Protein 3SS6 (pdb70)

Solvent-accessible surface area: 27240 Å² total

Sequence (784 aa):
SNAMHNVVITAAVRSPIGTFGGALKNVTPVELAVPVLQEAVKRGGVEPHEVDEVILGHCIQRTDEANTARTAALAAGFPDTVTGYTIQRQSSGMQAIMSAAMQIQLGVSEVVVAGGVEAMSSSPYALKQHRWGQQRRLQHGEIRDTVWEVLEDPIHHIMMGETAENLVEEQYEITREEQDEEVALRSHTLALKAIESGYFDDDQIVPITIKERRKEVVFSKDEHPRADITAEKLAGLKPAFRKDGSVTAGNASGLNDGSAVLVLMSEEEKAKEEKKGLQPLARIVGYSVAGVDPKIMGIGPAPAIRKGLEKVDWSLEDADLLEIINEAFAAQYLAVEKELDLDREKVNVNGSGVGLGHPIGCTGARITVSLIHELKRRGLEKGIASLCVGGGIGVALFIEALAMHNVVITAAVRSPIGTFGGALKNVTPVELAVPVLQEAVKRGGVEPHEVDEVILGHCIQRTDEANTARTAALAAGFPDTVTGYTIQRQSSGMQAIMSAAMQIQLGVSEVVVAGGVEAMSSSPYALKQHRWGQQRRLQHGEIRDTVWEVLEDPIHHIMMGETAENLVEQYEITREEQDEEVALRSHTLALKAIESGYFDDQIVPITIKERRKEEVVFSKDEHPRRADITAEKLAGLKPAFRKDGSVTAGNASGLNDGSAVLVLMSEEKAKEKGLQPLARIVGYSVAGVDPKIMGIGPAPAIRKGLEKVDWSLEDADLLEINEAFAAQYLAVEKELDLDREKVNVNGSGVGLGHPIIGCTGARITVSLIHELKRRGLEKGIASLCVGGGIGVALFIEAL

Radius of gyration: 25.26 Å; Cα contacts (8 Å, |Δi|>4): 2192; chains: 2; bounding box: 71×56×70 Å

Organism: Bacillus anthracis (NCBI:txid1392)

B-factor: mean 25.52, std 12.96, range [9.08, 111.88]

InterPro domains:
  IPR002155 Thiolase [PIRSF000429] (1-390)
  IPR002155 Thiolase [TIGR01930] (6-389)
  IPR002155 Thiolase [cd00751] (5-390)
  IPR016039 Thiolase-like [G3DSA:3.40.47.10] (4-274)
  IPR016039 Thiolase-like [G3DSA:3.40.47.10] (126-388)
  IPR016039 Thiolase-like [SSF53901] (3-268)
  IPR016039 Thiolase-like [SSF53901] (269-389)
  IPR020610 Thiolase, active site [PS00099] (372-385)
  IPR020616 Thiolase, N-terminal [PF00108] (4-261)
  IPR020617 Thiolase, C-terminal [PF02803] (268-389)

Secondary structure (DSSP, 8-state):
------EEEEEEEEPPPEETTSTTTT--HHHHHHHHHHHHHHHTT--GGG--EEEEE-SS--GGG-SHHHHHHHHTT--TT-EEEEEE---HHHHHHHHHHHHHHHTS-SEEEEEEEEE-TT--EEESSTTT---SS---PEEHHHHHTB-TTT--BHHHHHHHHHHHHT--HHHHHHHHHHHHHHHHHHHHHTTTTTTB--EEEE-SS-EEEE-S-----TT--HHHHHTPPBSSSTT---BSTTB---EEEEEEEEEEEHHHHHHHT---SEEEEEEEEEE--GGGGGGTHHHHHHHHHHHHT--GGG-SEEEE--SBHHHHHHHHHHHT--GGGBSBTB-HHHH---HHHHHHHHHHHHHHHHHHHT--EEEEEEEETTTEEEEEEEEE-/----EEEEEEEEPPPEETTSTTTT--HHHHHHHHHHHHHHHTT--GGG--EEEEE-SS--GGG-SHHHHHHHHTT--TT-EEEEEE---HHHHHHHHHHHHHHHTS-SEEEEEEEEE-TT--EEESSTTT---SS---PEEHHHHHTB-TTT--BHHHHHHHHHHHHT--HHHHHHHHHHHHHHHHHHHHHTTTTTTB--EEEE-SS-EEEE-S-----TT--HHHHHHPPBSSSTT---BSSSB---EEEEEEEEEEEHHHHHHTT---SEEEEEEEEEE--GGGGGGTHHHHHHHHHHHHT--GGG-SEEEE--SBHHHHHHHHHHHT--GGGBSBTB-HHHH---HHHHHHHHHHHHHHHHHHHT--EEEEEEEETTTEEEEEEEEE-

CATH classification: 3.40.47.10 (+1 more: 3.40.47.10)

Foldseek 3Di:
DQFFFFKFFAAKAKAAKAFACGPCLPPDFLQQVQLQLVVQCVRRLHDLQQAQEEEAEEAQDDPVCPFSRQSSCVVNVRDNNHYYGYAYQLLRFQVFVVVVSRCQRNVVHFKYKGGYWFRLSHHDWDDDAVPPHPDDDDDDTGRSSQVSQAFPPPGAGVLQLLLVLCVVVVPDLLLLLVQLVQQLVLQVVCVVVCLNVVRHDWRWDDDDPDIDTHTHQDQRDPPRDSVVSVPFAADGDHVTRFGLSQAFGAITMAMIIMMGGPVVCVVSVGDGFKTWQWKFKDFDDLSNLLQQAQVRVVVTCVVNVHDPVLAQAEEEACRGSSSVVSNCVSNVDDCCRYCSSHHRSRRHDSSSRRSSVSVSSQSSVCVVVVHFWYKYWYGRRVGMIMITIMTTD/DQFFKFFQFKAKAAKAFACGPCLPPDFLQQAQLQLVVQCVRRLHDLQQAQEEEEEEAQDDPVCPFSRQSSCVVNVRDNNHYYGYAYQLLRFQVQVVVVRVCQSVVVHFKYKGGYWFDLSHHDWDDDAPPPHPDDDDDDTGRSSQVSQAFPPPGAGVLQLLQVLCVVVVPDLLLLLVQLVQQLVLQVVCVVVCLNVVRHDWRWDDDDPDIDIHTHQDQRDPPDDSVVSVPFAADGDRVTRFGLSQAFGAITMIMMIMMGGPVVCVVSVGDGFKTWQWKFKDFDDLSNLLQQQQVRVVVTCVVSVHDPVLAQAEEEACNGSSSVVSNCVSNVDDVCRYCSRHHRSRRHDSSSRRSSVSVSSQSSVCVVVVHFWYKYKYGRRVGMIMITIMTTD

Structure (mmCIF, N/CA/C/O backbone):
data_3SS6
#
_entry.id   3SS6
#
_cell.length_a   94.720
_cell.length_b   94.720
_cell.length_c   189.260
_cell.angle_alpha   90.00
_cell.angle_beta   90.00
_cell.angle_gamma   120.00
#
_symmetry.space_group_name_H-M   'P 31 2 1'
#
loop_
_entity.id
_entity.type
_entity.pdbx_description
1 polymer 'Acetyl-CoA acetyltransferase'
2 non-polymer 'SULFATE ION'
3 non-polymer 'POTASSIUM ION'
4 water water
#
loop_
_atom_site.group_PDB
_atom_site.id
_atom_site.type_symbol
_atom_site.label_atom_id
_atom_site.label_alt_id
_atom_site.label_comp_id
_atom_site.label_asym_id
_atom_site.label_entity_id
_atom_site.label_seq_id
_atom_site.pdbx_PDB_ins_code
_atom_site.Cartn_x
_atom_site.Cartn_y
_atom_site.Cartn_z
_atom_site.occupancy
_atom_site.B_iso_or_equiv
_atom_site.auth_seq_id
_atom_site.auth_comp_id
_atom_site.auth_asym_id
_atom_site.auth_atom_id
_atom_site.pdbx_PDB_model_num
ATOM 1 N N . SER A 1 1 ? 61.040 -2.444 1.634 1.00 48.81 -2 SER A N 1
ATOM 2 C CA . SER A 1 1 ? 60.583 -3.364 0.607 1.00 50.30 -2 SER A CA 1
ATOM 3 C C . SER A 1 1 ? 59.738 -4.485 1.202 1.00 53.89 -2 SER A C 1
ATOM 4 O O . SER A 1 1 ? 59.585 -5.550 0.599 1.00 57.84 -2 SER A O 1
ATOM 7 N N . ASN A 1 2 ? 59.198 -4.245 2.391 1.00 50.30 -1 ASN A N 1
ATOM 8 C CA . ASN A 1 2 ? 58.192 -5.138 2.941 1.00 44.95 -1 ASN A CA 1
ATOM 9 C C . ASN A 1 2 ? 57.031 -5.184 1.953 1.00 34.52 -1 ASN A C 1
ATOM 10 O O . ASN A 1 2 ? 56.606 -4.148 1.443 1.00 29.07 -1 ASN A O 1
ATOM 15 N N . ALA A 1 3 ? 56.528 -6.379 1.668 1.00 29.87 0 ALA A N 1
ATOM 16 C CA . ALA A 1 3 ? 55.510 -6.526 0.631 1.00 27.37 0 ALA A CA 1
ATOM 17 C C . ALA A 1 3 ? 54.129 -6.765 1.225 1.00 22.37 0 ALA A C 1
ATOM 18 O O . ALA A 1 3 ? 53.998 -7.374 2.288 1.00 26.13 0 ALA A O 1
ATOM 20 N N . MET A 1 4 ? 53.108 -6.268 0.536 1.00 23.56 1 MET A N 1
ATOM 21 C CA . MET A 1 4 ? 51.720 -6.551 0.885 1.00 21.81 1 MET A CA 1
ATOM 22 C C . MET A 1 4 ? 51.063 -7.207 -0.315 1.00 19.84 1 MET A C 1
ATOM 23 O O . MET A 1 4 ? 50.832 -6.558 -1.335 1.00 21.78 1 MET A O 1
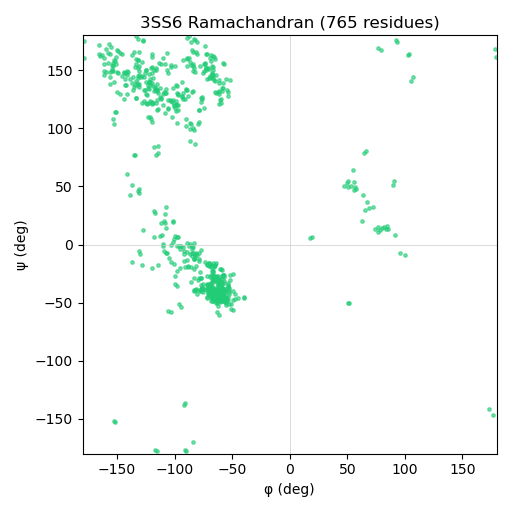ATOM 28 N N . HIS A 1 5 ? 50.759 -8.494 -0.193 1.00 18.76 2 HIS A N 1
ATOM 29 C CA . HIS A 1 5 ? 50.280 -9.266 -1.333 1.00 20.24 2 HIS A CA 1
ATOM 30 C C . HIS A 1 5 ? 48.868 -8.896 -1.740 1.00 18.41 2 HIS A C 1
ATOM 31 O O . HIS A 1 5 ? 48.023 -8.641 -0.886 1.00 18.16 2 HIS A O 1
ATOM 38 N N . ASN A 1 6 ? 48.603 -8.879 -3.043 1.00 18.03 3 ASN A N 1
ATOM 39 C CA . ASN A 1 6 ? 47.229 -8.720 -3.502 1.00 17.49 3 ASN A CA 1
ATOM 40 C C . ASN A 1 6 ? 46.455 -9.972 -3.148 1.00 18.71 3 ASN A C 1
ATOM 41 O O . ASN A 1 6 ? 46.999 -11.075 -3.216 1.00 17.01 3 ASN A O 1
ATOM 46 N N . VAL A 1 7 ? 45.183 -9.803 -2.800 1.00 14.29 4 VAL A N 1
ATOM 47 C CA . VAL A 1 7 ? 44.320 -10.923 -2.418 1.00 14.01 4 VAL A CA 1
ATOM 48 C C . VAL A 1 7 ? 43.322 -11.240 -3.536 1.00 16.16 4 VAL A C 1
ATOM 49 O O . VAL A 1 7 ? 42.570 -10.369 -3.971 1.00 17.01 4 VAL A O 1
ATOM 53 N N . VAL A 1 8 ? 43.318 -12.484 -3.999 1.00 15.06 5 VAL A N 1
ATOM 54 C CA . VAL A 1 8 ? 42.369 -12.904 -5.020 1.00 13.06 5 VAL A CA 1
ATOM 55 C C . VAL A 1 8 ? 41.497 -14.031 -4.492 1.00 16.27 5 VAL A C 1
ATOM 56 O O . VAL A 1 8 ? 41.826 -14.685 -3.502 1.00 14.66 5 VAL A O 1
ATOM 60 N N . ILE A 1 9 ? 40.369 -14.233 -5.157 1.00 15.76 6 ILE A N 1
ATOM 61 C CA . ILE A 1 9 ? 39.357 -15.183 -4.727 1.00 13.18 6 ILE A CA 1
ATOM 62 C C . ILE A 1 9 ? 39.207 -16.200 -5.842 1.00 14.89 6 ILE A C 1
ATOM 63 O O . ILE A 1 9 ? 38.901 -15.829 -6.975 1.00 15.92 6 ILE A O 1
ATOM 68 N N . THR A 1 10 ? 39.417 -17.476 -5.533 1.00 13.06 7 THR A N 1
ATOM 69 C CA . THR A 1 10 ? 39.398 -18.502 -6.587 1.00 16.71 7 THR A CA 1
ATOM 70 C C . THR A 1 10 ? 38.146 -19.385 -6.624 1.00 16.77 7 THR A C 1
ATOM 71 O O . THR A 1 10 ? 37.934 -20.132 -7.595 1.00 17.58 7 THR A O 1
ATOM 75 N N . ALA A 1 11 ? 37.330 -19.309 -5.577 1.00 14.72 8 ALA A N 1
ATOM 76 C CA . ALA A 1 11 ? 36.064 -20.034 -5.528 1.00 15.88 8 ALA A CA 1
ATOM 77 C C . ALA A 1 11 ? 35.142 -19.280 -4.598 1.00 14.19 8 ALA A C 1
ATOM 78 O O . ALA A 1 11 ? 35.605 -18.605 -3.674 1.00 14.78 8 ALA A O 1
ATOM 80 N N . ALA A 1 12 ? 33.841 -19.383 -4.856 1.00 13.97 9 ALA A N 1
ATOM 81 C CA . ALA A 1 12 ? 32.850 -18.702 -4.037 1.00 14.74 9 ALA A CA 1
ATOM 82 C C . ALA A 1 12 ? 31.555 -19.487 -4.135 1.00 14.86 9 ALA A C 1
ATOM 83 O O . ALA A 1 12 ? 30.907 -19.494 -5.183 1.00 14.63 9 ALA A O 1
ATOM 85 N N . VAL A 1 13 ? 31.194 -20.170 -3.055 1.00 13.98 10 VAL A N 1
ATOM 86 C CA . VAL A 1 13 ? 30.037 -21.061 -3.077 1.00 10.93 10 VAL A CA 1
ATOM 87 C C . VAL A 1 13 ? 29.204 -20.911 -1.812 1.00 12.45 10 VAL A C 1
ATOM 88 O O . VAL A 1 13 ? 29.674 -20.367 -0.815 1.00 13.37 10 VAL A O 1
ATOM 92 N N . ARG A 1 14 ? 27.966 -21.399 -1.849 1.00 13.09 11 ARG A N 1
ATOM 93 C CA . ARG A 1 14 ? 27.105 -21.292 -0.674 1.00 10.90 11 ARG A CA 1
ATOM 94 C C . ARG A 1 14 ? 26.101 -22.421 -0.646 1.00 13.01 11 ARG A C 1
ATOM 95 O O . ARG A 1 14 ? 25.811 -23.016 -1.667 1.00 13.78 11 ARG A O 1
ATOM 103 N N . SER A 1 15 ? 25.566 -22.722 0.532 1.00 12.23 12 SER A N 1
ATOM 104 C CA . SER A 1 15 ? 24.408 -23.612 0.587 1.00 11.31 12 SER A CA 1
ATOM 105 C C . SER A 1 15 ? 23.214 -22.834 0.049 1.00 11.30 12 SER A C 1
ATOM 106 O O . SER A 1 15 ? 23.262 -21.601 -0.038 1.00 12.07 12 SER A O 1
ATOM 109 N N . PRO A 1 16 ? 22.123 -23.537 -0.295 1.00 12.67 13 PRO A N 1
ATOM 110 C CA . PRO A 1 16 ? 20.881 -22.776 -0.436 1.00 13.04 13 PRO A CA 1
ATOM 111 C C . PRO A 1 16 ? 20.512 -22.262 0.956 1.00 12.50 13 PRO A C 1
ATOM 112 O O . PRO A 1 16 ? 21.015 -22.781 1.962 1.00 12.16 13 PRO A O 1
ATOM 116 N N . ILE A 1 17 ? 19.643 -21.258 1.011 1.00 12.76 14 ILE A N 1
ATOM 117 C CA . ILE A 1 17 ? 19.243 -20.684 2.299 1.00 11.45 14 ILE A CA 1
ATOM 118 C C . ILE A 1 17 ? 17.918 -21.299 2.736 1.00 13.17 14 ILE A C 1
ATOM 119 O O . ILE A 1 17 ? 16.910 -21.199 2.027 1.00 14.47 14 ILE A O 1
ATOM 124 N N . GLY A 1 18 ? 17.940 -21.944 3.899 1.00 11.89 15 GLY A N 1
ATOM 125 C CA . GLY A 1 18 ? 16.751 -22.554 4.476 1.00 13.62 15 GLY A CA 1
ATOM 126 C C . GLY A 1 18 ? 15.901 -21.573 5.272 1.00 14.17 15 GLY A C 1
ATOM 127 O O . GLY A 1 18 ? 16.400 -20.565 5.785 1.00 14.02 15 GLY A O 1
ATOM 128 N N . THR A 1 19 ? 14.603 -21.858 5.352 1.00 14.01 16 THR A N 1
ATOM 129 C CA . THR A 1 19 ? 13.706 -21.066 6.192 1.00 13.35 16 THR A CA 1
ATOM 130 C C . THR A 1 19 ? 13.699 -21.630 7.606 1.00 15.54 16 THR A C 1
ATOM 131 O O . THR A 1 19 ? 14.077 -22.773 7.831 1.00 16.14 16 THR A O 1
ATOM 135 N N . PHE A 1 20 ? 13.277 -20.813 8.562 1.00 15.45 17 PHE A N 1
ATOM 136 C CA . PHE A 1 20 ? 13.259 -21.240 9.956 1.00 15.01 17 PHE A CA 1
ATOM 137 C C . PHE A 1 20 ? 12.365 -22.449 10.151 1.00 16.20 17 PHE A C 1
ATOM 138 O O . PHE A 1 20 ? 11.181 -22.429 9.798 1.00 18.76 17 PHE A O 1
ATOM 146 N N . GLY A 1 21 ? 12.937 -23.512 10.703 1.00 14.29 18 GLY A N 1
ATOM 147 C CA . GLY A 1 21 ? 12.199 -24.750 10.878 1.00 16.68 18 GLY A CA 1
ATOM 148 C C . GLY A 1 21 ? 11.999 -25.497 9.572 1.00 18.03 18 GLY A C 1
ATOM 149 O O . GLY A 1 21 ? 11.203 -26.440 9.507 1.00 18.12 18 GLY A O 1
ATOM 150 N N . GLY A 1 22 ? 12.733 -25.083 8.540 1.00 17.55 19 GLY A N 1
ATOM 151 C CA . GLY A 1 22 ? 12.606 -25.663 7.205 1.00 15.14 19 GLY A CA 1
ATOM 152 C C . GLY A 1 22 ? 13.558 -26.822 6.935 1.00 14.63 19 GLY A C 1
ATOM 153 O O . GLY A 1 22 ? 13.771 -27.682 7.791 1.00 15.23 19 GLY A O 1
ATOM 154 N N . ALA A 1 23 ? 14.132 -26.841 5.734 1.00 15.22 20 ALA A N 1
ATOM 155 C CA . ALA A 1 23 ? 14.932 -27.977 5.280 1.00 15.26 20 ALA A CA 1
ATOM 156 C C . ALA A 1 23 ? 16.131 -28.257 6.172 1.00 13.86 20 ALA A C 1
ATOM 157 O O . ALA A 1 23 ? 16.544 -29.412 6.318 1.00 17.93 20 ALA A O 1
ATOM 159 N N . LEU A 1 24 ? 16.694 -27.201 6.763 1.00 12.06 21 LEU A N 1
ATOM 160 C CA . LEU A 1 24 ? 17.899 -27.329 7.588 1.00 13.31 21 LEU A CA 1
ATOM 161 C C . LEU A 1 24 ? 17.596 -27.301 9.091 1.00 13.88 21 LEU A C 1
ATOM 162 O O . LEU A 1 24 ? 18.486 -27.074 9.917 1.00 15.32 21 LEU A O 1
ATOM 167 N N . LYS A 1 25 ? 16.336 -27.572 9.441 1.00 15.15 22 LYS A N 1
ATOM 168 C CA . LYS A 1 25 ? 15.881 -27.609 10.828 1.00 14.43 22 LYS A CA 1
ATOM 169 C C . LYS A 1 25 ? 16.820 -28.352 11.765 1.00 15.94 22 LYS A C 1
ATOM 170 O O . LYS A 1 25 ? 17.116 -27.875 12.860 1.00 20.29 22 LYS A O 1
ATOM 176 N N . ASN A 1 26 ? 17.257 -29.529 11.325 1.00 17.83 23 ASN A N 1
ATOM 177 C CA . ASN A 1 26 ? 18.015 -30.448 12.165 1.00 23.64 23 ASN A CA 1
ATOM 178 C C . ASN A 1 26 ? 19.478 -30.510 11.788 1.00 26.10 23 ASN A C 1
ATOM 179 O O . ASN A 1 26 ? 20.105 -31.567 11.904 1.00 31.89 23 ASN A O 1
ATOM 184 N N . VAL A 1 27 ? 20.018 -29.395 11.315 1.00 14.61 24 VAL A N 1
ATOM 185 C CA . VAL A 1 27 ? 21.424 -29.360 10.937 1.00 12.40 24 VAL A CA 1
ATOM 186 C C . VAL A 1 27 ? 22.146 -28.366 11.841 1.00 13.43 24 VAL A C 1
ATOM 187 O O . VAL A 1 27 ? 21.642 -27.255 12.049 1.00 14.75 24 VAL A O 1
ATOM 191 N N . THR A 1 28 ? 23.313 -28.756 12.366 1.00 13.30 25 THR A N 1
ATOM 192 C CA . THR A 1 28 ? 24.104 -27.850 13.202 1.00 12.60 25 THR A CA 1
ATOM 193 C C . THR A 1 28 ? 24.991 -26.952 12.336 1.00 12.87 25 THR A C 1
ATOM 194 O O . THR A 1 28 ? 25.158 -27.204 11.137 1.00 12.30 25 THR A O 1
ATOM 198 N N . PRO A 1 29 ? 25.567 -25.898 12.939 1.00 11.25 26 PRO A N 1
ATOM 199 C CA . PRO A 1 29 ? 26.410 -25.029 12.106 1.00 11.44 26 PRO A CA 1
ATOM 200 C C . PRO A 1 29 ? 27.601 -25.764 11.499 1.00 11.97 26 PRO A C 1
ATOM 201 O O . PRO A 1 29 ? 27.931 -25.519 10.337 1.00 11.82 26 PRO A O 1
ATOM 205 N N . VAL A 1 30 ? 28.258 -26.629 12.263 1.00 11.45 27 VAL A N 1
ATOM 206 C CA . VAL A 1 30 ? 29.374 -27.395 11.701 1.00 10.88 27 VAL A CA 1
ATOM 207 C C . VAL A 1 30 ? 28.901 -28.275 10.548 1.00 12.99 27 VAL A C 1
ATOM 208 O O . VAL A 1 30 ? 29.530 -28.308 9.494 1.00 13.16 27 VAL A O 1
ATOM 212 N N . GLU A 1 31 ? 27.764 -28.941 10.726 1.00 13.79 28 GLU A N 1
ATOM 213 C CA . GLU A 1 31 ? 27.244 -29.813 9.674 1.00 12.60 28 GLU A CA 1
ATOM 214 C C . GLU A 1 31 ? 26.933 -29.045 8.400 1.00 14.30 28 GLU A C 1
ATOM 215 O O . GLU A 1 31 ? 27.115 -29.558 7.293 1.00 14.52 28 GLU A O 1
ATOM 221 N N . LEU A 1 32 ? 26.492 -27.804 8.570 1.00 11.28 29 LEU A N 1
ATOM 222 C CA . LEU A 1 32 ? 26.055 -26.983 7.444 1.00 11.81 29 LEU A CA 1
ATOM 223 C C . LEU A 1 32 ? 27.270 -26.400 6.720 1.00 11.33 29 LEU A C 1
ATOM 224 O O . LEU A 1 32 ? 27.250 -26.196 5.510 1.00 12.69 29 LEU A O 1
ATOM 229 N N . ALA A 1 33 ? 28.341 -26.159 7.474 1.00 12.33 30 ALA A N 1
ATOM 230 C CA . ALA A 1 33 ? 29.573 -25.619 6.881 1.00 12.43 30 ALA A CA 1
ATOM 231 C C . ALA A 1 33 ? 30.346 -26.672 6.114 1.00 14.21 30 ALA A C 1
ATOM 232 O O . ALA A 1 33 ? 30.909 -26.378 5.065 1.00 12.30 30 ALA A O 1
ATOM 234 N N . VAL A 1 34 ? 30.367 -27.896 6.635 1.00 14.21 31 VAL A N 1
ATOM 235 C CA . VAL A 1 34 ? 31.221 -28.947 6.075 1.00 13.37 31 VAL A CA 1
ATOM 236 C C . VAL A 1 34 ? 31.143 -29.140 4.547 1.00 14.66 31 VAL A C 1
ATOM 237 O O . VAL A 1 34 ? 32.156 -29.062 3.872 1.00 13.06 31 VAL A O 1
ATOM 241 N N . PRO A 1 35 ? 29.944 -29.389 3.992 1.00 15.54 32 PRO A N 1
ATOM 242 C CA . PRO A 1 35 ? 29.912 -29.686 2.552 1.00 14.70 32 PRO A CA 1
ATOM 243 C C . PRO A 1 35 ? 30.295 -28.488 1.686 1.00 14.96 32 PRO A C 1
ATOM 244 O O . PRO A 1 35 ? 30.785 -28.668 0.561 1.00 14.56 32 PRO A O 1
ATOM 248 N N . VAL A 1 36 ? 30.067 -27.289 2.210 1.00 13.55 33 VAL A N 1
ATOM 249 C CA . VAL A 1 36 ? 30.410 -26.064 1.495 1.00 14.24 33 VAL A CA 1
ATOM 250 C C . VAL A 1 36 ? 31.924 -25.818 1.542 1.00 13.96 33 VAL A C 1
ATOM 251 O O . VAL A 1 36 ? 32.531 -25.415 0.537 1.00 14.65 33 VAL A O 1
ATOM 255 N N . LEU A 1 37 ? 32.536 -26.070 2.699 1.00 13.39 34 LEU A N 1
ATOM 256 C CA . LEU A 1 37 ? 33.992 -26.050 2.796 1.00 13.06 34 LEU A CA 1
ATOM 257 C C . LEU A 1 37 ? 34.600 -27.028 1.797 1.00 14.85 34 LEU A C 1
ATOM 258 O O . LEU A 1 37 ? 35.551 -26.703 1.086 1.00 14.76 34 LEU A O 1
ATOM 263 N N . GLN A 1 38 ? 34.056 -28.241 1.763 1.00 13.79 35 GLN A N 1
ATOM 264 C CA . GLN A 1 38 ? 34.586 -29.272 0.868 1.00 13.85 35 GLN A CA 1
ATOM 265 C C . GLN A 1 38 ? 34.517 -28.882 -0.606 1.00 13.90 35 GLN A C 1
ATOM 266 O O . GLN A 1 38 ? 35.501 -29.030 -1.342 1.00 16.03 35 GLN A O 1
ATOM 272 N N . GLU A 1 39 ? 33.366 -28.367 -1.029 1.00 13.59 36 GLU A N 1
ATOM 273 C CA . GLU A 1 39 ? 33.194 -27.996 -2.432 1.00 14.73 36 GLU A CA 1
ATOM 274 C C . GLU A 1 39 ? 34.042 -26.776 -2.770 1.00 14.88 36 GLU A C 1
ATOM 275 O O . GLU A 1 39 ? 34.608 -26.696 -3.856 1.00 15.65 36 GLU A O 1
ATOM 281 N N . ALA A 1 40 ? 34.142 -25.828 -1.838 1.00 14.13 37 ALA A N 1
ATOM 282 C CA . ALA A 1 40 ? 34.965 -24.652 -2.094 1.00 14.05 37 ALA A CA 1
ATOM 283 C C . ALA A 1 40 ? 36.399 -25.043 -2.406 1.00 15.17 37 ALA A C 1
ATOM 284 O O . ALA A 1 40 ? 36.996 -24.553 -3.372 1.00 16.36 37 ALA A O 1
ATOM 286 N N . VAL A 1 41 ? 36.963 -25.911 -1.571 1.00 14.03 38 VAL A N 1
ATOM 287 C CA . VAL A 1 41 ? 38.348 -26.310 -1.758 1.00 15.68 38 VAL A CA 1
ATOM 288 C C . VAL A 1 41 ? 38.504 -27.053 -3.093 1.00 18.38 38 VAL A C 1
ATOM 289 O O . VAL A 1 41 ? 39.470 -26.833 -3.833 1.00 18.12 38 VAL A O 1
ATOM 293 N N . LYS A 1 42 ? 37.534 -27.902 -3.414 1.00 18.04 39 LYS A N 1
ATOM 294 C CA . LYS A 1 42 ? 37.554 -28.643 -4.680 1.00 20.72 39 LYS A CA 1
ATOM 295 C C . LYS A 1 42 ? 37.597 -27.716 -5.883 1.00 21.95 39 LYS A C 1
ATOM 296 O O . LYS A 1 42 ? 38.262 -28.009 -6.873 1.00 22.25 39 LYS A O 1
ATOM 302 N N . ARG A 1 43 ? 36.886 -26.599 -5.800 1.00 16.30 40 ARG A N 1
ATOM 303 C CA . ARG A 1 43 ? 36.865 -25.639 -6.893 1.00 19.71 40 ARG A CA 1
ATOM 304 C C . ARG A 1 43 ? 38.003 -24.636 -6.873 1.00 21.26 40 ARG A C 1
ATOM 305 O O . ARG A 1 43 ? 38.294 -24.007 -7.892 1.00 22.69 40 ARG A O 1
ATOM 313 N N . GLY A 1 44 ? 38.630 -24.480 -5.713 1.00 18.90 41 GLY A N 1
ATOM 314 C CA . GLY A 1 44 ? 39.515 -23.357 -5.462 1.00 17.66 41 GLY A CA 1
ATOM 315 C C . GLY A 1 44 ? 40.949 -23.520 -5.920 1.00 19.21 41 GLY A C 1
ATOM 316 O O . GLY A 1 44 ? 41.747 -22.608 -5.757 1.00 18.42 41 GLY A O 1
ATOM 317 N N . GLY A 1 45 ? 41.278 -24.678 -6.485 1.00 18.97 42 GLY A N 1
ATOM 318 C CA . GLY A 1 45 ? 42.593 -24.880 -7.069 1.00 19.23 42 GLY A CA 1
ATOM 319 C C . GLY A 1 45 ? 43.665 -25.308 -6.084 1.00 21.84 42 GLY A C 1
ATOM 320 O O . GLY A 1 45 ? 44.864 -25.236 -6.384 1.00 24.73 42 GLY A O 1
ATOM 321 N N . VAL A 1 46 ? 43.231 -25.764 -4.913 1.00 22.57 43 VAL A N 1
ATOM 322 C CA . VAL A 1 46 ? 44.145 -26.212 -3.865 1.00 25.12 43 VAL A CA 1
ATOM 323 C C . VAL A 1 46 ? 43.688 -27.534 -3.271 1.00 22.36 43 VAL A C 1
ATOM 324 O O . VAL A 1 46 ? 42.500 -27.846 -3.265 1.00 24.12 43 VAL A O 1
ATOM 328 N N . GLU A 1 47 ? 44.637 -28.313 -2.766 1.00 23.24 44 GLU A N 1
ATOM 329 C CA . GLU A 1 47 ? 44.285 -29.465 -1.951 1.00 21.15 44 GLU A CA 1
ATOM 330 C C . GLU A 1 47 ? 44.109 -29.007 -0.507 1.00 18.83 44 GLU A C 1
ATOM 331 O O . GLU A 1 47 ? 44.688 -27.995 -0.089 1.00 19.46 44 GLU A O 1
ATOM 337 N N . PRO A 1 48 ? 43.315 -29.750 0.267 1.00 19.19 45 PRO A N 1
ATOM 338 C CA . PRO A 1 48 ? 43.095 -29.372 1.667 1.00 19.37 45 PRO A CA 1
ATOM 339 C C . PRO A 1 48 ? 44.383 -29.087 2.441 1.00 20.01 45 PRO A C 1
ATOM 340 O O . PRO A 1 48 ? 44.409 -28.139 3.233 1.00 18.29 45 PRO A O 1
ATOM 344 N N . HIS A 1 49 ? 45.436 -29.868 2.221 1.00 19.82 46 HIS A N 1
ATOM 345 C CA . HIS A 1 49 ? 46.662 -29.674 2.990 1.00 20.61 46 HIS A CA 1
ATOM 346 C C . HIS A 1 49 ? 47.317 -28.318 2.698 1.00 21.56 46 HIS A C 1
ATOM 347 O O . HIS A 1 49 ? 48.138 -27.834 3.483 1.00 22.67 46 HIS A O 1
ATOM 354 N N . GLU A 1 50 ? 46.935 -27.697 1.584 1.00 17.83 47 GLU A N 1
ATOM 355 C CA . GLU A 1 50 ? 47.505 -26.408 1.203 1.00 17.33 47 GLU A CA 1
ATOM 356 C C . GLU A 1 50 ? 46.778 -25.247 1.867 1.00 19.82 47 GLU A C 1
ATOM 357 O O . GLU A 1 50 ? 47.230 -24.094 1.795 1.00 20.00 47 GLU A O 1
ATOM 363 N N . VAL A 1 51 ? 45.648 -25.543 2.503 1.00 18.61 48 VAL A N 1
ATOM 364 C CA . VAL A 1 51 ? 44.890 -24.503 3.200 1.00 17.53 48 VAL A CA 1
ATOM 365 C C . VAL A 1 51 ? 45.549 -24.160 4.528 1.00 17.63 48 VAL A C 1
ATOM 366 O O . VAL A 1 51 ? 45.741 -25.030 5.379 1.00 19.54 48 VAL A O 1
ATOM 370 N N . ASP A 1 52 ? 45.888 -22.889 4.712 1.00 15.09 49 ASP A N 1
ATOM 371 C CA . ASP A 1 52 ? 46.584 -22.468 5.926 1.00 16.53 49 ASP A CA 1
ATOM 372 C C . ASP A 1 52 ? 45.642 -22.201 7.115 1.00 23.08 49 ASP A C 1
ATOM 373 O O . ASP A 1 52 ? 46.031 -22.359 8.275 1.00 26.72 49 ASP A O 1
ATOM 378 N N . GLU A 1 53 ? 44.407 -21.803 6.830 1.00 15.47 50 GLU A N 1
ATOM 379 C CA . GLU A 1 53 ? 43.480 -21.403 7.880 1.00 14.32 50 GLU A CA 1
ATOM 380 C C . GLU A 1 53 ? 42.061 -21.445 7.329 1.00 13.08 50 GLU A C 1
ATOM 381 O O . GLU A 1 53 ? 41.846 -21.158 6.155 1.00 13.90 50 GLU A O 1
ATOM 387 N N . VAL A 1 54 ? 41.109 -21.810 8.182 1.00 12.63 51 VAL A N 1
ATOM 388 C CA . VAL A 1 54 ? 39.683 -21.646 7.892 1.00 12.11 51 VAL A CA 1
ATOM 389 C C . VAL A 1 54 ? 39.174 -20.592 8.863 1.00 13.37 51 VAL A C 1
ATOM 390 O O . VAL A 1 54 ? 39.390 -20.710 10.060 1.00 13.85 51 VAL A O 1
ATOM 394 N N . ILE A 1 55 ? 38.531 -19.546 8.354 1.00 10.84 52 ILE A N 1
ATOM 395 C CA . ILE A 1 55 ? 37.994 -18.503 9.231 1.00 10.11 52 ILE A CA 1
ATOM 396 C C . ILE A 1 55 ? 36.508 -18.363 8.958 1.00 11.05 52 ILE A C 1
ATOM 397 O O . ILE A 1 55 ? 36.109 -18.113 7.820 1.00 12.46 52 ILE A O 1
ATOM 402 N N . LEU A 1 56 ? 35.681 -18.565 9.981 1.00 11.23 53 LEU A N 1
ATOM 403 C CA . LEU A 1 56 ? 34.231 -18.475 9.809 1.00 12.20 53 LEU A CA 1
ATOM 404 C C . LEU A 1 56 ? 33.601 -17.423 10.706 1.00 10.76 53 LEU A C 1
ATOM 405 O O . LEU A 1 56 ? 33.905 -17.349 11.909 1.00 11.47 53 LEU A O 1
ATOM 410 N N . GLY A 1 57 ? 32.638 -16.694 10.158 1.00 10.58 54 GLY A N 1
ATOM 411 C CA . GLY A 1 57 ? 31.865 -15.744 10.931 1.00 10.20 54 GLY A CA 1
ATOM 412 C C . GLY A 1 57 ? 30.681 -16.554 11.450 1.00 12.26 54 GLY A C 1
ATOM 413 O O . GLY A 1 57 ? 30.086 -17.318 10.699 1.00 14.36 54 GLY A O 1
ATOM 414 N N . HIS A 1 58 ? 30.371 -16.437 12.736 1.00 11.12 55 HIS A N 1
ATOM 415 C CA . HIS A 1 58 ? 29.262 -17.187 13.323 1.00 10.73 55 HIS A CA 1
ATOM 416 C C . HIS A 1 58 ? 28.639 -16.426 14.498 1.00 12.54 55 HIS A C 1
ATOM 417 O O . HIS A 1 58 ? 29.305 -16.206 15.498 1.00 14.61 55 HIS A O 1
ATOM 424 N N . CYS A 1 59 ? 27.392 -15.989 14.363 1.00 13.00 56 CYS A N 1
ATOM 425 C CA . CYS A 1 59 ? 26.724 -15.251 15.439 1.00 12.55 56 CYS A CA 1
ATOM 426 C C . CYS A 1 59 ? 26.303 -15.989 16.712 1.00 13.67 56 CYS A C 1
ATOM 427 O O . CYS A 1 59 ? 26.488 -15.489 17.809 1.00 16.05 56 CYS A O 1
ATOM 430 N N . ILE A 1 60 ? 25.745 -17.181 16.555 1.00 10.83 57 ILE A N 1
ATOM 431 C CA . ILE A 1 60 ? 25.293 -17.930 17.707 1.00 12.29 57 ILE A CA 1
ATOM 432 C C . ILE A 1 60 ? 26.137 -19.187 17.829 1.00 12.03 57 ILE A C 1
ATOM 433 O O . ILE A 1 60 ? 25.722 -20.275 17.492 1.00 12.61 57 ILE A O 1
ATOM 438 N N . GLN A 1 61 ? 27.334 -18.981 18.357 1.00 11.41 58 GLN A N 1
ATOM 439 C CA . GLN A 1 61 ? 28.296 -20.046 18.552 1.00 13.52 58 GLN A CA 1
ATOM 440 C C . GLN A 1 61 ? 27.810 -21.027 19.605 1.00 13.34 58 GLN A C 1
ATOM 441 O O . GLN A 1 61 ? 27.029 -20.683 20.462 1.00 15.86 58 GLN A O 1
ATOM 447 N N . ARG A 1 62 ? 28.274 -22.259 19.504 1.00 11.67 59 ARG A N 1
ATOM 448 C CA . ARG A 1 62 ? 27.814 -23.300 20.407 1.00 14.15 59 ARG A CA 1
ATOM 449 C C . ARG A 1 62 ? 28.990 -23.928 21.131 1.00 15.51 59 ARG A C 1
ATOM 450 O O . ARG A 1 62 ? 29.998 -24.278 20.507 1.00 15.04 59 ARG A O 1
ATOM 458 N N . THR A 1 63 ? 28.848 -24.103 22.442 1.00 12.17 60 THR A N 1
ATOM 459 C CA . THR A 1 63 ? 29.929 -24.715 23.204 1.00 11.93 60 THR A CA 1
ATOM 460 C C . THR A 1 63 ? 30.110 -26.204 22.914 1.00 12.89 60 THR A C 1
ATOM 461 O O . THR A 1 63 ? 31.161 -26.776 23.246 1.00 13.89 60 THR A O 1
ATOM 465 N N . ASP A 1 64 ? 29.108 -26.826 22.289 1.00 13.66 61 ASP A N 1
ATOM 466 C CA . ASP A 1 64 ? 29.222 -28.231 21.900 1.00 13.63 61 ASP A CA 1
ATOM 467 C C . ASP A 1 64 ? 29.928 -28.412 20.546 1.00 14.99 61 ASP A C 1
ATOM 468 O O . ASP A 1 64 ? 30.205 -29.543 20.123 1.00 15.55 61 ASP A O 1
ATOM 473 N N . GLU A 1 65 ? 30.240 -27.286 19.916 1.00 13.61 62 GLU A N 1
ATOM 474 C CA . GLU A 1 65 ? 30.975 -27.238 18.665 1.00 13.67 62 GLU A CA 1
ATOM 475 C C . GLU A 1 65 ? 31.896 -26.030 18.836 1.00 14.18 62 GLU A C 1
ATOM 476 O O . GLU A 1 65 ? 31.833 -25.081 18.064 1.00 17.62 62 GLU A O 1
ATOM 482 N N . ALA A 1 66 ? 32.762 -26.086 19.839 1.00 12.84 63 ALA A N 1
ATOM 483 C CA . ALA A 1 66 ? 33.677 -24.988 20.157 1.00 13.33 63 ALA A CA 1
ATOM 484 C C . ALA A 1 66 ? 34.640 -24.678 19.030 1.00 13.06 63 ALA A C 1
ATOM 485 O O . ALA A 1 66 ? 35.307 -25.535 18.563 1.00 14.16 63 ALA A O 1
ATOM 487 N N . ASN A 1 67 ? 34.704 -23.415 18.674 1.00 13.17 64 ASN A N 1
ATOM 488 C CA . ASN A 1 67 ? 35.529 -22.961 17.576 1.00 12.01 64 ASN A CA 1
ATOM 489 C C . ASN A 1 67 ? 34.942 -23.601 16.324 1.00 14.25 64 ASN A C 1
ATOM 490 O O . ASN A 1 67 ? 35.410 -24.552 15.829 1.00 13.65 64 ASN A O 1
ATOM 495 N N . THR A 1 68 ? 33.864 -23.025 15.840 1.00 11.79 65 THR A N 1
ATOM 496 C CA . THR A 1 68 ? 33.193 -23.592 14.714 1.00 11.97 65 THR A CA 1
ATOM 497 C C . THR A 1 68 ? 34.073 -23.852 13.515 1.00 12.91 65 THR A C 1
ATOM 498 O O . THR A 1 68 ? 33.937 -24.834 12.872 1.00 11.28 65 THR A O 1
ATOM 502 N N . ALA A 1 69 ? 34.979 -22.928 13.266 1.00 11.24 66 ALA A N 1
ATOM 503 C CA . ALA A 1 69 ? 35.875 -23.030 12.110 1.00 12.01 66 ALA A CA 1
ATOM 504 C C . ALA A 1 69 ? 36.812 -24.244 12.180 1.00 13.12 66 ALA A C 1
ATOM 505 O O . ALA A 1 69 ? 36.915 -25.021 11.228 1.00 12.15 66 ALA A O 1
ATOM 507 N N . ARG A 1 70 ? 37.495 -24.407 13.309 1.00 12.13 67 ARG A N 1
ATOM 508 C CA . ARG A 1 70 ? 38.414 -25.529 13.463 1.00 11.57 67 ARG A CA 1
ATOM 509 C C . ARG A 1 70 ? 37.633 -26.828 13.459 1.00 11.16 67 ARG A C 1
ATOM 510 O O . ARG A 1 70 ? 38.057 -27.818 12.851 1.00 12.18 67 ARG A O 1
ATOM 518 N N . THR A 1 71 ? 36.491 -26.828 14.144 1.00 11.26 68 THR A N 1
ATOM 519 C CA . THR A 1 71 ? 35.691 -28.036 14.224 1.00 13.10 68 THR A CA 1
ATOM 520 C C . THR A 1 71 ? 35.194 -28.433 12.829 1.00 14.52 68 THR A C 1
ATOM 521 O O . THR A 1 71 ? 35.243 -29.599 12.466 1.00 13.83 68 THR A O 1
ATOM 525 N N . ALA A 1 72 ? 34.738 -27.464 12.043 1.00 13.33 69 ALA A N 1
ATOM 526 C CA . ALA A 1 72 ? 34.242 -27.778 10.701 1.00 12.63 69 ALA A CA 1
ATOM 527 C C . ALA A 1 72 ? 35.381 -28.233 9.785 1.00 14.16 69 ALA A C 1
ATOM 528 O O . ALA A 1 72 ? 35.198 -29.118 8.940 1.00 14.40 69 ALA A O 1
ATOM 530 N N . ALA A 1 73 ? 36.561 -27.638 9.948 1.00 12.83 70 ALA A N 1
ATOM 531 C CA . ALA A 1 73 ? 37.711 -28.062 9.147 1.00 13.61 70 ALA A CA 1
ATOM 532 C C . ALA A 1 73 ? 38.004 -29.548 9.388 1.00 15.00 70 ALA A C 1
ATOM 533 O O . ALA A 1 73 ? 38.202 -30.331 8.441 1.00 14.29 70 ALA A O 1
ATOM 535 N N . LEU A 1 74 ? 38.034 -29.935 10.660 1.00 14.57 71 LEU A N 1
ATOM 536 C CA . LEU A 1 74 ? 38.298 -31.329 11.007 1.00 16.91 71 LEU A CA 1
ATOM 537 C C . LEU A 1 74 ? 37.155 -32.234 10.562 1.00 17.00 71 LEU A C 1
ATOM 538 O O . LEU A 1 74 ? 37.393 -33.326 10.051 1.00 14.76 71 LEU A O 1
ATOM 543 N N . ALA A 1 75 ? 35.919 -31.788 10.762 1.00 14.21 72 ALA A N 1
ATOM 544 C CA . ALA A 1 75 ? 34.769 -32.602 10.370 1.00 15.20 72 ALA A CA 1
ATOM 545 C C . ALA A 1 75 ? 34.692 -32.792 8.849 1.00 16.17 72 ALA A C 1
ATOM 546 O O . ALA A 1 75 ? 34.152 -33.797 8.360 1.00 16.93 72 ALA A O 1
ATOM 548 N N . ALA A 1 76 ? 35.243 -31.834 8.107 1.00 13.65 73 ALA A N 1
ATOM 549 C CA . ALA A 1 76 ? 35.300 -31.905 6.649 1.00 15.40 73 ALA A CA 1
ATOM 550 C C . ALA A 1 76 ? 36.391 -32.848 6.157 1.00 15.61 73 ALA A C 1
ATOM 551 O O . ALA A 1 76 ? 36.517 -33.086 4.953 1.00 18.14 73 ALA A O 1
ATOM 553 N N . GLY A 1 77 ? 37.181 -33.372 7.092 1.00 15.43 74 GLY A N 1
ATOM 554 C CA . GLY A 1 77 ? 38.254 -34.293 6.773 1.00 18.98 74 GLY A CA 1
ATOM 555 C C . GLY A 1 77 ? 39.566 -33.624 6.389 1.00 20.55 74 GLY A C 1
ATOM 556 O O . GLY A 1 77 ? 40.478 -34.288 5.886 1.00 20.98 74 GLY A O 1
ATOM 557 N N . PHE A 1 78 ? 39.680 -32.320 6.637 1.00 17.18 75 PHE A N 1
ATOM 558 C CA . PHE A 1 78 ? 40.908 -31.607 6.306 1.00 16.42 75 PHE A CA 1
ATOM 559 C C . PHE A 1 78 ? 42.003 -32.057 7.278 1.00 15.36 75 PHE A C 1
ATOM 560 O O . PHE A 1 78 ? 41.700 -32.431 8.421 1.00 17.62 75 PHE A O 1
ATOM 568 N N . PRO A 1 79 ? 43.276 -32.013 6.847 1.00 15.80 76 PRO A N 1
ATOM 569 C CA . PRO A 1 79 ? 44.386 -32.412 7.727 1.00 16.88 76 PRO A CA 1
ATOM 570 C C . PRO A 1 79 ? 44.427 -31.620 9.028 1.00 19.09 76 PRO A C 1
ATOM 571 O O . PRO A 1 79 ? 43.923 -30.490 9.098 1.00 19.09 76 PRO A O 1
ATOM 575 N N . ASP A 1 80 ? 45.028 -32.220 10.053 1.00 19.96 77 ASP A N 1
ATOM 576 C CA . ASP A 1 80 ? 45.140 -31.579 11.362 1.00 21.05 77 ASP A CA 1
ATOM 577 C C . ASP A 1 80 ? 45.901 -30.268 11.305 1.00 18.60 77 ASP A C 1
ATOM 578 O O . ASP A 1 80 ? 45.799 -29.454 12.224 1.00 17.65 77 ASP A O 1
ATOM 583 N N . THR A 1 81 ? 46.702 -30.085 10.264 1.00 19.30 78 THR A N 1
ATOM 584 C CA . THR A 1 81 ? 47.485 -28.864 10.107 1.00 19.28 78 THR A CA 1
ATOM 585 C C . THR A 1 81 ? 46.631 -27.666 9.734 1.00 19.08 78 THR A C 1
ATOM 586 O O . THR A 1 81 ? 47.073 -26.524 9.855 1.00 22.28 78 THR A O 1
ATOM 590 N N . VAL A 1 82 ? 45.417 -27.925 9.259 1.00 17.78 79 VAL A N 1
ATOM 591 C CA . VAL A 1 82 ? 44.534 -26.843 8.829 1.00 15.86 79 VAL A CA 1
ATOM 592 C C . VAL A 1 82 ? 43.821 -26.278 10.044 1.00 18.27 79 VAL A C 1
ATOM 593 O O . VAL A 1 82 ? 42.836 -26.842 10.525 1.00 17.44 79 VAL A O 1
ATOM 597 N N . THR A 1 83 ? 44.339 -25.166 10.549 1.00 15.49 80 THR A N 1
ATOM 598 C CA . THR A 1 83 ? 43.789 -24.555 11.749 1.00 13.10 80 THR A CA 1
ATOM 599 C C . THR A 1 83 ? 42.594 -23.677 11.403 1.00 15.82 80 THR A C 1
ATOM 600 O O . THR A 1 83 ? 42.269 -23.505 10.240 1.00 15.79 80 THR A O 1
ATOM 604 N N . GLY A 1 84 ? 41.946 -23.104 12.411 1.00 14.15 81 GLY A N 1
ATOM 605 C CA . GLY A 1 84 ? 40.822 -22.235 12.127 1.00 12.33 81 GLY A CA 1
ATOM 606 C C . GLY A 1 84 ? 40.474 -21.405 13.339 1.00 13.04 81 GLY A C 1
ATOM 607 O O . GLY A 1 84 ? 40.883 -21.721 14.461 1.00 11.86 81 GLY A O 1
ATOM 608 N N . TYR A 1 85 ? 39.728 -20.332 13.105 1.00 11.99 82 TYR A N 1
ATOM 609 C CA . TYR A 1 85 ? 39.163 -19.542 14.194 1.00 12.22 82 TYR A CA 1
ATOM 610 C C . TYR A 1 85 ? 37.880 -18.894 13.753 1.00 12.03 82 TYR A C 1
ATOM 611 O O . TYR A 1 85 ? 37.595 -18.813 12.556 1.00 11.79 82 TYR A O 1
ATOM 620 N N . THR A 1 86 ? 37.094 -18.474 14.740 1.00 11.96 83 THR A N 1
ATOM 621 C CA . THR A 1 86 ? 35.716 -18.101 14.494 1.00 10.74 83 THR A CA 1
ATOM 622 C C . THR A 1 86 ? 35.496 -16.664 14.939 1.00 10.44 83 THR A C 1
ATOM 623 O O . THR A 1 86 ? 36.035 -16.227 15.974 1.00 12.04 83 THR A O 1
ATOM 627 N N . ILE A 1 87 ? 34.723 -15.922 14.150 1.00 11.62 84 ILE A N 1
ATOM 628 C CA . ILE A 1 87 ? 34.571 -14.485 14.355 1.00 11.86 84 ILE A CA 1
ATOM 629 C C . ILE A 1 87 ? 33.122 -14.083 14.635 1.00 11.55 84 ILE A C 1
ATOM 630 O O . ILE A 1 87 ? 32.190 -14.578 13.992 1.00 12.28 84 ILE A O 1
ATOM 635 N N . GLN A 1 88 ? 32.961 -13.168 15.588 1.00 11.68 85 GLN A N 1
ATOM 636 C CA . GLN A 1 88 ? 31.650 -12.633 15.903 1.00 11.15 85 GLN A CA 1
ATOM 637 C C . GLN A 1 88 ? 31.685 -11.113 15.757 1.00 14.07 85 GLN A C 1
ATOM 638 O O . GLN A 1 88 ? 32.316 -10.427 16.546 1.00 13.49 85 GLN A O 1
ATOM 644 N N . ARG A 1 89 ? 31.020 -10.600 14.727 1.00 11.72 86 ARG A N 1
ATOM 645 C CA . ARG A 1 89 ? 30.865 -9.162 14.503 1.00 11.16 86 ARG A CA 1
ATOM 646 C C . ARG A 1 89 ? 29.418 -9.009 14.060 1.00 13.84 86 ARG A C 1
ATOM 647 O O . ARG A 1 89 ? 29.105 -8.332 13.107 1.00 13.84 86 ARG A O 1
ATOM 655 N N . GLN A 1 90 ? 28.551 -9.742 14.753 1.00 14.24 87 GLN A N 1
ATOM 656 C CA . GLN A 1 90 ? 27.114 -9.745 14.496 1.00 14.63 87 GLN A CA 1
ATOM 657 C C . GLN A 1 90 ? 26.792 -9.989 13.023 1.00 14.16 87 GLN A C 1
ATOM 658 O O . GLN A 1 90 ? 27.330 -10.903 12.416 1.00 15.92 87 GLN A O 1
ATOM 674 N N . SER A 1 92 ? 27.689 -8.825 10.285 1.00 14.59 89 SER A N 1
ATOM 675 C CA . SER A 1 92 ? 28.786 -8.741 9.334 1.00 12.80 89 SER A CA 1
ATOM 676 C C . SER A 1 92 ? 29.832 -9.820 9.580 1.00 14.36 89 SER A C 1
ATOM 677 O O . SER A 1 92 ? 30.879 -9.821 8.946 1.00 14.76 89 SER A O 1
ATOM 680 N N . SER A 1 93 ? 29.555 -10.732 10.507 1.00 13.58 90 SER A N 1
ATOM 681 C CA . SER A 1 93 ? 30.552 -11.758 10.852 1.00 13.45 90 SER A CA 1
ATOM 682 C C . SER A 1 93 ? 31.173 -12.446 9.639 1.00 13.47 90 SER A C 1
ATOM 683 O O . SER A 1 93 ? 32.390 -12.617 9.574 1.00 13.25 90 SER A O 1
ATOM 686 N N . GLY A 1 94 ? 30.334 -12.861 8.695 1.00 12.48 91 GLY A N 1
ATOM 687 C CA . GLY A 1 94 ? 30.810 -13.577 7.521 1.00 12.30 91 GLY A CA 1
ATOM 688 C C . GLY A 1 94 ? 31.660 -12.715 6.604 1.00 13.16 91 GLY A C 1
ATOM 689 O O . GLY A 1 94 ? 32.545 -13.228 5.909 1.00 12.63 91 GLY A O 1
ATOM 690 N N . MET A 1 95 ? 31.396 -11.413 6.594 1.00 11.78 92 MET A N 1
ATOM 691 C CA . MET A 1 95 ? 32.211 -10.495 5.806 1.00 12.81 92 MET A CA 1
ATOM 692 C C . MET A 1 95 ? 33.529 -10.228 6.540 1.00 12.55 92 MET A C 1
ATOM 693 O O . MET A 1 95 ? 34.590 -10.182 5.920 1.00 12.61 92 MET A O 1
ATOM 698 N N . GLN A 1 96 ? 33.475 -10.073 7.861 1.00 11.29 93 GLN A N 1
ATOM 699 C CA . GLN A 1 96 ? 34.715 -9.887 8.614 1.00 12.32 93 GLN A CA 1
ATOM 700 C C . GLN A 1 96 ? 35.649 -11.091 8.439 1.00 11.89 93 GLN A C 1
ATOM 701 O O . GLN A 1 96 ? 36.876 -10.940 8.388 1.00 11.12 93 GLN A O 1
ATOM 707 N N . ALA A 1 97 ? 35.078 -12.286 8.348 1.00 11.12 94 ALA A N 1
ATOM 708 C CA . ALA A 1 97 ? 35.903 -13.481 8.141 1.00 12.28 94 ALA A CA 1
ATOM 709 C C . ALA A 1 97 ? 36.704 -13.351 6.850 1.00 13.13 94 ALA A C 1
ATOM 710 O O . ALA A 1 97 ? 37.885 -13.687 6.801 1.00 12.52 94 ALA A O 1
ATOM 712 N N . ILE A 1 98 ? 36.052 -12.863 5.804 1.00 11.57 95 ILE A N 1
ATOM 713 C CA . ILE A 1 98 ? 36.736 -12.659 4.532 1.00 11.66 95 ILE A CA 1
ATOM 714 C C . ILE A 1 98 ? 37.809 -11.580 4.665 1.00 11.83 95 ILE A C 1
ATOM 715 O O . ILE A 1 98 ? 38.896 -11.712 4.108 1.00 12.76 95 ILE A O 1
ATOM 720 N N . MET A 1 99 ? 37.503 -10.506 5.392 1.00 11.25 96 MET A N 1
ATOM 721 C CA . MET A 1 99 ? 38.472 -9.430 5.603 1.00 11.78 96 MET A CA 1
ATOM 722 C C . MET A 1 99 ? 39.690 -9.900 6.399 1.00 13.53 96 MET A C 1
ATOM 723 O O . MET A 1 99 ? 40.828 -9.545 6.075 1.00 14.60 96 MET A O 1
ATOM 728 N N . SER A 1 100 ? 39.439 -10.708 7.422 1.00 12.87 97 SER A N 1
ATOM 729 C CA . SER A 1 100 ? 40.506 -11.244 8.246 1.00 13.24 97 SER A CA 1
ATOM 730 C C . SER A 1 100 ? 41.382 -12.203 7.435 1.00 13.86 97 SER A C 1
ATOM 731 O O . SER A 1 100 ? 42.610 -12.220 7.597 1.00 13.43 97 SER A O 1
ATOM 734 N N . ALA A 1 101 ? 40.758 -12.974 6.549 1.00 14.34 98 ALA A N 1
ATOM 735 C CA . ALA A 1 101 ? 41.515 -13.830 5.636 1.00 13.28 98 ALA A CA 1
ATOM 736 C C . ALA A 1 101 ? 42.395 -12.968 4.735 1.00 13.81 98 ALA A C 1
ATOM 737 O O . ALA A 1 101 ? 43.586 -13.266 4.512 1.00 13.16 98 ALA A O 1
ATOM 739 N N . ALA A 1 102 ? 41.816 -11.889 4.213 1.00 12.84 99 ALA A N 1
ATOM 740 C CA . ALA A 1 102 ? 42.587 -11.000 3.350 1.00 14.41 99 ALA A CA 1
ATOM 741 C C . ALA A 1 102 ? 43.784 -10.415 4.102 1.00 15.94 99 ALA A C 1
ATOM 742 O O . ALA A 1 102 ? 44.892 -10.324 3.552 1.00 15.74 99 ALA A O 1
ATOM 744 N N . MET A 1 103 ? 43.578 -10.037 5.361 1.00 14.62 100 MET A N 1
ATOM 745 C CA . MET A 1 103 ? 44.680 -9.498 6.153 1.00 14.51 100 MET A CA 1
ATOM 746 C C . MET A 1 103 ? 45.813 -10.504 6.277 1.00 16.70 100 MET A C 1
ATOM 747 O O . MET A 1 103 ? 46.974 -10.152 6.093 1.00 15.02 100 MET A O 1
ATOM 752 N N . GLN A 1 104 ? 45.481 -11.750 6.606 1.00 14.01 101 GLN A N 1
ATOM 753 C CA . GLN A 1 104 ? 46.510 -12.778 6.729 1.00 13.62 101 GLN A CA 1
ATOM 754 C C . GLN A 1 104 ? 47.268 -12.946 5.417 1.00 14.72 101 GLN A C 1
ATOM 755 O O . GLN A 1 104 ? 48.485 -13.099 5.409 1.00 14.88 101 GLN A O 1
ATOM 761 N N . ILE A 1 105 ? 46.546 -12.923 4.303 1.00 14.34 102 ILE A N 1
ATOM 762 C CA . ILE A 1 105 ? 47.190 -13.107 3.002 1.00 14.34 102 ILE A CA 1
ATOM 763 C C . ILE A 1 105 ? 48.039 -11.900 2.629 1.00 16.18 102 ILE A C 1
ATOM 764 O O . ILE A 1 105 ? 49.166 -12.050 2.154 1.00 16.63 102 ILE A O 1
ATOM 769 N N . GLN A 1 106 ? 47.513 -10.699 2.852 1.00 15.21 103 GLN A N 1
ATOM 770 C CA . GLN A 1 106 ? 48.287 -9.502 2.533 1.00 15.68 103 GLN A CA 1
ATOM 771 C C . GLN A 1 106 ? 49.624 -9.496 3.272 1.00 16.68 103 GLN A C 1
ATOM 772 O O . GLN A 1 106 ? 50.656 -9.088 2.719 1.00 17.37 103 GLN A O 1
ATOM 778 N N . LEU A 1 107 ? 49.600 -9.940 4.523 1.00 17.48 104 LEU A N 1
ATOM 779 C CA . LEU A 1 107 ? 50.788 -9.934 5.372 1.00 16.61 104 LEU A CA 1
ATOM 780 C C . LEU A 1 107 ? 51.724 -11.117 5.155 1.00 19.63 104 LEU A C 1
ATOM 781 O O . LEU A 1 107 ? 52.852 -11.117 5.653 1.00 24.34 104 LEU A O 1
ATOM 786 N N . GLY A 1 108 ? 51.260 -12.128 4.423 1.00 16.98 105 GLY A N 1
ATOM 787 C CA . GLY A 1 108 ? 52.030 -13.342 4.263 1.00 18.80 105 GLY A CA 1
ATOM 788 C C . GLY A 1 108 ? 51.957 -14.272 5.462 1.00 19.97 105 GLY A C 1
ATOM 789 O O . GLY A 1 108 ? 52.746 -15.215 5.567 1.00 22.57 105 GLY A O 1
ATOM 790 N N . VAL A 1 109 ? 51.022 -14.003 6.370 1.00 16.15 106 VAL A N 1
ATOM 791 C CA . VAL A 1 109 ? 50.728 -14.916 7.481 1.00 19.11 106 VAL A CA 1
ATOM 792 C C . VAL A 1 109 ? 50.205 -16.248 6.935 1.00 23.15 106 VAL A C 1
ATOM 793 O O . VAL A 1 109 ? 50.572 -17.319 7.429 1.00 22.42 106 VAL A O 1
ATOM 797 N N . SER A 1 110 ? 49.352 -16.167 5.911 1.00 17.47 107 SER A N 1
ATOM 798 C CA . SER A 1 110 ? 48.839 -17.340 5.210 1.00 16.21 107 SER A CA 1
ATOM 799 C C . SER A 1 110 ? 48.985 -17.150 3.711 1.00 18.03 107 SER A C 1
ATOM 800 O O . SER A 1 110 ? 48.991 -16.017 3.233 1.00 19.77 107 SER A O 1
ATOM 803 N N . GLU A 1 111 ? 49.080 -18.251 2.967 1.00 15.48 108 GLU A N 1
ATOM 804 C CA . GLU A 1 111 ? 49.083 -18.178 1.511 1.00 17.97 108 GLU A CA 1
ATOM 805 C C . GLU A 1 111 ? 47.711 -18.493 0.936 1.00 15.82 108 GLU A C 1
ATOM 806 O O . GLU A 1 111 ? 47.323 -17.933 -0.083 1.00 17.38 108 GLU A O 1
ATOM 812 N N . VAL A 1 112 ? 46.995 -19.397 1.600 1.00 15.88 109 VAL A N 1
ATOM 813 C CA . VAL A 1 112 ? 45.657 -19.824 1.188 1.00 13.67 109 VAL A CA 1
ATOM 814 C C . VAL A 1 112 ? 44.748 -19.830 2.419 1.00 14.97 109 VAL A C 1
ATOM 815 O O . VAL A 1 112 ? 45.076 -20.445 3.430 1.00 15.37 109 VAL A O 1
ATOM 819 N N . VAL A 1 113 ? 43.613 -19.139 2.346 1.00 13.10 110 VAL A N 1
ATOM 820 C CA . VAL A 1 113 ? 42.651 -19.159 3.449 1.00 12.03 110 VAL A CA 1
ATOM 821 C C . VAL A 1 113 ? 41.256 -19.450 2.914 1.00 14.90 110 VAL A C 1
ATOM 822 O O . VAL A 1 113 ? 40.869 -18.922 1.868 1.00 14.33 110 VAL A O 1
ATOM 826 N N . VAL A 1 114 ? 40.514 -20.299 3.621 1.00 12.49 111 VAL A N 1
ATOM 827 C CA . VAL A 1 114 ? 39.116 -20.563 3.296 1.00 10.97 111 VAL A CA 1
ATOM 828 C C . VAL A 1 114 ? 38.292 -19.778 4.318 1.00 15.28 111 VAL A C 1
ATOM 829 O O . VAL A 1 114 ? 38.469 -19.940 5.523 1.00 15.16 111 VAL A O 1
ATOM 833 N N . ALA A 1 115 ? 37.415 -18.902 3.845 1.00 12.03 112 ALA A N 1
ATOM 834 C CA . ALA A 1 115 ? 36.752 -17.989 4.771 1.00 10.73 112 ALA A CA 1
ATOM 835 C C . ALA A 1 115 ? 35.327 -17.740 4.358 1.00 12.79 112 ALA A C 1
ATOM 836 O O . ALA A 1 115 ? 35.002 -17.726 3.174 1.00 16.92 112 ALA A O 1
ATOM 838 N N . GLY A 1 116 ? 34.468 -17.539 5.346 1.00 10.27 113 GLY A N 1
ATOM 839 C CA . GLY A 1 116 ? 33.080 -17.236 5.060 1.00 10.41 113 GLY A CA 1
ATOM 840 C C . GLY A 1 116 ? 32.306 -17.218 6.358 1.00 11.69 113 GLY A C 1
ATOM 841 O O . GLY A 1 116 ? 32.802 -16.746 7.386 1.00 11.90 113 GLY A O 1
ATOM 842 N N . GLY A 1 117 ? 31.085 -17.727 6.312 1.00 11.85 114 GLY A N 1
ATOM 843 C CA . GLY A 1 117 ? 30.230 -17.661 7.481 1.00 11.58 114 GLY A CA 1
ATOM 844 C C . GLY A 1 117 ? 29.138 -18.706 7.448 1.00 12.99 114 GLY A C 1
ATOM 845 O O . GLY A 1 117 ? 28.864 -19.318 6.418 1.00 13.11 114 GLY A O 1
ATOM 846 N N . VAL A 1 118 ? 28.529 -18.918 8.608 1.00 11.65 115 VAL A N 1
ATOM 847 C CA . VAL A 1 118 ? 27.483 -19.917 8.764 1.00 11.56 115 VAL A CA 1
ATOM 848 C C . VAL A 1 118 ? 26.521 -19.470 9.857 1.00 12.46 115 VAL A C 1
ATOM 849 O O . VAL A 1 118 ? 26.909 -18.781 10.811 1.00 11.75 115 VAL A O 1
ATOM 853 N N . GLU A 1 119 ? 25.255 -19.841 9.703 1.00 11.18 116 GLU A N 1
ATOM 854 C CA . GLU A 1 119 ? 24.299 -19.713 10.796 1.00 10.59 116 GLU A CA 1
ATOM 855 C C . GLU A 1 119 ? 23.278 -20.804 10.640 1.00 11.89 116 GLU A C 1
ATOM 856 O O . GLU A 1 119 ? 22.733 -21.009 9.543 1.00 13.03 116 GLU A O 1
ATOM 862 N N . ALA A 1 120 ? 23.034 -21.511 11.735 1.00 11.46 117 ALA A N 1
ATOM 863 C CA . ALA A 1 120 ? 21.990 -22.524 11.796 1.00 10.92 117 ALA A CA 1
ATOM 864 C C . ALA A 1 120 ? 21.024 -22.030 12.860 1.00 10.74 117 ALA A C 1
ATOM 865 O O . ALA A 1 120 ? 21.121 -22.396 14.038 1.00 12.49 117 ALA A O 1
ATOM 867 N N . MET A 1 121 ? 20.112 -21.154 12.456 1.00 10.56 118 MET A N 1
ATOM 868 C CA . MET A 1 121 ? 19.231 -20.521 13.431 1.00 12.60 118 MET A CA 1
ATOM 869 C C . MET A 1 121 ? 18.197 -21.528 13.934 1.00 14.00 118 MET A C 1
ATOM 870 O O . MET A 1 121 ? 17.892 -21.546 15.119 1.00 14.13 118 MET A O 1
ATOM 875 N N . SER A 1 122 ? 17.695 -22.381 13.037 1.00 11.44 119 SER A N 1
ATOM 876 C CA . SER A 1 122 ? 16.658 -23.351 13.382 1.00 12.51 119 SER A CA 1
ATOM 877 C C . SER A 1 122 ? 17.074 -24.305 14.498 1.00 13.60 119 SER A C 1
ATOM 878 O O . SER A 1 122 ? 16.235 -24.751 15.281 1.00 15.91 119 SER A O 1
ATOM 881 N N . SER A 1 123 ? 18.357 -24.657 14.549 1.00 13.86 120 SER A N 1
ATOM 882 C CA . SER A 1 123 ? 18.837 -25.640 15.535 1.00 12.98 120 SER A CA 1
ATOM 883 C C . SER A 1 123 ? 19.462 -24.982 16.767 1.00 13.31 120 SER A C 1
ATOM 884 O O . SER A 1 123 ? 20.023 -25.661 17.649 1.00 15.30 120 SER A O 1
ATOM 887 N N . SER A 1 124 ? 19.372 -23.659 16.847 1.00 12.31 121 SER A N 1
ATOM 888 C CA . SER A 1 124 ? 19.970 -22.942 17.972 1.00 11.70 121 SER A CA 1
ATOM 889 C C . SER A 1 124 ? 19.255 -23.276 19.280 1.00 13.24 121 SER A C 1
ATOM 890 O O . SER A 1 124 ? 18.035 -23.454 19.297 1.00 14.07 121 SER A O 1
ATOM 893 N N . PRO A 1 125 ? 20.020 -23.369 20.381 1.00 14.04 122 PRO A N 1
ATOM 894 C CA . PRO A 1 125 ? 19.470 -23.828 21.662 1.00 11.58 122 PRO A CA 1
ATOM 895 C C . PRO A 1 125 ? 18.708 -22.768 22.445 1.00 13.30 122 PRO A C 1
ATOM 896 O O . PRO A 1 125 ? 18.634 -21.594 22.038 1.00 14.28 122 PRO A O 1
ATOM 900 N N . TYR A 1 126 ? 18.114 -23.219 23.550 1.00 12.42 123 TYR A N 1
ATOM 901 C CA . TYR A 1 126 ? 17.578 -22.340 24.586 1.00 10.73 123 TYR A CA 1
ATOM 902 C C . TYR A 1 126 ? 18.556 -22.334 25.758 1.00 14.37 123 TYR A C 1
ATOM 903 O O . TYR A 1 126 ? 19.322 -23.284 25.934 1.00 16.07 123 TYR A O 1
ATOM 912 N N . ALA A 1 127 ? 18.539 -21.257 26.535 1.00 14.25 124 ALA A N 1
ATOM 913 C CA . ALA A 1 127 ? 19.485 -21.080 27.639 1.00 13.94 124 ALA A CA 1
ATOM 914 C C . ALA A 1 127 ? 18.746 -20.807 28.946 1.00 15.76 124 ALA A C 1
ATOM 915 O O . ALA A 1 127 ? 17.681 -20.183 28.958 1.00 15.76 124 ALA A O 1
ATOM 917 N N . LEU A 1 128 ? 19.330 -21.269 30.049 1.00 13.50 125 LEU A N 1
ATOM 918 C CA . LEU A 1 128 ? 18.842 -20.932 31.387 1.00 12.82 125 LEU A CA 1
ATOM 919 C C . LEU A 1 128 ? 19.955 -20.201 32.134 1.00 16.68 125 LEU A C 1
ATOM 920 O O . LEU A 1 128 ? 21.059 -20.728 32.293 1.00 19.11 125 LEU A O 1
ATOM 925 N N . LYS A 1 129 ? 19.669 -18.985 32.584 1.00 14.49 126 LYS A N 1
ATOM 926 C CA . LYS A 1 129 ? 20.684 -18.154 33.216 1.00 16.28 126 LYS A CA 1
ATOM 927 C C . LYS A 1 129 ? 20.814 -18.372 34.719 1.00 16.04 126 LYS A C 1
ATOM 928 O O . LYS A 1 129 ? 21.838 -18.003 35.297 1.00 17.07 126 LYS A O 1
ATOM 934 N N . GLN A 1 130 ? 19.792 -18.952 35.356 1.00 15.57 127 GLN A N 1
ATOM 935 C CA . GLN A 1 130 ? 19.801 -19.098 36.811 1.00 17.81 127 GLN A CA 1
ATOM 936 C C . GLN A 1 130 ? 19.908 -20.548 37.241 1.00 15.12 127 GLN A C 1
ATOM 937 O O . GLN A 1 130 ? 19.768 -20.862 38.428 1.00 14.80 127 GLN A O 1
ATOM 943 N N . HIS A 1 131 ? 20.132 -21.437 36.277 1.00 15.16 128 HIS A N 1
ATOM 944 C CA . HIS A 1 131 ? 20.214 -22.855 36.585 1.00 12.89 128 HIS A CA 1
ATOM 945 C C . HIS A 1 131 ? 21.452 -23.220 37.398 1.00 13.57 128 HIS A C 1
ATOM 946 O O . HIS A 1 131 ? 21.409 -24.126 38.236 1.00 14.64 128 HIS A O 1
ATOM 953 N N . ARG A 1 132 ? 22.561 -22.518 37.164 1.00 13.75 129 ARG A N 1
ATOM 954 C CA . ARG A 1 132 ? 23.802 -22.885 37.843 1.00 13.67 129 ARG A CA 1
ATOM 955 C C . ARG A 1 132 ? 23.757 -22.655 39.353 1.00 15.54 129 ARG A C 1
ATOM 956 O O . ARG A 1 132 ? 24.115 -23.543 40.124 1.00 15.25 129 ARG A O 1
ATOM 964 N N . TRP A 1 133 ? 23.316 -21.469 39.768 1.00 14.15 130 TRP A N 1
ATOM 965 C CA . TRP A 1 133 ? 23.322 -21.114 41.183 1.00 15.93 130 TRP A CA 1
ATOM 966 C C . TRP A 1 133 ? 21.923 -21.048 41.799 1.00 15.79 130 TRP A C 1
ATOM 967 O O . TRP A 1 133 ? 21.780 -20.836 43.014 1.00 17.33 130 TRP A O 1
ATOM 978 N N . GLY A 1 134 ? 20.908 -21.212 40.956 1.00 15.33 131 GLY A N 1
ATOM 979 C CA . GLY A 1 134 ? 19.545 -21.396 41.424 1.00 15.51 131 GLY A CA 1
ATOM 980 C C . GLY A 1 134 ? 18.624 -20.212 41.214 1.00 18.07 131 GLY A C 1
ATOM 981 O O . GLY A 1 134 ? 19.041 -19.052 41.335 1.00 18.66 131 GLY A O 1
ATOM 982 N N . GLN A 1 135 ? 17.361 -20.518 40.919 1.00 14.28 132 GLN A N 1
ATOM 983 C CA A GLN A 1 135 ? 16.337 -19.482 40.787 0.50 16.38 132 GLN A CA 1
ATOM 984 C CA B GLN A 1 135 ? 16.301 -19.525 40.773 0.50 16.21 132 GLN A CA 1
ATOM 985 C C . GLN A 1 135 ? 15.715 -19.126 42.133 1.00 16.67 132 GLN A C 1
ATOM 986 O O . GLN A 1 135 ? 15.171 -18.027 42.288 1.00 18.15 132 GLN A O 1
ATOM 997 N N . ARG A 1 136 ? 15.822 -20.054 43.095 1.00 16.92 133 ARG A N 1
ATOM 998 C CA A ARG A 1 136 ? 15.290 -19.910 44.467 0.50 17.94 133 ARG A CA 1
ATOM 999 C CA B ARG A 1 136 ? 15.296 -19.923 44.464 0.50 17.93 133 ARG A CA 1
ATOM 1000 C C . ARG A 1 136 ? 13.767 -19.894 44.604 1.00 17.05 133 ARG A C 1
ATOM 1001 O O . ARG A 1 136 ? 13.187 -20.729 45.295 1.00 17.07 133 ARG A O 1
ATOM 1016 N N . LEU A 1 137 ? 13.115 -18.924 43.977 1.00 15.67 134 LEU A N 1
ATOM 1017 C CA . LEU A 1 137 ? 11.678 -18.781 44.140 1.00 14.61 134 LEU A CA 1
ATOM 1018 C C . LEU A 1 137 ? 11.131 -17.972 42.978 1.00 16.22 134 LEU A C 1
ATOM 1019 O O . LEU A 1 137 ? 11.839 -17.122 42.428 1.00 18.57 134 LEU A O 1
ATOM 1024 N N . GLN A 1 138 ? 9.896 -18.282 42.601 1.00 15.54 135 GLN A N 1
ATOM 1025 C CA . GLN A 1 138 ? 9.160 -17.619 41.520 1.00 16.85 135 GLN A CA 1
ATOM 1026 C C . GLN A 1 138 ? 9.559 -18.103 40.126 1.00 14.75 135 GLN A C 1
ATOM 1027 O O . GLN A 1 138 ? 10.577 -18.779 39.938 1.00 15.52 135 GLN A O 1
ATOM 1033 N N . HIS A 1 139 ? 8.764 -17.739 39.128 1.00 15.30 136 HIS A N 1
ATOM 1034 C CA . HIS A 1 139 ? 9.008 -18.255 37.789 1.00 15.34 136 HIS A CA 1
ATOM 1035 C C . HIS A 1 139 ? 10.225 -17.624 37.158 1.00 18.51 136 HIS A C 1
ATOM 1036 O O . HIS A 1 139 ? 10.581 -16.482 37.463 1.00 18.80 136 HIS A O 1
ATOM 1043 N N . GLY A 1 140 ? 10.877 -18.381 36.293 1.00 16.99 137 GLY A N 1
ATOM 1044 C CA . GLY A 1 140 ? 12.048 -17.874 35.590 1.00 17.41 137 GLY A CA 1
ATOM 1045 C C . GLY A 1 140 ? 11.805 -17.832 34.100 1.00 17.01 137 GLY A C 1
ATOM 1046 O O . GLY A 1 140 ? 10.721 -18.171 33.628 1.00 17.15 137 GLY A O 1
ATOM 1047 N N . GLU A 1 141 ? 12.827 -17.444 33.357 1.00 17.16 138 GLU A N 1
ATOM 1048 C CA . GLU A 1 141 ? 12.727 -17.361 31.918 1.00 18.26 138 GLU A CA 1
ATOM 1049 C C . GLU A 1 141 ? 13.654 -18.345 31.242 1.00 17.95 138 GLU A C 1
ATOM 1050 O O . GLU A 1 141 ? 14.824 -18.426 31.577 1.00 22.08 138 GLU A O 1
ATOM 1056 N N . ILE A 1 142 ? 13.132 -19.091 30.283 1.00 15.15 139 ILE A N 1
ATOM 1057 C CA . ILE A 1 142 ? 14.003 -19.916 29.466 1.00 14.08 139 ILE A CA 1
ATOM 1058 C C . ILE A 1 142 ? 14.195 -19.161 28.150 1.00 13.75 139 ILE A C 1
ATOM 1059 O O . ILE A 1 142 ? 13.237 -18.859 27.446 1.00 16.18 139 ILE A O 1
ATOM 1064 N N . ARG A 1 143 ? 15.444 -18.824 27.855 1.00 13.59 140 ARG A N 1
ATOM 1065 C CA . ARG A 1 143 ? 15.732 -17.818 26.839 1.00 13.33 140 ARG A CA 1
ATOM 1066 C C . ARG A 1 143 ? 16.054 -18.410 25.481 1.00 13.95 140 ARG A C 1
ATOM 1067 O O . ARG A 1 143 ? 16.889 -19.298 25.344 1.00 13.71 140 ARG A O 1
ATOM 1075 N N . ASP A 1 144 ? 15.365 -17.911 24.464 1.00 12.38 141 ASP A N 1
ATOM 1076 C CA . ASP A 1 144 ? 15.629 -18.324 23.092 1.00 10.79 141 ASP A CA 1
ATOM 1077 C C . ASP A 1 144 ? 16.876 -17.589 22.599 1.00 11.61 141 ASP A C 1
ATOM 1078 O O . ASP A 1 144 ? 16.881 -16.357 22.529 1.00 13.12 141 ASP A O 1
ATOM 1083 N N . THR A 1 145 ? 17.945 -18.325 22.297 1.00 11.56 142 THR A N 1
ATOM 1084 C CA . THR A 1 145 ? 19.192 -17.674 21.864 1.00 14.27 142 THR A CA 1
ATOM 1085 C C . THR A 1 145 ? 19.030 -16.869 20.567 1.00 13.65 142 THR A C 1
ATOM 1086 O O . THR A 1 145 ? 19.723 -15.873 20.364 1.00 13.48 142 THR A O 1
ATOM 1090 N N . VAL A 1 146 ? 18.122 -17.297 19.700 1.00 12.93 143 VAL A N 1
ATOM 1091 C CA . VAL A 1 146 ? 17.856 -16.549 18.471 1.00 14.43 143 VAL A CA 1
ATOM 1092 C C . VAL A 1 146 ? 17.206 -15.212 18.841 1.00 16.22 143 VAL A C 1
ATOM 1093 O O . VAL A 1 146 ? 17.603 -14.151 18.355 1.00 14.57 143 VAL A O 1
ATOM 1097 N N . TRP A 1 147 ? 16.218 -15.252 19.730 1.00 14.12 144 TRP A N 1
ATOM 1098 C CA . TRP A 1 147 ? 15.517 -14.029 20.100 1.00 12.00 144 TRP A CA 1
ATOM 1099 C C . TRP A 1 147 ? 16.429 -13.064 20.860 1.00 12.88 144 TRP A C 1
ATOM 1100 O O . TRP A 1 147 ? 16.262 -11.847 20.764 1.00 18.42 144 TRP A O 1
ATOM 1111 N N . GLU A 1 148 ? 17.395 -13.600 21.612 1.00 15.16 145 GLU A N 1
ATOM 1112 C CA . GLU A 1 148 ? 18.357 -12.770 22.339 1.00 13.49 145 GLU A CA 1
ATOM 1113 C C . GLU A 1 148 ? 19.283 -12.036 21.384 1.00 16.26 145 GLU A C 1
ATOM 1114 O O . GLU A 1 148 ? 19.585 -10.857 21.571 1.00 15.62 145 GLU A O 1
ATOM 1120 N N . VAL A 1 149 ? 19.750 -12.747 20.371 1.00 17.04 146 VAL A N 1
ATOM 1121 C CA . VAL A 1 149 ? 20.738 -12.172 19.468 1.00 21.01 146 VAL A CA 1
ATOM 1122 C C . VAL A 1 149 ? 20.108 -11.061 18.615 1.00 20.83 146 VAL A C 1
ATOM 1123 O O . VAL A 1 149 ? 20.821 -10.215 18.067 1.00 24.09 146 VAL A O 1
ATOM 1127 N N . LEU A 1 150 ? 18.775 -11.046 18.532 1.00 18.67 147 LEU A N 1
ATOM 1128 C CA . LEU A 1 150 ? 18.039 -9.993 17.825 1.00 21.89 147 LEU A CA 1
ATOM 1129 C C . LEU A 1 150 ? 17.735 -8.786 18.699 1.00 21.71 147 LEU A C 1
ATOM 1130 O O . LEU A 1 150 ? 17.109 -7.834 18.242 1.00 23.25 147 LEU A O 1
ATOM 1135 N N . GLU A 1 151 ? 18.139 -8.840 19.964 1.00 18.54 148 GLU A N 1
ATOM 1136 C CA . GLU A 1 151 ? 17.885 -7.746 20.892 1.00 17.43 148 GLU A CA 1
ATOM 1137 C C . GLU A 1 151 ? 19.179 -7.007 21.178 1.00 18.08 148 GLU A C 1
ATOM 1138 O O . GLU A 1 151 ? 20.184 -7.625 21.518 1.00 19.91 148 GLU A O 1
ATOM 1144 N N . ASP A 1 152 ? 19.170 -5.685 21.067 1.00 18.16 149 ASP A N 1
ATOM 1145 C CA . ASP A 1 152 ? 20.391 -4.942 21.373 1.00 18.00 149 ASP A CA 1
ATOM 1146 C C . ASP A 1 152 ? 20.802 -5.147 22.837 1.00 18.89 149 ASP A C 1
ATOM 1147 O O . ASP A 1 152 ? 19.977 -5.044 23.734 1.00 19.61 149 ASP A O 1
ATOM 1152 N N . PRO A 1 153 ? 22.086 -5.450 23.078 1.00 18.28 150 PRO A N 1
ATOM 1153 C CA . PRO A 1 153 ? 22.476 -5.846 24.441 1.00 20.50 150 PRO A CA 1
ATOM 1154 C C . PRO A 1 153 ? 22.642 -4.679 25.405 1.00 21.77 150 PRO A C 1
ATOM 1155 O O . PRO A 1 153 ? 22.711 -4.909 26.621 1.00 22.90 150 PRO A O 1
ATOM 1159 N N . ILE A 1 154 ? 22.708 -3.461 24.881 1.00 21.92 151 ILE A N 1
ATOM 1160 C CA . ILE A 1 154 ? 22.812 -2.278 25.731 1.00 23.75 151 ILE A CA 1
ATOM 1161 C C . ILE A 1 154 ? 21.427 -1.684 25.994 1.00 29.11 151 ILE A C 1
ATOM 1162 O O . ILE A 1 154 ? 21.061 -1.411 27.139 1.00 28.65 151 ILE A O 1
ATOM 1167 N N . HIS A 1 155 ? 20.696 -1.415 24.913 1.00 27.14 152 HIS A N 1
ATOM 1168 C CA . HIS A 1 155 ? 19.376 -0.779 24.980 1.00 27.56 152 HIS A CA 1
ATOM 1169 C C . HIS A 1 155 ? 18.150 -1.677 25.122 1.00 28.08 152 HIS A C 1
ATOM 1170 O O . HIS A 1 155 ? 17.062 -1.202 25.428 1.00 30.13 152 HIS A O 1
ATOM 1177 N N . HIS A 1 156 ? 18.334 -2.969 24.900 1.00 23.18 153 HIS A N 1
ATOM 1178 C CA . HIS A 1 156 ? 17.262 -3.950 25.043 1.00 24.66 153 HIS A CA 1
ATOM 1179 C C . HIS A 1 156 ? 16.042 -3.639 24.192 1.00 25.43 153 HIS A C 1
ATOM 1180 O O . HIS A 1 156 ? 14.901 -3.687 24.666 1.00 28.47 153 HIS A O 1
ATOM 1187 N N . ILE A 1 157 ? 16.297 -3.322 22.928 1.00 24.58 154 ILE A N 1
ATOM 1188 C CA . ILE A 1 157 ? 15.239 -3.189 21.933 1.00 24.42 154 ILE A CA 1
ATOM 1189 C C . ILE A 1 157 ? 15.560 -4.108 20.774 1.00 24.22 154 ILE A C 1
ATOM 1190 O O . ILE A 1 157 ? 16.731 -4.374 20.498 1.00 22.75 154 ILE A O 1
ATOM 1195 N N . MET A 1 158 ? 14.529 -4.608 20.096 1.00 22.59 155 MET A N 1
ATOM 1196 C CA . MET A 1 158 ? 14.750 -5.542 18.997 1.00 25.47 155 MET A CA 1
ATOM 1197 C C . MET A 1 158 ? 15.278 -4.819 17.755 1.00 20.21 155 MET A C 1
ATOM 1198 O O . MET A 1 158 ? 15.057 -3.624 17.581 1.00 25.72 155 MET A O 1
ATOM 1203 N N . MET A 1 159 ? 15.975 -5.545 16.890 1.00 20.96 156 MET A N 1
ATOM 1204 C CA . MET A 1 159 ? 16.461 -4.952 15.647 1.00 19.80 156 MET A CA 1
ATOM 1205 C C . MET A 1 159 ? 15.318 -4.290 14.873 1.00 25.24 156 MET A C 1
ATOM 1206 O O . MET A 1 159 ? 15.513 -3.257 14.232 1.00 27.33 156 MET A O 1
ATOM 1211 N N . GLY A 1 160 ? 14.125 -4.879 14.944 1.00 24.10 157 GLY A N 1
ATOM 1212 C CA . GLY A 1 160 ? 12.962 -4.328 14.258 1.00 22.55 157 GLY A CA 1
ATOM 1213 C C . GLY A 1 160 ? 12.575 -2.950 14.759 1.00 25.21 157 GLY A C 1
ATOM 1214 O O . GLY A 1 160 ? 12.086 -2.105 13.998 1.00 25.49 157 GLY A O 1
ATOM 1215 N N . GLU A 1 161 ? 12.779 -2.715 16.051 1.00 26.13 158 GLU A N 1
ATOM 1216 C CA . GLU A 1 161 ? 12.544 -1.388 16.606 1.00 28.71 158 GLU A CA 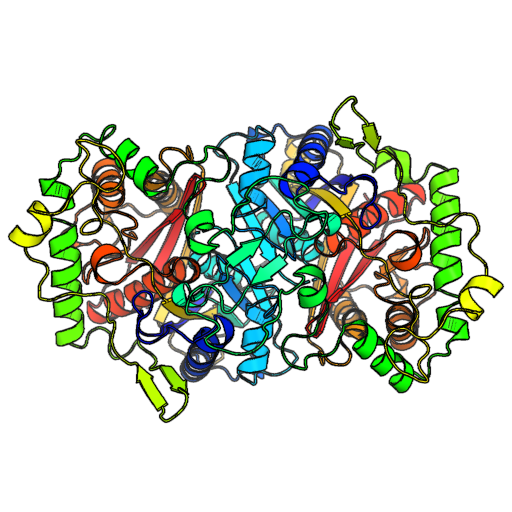1
ATOM 1217 C C . GLU A 1 161 ? 13.574 -0.381 16.079 1.00 26.39 158 GLU A C 1
ATOM 1218 O O . GLU A 1 161 ? 13.223 0.760 15.795 1.00 28.09 158 GLU A O 1
ATOM 1224 N N . THR A 1 162 ? 14.833 -0.799 15.925 1.00 24.61 159 THR A N 1
ATOM 1225 C CA . THR A 1 162 ? 15.839 0.106 15.363 1.00 23.67 159 THR A CA 1
ATOM 1226 C C . THR A 1 162 ? 15.474 0.456 13.921 1.00 26.10 159 THR A C 1
ATOM 1227 O O . THR A 1 162 ? 15.788 1.540 13.437 1.00 26.85 159 THR A O 1
ATOM 1231 N N . ALA A 1 163 ? 14.794 -0.469 13.247 1.00 25.48 160 ALA A N 1
ATOM 1232 C CA . ALA A 1 163 ? 14.305 -0.220 11.902 1.00 23.20 160 ALA A CA 1
ATOM 1233 C C . ALA A 1 163 ? 13.224 0.857 11.925 1.00 24.56 160 ALA A C 1
ATOM 1234 O O . ALA A 1 163 ? 13.231 1.769 11.088 1.00 23.49 160 ALA A O 1
ATOM 1236 N N . GLU A 1 164 ? 12.312 0.771 12.895 1.00 23.76 161 GLU A N 1
ATOM 1237 C CA . GLU A 1 164 ? 11.256 1.771 13.010 1.00 24.76 161 GLU A CA 1
ATOM 1238 C C . GLU A 1 164 ? 11.856 3.135 13.315 1.00 26.57 161 GLU A C 1
ATOM 1239 O O . GLU A 1 164 ? 11.305 4.159 12.926 1.00 25.94 161 GLU A O 1
ATOM 1245 N N . ASN A 1 165 ? 12.982 3.152 14.024 1.00 26.51 162 ASN A N 1
ATOM 1246 C CA . ASN A 1 165 ? 13.665 4.419 14.278 1.00 26.57 162 ASN A CA 1
ATOM 1247 C C . ASN A 1 165 ? 14.091 5.060 12.967 1.00 24.43 162 ASN A C 1
ATOM 1248 O O . ASN A 1 165 ? 14.007 6.275 12.802 1.00 28.50 162 ASN A O 1
ATOM 1253 N N . LEU A 1 166 ? 14.556 4.235 12.037 1.00 24.17 163 LEU A N 1
ATOM 1254 C CA . LEU A 1 166 ? 14.982 4.733 10.740 1.00 24.58 163 LEU A CA 1
ATOM 1255 C C . LEU A 1 166 ? 13.783 5.162 9.893 1.00 23.47 163 LEU A C 1
ATOM 1256 O O . LEU A 1 166 ? 13.873 6.126 9.145 1.00 24.11 163 LEU A O 1
ATOM 1261 N N . VAL A 1 167 ? 12.666 4.447 10.029 1.00 24.10 164 VAL A N 1
ATOM 1262 C CA . VAL A 1 167 ? 11.424 4.819 9.355 1.00 22.93 164 VAL A CA 1
ATOM 1263 C C . VAL A 1 167 ? 11.062 6.253 9.714 1.00 25.69 164 VAL A C 1
ATOM 1264 O O . VAL A 1 167 ? 10.804 7.088 8.845 1.00 26.02 164 VAL A O 1
ATOM 1268 N N . GLU A 1 168 ? 11.025 6.533 11.009 1.00 27.92 165 GLU A N 1
ATOM 1269 C CA A GLU A 1 168 ? 10.705 7.863 11.495 0.50 32.42 165 GLU A CA 1
ATOM 1270 C CA B GLU A 1 168 ? 10.707 7.871 11.480 0.50 32.42 165 GLU A CA 1
ATOM 1271 C C . GLU A 1 168 ? 11.735 8.923 11.078 1.00 31.64 165 GLU A C 1
ATOM 1272 O O . GLU A 1 168 ? 11.380 10.027 10.679 1.00 32.20 165 GLU A O 1
ATOM 1283 N N . GLN A 1 169 ? 13.011 8.569 11.174 1.00 30.30 166 GLN A N 1
ATOM 1284 C CA . GLN A 1 169 ? 14.082 9.502 10.831 1.00 31.76 166 GLN A CA 1
ATOM 1285 C C . GLN A 1 169 ? 14.086 9.881 9.347 1.00 28.53 166 GLN A C 1
ATOM 1286 O O . GLN A 1 169 ? 14.209 11.061 8.994 1.00 29.42 166 GLN A O 1
ATOM 1292 N N . TYR A 1 170 ? 13.944 8.882 8.482 1.00 26.39 167 TYR A N 1
ATOM 1293 C CA . TYR A 1 170 ? 14.020 9.100 7.040 1.00 27.02 167 TYR A CA 1
ATOM 1294 C C . TYR A 1 170 ? 12.652 9.261 6.359 1.00 27.87 167 TYR A C 1
ATOM 1295 O O . TYR A 1 170 ? 12.573 9.354 5.132 1.00 28.19 167 TYR A O 1
ATOM 1304 N N . GLU A 1 171 ? 11.594 9.316 7.163 1.00 27.88 168 GLU A N 1
ATOM 1305 C CA . GLU A 1 171 ? 10.222 9.459 6.665 1.00 27.63 168 GLU A CA 1
ATOM 1306 C C . GLU A 1 171 ? 9.884 8.447 5.568 1.00 26.12 168 GLU A C 1
ATOM 1307 O O . GLU A 1 171 ? 9.355 8.798 4.508 1.00 27.38 168 GLU A O 1
ATOM 1313 N N . ILE A 1 172 ? 10.187 7.186 5.857 1.00 21.49 169 ILE A N 1
ATOM 1314 C CA . ILE A 1 172 ? 9.971 6.066 4.945 1.00 23.21 169 ILE A CA 1
ATOM 1315 C C . ILE A 1 172 ? 8.541 5.547 5.068 1.00 25.36 169 ILE A C 1
ATOM 1316 O O . ILE A 1 172 ? 8.053 5.319 6.173 1.00 25.17 169 ILE A O 1
ATOM 1321 N N . THR A 1 173 ? 7.863 5.374 3.936 1.00 23.66 170 THR A N 1
ATOM 1322 C CA . THR A 1 173 ? 6.466 4.948 3.968 1.00 21.58 170 THR A CA 1
ATOM 1323 C C . THR A 1 173 ? 6.300 3.430 3.956 1.00 21.67 170 THR A C 1
ATOM 1324 O O . THR A 1 173 ? 7.207 2.688 3.571 1.00 20.77 170 THR A O 1
ATOM 1328 N N . ARG A 1 174 ? 5.128 2.976 4.390 1.00 20.80 171 ARG A N 1
ATOM 1329 C CA . ARG A 1 174 ? 4.765 1.567 4.304 1.00 18.12 171 ARG A CA 1
ATOM 1330 C C . ARG A 1 174 ? 4.845 1.091 2.854 1.00 19.88 171 ARG A C 1
ATOM 1331 O O . ARG A 1 174 ? 5.373 0.015 2.580 1.00 18.91 171 ARG A O 1
ATOM 1339 N N . GLU A 1 175 ? 4.315 1.890 1.928 1.00 19.99 172 GLU A N 1
ATOM 1340 C CA . GLU A 1 175 ? 4.378 1.536 0.506 1.00 19.72 172 GLU A CA 1
ATOM 1341 C C . GLU A 1 175 ? 5.814 1.326 0.024 1.00 20.63 172 GLU A C 1
ATOM 1342 O O . GLU A 1 175 ? 6.104 0.339 -0.654 1.00 20.42 172 GLU A O 1
ATOM 1348 N N . GLU A 1 176 ? 6.708 2.259 0.348 1.00 19.29 173 GLU A N 1
ATOM 1349 C CA . GLU A 1 176 ? 8.108 2.107 -0.051 1.00 18.76 173 GLU A CA 1
ATOM 1350 C C . GLU A 1 176 ? 8.686 0.786 0.451 1.00 20.61 173 GLU A C 1
ATOM 1351 O O . GLU A 1 176 ? 9.360 0.069 -0.284 1.00 18.08 173 GLU A O 1
ATOM 1357 N N . GLN A 1 177 ? 8.431 0.472 1.712 1.00 17.24 174 GLN A N 1
ATOM 1358 C CA . GLN A 1 177 ? 8.945 -0.766 2.290 1.00 16.62 174 GLN A CA 1
ATOM 1359 C C . GLN A 1 177 ? 8.377 -1.988 1.579 1.00 17.88 174 GLN A C 1
ATOM 1360 O O . GLN A 1 177 ? 9.107 -2.932 1.270 1.00 18.58 174 GLN A O 1
ATOM 1366 N N . ASP A 1 178 ? 7.073 -1.967 1.324 1.00 19.72 175 ASP A N 1
ATOM 1367 C CA . ASP A 1 178 ? 6.425 -3.112 0.701 1.00 18.68 175 ASP A CA 1
ATOM 1368 C C . ASP A 1 178 ? 6.805 -3.254 -0.770 1.00 19.49 175 ASP A C 1
ATOM 1369 O O . ASP A 1 178 ? 6.797 -4.363 -1.310 1.00 18.53 175 ASP A O 1
ATOM 1374 N N . GLU A 1 179 ? 7.155 -2.152 -1.428 1.00 17.54 176 GLU A N 1
ATOM 1375 C CA A GLU A 1 179 ? 7.627 -2.220 -2.811 0.50 18.65 176 GLU A CA 1
ATOM 1376 C CA B GLU A 1 179 ? 7.604 -2.256 -2.809 0.50 18.65 176 GLU A CA 1
ATOM 1377 C C . GLU A 1 179 ? 8.983 -2.911 -2.869 1.00 18.32 176 GLU A C 1
ATOM 1378 O O . GLU A 1 179 ? 9.242 -3.740 -3.746 1.00 18.40 176 GLU A O 1
ATOM 1389 N N . VAL A 1 180 ? 9.850 -2.557 -1.925 1.00 17.48 177 VAL A N 1
ATOM 1390 C CA . VAL A 1 180 ? 11.160 -3.188 -1.824 1.00 15.23 177 VAL A CA 1
ATOM 1391 C C . VAL A 1 180 ? 11.007 -4.666 -1.482 1.00 17.83 177 VAL A C 1
ATOM 1392 O O . VAL A 1 180 ? 11.715 -5.515 -2.033 1.00 16.00 177 VAL A O 1
ATOM 1396 N N . ALA A 1 181 ? 10.072 -4.978 -0.587 1.00 15.88 178 ALA A N 1
ATOM 1397 C CA . ALA A 1 181 ? 9.846 -6.372 -0.190 1.00 16.35 178 ALA A CA 1
ATOM 1398 C C . ALA A 1 181 ? 9.373 -7.214 -1.374 1.00 17.40 178 ALA A C 1
ATOM 1399 O O . ALA A 1 181 ? 9.868 -8.328 -1.594 1.00 17.10 178 ALA A O 1
ATOM 1401 N N . LEU A 1 182 ? 8.416 -6.686 -2.134 1.00 16.84 179 LEU A N 1
ATOM 1402 C CA . LEU A 1 182 ? 7.897 -7.409 -3.286 1.00 16.19 179 LEU A CA 1
ATOM 1403 C C . LEU A 1 182 ? 8.997 -7.602 -4.322 1.00 18.54 179 LEU A C 1
ATOM 1404 O O . LEU A 1 182 ? 9.113 -8.668 -4.933 1.00 20.69 179 LEU A O 1
ATOM 1409 N N . ARG A 1 183 ? 9.799 -6.562 -4.513 1.00 16.33 180 ARG A N 1
ATOM 1410 C CA . ARG A 1 183 ? 10.918 -6.614 -5.439 1.00 17.93 180 ARG A CA 1
ATOM 1411 C C . ARG A 1 183 ? 11.892 -7.714 -5.039 1.00 17.01 180 ARG A C 1
ATOM 1412 O O . ARG A 1 183 ? 12.386 -8.462 -5.890 1.00 16.15 180 ARG A O 1
ATOM 1420 N N . SER A 1 184 ? 12.153 -7.815 -3.739 1.00 13.82 181 SER A N 1
ATOM 1421 C CA . SER A 1 184 ? 13.124 -8.777 -3.230 1.00 13.98 181 SER A CA 1
ATOM 1422 C C . SER A 1 184 ? 12.704 -10.205 -3.570 1.00 16.17 181 SER A C 1
ATOM 1423 O O . SER A 1 184 ? 13.507 -10.998 -4.070 1.00 16.98 181 SER A O 1
ATOM 1426 N N . HIS A 1 185 ? 11.437 -10.531 -3.332 1.00 15.81 182 HIS A N 1
ATOM 1427 C CA . HIS A 1 185 ? 10.942 -11.859 -3.682 1.00 14.50 182 HIS A CA 1
ATOM 1428 C C . HIS A 1 185 ? 10.906 -12.053 -5.188 1.00 17.92 182 HIS A C 1
ATOM 1429 O O . HIS A 1 185 ? 11.290 -13.105 -5.693 1.00 18.06 182 HIS A O 1
ATOM 1436 N N . THR A 1 186 ? 10.431 -11.036 -5.901 1.00 18.94 183 THR A N 1
ATOM 1437 C CA . THR A 1 186 ? 10.231 -11.159 -7.343 1.00 18.29 183 THR A CA 1
ATOM 1438 C C . THR A 1 186 ? 11.548 -11.406 -8.081 1.00 18.76 183 THR A C 1
ATOM 1439 O O . THR A 1 186 ? 11.636 -12.299 -8.946 1.00 18.44 183 THR A O 1
ATOM 1443 N N . LEU A 1 187 ? 12.564 -10.613 -7.748 1.00 17.25 184 LEU A N 1
ATOM 1444 C CA . LEU A 1 187 ? 13.868 -10.746 -8.388 1.00 17.31 184 LEU A CA 1
ATOM 1445 C C . LEU A 1 187 ? 14.558 -12.055 -8.000 1.00 18.92 184 LEU A C 1
ATOM 1446 O O . LEU A 1 187 ? 15.219 -12.677 -8.837 1.00 20.57 184 LEU A O 1
ATOM 1451 N N . ALA A 1 188 ? 14.390 -12.482 -6.746 1.00 15.51 185 ALA A N 1
ATOM 1452 C CA . ALA A 1 188 ? 14.949 -13.765 -6.311 1.00 14.55 185 ALA A CA 1
ATOM 1453 C C . ALA A 1 188 ? 14.317 -14.917 -7.092 1.00 18.80 185 ALA A C 1
ATOM 1454 O O . ALA A 1 188 ? 15.028 -15.785 -7.607 1.00 17.58 185 ALA A O 1
ATOM 1456 N N . LEU A 1 189 ? 12.986 -14.923 -7.185 1.00 18.57 186 LEU A N 1
ATOM 1457 C CA . LEU A 1 189 ? 12.279 -15.971 -7.929 1.00 18.56 186 LEU A CA 1
ATOM 1458 C C . LEU A 1 189 ? 12.737 -16.028 -9.383 1.00 21.78 186 LEU A C 1
ATOM 1459 O O . LEU A 1 189 ? 12.959 -17.112 -9.926 1.00 21.63 186 LEU A O 1
ATOM 1464 N N . LYS A 1 190 ? 12.885 -14.858 -10.000 1.00 19.69 187 LYS A N 1
ATOM 1465 C CA . LYS A 1 190 ? 13.339 -14.765 -11.381 1.00 21.36 187 LYS A CA 1
ATOM 1466 C C . LYS A 1 190 ? 14.758 -15.316 -11.528 1.00 22.05 187 LYS A C 1
ATOM 1467 O O . LYS A 1 190 ? 15.033 -16.086 -12.442 1.00 22.61 187 LYS A O 1
ATOM 1473 N N . ALA A 1 191 ? 15.654 -14.931 -10.623 1.00 18.47 188 ALA A N 1
ATOM 1474 C CA . ALA A 1 191 ? 17.028 -15.424 -10.680 1.00 20.96 188 ALA A CA 1
ATOM 1475 C C . ALA A 1 191 ? 17.062 -16.938 -10.537 1.00 21.25 188 ALA A C 1
ATOM 1476 O O . ALA A 1 191 ? 17.801 -17.631 -11.239 1.00 21.89 188 ALA A O 1
ATOM 1478 N N . ILE A 1 192 ? 16.264 -17.452 -9.614 1.00 20.75 189 ILE A N 1
ATOM 1479 C CA . ILE A 1 192 ? 16.206 -18.888 -9.405 1.00 22.10 189 ILE A CA 1
ATOM 1480 C C . ILE A 1 192 ? 15.737 -19.603 -10.673 1.00 22.61 189 ILE A C 1
ATOM 1481 O O . ILE A 1 192 ? 16.368 -20.562 -11.122 1.00 25.50 189 ILE A O 1
ATOM 1486 N N . GLU A 1 193 ? 14.638 -19.129 -11.249 1.00 19.45 190 GLU A N 1
ATOM 1487 C CA . GLU A 1 193 ? 14.080 -19.733 -12.455 1.00 22.27 190 GLU A CA 1
ATOM 1488 C C . GLU A 1 193 ? 15.047 -19.659 -13.643 1.00 24.16 190 GLU A C 1
ATOM 1489 O O . GLU A 1 193 ? 15.099 -20.574 -14.468 1.00 24.95 190 GLU A O 1
ATOM 1495 N N . SER A 1 194 ? 15.816 -18.576 -13.714 1.00 22.64 191 SER A N 1
ATOM 1496 C CA . SER A 1 194 ? 16.741 -18.354 -14.819 1.00 21.80 191 SER A CA 1
ATOM 1497 C C . SER A 1 194 ? 18.045 -19.133 -14.657 1.00 23.22 191 SER A C 1
ATOM 1498 O O . SER A 1 194 ? 18.867 -19.177 -15.575 1.00 24.40 191 SER A O 1
ATOM 1501 N N . GLY A 1 195 ? 18.231 -19.737 -13.489 1.00 23.80 192 GLY A N 1
ATOM 1502 C CA . GLY A 1 195 ? 19.405 -20.551 -13.224 1.00 22.87 192 GLY A CA 1
ATOM 1503 C C . GLY A 1 195 ? 20.626 -19.759 -12.788 1.00 21.84 192 GLY A C 1
ATOM 1504 O O . GLY A 1 195 ? 21.737 -20.297 -12.766 1.00 21.66 192 GLY A O 1
ATOM 1505 N N . TYR A 1 196 ? 20.431 -18.490 -12.432 1.00 17.58 193 TYR A N 1
ATOM 1506 C CA . TYR A 1 196 ? 21.556 -17.628 -12.057 1.00 20.06 193 TYR A CA 1
ATOM 1507 C C . TYR A 1 196 ? 22.368 -18.169 -10.870 1.00 20.60 193 TYR A C 1
ATOM 1508 O O . TYR A 1 196 ? 23.575 -17.901 -10.757 1.00 21.42 193 TYR A O 1
ATOM 1517 N N . PHE A 1 197 ? 21.709 -18.900 -9.977 1.00 20.20 194 PHE A N 1
ATOM 1518 C CA . PHE A 1 197 ? 22.364 -19.361 -8.749 1.00 16.71 194 PHE A CA 1
ATOM 1519 C C . PHE A 1 197 ? 22.854 -20.806 -8.868 1.00 17.47 194 PHE A C 1
ATOM 1520 O O . PHE A 1 197 ? 23.424 -21.350 -7.929 1.00 18.75 194 PHE A O 1
ATOM 1528 N N . ASP A 1 198 ? 22.604 -21.441 -10.008 1.00 17.48 195 ASP A N 1
ATOM 1529 C CA . ASP A 1 198 ? 22.942 -22.850 -10.169 1.00 17.93 195 ASP A CA 1
ATOM 1530 C C . ASP A 1 198 ? 24.402 -23.153 -9.839 1.00 20.64 195 ASP A C 1
ATOM 1531 O O . ASP A 1 198 ? 24.700 -24.108 -9.120 1.00 22.96 195 ASP A O 1
ATOM 1536 N N . ASP A 1 199 ? 25.313 -22.347 -10.372 1.00 20.84 196 ASP A N 1
ATOM 1537 C CA A ASP A 1 199 ? 26.750 -22.587 -10.219 0.50 21.67 196 ASP A CA 1
ATOM 1538 C CA B ASP A 1 199 ? 26.725 -22.646 -10.200 0.50 21.91 196 ASP A CA 1
ATOM 1539 C C . ASP A 1 199 ? 27.228 -22.396 -8.781 1.00 21.09 196 ASP A C 1
ATOM 1540 O O . ASP A 1 199 ? 28.085 -23.137 -8.289 1.00 24.66 196 ASP A O 1
ATOM 1549 N N . GLN A 1 200 ? 26.689 -21.382 -8.112 1.00 17.09 197 GLN A N 1
ATOM 1550 C CA . GLN A 1 200 ? 27.198 -21.024 -6.796 1.00 15.03 197 GLN A CA 1
ATOM 1551 C C . GLN A 1 200 ? 26.658 -21.887 -5.656 1.00 17.24 197 GLN A C 1
ATOM 1552 O O . GLN A 1 200 ? 27.251 -21.914 -4.585 1.00 14.96 197 GLN A O 1
ATOM 1558 N N . ILE A 1 201 ? 25.550 -22.586 -5.885 1.00 14.55 198 ILE A N 1
ATOM 1559 C CA . ILE A 1 201 ? 24.896 -23.339 -4.810 1.00 12.64 198 ILE A CA 1
ATOM 1560 C C . ILE A 1 201 ? 25.439 -24.754 -4.690 1.00 16.69 198 ILE A C 1
ATOM 1561 O O . ILE A 1 201 ? 25.612 -25.457 -5.697 1.00 20.72 198 ILE A O 1
ATOM 1566 N N . VAL A 1 202 ? 25.743 -25.135 -3.454 1.00 14.53 199 VAL A N 1
ATOM 1567 C CA . VAL A 1 202 ? 26.174 -26.483 -3.101 1.00 14.86 199 VAL A CA 1
ATOM 1568 C C . VAL A 1 202 ? 25.010 -27.167 -2.397 1.00 16.02 199 VAL A C 1
ATOM 1569 O O . VAL A 1 202 ? 24.578 -26.717 -1.341 1.00 15.78 199 VAL A O 1
ATOM 1573 N N . PRO A 1 203 ? 24.488 -28.253 -2.979 1.00 16.17 200 PRO A N 1
ATOM 1574 C CA . PRO A 1 203 ? 23.355 -28.919 -2.326 1.00 17.84 200 PRO A CA 1
ATOM 1575 C C . PRO A 1 203 ? 23.774 -29.556 -1.010 1.00 21.18 200 PRO A C 1
ATOM 1576 O O . PRO A 1 203 ? 24.898 -30.050 -0.877 1.00 23.83 200 PRO A O 1
ATOM 1580 N N . ILE A 1 204 ? 22.874 -29.533 -0.036 1.00 18.04 201 ILE A N 1
ATOM 1581 C CA . ILE A 1 204 ? 23.161 -30.108 1.267 1.00 15.10 201 ILE A CA 1
ATOM 1582 C C . ILE A 1 204 ? 22.331 -31.370 1.409 1.00 19.91 201 ILE A C 1
ATOM 1583 O O . ILE A 1 204 ? 21.135 -31.349 1.137 1.00 18.57 201 ILE A O 1
ATOM 1588 N N . THR A 1 205 ? 22.962 -32.466 1.828 1.00 18.70 202 THR A N 1
ATOM 1589 C CA . THR A 1 205 ? 22.224 -33.703 2.068 1.00 21.81 202 THR A CA 1
ATOM 1590 C C . THR A 1 205 ? 21.974 -33.812 3.558 1.00 21.51 202 THR A C 1
ATOM 1591 O O . THR A 1 205 ? 22.918 -33.848 4.349 1.00 24.70 202 THR A O 1
ATOM 1595 N N . ILE A 1 206 ? 20.702 -33.805 3.946 1.00 19.45 203 ILE A N 1
ATOM 1596 C CA . ILE A 1 206 ? 20.336 -33.930 5.348 1.00 19.29 203 ILE A CA 1
ATOM 1597 C C . ILE A 1 206 ? 19.941 -35.363 5.631 1.00 22.45 203 ILE A C 1
ATOM 1598 O O . ILE A 1 206 ? 19.012 -35.890 5.018 1.00 21.21 203 ILE A O 1
ATOM 1603 N N . LYS A 1 207 ? 20.647 -35.995 6.561 1.00 22.67 204 LYS A N 1
ATOM 1604 C CA . LYS A 1 207 ? 20.303 -37.350 6.945 1.00 27.93 204 LYS A CA 1
ATOM 1605 C C . LYS A 1 207 ? 19.244 -37.289 8.032 1.00 28.51 204 LYS A C 1
ATOM 1606 O O . LYS A 1 207 ? 19.558 -37.053 9.204 1.00 31.14 204 LYS A O 1
ATOM 1612 N N . GLU A 1 208 ? 17.987 -37.475 7.639 1.00 25.46 205 GLU A N 1
ATOM 1613 C CA . GLU A 1 208 ? 16.882 -37.464 8.589 1.00 27.36 205 GLU A CA 1
ATOM 1614 C C . GLU A 1 208 ? 16.705 -38.865 9.136 1.00 29.76 205 GLU A C 1
ATOM 1615 O O . GLU A 1 208 ? 17.451 -39.778 8.775 1.00 29.44 205 GLU A O 1
ATOM 1621 N N . ARG A 1 209 ? 15.754 -39.058 10.029 1.00 31.39 206 ARG A N 1
ATOM 1622 C CA . ARG A 1 209 ? 15.629 -40.366 10.651 1.00 33.41 206 ARG A CA 1
ATOM 1623 C C . ARG A 1 209 ? 15.362 -41.546 9.725 1.00 32.24 206 ARG A C 1
ATOM 1624 O O . ARG A 1 209 ? 15.889 -42.629 9.949 1.00 31.93 206 ARG A O 1
ATOM 1632 N N . ARG A 1 210 ? 14.550 -41.356 8.697 1.00 27.51 207 ARG A N 1
ATOM 1633 C CA . ARG A 1 210 ? 14.202 -42.492 7.845 1.00 23.45 207 ARG A CA 1
ATOM 1634 C C . ARG A 1 210 ? 14.441 -42.243 6.362 1.00 21.05 207 ARG A C 1
ATOM 1635 O O . ARG A 1 210 ? 14.005 -43.021 5.517 1.00 21.71 207 ARG A O 1
ATOM 1643 N N . LYS A 1 211 ? 15.146 -41.167 6.058 1.00 21.17 208 LYS A N 1
ATOM 1644 C CA . LYS A 1 211 ? 15.428 -40.825 4.675 1.00 23.25 208 LYS A CA 1
ATOM 1645 C C . LYS A 1 211 ? 16.522 -39.791 4.637 1.00 22.12 208 LYS A C 1
ATOM 1646 O O . LYS A 1 211 ? 16.933 -39.269 5.678 1.00 22.12 208 LYS A O 1
ATOM 1652 N N . GLU A 1 212 ? 17.000 -39.504 3.433 1.00 18.10 209 GLU A N 1
ATOM 1653 C CA . GLU A 1 212 ? 17.936 -38.415 3.229 1.00 18.70 209 GLU A CA 1
ATOM 1654 C C . GLU A 1 212 ? 17.278 -37.385 2.328 1.00 20.45 209 GLU A C 1
ATOM 1655 O O . GLU A 1 212 ? 16.645 -37.729 1.335 1.00 25.50 209 GLU A O 1
ATOM 1661 N N . VAL A 1 213 ? 17.409 -36.119 2.696 1.00 16.56 210 VAL A N 1
ATOM 1662 C CA . VAL A 1 213 ? 16.832 -35.039 1.904 1.00 19.69 210 VAL A CA 1
ATOM 1663 C C . VAL A 1 213 ? 17.953 -34.277 1.209 1.00 20.43 210 VAL A C 1
ATOM 1664 O O . VAL A 1 213 ? 18.930 -33.890 1.849 1.00 19.23 210 VAL A O 1
ATOM 1668 N N . VAL A 1 214 ? 17.823 -34.063 -0.099 1.00 18.04 211 VAL A N 1
ATOM 1669 C CA . VAL A 1 214 ? 18.803 -33.254 -0.814 1.00 18.89 211 VAL A CA 1
ATOM 1670 C C . VAL A 1 214 ? 18.229 -31.862 -1.047 1.00 19.74 211 VAL A C 1
ATOM 1671 O O . VAL A 1 214 ? 17.307 -31.682 -1.843 1.00 21.93 211 VAL A O 1
ATOM 1675 N N . PHE A 1 215 ? 18.788 -30.892 -0.331 1.00 17.47 212 PHE A N 1
ATOM 1676 C CA . PHE A 1 215 ? 18.313 -29.519 -0.330 1.00 15.75 212 PHE A CA 1
ATOM 1677 C C . PHE A 1 215 ? 19.173 -28.696 -1.282 1.00 16.79 212 PHE A C 1
ATOM 1678 O O . PHE A 1 215 ? 20.365 -28.509 -1.037 1.00 16.93 212 PHE A O 1
ATOM 1686 N N . SER A 1 216 ? 18.568 -28.202 -2.363 1.00 15.41 213 SER A N 1
ATOM 1687 C CA . SER A 1 216 ? 19.351 -27.605 -3.435 1.00 15.99 213 SER A CA 1
ATOM 1688 C C . SER A 1 216 ? 18.846 -26.236 -3.896 1.00 17.88 213 SER A C 1
ATOM 1689 O O . SER A 1 216 ? 19.503 -25.595 -4.719 1.00 18.55 213 SER A O 1
ATOM 1692 N N . LYS A 1 217 ? 17.706 -25.789 -3.366 1.00 16.84 214 LYS A N 1
ATOM 1693 C CA . LYS A 1 217 ? 17.110 -24.523 -3.795 1.00 15.89 214 LYS A CA 1
ATOM 1694 C C . LYS A 1 217 ? 16.704 -23.647 -2.611 1.00 17.83 214 LYS A C 1
ATOM 1695 O O . LYS A 1 217 ? 16.131 -24.136 -1.634 1.00 17.65 214 LYS A O 1
ATOM 1701 N N . ASP A 1 218 ? 16.988 -22.354 -2.722 1.00 14.80 215 ASP A N 1
ATOM 1702 C CA . ASP A 1 218 ? 16.600 -21.378 -1.701 1.00 12.56 215 ASP A CA 1
ATOM 1703 C C . ASP A 1 218 ? 15.103 -21.483 -1.433 1.00 16.23 215 ASP A C 1
ATOM 1704 O O . ASP A 1 218 ? 14.297 -21.501 -2.373 1.00 18.02 215 ASP A O 1
ATOM 1709 N N . GLU A 1 219 ? 14.709 -21.553 -0.165 1.00 14.40 216 GLU A N 1
ATOM 1710 C CA . GLU A 1 219 ? 13.298 -21.812 0.089 1.00 17.92 216 GLU A CA 1
ATOM 1711 C C . GLU A 1 219 ? 12.526 -20.630 0.675 1.00 13.97 216 GLU A C 1
ATOM 1712 O O . GLU A 1 219 ? 11.307 -20.722 0.856 1.00 17.01 216 GLU A O 1
ATOM 1718 N N . HIS A 1 220 ? 13.211 -19.510 0.912 1.00 12.59 217 HIS A N 1
ATOM 1719 C CA . HIS A 1 220 ? 12.528 -18.334 1.461 1.00 14.41 217 HIS A CA 1
ATOM 1720 C C . HIS A 1 220 ? 11.676 -17.565 0.438 1.00 16.62 217 HIS A C 1
ATOM 1721 O O . HIS A 1 220 ? 10.631 -17.036 0.792 1.00 16.29 217 HIS A O 1
ATOM 1728 N N . PRO A 1 221 ? 12.129 -17.470 -0.823 1.00 15.35 218 PRO A N 1
ATOM 1729 C CA . PRO A 1 221 ? 11.317 -16.688 -1.763 1.00 17.88 218 PRO A CA 1
ATOM 1730 C C . PRO A 1 221 ? 9.924 -17.284 -1.934 1.00 20.15 218 PRO A C 1
ATOM 1731 O O . PRO A 1 221 ? 9.787 -18.512 -2.003 1.00 19.83 218 PRO A O 1
ATOM 1735 N N . ARG A 1 222 ? 8.911 -16.422 -1.996 1.00 17.47 219 ARG A N 1
ATOM 1736 C CA . ARG A 1 222 ? 7.518 -16.859 -2.032 1.00 18.99 219 ARG A CA 1
ATOM 1737 C C . ARG A 1 222 ? 6.770 -16.298 -3.229 1.00 21.10 219 ARG A C 1
ATOM 1738 O O . ARG A 1 222 ? 6.646 -15.087 -3.371 1.00 19.20 219 ARG A O 1
ATOM 1746 N N . ALA A 1 223 ? 6.234 -17.178 -4.058 1.00 21.02 220 ALA A N 1
ATOM 1747 C CA . ALA A 1 223 ? 5.427 -16.734 -5.193 1.00 27.24 220 ALA A CA 1
ATOM 1748 C C . ALA A 1 223 ? 4.120 -16.079 -4.731 1.00 30.96 220 ALA A C 1
ATOM 1749 O O . ALA A 1 223 ? 3.522 -15.283 -5.462 1.00 34.18 220 ALA A O 1
ATOM 1751 N N . ASP A 1 224 ? 3.682 -16.401 -3.517 1.00 26.32 221 ASP A N 1
ATOM 1752 C CA . ASP A 1 224 ? 2.420 -15.869 -3.011 1.00 28.54 221 ASP A CA 1
ATOM 1753 C C . ASP A 1 224 ? 2.557 -14.500 -2.330 1.00 28.41 221 ASP A C 1
ATOM 1754 O O . ASP A 1 224 ? 1.568 -13.929 -1.860 1.00 31.29 221 ASP A O 1
ATOM 1759 N N . ILE A 1 225 ? 3.775 -13.969 -2.283 1.00 24.91 222 ILE A N 1
ATOM 1760 C CA . ILE A 1 225 ? 3.970 -12.601 -1.829 1.00 26.00 222 ILE A CA 1
ATOM 1761 C C . ILE A 1 225 ? 3.506 -11.658 -2.938 1.00 28.82 222 ILE A C 1
ATOM 1762 O O . ILE A 1 225 ? 4.036 -11.671 -4.054 1.00 29.72 222 ILE A O 1
ATOM 1767 N N . THR A 1 226 ? 2.486 -10.866 -2.629 1.00 25.14 223 THR A N 1
ATOM 1768 C CA . THR A 1 226 ? 1.929 -9.903 -3.570 1.00 24.32 223 THR A CA 1
ATOM 1769 C C . THR A 1 226 ? 1.815 -8.563 -2.863 1.00 22.86 223 THR A C 1
ATOM 1770 O O . THR A 1 226 ? 1.904 -8.497 -1.633 1.00 22.40 223 THR A O 1
ATOM 1774 N N . ALA A 1 227 ? 1.612 -7.501 -3.636 1.00 24.57 224 ALA A N 1
ATOM 1775 C CA . ALA A 1 227 ? 1.392 -6.181 -3.059 1.00 24.09 224 ALA A CA 1
ATOM 1776 C C . ALA A 1 227 ? 0.228 -6.272 -2.085 1.00 24.38 224 ALA A C 1
ATOM 1777 O O . ALA A 1 227 ? 0.260 -5.697 -0.994 1.00 25.81 224 ALA A O 1
ATOM 1779 N N . GLU A 1 228 ? -0.789 -7.024 -2.481 1.00 23.98 225 GLU A N 1
ATOM 1780 C CA . GLU A 1 228 ? -1.993 -7.169 -1.678 1.00 24.82 225 GLU A CA 1
ATOM 1781 C C . GLU A 1 228 ? -1.684 -7.822 -0.338 1.00 24.49 225 GLU A C 1
ATOM 1782 O O . GLU A 1 228 ? -2.031 -7.286 0.711 1.00 25.08 225 GLU A O 1
ATOM 1788 N N . LYS A 1 229 ? -1.014 -8.973 -0.372 1.00 21.74 226 LYS A N 1
ATOM 1789 C CA . LYS A 1 229 ? -0.684 -9.681 0.855 1.00 24.51 226 LYS A CA 1
ATOM 1790 C C . LYS A 1 229 ? 0.177 -8.835 1.796 1.00 24.09 226 LYS A C 1
ATOM 1791 O O . LYS A 1 229 ? -0.051 -8.819 3.005 1.00 24.43 226 LYS A O 1
ATOM 1797 N N . LEU A 1 230 ? 1.166 -8.135 1.246 1.00 20.76 227 LEU A N 1
ATOM 1798 C CA . LEU A 1 230 ? 2.051 -7.312 2.074 1.00 20.38 227 LEU A CA 1
ATOM 1799 C C . LEU A 1 230 ? 1.291 -6.194 2.791 1.00 21.09 227 LEU A C 1
ATOM 1800 O O . LEU A 1 230 ? 1.546 -5.919 3.964 1.00 21.64 227 LEU A O 1
ATOM 1805 N N . ALA A 1 231 ? 0.360 -5.555 2.086 1.00 21.67 228 ALA A N 1
ATOM 1806 C CA . ALA A 1 231 ? -0.377 -4.426 2.653 1.00 20.65 228 ALA A CA 1
ATOM 1807 C C . ALA A 1 231 ? -1.303 -4.860 3.792 1.00 23.17 228 ALA A C 1
ATOM 1808 O O . ALA A 1 231 ? -1.711 -4.042 4.619 1.00 24.81 228 ALA A O 1
ATOM 1810 N N . GLY A 1 232 ? -1.631 -6.147 3.837 1.00 23.00 229 GLY A N 1
ATOM 1811 C CA . GLY A 1 232 ? -2.548 -6.645 4.846 1.00 24.45 229 GLY A CA 1
ATOM 1812 C C . GLY A 1 232 ? -1.891 -7.095 6.142 1.00 26.90 229 GLY A C 1
ATOM 1813 O O . GLY A 1 232 ? -2.583 -7.422 7.108 1.00 28.89 229 GLY A O 1
ATOM 1814 N N . LEU A 1 233 ? -0.563 -7.110 6.172 1.00 25.61 230 LEU A N 1
ATOM 1815 C CA . LEU A 1 233 ? 0.163 -7.557 7.364 1.00 26.31 230 LEU A CA 1
ATOM 1816 C C . LEU A 1 233 ? 0.151 -6.518 8.488 1.00 26.33 230 LEU A C 1
ATOM 1817 O O . LEU A 1 233 ? 0.142 -5.313 8.237 1.00 27.41 230 LEU A O 1
ATOM 1822 N N . LYS A 1 234 ? 0.160 -7.000 9.728 1.00 26.10 231 LYS A N 1
ATOM 1823 C CA . LYS A 1 234 ? 0.168 -6.129 10.905 1.00 27.90 231 LYS A CA 1
ATOM 1824 C C . LYS A 1 234 ? 1.589 -5.680 11.244 1.00 25.01 231 LYS A C 1
ATOM 1825 O O . LYS A 1 234 ? 2.555 -6.408 10.997 1.00 25.73 231 LYS A O 1
ATOM 1831 N N . PRO A 1 235 ? 1.727 -4.473 11.808 1.00 27.07 232 PRO A N 1
ATOM 1832 C CA . PRO A 1 235 ? 3.064 -3.999 12.183 1.00 26.70 232 PRO A CA 1
ATOM 1833 C C . PRO A 1 235 ? 3.631 -4.883 13.287 1.00 27.76 232 PRO A C 1
ATOM 1834 O O . PRO A 1 235 ? 2.886 -5.276 14.190 1.00 29.38 232 PRO A O 1
ATOM 1838 N N . ALA A 1 236 ? 4.927 -5.180 13.220 1.00 26.61 233 ALA A N 1
ATOM 1839 C CA . ALA A 1 236 ? 5.534 -6.165 14.114 1.00 29.62 233 ALA A CA 1
ATOM 1840 C C . ALA A 1 236 ? 6.253 -5.571 15.325 1.00 32.38 233 ALA A C 1
ATOM 1841 O O . ALA A 1 236 ? 6.506 -6.281 16.303 1.00 33.71 233 ALA A O 1
ATOM 1843 N N . PHE A 1 237 ? 6.661 -4.314 15.230 1.00 31.12 234 PHE A N 1
ATOM 1844 C CA . PHE A 1 237 ? 7.422 -3.711 16.312 1.00 32.97 234 PHE A CA 1
ATOM 1845 C C . PHE A 1 237 ? 6.853 -2.478 17.004 1.00 41.11 234 PHE A C 1
ATOM 1846 O O . PHE A 1 237 ? 7.255 -2.161 18.111 1.00 47.18 234 PHE A O 1
ATOM 1854 N N . ARG A 1 238 ? 5.941 -1.780 16.345 1.00 40.36 235 ARG A N 1
ATOM 1855 C CA . ARG A 1 238 ? 5.316 -0.612 16.945 1.00 45.56 235 ARG A CA 1
ATOM 1856 C C . ARG A 1 238 ? 3.859 -0.539 16.546 1.00 43.89 235 ARG A C 1
ATOM 1857 O O . ARG A 1 238 ? 3.511 -0.837 15.408 1.00 42.29 235 ARG A O 1
ATOM 1865 N N . LYS A 1 239 ? 3.001 -0.113 17.466 1.00 46.44 236 LYS A N 1
ATOM 1866 C CA . LYS A 1 239 ? 1.593 0.034 17.139 1.00 47.75 236 LYS A CA 1
ATOM 1867 C C . LYS A 1 239 ? 1.579 1.164 16.117 1.00 46.45 236 LYS A C 1
ATOM 1868 O O . LYS A 1 239 ? 2.346 2.117 16.243 1.00 48.85 236 LYS A O 1
ATOM 1870 N N . ASP A 1 240 ? 0.729 1.072 15.104 1.00 44.50 237 ASP A N 1
ATOM 1871 C CA . ASP A 1 240 ? 0.689 2.112 14.082 1.00 44.60 237 ASP A CA 1
ATOM 1872 C C . ASP A 1 240 ? 2.017 2.210 13.337 1.00 36.90 237 ASP A C 1
ATOM 1873 O O . ASP A 1 240 ? 2.313 3.232 12.716 1.00 36.96 237 ASP A O 1
ATOM 1878 N N . GLY A 1 241 ? 2.813 1.148 13.405 1.00 31.90 238 GLY A N 1
ATOM 1879 C CA . GLY A 1 241 ? 4.076 1.099 12.697 1.00 28.98 238 GLY A CA 1
ATOM 1880 C C . GLY A 1 241 ? 3.905 0.658 11.256 1.00 28.10 238 GLY A C 1
ATOM 1881 O O . GLY A 1 241 ? 2.777 0.577 10.752 1.00 30.32 238 GLY A O 1
ATOM 1882 N N . SER A 1 242 ? 5.027 0.378 10.597 1.00 24.34 239 SER A N 1
ATOM 1883 C CA . SER A 1 242 ? 5.023 -0.039 9.194 1.00 23.93 239 SER A CA 1
ATOM 1884 C C . SER A 1 242 ? 5.979 -1.195 8.905 1.00 19.96 239 SER A C 1
ATOM 1885 O O . SER A 1 242 ? 5.888 -1.818 7.855 1.00 19.90 239 SER A O 1
ATOM 1888 N N . VAL A 1 243 ? 6.898 -1.486 9.824 1.00 20.53 240 VAL A N 1
ATOM 1889 C CA . VAL A 1 243 ? 7.742 -2.671 9.667 1.00 19.60 240 VAL A CA 1
ATOM 1890 C C . VAL A 1 243 ? 6.923 -3.911 10.036 1.00 19.05 240 VAL A C 1
ATOM 1891 O O . VAL A 1 243 ? 6.343 -3.973 11.120 1.00 22.41 240 VAL A O 1
ATOM 1895 N N . THR A 1 244 ? 6.871 -4.883 9.126 1.00 18.53 241 THR A N 1
ATOM 1896 C CA . THR A 1 244 ? 6.070 -6.091 9.313 1.00 19.03 241 THR A CA 1
ATOM 1897 C C . THR A 1 244 ? 6.945 -7.328 9.106 1.00 18.10 241 THR A C 1
ATOM 1898 O O . THR A 1 244 ? 8.111 -7.225 8.728 1.00 18.50 241 THR A O 1
ATOM 1902 N N . ALA A 1 245 ? 6.379 -8.506 9.328 1.00 20.25 242 ALA A N 1
ATOM 1903 C CA . ALA A 1 245 ? 7.107 -9.734 9.019 1.00 20.03 242 ALA A CA 1
ATOM 1904 C C . ALA A 1 245 ? 7.373 -9.845 7.520 1.00 21.42 242 ALA A C 1
ATOM 1905 O O . ALA A 1 245 ? 8.354 -10.459 7.101 1.00 21.10 242 ALA A O 1
ATOM 1907 N N . GLY A 1 246 ? 6.496 -9.254 6.715 1.00 18.72 243 GLY A N 1
ATOM 1908 C CA . GLY A 1 246 ? 6.613 -9.348 5.269 1.00 19.08 243 GLY A CA 1
ATOM 1909 C C . GLY A 1 246 ? 7.679 -8.450 4.673 1.00 18.79 243 GLY A C 1
ATOM 1910 O O . GLY A 1 246 ? 8.240 -8.766 3.629 1.00 18.05 243 GLY A O 1
ATOM 1911 N N . ASN A 1 247 ? 7.963 -7.321 5.314 1.00 17.05 244 ASN A N 1
ATOM 1912 C CA . ASN A 1 247 ? 8.995 -6.441 4.767 1.00 15.70 244 ASN A CA 1
ATOM 1913 C C . ASN A 1 247 ? 10.273 -6.451 5.599 1.00 17.15 244 ASN A C 1
ATOM 1914 O O . ASN A 1 247 ? 11.114 -5.555 5.493 1.00 17.82 244 ASN A O 1
ATOM 1919 N N . ALA A 1 248 ? 10.403 -7.490 6.419 1.00 16.66 245 ALA A N 1
ATOM 1920 C CA . ALA A 1 248 ? 11.606 -7.713 7.206 1.00 15.28 245 ALA A CA 1
ATOM 1921 C C . ALA A 1 248 ? 12.260 -8.982 6.688 1.00 17.83 245 ALA A C 1
ATOM 1922 O O . ALA A 1 248 ? 11.592 -9.827 6.102 1.00 18.71 245 ALA A O 1
ATOM 1924 N N . SER A 1 249 ? 13.565 -9.119 6.889 1.00 18.42 246 SER A N 1
ATOM 1925 C CA . SER A 1 249 ? 14.226 -10.362 6.503 1.00 17.88 246 SER A CA 1
ATOM 1926 C C . SER A 1 249 ? 13.746 -11.482 7.419 1.00 20.69 246 SER A C 1
ATOM 1927 O O . SER A 1 249 ? 13.190 -11.226 8.482 1.00 21.74 246 SER A O 1
ATOM 1930 N N . GLY A 1 250 ? 13.971 -12.725 7.016 1.00 20.64 247 GLY A N 1
ATOM 1931 C CA . GLY A 1 250 ? 13.557 -13.837 7.848 1.00 22.96 247 GLY A CA 1
ATOM 1932 C C . GLY A 1 250 ? 14.616 -14.280 8.837 1.00 20.81 247 GLY A C 1
ATOM 1933 O O . GLY A 1 250 ? 15.706 -13.687 8.937 1.00 21.69 247 GLY A O 1
ATOM 1934 N N . LEU A 1 251 ? 14.271 -15.330 9.573 1.00 15.65 248 LEU A N 1
ATOM 1935 C CA . LEU A 1 251 ? 15.215 -16.107 10.357 1.00 12.71 248 LEU A CA 1
ATOM 1936 C C . LEU A 1 251 ? 15.546 -17.296 9.457 1.00 14.61 248 LEU A C 1
ATOM 1937 O O . LEU A 1 251 ? 14.639 -17.945 8.924 1.00 16.84 248 LEU A O 1
ATOM 1942 N N . ASN A 1 252 ? 16.829 -17.564 9.256 1.00 12.98 249 ASN A N 1
ATOM 1943 C CA . ASN A 1 252 ? 17.223 -18.496 8.198 1.00 13.01 249 ASN A CA 1
ATOM 1944 C C . ASN A 1 252 ? 18.497 -19.262 8.504 1.00 12.97 249 ASN A C 1
ATOM 1945 O O . ASN A 1 252 ? 19.243 -18.913 9.421 1.00 13.39 249 ASN A O 1
ATOM 1950 N N . ASP A 1 253 ? 18.742 -20.314 7.716 1.00 11.90 250 ASP A N 1
ATOM 1951 C CA . ASP A 1 253 ? 19.918 -21.171 7.895 1.00 14.09 250 ASP A CA 1
ATOM 1952 C C . ASP A 1 253 ? 20.741 -21.170 6.614 1.00 14.84 250 ASP A C 1
ATOM 1953 O O . ASP A 1 253 ? 20.189 -21.274 5.522 1.00 13.35 250 ASP A O 1
ATOM 1958 N N . GLY A 1 254 ? 22.057 -21.080 6.728 1.00 10.58 251 GLY A N 1
ATOM 1959 C CA . GLY A 1 254 ? 22.871 -21.143 5.519 1.00 10.65 251 GLY A CA 1
ATOM 1960 C C . GLY A 1 254 ? 24.352 -21.059 5.797 1.00 13.66 251 GLY A C 1
ATOM 1961 O O . GLY A 1 254 ? 24.749 -20.612 6.854 1.00 13.44 251 GLY A O 1
ATOM 1962 N N . SER A 1 255 ? 25.168 -21.494 4.844 1.00 11.08 252 SER A N 1
ATOM 1963 C CA . SER A 1 255 ? 26.609 -21.266 4.934 1.00 10.35 252 SER A CA 1
ATOM 1964 C C . SER A 1 255 ? 27.125 -20.747 3.602 1.00 12.96 252 SER A C 1
ATOM 1965 O O . SER A 1 255 ? 26.465 -20.898 2.560 1.00 14.65 252 SER A O 1
ATOM 1968 N N . ALA A 1 256 ? 28.290 -20.105 3.633 1.00 11.11 253 ALA A N 1
ATOM 1969 C CA . ALA A 1 256 ? 28.886 -19.565 2.412 1.00 11.18 253 ALA A CA 1
ATOM 1970 C C . ALA A 1 256 ? 30.387 -19.428 2.610 1.00 13.40 253 ALA A C 1
ATOM 1971 O O . ALA A 1 256 ? 30.836 -18.994 3.670 1.00 13.51 253 ALA A O 1
ATOM 1973 N N . VAL A 1 257 ? 31.162 -19.793 1.590 1.00 11.80 254 VAL A N 1
ATOM 1974 C CA . VAL A 1 257 ? 32.603 -19.961 1.754 1.00 14.04 254 VAL A CA 1
ATOM 1975 C C . VAL A 1 257 ? 33.321 -19.462 0.500 1.00 15.75 254 VAL A C 1
ATOM 1976 O O . VAL A 1 257 ? 32.864 -19.716 -0.612 1.00 17.88 254 VAL A O 1
ATOM 1980 N N . LEU A 1 258 ? 34.422 -18.738 0.689 1.00 13.65 255 LEU A N 1
ATOM 1981 C CA . LEU A 1 258 ? 35.296 -18.357 -0.420 1.00 13.07 255 LEU A CA 1
ATOM 1982 C C . LEU A 1 258 ? 36.656 -19.010 -0.211 1.00 13.75 255 LEU A C 1
ATOM 1983 O O . LEU A 1 258 ? 37.072 -19.241 0.925 1.00 14.05 255 LEU A O 1
ATOM 1988 N N . VAL A 1 259 ? 37.366 -19.281 -1.308 1.00 13.63 256 VAL A N 1
ATOM 1989 C CA . VAL A 1 259 ? 38.776 -19.636 -1.205 1.00 13.87 256 VAL A CA 1
ATOM 1990 C C . VAL A 1 259 ? 39.565 -18.407 -1.640 1.00 14.12 256 VAL A C 1
ATOM 1991 O O . VAL A 1 259 ? 39.338 -17.867 -2.732 1.00 15.12 256 VAL A O 1
ATOM 1995 N N . LEU A 1 260 ? 40.458 -17.944 -0.769 1.00 12.78 257 LEU A N 1
ATOM 1996 C CA . LEU A 1 260 ? 41.271 -16.768 -1.052 1.00 13.95 257 LEU A CA 1
ATOM 1997 C C . LEU A 1 260 ? 42.736 -17.151 -1.037 1.00 14.15 257 LEU A C 1
ATOM 1998 O O . LEU A 1 260 ? 43.145 -18.031 -0.276 1.00 14.64 257 LEU A O 1
ATOM 2003 N N . MET A 1 261 ? 43.544 -16.484 -1.860 1.00 12.84 258 MET A N 1
ATOM 2004 C CA . MET A 1 261 ? 44.980 -16.723 -1.824 1.00 13.34 258 MET A CA 1
ATOM 2005 C C . MET A 1 261 ? 45.711 -15.488 -2.348 1.00 14.36 258 MET A C 1
ATOM 2006 O O . MET A 1 261 ? 45.085 -14.554 -2.844 1.00 14.04 258 MET A O 1
ATOM 2011 N N . SER A 1 262 ? 47.027 -15.456 -2.199 1.00 14.84 259 SER A N 1
ATOM 2012 C CA . SER A 1 262 ? 47.785 -14.351 -2.772 1.00 17.46 259 SER A CA 1
ATOM 2013 C C . SER A 1 262 ? 47.700 -14.438 -4.286 1.00 18.20 259 SER A C 1
ATOM 2014 O O . SER A 1 262 ? 47.571 -15.527 -4.851 1.00 17.22 259 SER A O 1
ATOM 2017 N N . GLU A 1 263 ? 47.758 -13.292 -4.946 1.00 17.66 260 GLU A N 1
ATOM 2018 C CA . GLU A 1 263 ? 47.747 -13.293 -6.397 1.00 18.67 260 GLU A CA 1
ATOM 2019 C C . GLU A 1 263 ? 48.950 -14.072 -6.946 1.00 20.09 260 GLU A C 1
ATOM 2020 O O . GLU A 1 263 ? 48.854 -14.730 -7.983 1.00 20.26 260 GLU A O 1
ATOM 2026 N N . GLU A 1 264 ? 50.077 -13.989 -6.244 1.00 20.50 261 GLU A N 1
ATOM 2027 C CA A GLU A 1 264 ? 51.274 -14.720 -6.649 0.50 23.18 261 GLU A CA 1
ATOM 2028 C CA B GLU A 1 264 ? 51.292 -14.715 -6.603 0.50 23.54 261 GLU A CA 1
ATOM 2029 C C . GLU A 1 264 ? 51.065 -16.232 -6.566 1.00 23.22 261 GLU A C 1
ATOM 2030 O O . GLU A 1 264 ? 51.499 -16.971 -7.458 1.00 23.74 261 GLU A O 1
ATOM 2041 N N . LYS A 1 265 ? 50.381 -16.688 -5.522 1.00 19.51 262 LYS A N 1
ATOM 2042 C CA . LYS A 1 265 ? 50.063 -18.101 -5.370 1.00 19.03 262 LYS A CA 1
ATOM 2043 C C . LYS A 1 265 ? 49.149 -18.569 -6.503 1.00 19.84 262 LYS A C 1
ATOM 2044 O O . LYS A 1 265 ? 49.324 -19.661 -7.040 1.00 21.88 262 LYS A O 1
ATOM 2050 N N . ALA A 1 266 ? 48.175 -17.741 -6.874 1.00 18.99 263 ALA A N 1
ATOM 2051 C CA . ALA A 1 266 ? 47.294 -18.099 -7.984 1.00 18.38 263 ALA A CA 1
ATOM 2052 C C . ALA A 1 266 ? 48.083 -18.203 -9.294 1.00 20.91 263 ALA A C 1
ATOM 2053 O O . ALA A 1 266 ? 47.863 -19.115 -10.091 1.00 21.79 263 ALA A O 1
ATOM 2055 N N . LYS A 1 267 ? 49.003 -17.269 -9.511 1.00 19.53 264 LYS A N 1
ATOM 2056 C CA . LYS A 1 267 ? 49.844 -17.311 -10.710 1.00 23.31 264 LYS A CA 1
ATOM 2057 C C . LYS A 1 267 ? 50.692 -18.576 -10.711 1.00 28.24 264 LYS A C 1
ATOM 2058 O O . LYS A 1 267 ? 50.845 -19.235 -11.747 1.00 28.13 264 LYS A O 1
ATOM 2064 N N . GLU A 1 268 ? 51.243 -18.907 -9.546 1.00 28.37 265 GLU A N 1
ATOM 2065 C CA A GLU A 1 268 ? 52.057 -20.108 -9.381 0.50 33.55 265 GLU A CA 1
ATOM 2066 C CA B GLU A 1 268 ? 52.061 -20.108 -9.390 0.50 33.56 265 GLU A CA 1
ATOM 2067 C C . GLU A 1 268 ? 51.285 -21.348 -9.820 1.00 31.96 265 GLU A C 1
ATOM 2068 O O . GLU A 1 268 ? 51.824 -22.226 -10.504 1.00 33.09 265 GLU A O 1
ATOM 2079 N N . LYS A 1 269 ? 50.017 -21.403 -9.423 1.00 26.32 266 LYS A N 1
ATOM 2080 C CA A LYS A 1 269 ? 49.149 -22.555 -9.664 0.50 28.45 266 LYS A CA 1
ATOM 2081 C CA B LYS A 1 269 ? 49.190 -22.579 -9.676 0.50 28.36 266 LYS A CA 1
ATOM 2082 C C . LYS A 1 269 ? 48.529 -22.571 -11.056 1.00 29.30 266 LYS A C 1
ATOM 2083 O O . LYS A 1 269 ? 47.912 -23.558 -11.457 1.00 31.76 266 LYS A O 1
ATOM 2094 N N . GLY A 1 270 ? 48.672 -21.470 -11.785 1.00 26.77 267 GLY A N 1
ATOM 2095 C CA . GLY A 1 270 ? 48.058 -21.349 -13.099 1.00 27.25 267 GLY A CA 1
ATOM 2096 C C . GLY A 1 270 ? 46.549 -21.188 -13.022 1.00 27.32 267 GLY A C 1
ATOM 2097 O O . GLY A 1 270 ? 45.824 -21.641 -13.904 1.00 31.93 267 GLY A O 1
ATOM 2098 N N . LEU A 1 271 ? 46.075 -20.547 -11.957 1.00 23.74 268 LEU A N 1
ATOM 2099 C CA . LEU A 1 271 ? 44.642 -20.385 -11.726 1.00 22.37 268 LEU A CA 1
ATOM 2100 C C . LEU A 1 271 ? 44.165 -19.019 -12.189 1.00 26.22 268 LEU A C 1
ATOM 2101 O O . LEU A 1 271 ? 44.819 -18.007 -11.927 1.00 28.86 268 LEU A O 1
ATOM 2106 N N . GLN A 1 272 ? 43.020 -18.989 -12.867 1.00 20.61 269 GLN A N 1
ATOM 2107 C CA . GLN A 1 272 ? 42.319 -17.732 -13.136 1.00 18.86 269 GLN A CA 1
ATOM 2108 C C . GLN A 1 272 ? 41.344 -17.442 -11.997 1.00 17.20 269 GLN A C 1
ATOM 2109 O O . GLN A 1 272 ? 40.318 -18.110 -11.867 1.00 16.94 269 GLN A O 1
ATOM 2115 N N . PRO A 1 273 ? 41.656 -16.443 -11.163 1.00 18.04 270 PRO A N 1
ATOM 2116 C CA . PRO A 1 273 ? 40.733 -16.135 -10.068 1.00 15.85 270 PRO A CA 1
ATOM 2117 C C . PRO A 1 273 ? 39.433 -15.542 -10.584 1.00 16.75 270 PRO A C 1
ATOM 2118 O O . PRO A 1 273 ? 39.379 -15.053 -11.713 1.00 17.27 270 PRO A O 1
ATOM 2122 N N . LEU A 1 274 ? 38.399 -15.608 -9.749 1.00 14.67 271 LEU A N 1
ATOM 2123 C CA . LEU A 1 274 ? 37.102 -15.016 -10.047 1.00 16.59 271 LEU A CA 1
ATOM 2124 C C . LEU A 1 274 ? 37.144 -13.511 -9.851 1.00 18.77 271 LEU A C 1
ATOM 2125 O O . LEU A 1 274 ? 36.470 -12.766 -10.570 1.00 17.96 271 LEU A O 1
ATOM 2130 N N . ALA A 1 275 ? 37.921 -13.072 -8.863 1.00 16.60 272 ALA A N 1
ATOM 2131 C CA . ALA A 1 275 ? 37.871 -11.686 -8.417 1.00 13.48 272 ALA A CA 1
ATOM 2132 C C . ALA A 1 275 ? 39.062 -11.340 -7.536 1.00 15.87 272 ALA A C 1
ATOM 2133 O O . ALA A 1 275 ? 39.742 -12.229 -7.028 1.00 16.13 272 ALA A O 1
ATOM 2135 N N . ARG A 1 276 ? 39.299 -10.041 -7.356 1.00 15.04 273 ARG A N 1
ATOM 2136 C CA . ARG A 1 276 ? 40.283 -9.563 -6.392 1.00 16.18 273 ARG A CA 1
ATOM 2137 C C . ARG A 1 276 ? 39.604 -8.682 -5.354 1.00 17.58 273 ARG A C 1
ATOM 2138 O O . ARG A 1 276 ? 38.562 -8.069 -5.616 1.00 17.78 273 ARG A O 1
ATOM 2146 N N . ILE A 1 277 ? 40.184 -8.631 -4.164 1.00 14.96 274 ILE A N 1
ATOM 2147 C CA . ILE A 1 277 ? 39.716 -7.688 -3.160 1.00 15.43 274 ILE A CA 1
ATOM 2148 C C . ILE A 1 277 ? 40.535 -6.408 -3.288 1.00 18.17 274 ILE A C 1
ATOM 2149 O O . ILE A 1 277 ? 41.771 -6.448 -3.263 1.00 19.25 274 ILE A O 1
ATOM 2154 N N . VAL A 1 278 ? 39.867 -5.269 -3.459 1.00 16.85 275 VAL A N 1
ATOM 2155 C CA . VAL A 1 278 ? 40.612 -4.011 -3.532 1.00 16.70 275 VAL A CA 1
ATOM 2156 C C . VAL A 1 278 ? 40.558 -3.157 -2.265 1.00 17.49 275 VAL A C 1
ATOM 2157 O O . VAL A 1 278 ? 41.361 -2.241 -2.115 1.00 20.52 275 VAL A O 1
ATOM 2161 N N . GLY A 1 279 ? 39.627 -3.457 -1.358 1.00 16.79 276 GLY A N 1
ATOM 2162 C CA . GLY A 1 279 ? 39.539 -2.717 -0.107 1.00 17.78 276 GLY A CA 1
ATOM 2163 C C . GLY A 1 279 ? 38.393 -3.168 0.773 1.00 15.39 276 GLY A C 1
ATOM 2164 O O . GLY A 1 279 ? 37.536 -3.927 0.347 1.00 15.46 276 GLY A O 1
ATOM 2165 N N . TYR A 1 280 ? 38.399 -2.712 2.020 1.00 16.37 277 TYR A N 1
ATOM 2166 C CA . TYR A 1 280 ? 37.310 -2.991 2.948 1.00 15.45 277 TYR A CA 1
ATOM 2167 C C . TYR A 1 280 ? 37.315 -1.937 4.029 1.00 15.43 277 TYR A C 1
ATOM 2168 O O . TYR A 1 280 ? 38.351 -1.309 4.285 1.00 18.17 277 TYR A O 1
ATOM 2177 N N . SER A 1 281 ? 36.162 -1.725 4.660 1.00 15.90 278 SER A N 1
ATOM 2178 C CA . SER A 1 281 ? 36.046 -0.671 5.654 1.00 16.20 278 SER A CA 1
ATOM 2179 C C . SER A 1 281 ? 35.004 -1.003 6.720 1.00 17.71 278 SER A C 1
ATOM 2180 O O . SER A 1 281 ? 34.075 -1.777 6.481 1.00 19.71 278 SER A O 1
ATOM 2183 N N . VAL A 1 282 ? 35.176 -0.399 7.892 1.00 17.11 279 VAL A N 1
ATOM 2184 C CA . VAL A 1 282 ? 34.294 -0.628 9.039 1.00 16.53 279 VAL A CA 1
ATOM 2185 C C . VAL A 1 282 ? 33.987 0.719 9.691 1.00 17.81 279 VAL A C 1
ATOM 2186 O O . VAL A 1 282 ? 34.895 1.520 9.928 1.00 22.20 279 VAL A O 1
ATOM 2190 N N . ALA A 1 283 ? 32.715 0.974 9.985 1.00 16.39 280 ALA A N 1
ATOM 2191 C CA . ALA A 1 283 ? 32.336 2.242 10.618 1.00 17.47 280 ALA A CA 1
ATOM 2192 C C . ALA A 1 283 ? 31.362 2.006 11.768 1.00 19.53 280 ALA A C 1
ATOM 2193 O O . ALA A 1 283 ? 30.457 1.182 11.663 1.00 21.29 280 ALA A O 1
ATOM 2195 N N . GLY A 1 284 ? 31.565 2.707 12.876 1.00 17.70 281 GLY A N 1
ATOM 2196 C CA . GLY A 1 284 ? 30.656 2.594 14.005 1.00 20.17 281 GLY A CA 1
ATOM 2197 C C . GLY A 1 284 ? 29.626 3.708 14.073 1.00 21.91 281 GLY A C 1
ATOM 2198 O O . GLY A 1 284 ? 29.951 4.884 13.893 1.00 23.37 281 GLY A O 1
ATOM 2199 N N . VAL A 1 285 ? 28.383 3.333 14.369 1.00 21.08 282 VAL A N 1
ATOM 2200 C CA . VAL A 1 285 ? 27.283 4.292 14.477 1.00 22.27 282 VAL A CA 1
ATOM 2201 C C . VAL A 1 285 ? 26.452 4.041 15.726 1.00 23.73 282 VAL A C 1
ATOM 2202 O O . VAL A 1 285 ? 26.733 3.112 16.489 1.00 22.37 282 VAL A O 1
ATOM 2206 N N . ASP A 1 286 ? 25.430 4.872 15.927 1.00 22.61 283 ASP A N 1
ATOM 2207 C CA . ASP A 1 286 ? 24.481 4.721 17.039 1.00 23.94 283 ASP A CA 1
ATOM 2208 C C . ASP A 1 286 ? 23.736 3.384 16.940 1.00 25.23 283 ASP A C 1
ATOM 2209 O O . ASP A 1 286 ? 23.053 3.124 15.952 1.00 24.55 283 ASP A O 1
ATOM 2214 N N . PRO A 1 287 ? 23.858 2.527 17.968 1.00 25.88 284 PRO A N 1
ATOM 2215 C CA . PRO A 1 287 ? 23.182 1.220 17.904 1.00 23.36 284 PRO A CA 1
ATOM 2216 C C . PRO A 1 287 ? 21.671 1.353 17.684 1.00 23.93 284 PRO A C 1
ATOM 2217 O O . PRO A 1 287 ? 21.047 0.456 17.108 1.00 24.31 284 PRO A O 1
ATOM 2221 N N . LYS A 1 288 ? 21.091 2.460 18.139 1.00 25.65 285 LYS A N 1
ATOM 2222 C CA . LYS A 1 288 ? 19.646 2.659 18.015 1.00 29.01 285 LYS A CA 1
ATOM 2223 C C . LYS A 1 288 ? 19.197 2.847 16.568 1.00 28.39 285 LYS A C 1
ATOM 2224 O O . LYS A 1 288 ? 18.010 2.709 16.257 1.00 28.94 285 LYS A O 1
ATOM 2230 N N . ILE A 1 289 ? 20.145 3.169 15.694 1.00 25.61 286 ILE A N 1
ATOM 2231 C CA . ILE A 1 289 ? 19.877 3.208 14.253 1.00 27.11 286 ILE A CA 1
ATOM 2232 C C . ILE A 1 289 ? 20.946 2.431 13.493 1.00 28.18 286 ILE A C 1
ATOM 2233 O O . ILE A 1 289 ? 21.446 2.880 12.448 1.00 25.75 286 ILE A O 1
ATOM 2238 N N . MET A 1 290 ? 21.285 1.254 14.023 1.00 27.02 287 MET A N 1
ATOM 2239 C CA . MET A 1 290 ? 22.335 0.409 13.457 1.00 25.33 287 MET A CA 1
ATOM 2240 C C . MET A 1 290 ? 22.192 0.182 11.950 1.00 24.22 287 MET A C 1
ATOM 2241 O O . MET A 1 290 ? 23.178 -0.068 11.261 1.00 23.62 287 MET A O 1
ATOM 2246 N N . GLY A 1 291 ? 20.969 0.285 11.436 1.00 24.58 288 GLY A N 1
ATOM 2247 C CA . GLY A 1 291 ? 20.718 -0.052 10.049 1.00 19.44 288 GLY A CA 1
ATOM 2248 C C . GLY A 1 291 ? 21.405 0.870 9.055 1.00 22.99 288 GLY A C 1
ATOM 2249 O O . GLY A 1 291 ? 21.571 0.505 7.895 1.00 20.91 288 GLY A O 1
ATOM 2250 N N . ILE A 1 292 ? 21.806 2.055 9.516 1.00 24.80 289 ILE A N 1
ATOM 2251 C CA . ILE A 1 292 ? 22.448 3.059 8.652 1.00 22.98 289 ILE A CA 1
ATOM 2252 C C . ILE A 1 292 ? 23.949 2.812 8.456 1.00 25.11 289 ILE A C 1
ATOM 2253 O O . ILE A 1 292 ? 24.606 3.481 7.651 1.00 22.59 289 ILE A O 1
ATOM 2258 N N . GLY A 1 293 ? 24.494 1.862 9.207 1.00 22.94 290 GLY A N 1
ATOM 2259 C CA . GLY A 1 293 ? 25.914 1.552 9.120 1.00 21.79 290 GLY A CA 1
ATOM 2260 C C . GLY A 1 293 ? 26.550 1.556 7.735 1.00 20.90 290 GLY A C 1
ATOM 2261 O O . GLY A 1 293 ? 27.651 2.080 7.566 1.00 20.37 290 GLY A O 1
ATOM 2262 N N . PRO A 1 294 ? 25.892 0.936 6.743 1.00 20.27 291 PRO A N 1
ATOM 2263 C CA . PRO A 1 294 ? 26.546 0.889 5.430 1.00 18.99 291 PRO A CA 1
ATOM 2264 C C . PRO A 1 294 ? 26.885 2.265 4.844 1.00 19.14 291 PRO A C 1
ATOM 2265 O O . PRO A 1 294 ? 27.820 2.347 4.059 1.00 19.80 291 PRO A O 1
ATOM 2269 N N . ALA A 1 295 ? 26.159 3.320 5.208 1.00 19.94 292 ALA A N 1
ATOM 2270 C CA . ALA A 1 295 ? 26.444 4.632 4.615 1.00 19.56 292 ALA A CA 1
ATOM 2271 C C . ALA A 1 295 ? 27.867 5.120 4.931 1.00 22.12 292 ALA A C 1
ATOM 2272 O O . ALA A 1 295 ? 28.674 5.335 4.019 1.00 21.49 292 ALA A O 1
ATOM 2274 N N . PRO A 1 296 ? 28.193 5.292 6.224 1.00 21.05 293 PRO A N 1
ATOM 2275 C CA . PRO A 1 296 ? 29.570 5.705 6.517 1.00 21.18 293 PRO A CA 1
ATOM 2276 C C . PRO A 1 296 ? 30.617 4.651 6.133 1.00 20.78 293 PRO A C 1
ATOM 2277 O O . PRO A 1 296 ? 31.739 5.033 5.802 1.00 23.92 293 PRO A O 1
ATOM 2281 N N . ALA A 1 297 ? 30.272 3.365 6.188 1.00 19.20 294 ALA A N 1
ATOM 2282 C CA . ALA A 1 297 ? 31.229 2.324 5.810 1.00 16.32 294 ALA A CA 1
ATOM 2283 C C . ALA A 1 297 ? 31.566 2.427 4.331 1.00 16.99 294 ALA A C 1
ATOM 2284 O O . ALA A 1 297 ? 32.732 2.366 3.940 1.00 18.80 294 ALA A O 1
ATOM 2286 N N . ILE A 1 298 ? 30.539 2.611 3.511 1.00 17.87 295 ILE A N 1
ATOM 2287 C CA . ILE A 1 298 ? 30.759 2.749 2.072 1.00 19.21 295 ILE A CA 1
ATOM 2288 C C . ILE A 1 298 ? 31.522 4.035 1.754 1.00 20.36 295 ILE A C 1
ATOM 2289 O O . ILE A 1 298 ? 32.483 4.014 0.983 1.00 22.76 295 ILE A O 1
ATOM 2294 N N . ARG A 1 299 ? 31.124 5.149 2.361 1.00 17.61 296 ARG A N 1
ATOM 2295 C CA . ARG A 1 299 ? 31.815 6.412 2.103 1.00 21.65 296 ARG A CA 1
ATOM 2296 C C . ARG A 1 299 ? 33.286 6.311 2.479 1.00 25.31 296 ARG A C 1
ATOM 2297 O O . ARG A 1 299 ? 34.154 6.727 1.713 1.00 23.32 296 ARG A O 1
ATOM 2305 N N . LYS A 1 300 ? 33.553 5.738 3.651 1.00 25.27 297 LYS A N 1
ATOM 2306 C CA . LYS A 1 300 ? 34.918 5.574 4.152 1.00 26.88 297 LYS A CA 1
ATOM 2307 C C . LYS A 1 300 ? 35.748 4.726 3.191 1.00 23.31 297 LYS A C 1
ATOM 2308 O O . LYS A 1 300 ? 36.890 5.075 2.847 1.00 23.44 297 LYS A O 1
ATOM 2314 N N . GLY A 1 301 ? 35.161 3.622 2.747 1.00 22.69 298 GLY A N 1
ATOM 2315 C CA . GLY A 1 301 ? 35.826 2.699 1.843 1.00 22.96 298 GLY A CA 1
ATOM 2316 C C . GLY A 1 301 ? 36.101 3.257 0.457 1.00 25.40 298 GLY A C 1
ATOM 2317 O O . GLY A 1 301 ? 37.151 2.980 -0.121 1.00 26.16 298 GLY A O 1
ATOM 2318 N N . LEU A 1 302 ? 35.152 4.017 -0.085 1.00 24.68 299 LEU A N 1
ATOM 2319 C CA . LEU A 1 302 ? 35.317 4.617 -1.413 1.00 25.83 299 LEU A CA 1
ATOM 2320 C C . LEU A 1 302 ? 36.506 5.570 -1.408 1.00 28.70 299 LEU A C 1
ATOM 2321 O O . LEU A 1 302 ? 37.255 5.663 -2.383 1.00 28.12 299 LEU A O 1
ATOM 2326 N N . GLU A 1 303 ? 36.681 6.271 -0.294 1.00 27.08 300 GLU A N 1
ATOM 2327 C CA . GLU A 1 303 ? 37.796 7.196 -0.141 1.00 34.48 300 GLU A CA 1
ATOM 2328 C C . GLU A 1 303 ? 39.106 6.423 -0.189 1.00 33.23 300 GLU A C 1
ATOM 2329 O O . GLU A 1 303 ? 40.084 6.869 -0.787 1.00 33.54 300 GLU A O 1
ATOM 2335 N N . LYS A 1 304 ? 39.109 5.252 0.441 1.00 31.97 301 LYS A N 1
ATOM 2336 C CA . LYS A 1 304 ? 40.300 4.416 0.519 1.00 33.85 301 LYS A CA 1
ATOM 2337 C C . LYS A 1 304 ? 40.696 3.819 -0.824 1.00 34.13 301 LYS A C 1
ATOM 2338 O O . LYS A 1 304 ? 41.877 3.757 -1.148 1.00 37.23 301 LYS A O 1
ATOM 2344 N N . VAL A 1 305 ? 39.714 3.376 -1.604 1.00 29.79 302 VAL A N 1
ATOM 2345 C CA . VAL A 1 305 ? 39.997 2.716 -2.876 1.00 27.60 302 VAL A CA 1
ATOM 2346 C C . VAL A 1 305 ? 39.948 3.675 -4.055 1.00 30.72 302 VAL A C 1
ATOM 2347 O O . VAL A 1 305 ? 40.229 3.289 -5.189 1.00 29.91 302 VAL A O 1
ATOM 2351 N N . ASP A 1 306 ? 39.589 4.923 -3.778 1.00 32.22 303 ASP A N 1
ATOM 2352 C CA . ASP A 1 306 ? 39.580 5.962 -4.793 1.00 37.55 303 ASP A CA 1
ATOM 2353 C C . ASP A 1 306 ? 38.569 5.643 -5.893 1.00 35.28 303 ASP A C 1
ATOM 2354 O O . ASP A 1 306 ? 38.851 5.807 -7.085 1.00 33.67 303 ASP A O 1
ATOM 2359 N N . TRP A 1 307 ? 37.397 5.170 -5.479 1.00 30.35 304 TRP A N 1
ATOM 2360 C CA . TRP A 1 307 ? 36.265 5.013 -6.383 1.00 26.86 304 TRP A CA 1
ATOM 2361 C C . TRP A 1 307 ? 35.241 6.088 -6.075 1.00 32.60 304 TRP A C 1
ATOM 2362 O O . TRP A 1 307 ? 35.111 6.528 -4.930 1.00 32.48 304 TRP A O 1
ATOM 2373 N N . SER A 1 308 ? 34.495 6.492 -7.095 1.00 34.67 305 SER A N 1
ATOM 2374 C CA . SER A 1 308 ? 33.260 7.213 -6.865 1.00 34.04 305 SER A CA 1
ATOM 2375 C C . SER A 1 308 ? 32.199 6.141 -6.676 1.00 31.17 305 SER A C 1
ATOM 2376 O O . SER A 1 308 ? 32.363 5.004 -7.119 1.00 30.71 305 SER A O 1
ATOM 2379 N N . LEU A 1 309 ? 31.111 6.493 -6.010 1.00 33.08 306 LEU A N 1
ATOM 2380 C CA . LEU A 1 309 ? 30.014 5.555 -5.850 1.00 33.09 306 LEU A CA 1
ATOM 2381 C C . LEU A 1 309 ? 29.525 5.135 -7.238 1.00 30.76 306 LEU A C 1
ATOM 2382 O O . LEU A 1 309 ? 29.187 3.970 -7.470 1.00 30.69 306 LEU A O 1
ATOM 2387 N N . GLU A 1 310 ? 29.523 6.093 -8.159 1.00 30.49 307 GLU A N 1
ATOM 2388 C CA . GLU A 1 310 ? 29.060 5.882 -9.527 1.00 32.23 307 GLU A CA 1
ATOM 2389 C C . GLU A 1 310 ? 29.887 4.842 -10.285 1.00 31.54 307 GLU A C 1
ATOM 2390 O O . GLU A 1 310 ? 29.387 4.201 -11.213 1.00 32.44 307 GLU A O 1
ATOM 2396 N N . ASP A 1 311 ? 31.150 4.680 -9.896 1.00 30.06 308 ASP A N 1
ATOM 2397 C CA . ASP A 1 311 ? 32.027 3.691 -10.526 1.00 29.36 308 ASP A CA 1
ATOM 2398 C C . ASP A 1 311 ? 31.579 2.248 -10.273 1.00 25.52 308 ASP A C 1
ATOM 2399 O O . ASP A 1 311 ? 31.870 1.360 -11.074 1.00 26.06 308 ASP A O 1
ATOM 2404 N N . ALA A 1 312 ? 30.897 2.004 -9.158 1.00 20.88 309 ALA A N 1
ATOM 2405 C CA . ALA A 1 312 ? 30.470 0.646 -8.837 1.00 21.57 309 ALA A CA 1
ATOM 2406 C C . ALA A 1 312 ? 29.470 0.166 -9.883 1.00 22.87 309 ALA A C 1
ATOM 2407 O O . ALA A 1 312 ? 28.523 0.882 -10.224 1.00 26.77 309 ALA A O 1
ATOM 2409 N N . ASP A 1 313 ? 29.694 -1.033 -10.409 1.00 19.96 310 ASP A N 1
ATOM 2410 C CA . ASP A 1 313 ? 28.790 -1.611 -11.398 1.00 20.25 310 ASP A CA 1
ATOM 2411 C C . ASP A 1 313 ? 27.591 -2.304 -10.755 1.00 20.15 310 ASP A C 1
ATOM 2412 O O . ASP A 1 313 ? 26.470 -2.230 -11.273 1.00 22.46 310 ASP A O 1
ATOM 2417 N N . LEU A 1 314 ? 27.839 -2.987 -9.638 1.00 18.40 311 LEU A N 1
ATOM 2418 C CA . LEU A 1 314 ? 26.783 -3.634 -8.869 1.00 16.60 311 LEU A CA 1
ATOM 2419 C C . LEU A 1 314 ? 27.044 -3.479 -7.384 1.00 16.41 311 LEU A C 1
ATOM 2420 O O . LEU A 1 314 ? 28.196 -3.435 -6.951 1.00 16.45 311 LEU A O 1
ATOM 2425 N N . LEU A 1 315 ? 25.970 -3.420 -6.606 1.00 16.37 312 LEU A N 1
ATOM 2426 C CA . LEU A 1 315 ? 26.084 -3.419 -5.156 1.00 12.54 312 LEU A CA 1
ATOM 2427 C C . LEU A 1 315 ? 25.167 -4.477 -4.553 1.00 14.48 312 LEU A C 1
ATOM 2428 O O . LEU A 1 315 ? 24.056 -4.718 -5.044 1.00 14.91 312 LEU A O 1
ATOM 2433 N N . GLU A 1 316 ? 25.642 -5.084 -3.473 1.00 14.58 313 GLU A N 1
ATOM 2434 C CA . GLU A 1 316 ? 24.806 -5.893 -2.594 1.00 13.65 313 GLU A CA 1
ATOM 2435 C C . GLU A 1 316 ? 24.788 -5.174 -1.259 1.00 15.33 313 GLU A C 1
ATOM 2436 O O . GLU A 1 316 ? 25.829 -5.006 -0.637 1.00 15.34 313 GLU A O 1
ATOM 2442 N N . ILE A 1 317 ? 23.612 -4.708 -0.858 1.00 15.04 314 ILE A N 1
ATOM 2443 C CA A ILE A 1 317 ? 23.398 -4.079 0.447 0.50 14.96 314 ILE A CA 1
ATOM 2444 C CA B ILE A 1 317 ? 23.448 -4.133 0.470 0.50 14.97 314 ILE A CA 1
ATOM 2445 C C . ILE A 1 317 ? 22.374 -4.935 1.170 1.00 14.10 314 ILE A C 1
ATOM 2446 O O . ILE A 1 317 ? 21.200 -4.912 0.796 1.00 15.88 314 ILE A O 1
ATOM 2455 N N . ASN A 1 318 ? 22.781 -5.691 2.182 1.00 13.91 315 ASN A N 1
ATOM 2456 C CA . ASN A 1 318 ? 21.811 -6.630 2.734 1.00 13.41 315 ASN A CA 1
ATOM 2457 C C . ASN A 1 318 ? 20.539 -5.953 3.232 1.00 18.67 315 ASN A C 1
ATOM 2458 O O . ASN A 1 318 ? 20.595 -4.927 3.908 1.00 19.66 315 ASN A O 1
ATOM 2463 N N . GLU A 1 319 ? 19.390 -6.533 2.882 1.00 19.17 316 GLU A N 1
ATOM 2464 C CA . GLU A 1 319 ? 18.108 -6.082 3.412 1.00 18.68 316 GLU A CA 1
ATOM 2465 C C . GLU A 1 319 ? 17.805 -6.776 4.747 1.00 19.74 316 GLU A C 1
ATOM 2466 O O . GLU A 1 319 ? 17.174 -7.821 4.753 1.00 22.72 316 GLU A O 1
ATOM 2472 N N . ALA A 1 320 ? 18.243 -6.207 5.868 1.00 16.10 317 ALA A N 1
ATOM 2473 C CA . ALA A 1 320 ? 17.839 -6.710 7.174 1.00 18.91 317 ALA A CA 1
ATOM 2474 C C . ALA A 1 320 ? 16.353 -6.393 7.392 1.00 21.76 317 ALA A C 1
ATOM 2475 O O . ALA A 1 320 ? 15.574 -7.201 7.923 1.00 20.81 317 ALA A O 1
ATOM 2477 N N . PHE A 1 321 ? 15.979 -5.185 6.982 1.00 18.70 318 PHE A N 1
ATOM 2478 C CA . PHE A 1 321 ? 14.585 -4.767 6.900 1.00 17.11 318 PHE A CA 1
ATOM 2479 C C . PHE A 1 321 ? 14.520 -3.921 5.652 1.00 16.98 318 PHE A C 1
ATOM 2480 O O . PHE A 1 321 ? 15.500 -3.267 5.297 1.00 18.27 318 PHE A O 1
ATOM 2488 N N . ALA A 1 322 ? 13.388 -3.941 4.963 1.00 16.86 319 ALA A N 1
ATOM 2489 C CA . ALA A 1 322 ? 13.257 -3.082 3.794 1.00 16.65 319 ALA A CA 1
ATOM 2490 C C . ALA A 1 322 ? 13.497 -1.617 4.189 1.00 16.82 319 ALA A C 1
ATOM 2491 O O . ALA A 1 322 ? 14.124 -0.858 3.446 1.00 18.35 319 ALA A O 1
ATOM 2493 N N . ALA A 1 323 ? 12.994 -1.233 5.360 1.00 17.06 320 ALA A N 1
ATOM 2494 C CA . ALA A 1 323 ? 13.114 0.137 5.845 1.00 18.77 320 ALA A CA 1
ATOM 2495 C C . ALA A 1 323 ? 14.576 0.505 6.043 1.00 18.56 320 ALA A C 1
ATOM 2496 O O . ALA A 1 323 ? 14.993 1.630 5.771 1.00 18.49 320 ALA A O 1
ATOM 2498 N N . GLN A 1 324 ? 15.345 -0.449 6.553 1.00 17.59 321 GLN A N 1
ATOM 2499 C CA . GLN A 1 324 ? 16.758 -0.209 6.804 1.00 19.21 321 GLN A CA 1
ATOM 2500 C C . GLN A 1 324 ? 17.491 -0.025 5.486 1.00 19.35 321 GLN A C 1
ATOM 2501 O O . GLN A 1 324 ? 18.303 0.898 5.332 1.00 18.79 321 GLN A O 1
ATOM 2507 N N . TYR A 1 325 ? 17.195 -0.890 4.519 1.00 18.58 322 TYR A N 1
ATOM 2508 C CA . TYR A 1 325 ? 17.770 -0.733 3.190 1.00 17.91 322 TYR A CA 1
ATOM 2509 C C . TYR A 1 325 ? 17.412 0.647 2.608 1.00 19.64 322 TYR A C 1
ATOM 2510 O O . TYR A 1 325 ? 18.262 1.357 2.056 1.00 18.05 322 TYR A O 1
ATOM 2519 N N . LEU A 1 326 ? 16.144 1.024 2.726 1.00 17.06 323 LEU A N 1
ATOM 2520 C CA . LEU A 1 326 ? 15.678 2.293 2.173 1.00 18.18 323 LEU A CA 1
ATOM 2521 C C . LEU A 1 326 ? 16.408 3.495 2.769 1.00 20.32 323 LEU A C 1
ATOM 2522 O O . LEU A 1 326 ? 16.699 4.459 2.059 1.00 20.42 323 LEU A O 1
ATOM 2527 N N . ALA A 1 327 ? 16.721 3.433 4.064 1.00 19.85 324 ALA A N 1
ATOM 2528 C CA . ALA A 1 327 ? 17.466 4.520 4.696 1.00 18.68 324 ALA A CA 1
ATOM 2529 C C . ALA A 1 327 ? 18.842 4.656 4.055 1.00 19.08 324 ALA A C 1
ATOM 2530 O O . ALA A 1 327 ? 19.294 5.763 3.774 1.00 23.55 324 ALA A O 1
ATOM 2532 N N . VAL A 1 328 ? 19.507 3.530 3.827 1.00 16.12 325 VAL A N 1
ATOM 2533 C CA . VAL A 1 328 ? 20.812 3.543 3.163 1.00 16.30 325 VAL A CA 1
ATOM 2534 C C . VAL A 1 328 ? 20.690 4.072 1.737 1.00 18.92 325 VAL A C 1
ATOM 2535 O O . VAL A 1 328 ? 21.474 4.916 1.311 1.00 19.52 325 VAL A O 1
ATOM 2539 N N . GLU A 1 329 ? 19.697 3.576 1.006 1.00 19.05 326 GLU A N 1
ATOM 2540 C CA . GLU A 1 329 ? 19.456 4.048 -0.361 1.00 21.29 326 GLU A CA 1
ATOM 2541 C C . GLU A 1 329 ? 19.257 5.565 -0.435 1.00 23.75 326 GLU A C 1
ATOM 2542 O O . GLU A 1 329 ? 19.824 6.239 -1.297 1.00 24.92 326 GLU A O 1
ATOM 2548 N N . LYS A 1 330 ? 18.442 6.101 0.469 1.00 20.20 327 LYS A N 1
ATOM 2549 C CA . LYS A 1 330 ? 18.193 7.536 0.523 1.00 20.66 327 LYS A CA 1
ATOM 2550 C C . LYS A 1 330 ? 19.429 8.322 0.936 1.00 22.82 327 LYS A C 1
ATOM 2551 O O . LYS A 1 330 ? 19.730 9.361 0.352 1.00 25.78 327 LYS A O 1
ATOM 2557 N N . GLU A 1 331 ? 20.153 7.817 1.931 1.00 22.10 328 GLU A N 1
ATOM 2558 C CA . GLU A 1 331 ? 21.327 8.518 2.441 1.00 21.56 328 GLU A CA 1
ATOM 2559 C C . GLU A 1 331 ? 22.424 8.642 1.381 1.00 23.85 328 GLU A C 1
ATOM 2560 O O . GLU A 1 331 ? 23.035 9.705 1.228 1.00 25.48 328 GLU A O 1
ATOM 2566 N N . LEU A 1 332 ? 22.660 7.557 0.650 1.00 23.12 329 LEU A N 1
ATOM 2567 C CA . LEU A 1 332 ? 23.700 7.510 -0.378 1.00 22.71 329 LEU A CA 1
ATOM 2568 C C . LEU A 1 332 ? 23.197 7.889 -1.773 1.00 26.10 329 LEU A C 1
ATOM 2569 O O . LEU A 1 332 ? 23.993 8.001 -2.709 1.00 27.20 329 LEU A O 1
ATOM 2574 N N . ASP A 1 333 ? 21.885 8.092 -1.903 1.00 24.60 330 ASP A N 1
ATOM 2575 C CA . ASP A 1 333 ? 21.242 8.321 -3.199 1.00 23.86 330 ASP A CA 1
ATOM 2576 C C . ASP A 1 333 ? 21.649 7.258 -4.221 1.00 26.01 330 ASP A C 1
ATOM 2577 O O . ASP A 1 333 ? 22.135 7.579 -5.305 1.00 29.33 330 ASP A O 1
ATOM 2582 N N . LEU A 1 334 ? 21.450 5.993 -3.864 1.00 23.17 331 LEU A N 1
ATOM 2583 C CA . LEU A 1 334 ? 21.832 4.882 -4.729 1.00 21.99 331 LEU A CA 1
ATOM 2584 C C . LEU A 1 334 ? 20.911 4.744 -5.936 1.00 24.52 331 LEU A C 1
ATOM 2585 O O . LEU A 1 334 ? 19.732 5.106 -5.879 1.00 25.54 331 LEU A O 1
ATOM 2590 N N . ASP A 1 335 ? 21.462 4.203 -7.020 1.00 24.75 332 ASP A N 1
ATOM 2591 C CA . ASP A 1 335 ? 20.676 3.789 -8.177 1.00 25.17 332 ASP A CA 1
ATOM 2592 C C . ASP A 1 335 ? 20.173 2.371 -7.952 1.00 20.44 332 ASP A C 1
ATOM 2593 O O . ASP A 1 335 ? 20.926 1.408 -8.089 1.00 21.63 332 ASP A O 1
ATOM 2598 N N . ARG A 1 336 ? 18.896 2.230 -7.608 1.00 20.49 333 ARG A N 1
ATOM 2599 C CA . ARG A 1 336 ? 18.382 0.915 -7.221 1.00 21.62 333 ARG A CA 1
ATOM 2600 C C . ARG A 1 336 ? 18.571 -0.145 -8.313 1.00 20.31 333 ARG A C 1
ATOM 2601 O O . ARG A 1 336 ? 18.672 -1.336 -8.015 1.00 21.06 333 ARG A O 1
ATOM 2609 N N . GLU A 1 337 ? 18.631 0.287 -9.574 1.00 22.53 334 GLU A N 1
ATOM 2610 C CA . GLU A 1 337 ? 18.810 -0.649 -10.684 1.00 22.42 334 GLU A CA 1
ATOM 2611 C C . GLU A 1 337 ? 20.149 -1.381 -10.651 1.00 23.40 334 GLU A C 1
ATOM 2612 O O . GLU A 1 337 ? 20.327 -2.393 -11.338 1.00 21.86 334 GLU A O 1
ATOM 2618 N N . LYS A 1 338 ? 21.083 -0.865 -9.855 1.00 19.49 335 LYS A N 1
ATOM 2619 C CA . LYS A 1 338 ? 22.386 -1.502 -9.682 1.00 19.90 335 LYS A CA 1
ATOM 2620 C C . LYS A 1 338 ? 22.504 -2.259 -8.369 1.00 20.10 335 LYS A C 1
ATOM 2621 O O . LYS A 1 338 ? 23.541 -2.858 -8.097 1.00 20.35 335 LYS A O 1
ATOM 2627 N N . VAL A 1 339 ? 21.451 -2.242 -7.560 1.00 18.04 336 VAL A N 1
ATOM 2628 C CA . VAL A 1 339 ? 21.550 -2.760 -6.190 1.00 16.07 336 VAL A CA 1
ATOM 2629 C C . VAL A 1 339 ? 20.676 -3.990 -5.960 1.00 15.98 336 VAL A C 1
ATOM 2630 O O . VAL A 1 339 ? 19.513 -3.991 -6.325 1.00 17.73 336 VAL A O 1
ATOM 2634 N N . ASN A 1 340 ? 21.236 -5.027 -5.339 1.00 15.06 337 ASN A N 1
ATOM 2635 C CA . ASN A 1 340 ? 20.451 -6.211 -4.996 1.00 15.22 337 ASN A CA 1
ATOM 2636 C C . ASN A 1 340 ? 19.641 -6.714 -6.195 1.00 16.86 337 ASN A C 1
ATOM 2637 O O . ASN A 1 340 ? 18.423 -6.923 -6.103 1.00 16.57 337 ASN A O 1
ATOM 2642 N N . VAL A 1 341 ? 20.324 -6.924 -7.315 1.00 15.92 338 VAL A N 1
ATOM 2643 C CA . VAL A 1 341 ? 19.619 -7.095 -8.584 1.00 18.14 338 VAL A CA 1
ATOM 2644 C C . VAL A 1 341 ? 18.920 -8.445 -8.723 1.00 18.49 338 VAL A C 1
ATOM 2645 O O . VAL A 1 341 ? 18.075 -8.612 -9.609 1.00 19.81 338 VAL A O 1
ATOM 2649 N N . ASN A 1 342 ? 19.273 -9.394 -7.857 1.00 18.12 339 ASN A N 1
ATOM 2650 C CA . ASN A 1 342 ? 18.576 -10.681 -7.807 1.00 17.10 339 ASN A CA 1
ATOM 2651 C C . ASN A 1 342 ? 17.899 -10.882 -6.458 1.00 16.38 339 ASN A C 1
ATOM 2652 O O . ASN A 1 342 ? 17.725 -12.009 -6.001 1.00 19.05 339 ASN A O 1
ATOM 2657 N N . GLY A 1 343 ? 17.551 -9.777 -5.809 1.00 16.97 340 GLY A N 1
ATOM 2658 C CA . GLY A 1 343 ? 16.923 -9.831 -4.500 1.00 18.33 340 GLY A CA 1
ATOM 2659 C C . GLY A 1 343 ? 17.902 -9.749 -3.339 1.00 17.98 340 GLY A C 1
ATOM 2660 O O . GLY A 1 343 ? 19.122 -9.706 -3.514 1.00 17.03 340 GLY A O 1
ATOM 2661 N N . SER A 1 344 ? 17.361 -9.716 -2.131 1.00 14.68 341 SER A N 1
ATOM 2662 C CA . SER A 1 344 ? 18.227 -9.685 -0.960 1.00 14.87 341 SER A CA 1
ATOM 2663 C C . SER A 1 344 ? 17.523 -10.296 0.238 1.00 15.51 341 SER A C 1
ATOM 2664 O O . SER A 1 344 ? 16.664 -11.162 0.074 1.00 18.03 341 SER A O 1
ATOM 2667 N N . GLY A 1 345 ? 17.882 -9.847 1.440 1.00 14.43 342 GLY A N 1
ATOM 2668 C CA . GLY A 1 345 ? 17.433 -10.499 2.660 1.00 16.08 342 GLY A CA 1
ATOM 2669 C C . GLY A 1 345 ? 15.941 -10.703 2.833 1.00 15.31 342 GLY A C 1
ATOM 2670 O O . GLY A 1 345 ? 15.519 -11.681 3.452 1.00 16.24 342 GLY A O 1
ATOM 2671 N N . VAL A 1 346 ? 15.124 -9.789 2.319 1.00 14.71 343 VAL A N 1
ATOM 2672 C CA . VAL A 1 346 ? 13.691 -9.954 2.508 1.00 13.22 343 VAL A CA 1
ATOM 2673 C C . VAL A 1 346 ? 13.182 -11.166 1.731 1.00 15.55 343 VAL A C 1
ATOM 2674 O O . VAL A 1 346 ? 12.429 -11.993 2.262 1.00 17.21 343 VAL A O 1
ATOM 2678 N N . GLY A 1 347 ? 13.605 -11.289 0.480 1.00 15.01 344 GLY A N 1
ATOM 2679 C CA . GLY A 1 347 ? 13.189 -12.436 -0.314 1.00 16.31 344 GLY A CA 1
ATOM 2680 C C . GLY A 1 347 ? 13.972 -13.724 -0.085 1.00 14.73 344 GLY A C 1
ATOM 2681 O O . GLY A 1 347 ? 13.396 -14.825 -0.085 1.00 16.45 344 GLY A O 1
ATOM 2682 N N . LEU A 1 348 ? 15.274 -13.595 0.116 1.00 13.87 345 LEU A N 1
ATOM 2683 C CA . LEU A 1 348 ? 16.158 -14.762 0.183 1.00 13.66 345 LEU A CA 1
ATOM 2684 C C . LEU A 1 348 ? 16.424 -15.260 1.593 1.00 15.16 345 LEU A C 1
ATOM 2685 O O . LEU A 1 348 ? 16.822 -16.409 1.768 1.00 16.59 345 LEU A O 1
ATOM 2690 N N . GLY A 1 349 ? 16.218 -14.416 2.594 1.00 14.41 346 GLY A N 1
ATOM 2691 C CA . GLY A 1 349 ? 16.494 -14.810 3.962 1.00 14.43 346 GLY A CA 1
ATOM 2692 C C . GLY A 1 349 ? 17.782 -14.218 4.503 1.00 14.56 346 GLY A C 1
ATOM 2693 O O . GLY A 1 349 ? 18.596 -13.700 3.756 1.00 16.04 346 GLY A O 1
ATOM 2694 N N . HIS A 1 350 ? 17.931 -14.266 5.821 1.00 15.02 347 HIS A N 1
ATOM 2695 C CA . HIS A 1 350 ? 19.074 -13.682 6.504 1.00 15.58 347 HIS A CA 1
ATOM 2696 C C . HIS A 1 350 ? 19.714 -14.575 7.580 1.00 12.31 347 HIS A C 1
ATOM 2697 O O . HIS A 1 350 ? 19.524 -14.335 8.755 1.00 14.03 347 HIS A O 1
ATOM 2704 N N . PRO A 1 351 ? 20.493 -15.576 7.187 1.00 12.71 348 PRO A N 1
ATOM 2705 C CA . PRO A 1 351 ? 21.172 -16.400 8.194 1.00 11.58 348 PRO A CA 1
ATOM 2706 C C . PRO A 1 351 ? 22.341 -15.521 8.582 1.00 13.86 348 PRO A C 1
ATOM 2707 O O . PRO A 1 351 ? 23.326 -15.418 7.869 1.00 14.84 348 PRO A O 1
ATOM 2711 N N . ILE A 1 352 ? 22.240 -14.925 9.756 1.00 14.70 349 ILE A N 1
ATOM 2712 C CA . ILE A 1 352 ? 23.066 -13.790 10.095 1.00 12.71 349 ILE A CA 1
ATOM 2713 C C . ILE A 1 352 ? 24.578 -13.961 10.028 1.00 11.66 349 ILE A C 1
ATOM 2714 O O . ILE A 1 352 ? 25.241 -13.138 9.417 1.00 15.15 349 ILE A O 1
ATOM 2719 N N . GLY A 1 353 ? 25.117 -15.037 10.575 1.00 13.55 350 GLY A N 1
ATOM 2720 C CA . GLY A 1 353 ? 26.553 -15.251 10.537 1.00 14.37 350 GLY A CA 1
ATOM 2721 C C . GLY A 1 353 ? 27.063 -15.407 9.119 1.00 14.39 350 GLY A C 1
ATOM 2722 O O . GLY A 1 353 ? 28.164 -15.006 8.774 1.00 15.35 350 GLY A O 1
ATOM 2723 N N . CYS A 1 354 ? 26.252 -16.090 8.333 1.00 11.94 351 CYS A N 1
ATOM 2724 C CA . CYS A 1 354 ? 26.490 -16.359 6.923 1.00 11.30 351 CYS A CA 1
ATOM 2725 C C . CYS A 1 354 ? 26.423 -15.178 5.948 1.00 15.51 351 CYS A C 1
ATOM 2726 O O . CYS A 1 354 ? 27.157 -15.121 4.973 1.00 14.13 351 CYS A O 1
ATOM 2729 N N . THR A 1 355 ? 25.498 -14.262 6.205 1.00 11.02 352 THR A N 1
ATOM 2730 C CA . THR A 1 355 ? 25.067 -13.286 5.205 1.00 11.20 352 THR A CA 1
ATOM 2731 C C . THR A 1 355 ? 26.170 -12.416 4.609 1.00 11.18 352 THR A C 1
ATOM 2732 O O . THR A 1 355 ? 26.156 -12.126 3.406 1.00 11.98 352 THR A O 1
ATOM 2736 N N . GLY A 1 356 ? 27.107 -11.975 5.443 1.00 12.36 353 GLY A N 1
ATOM 2737 C CA . GLY A 1 356 ? 28.177 -11.125 4.946 1.00 12.08 353 GLY A CA 1
ATOM 2738 C C . GLY A 1 356 ? 29.018 -11.820 3.903 1.00 13.90 353 GLY A C 1
ATOM 2739 O O . GLY A 1 356 ? 29.514 -11.171 2.972 1.00 13.65 353 GLY A O 1
ATOM 2740 N N . ALA A 1 357 ? 29.172 -13.139 4.053 1.00 11.98 354 ALA A N 1
ATOM 2741 C CA . ALA A 1 357 ? 29.847 -13.955 3.039 1.00 12.43 354 ALA A CA 1
ATOM 2742 C C . ALA A 1 357 ? 28.910 -14.299 1.880 1.00 14.04 354 ALA A C 1
ATOM 2743 O O . ALA A 1 357 ? 29.323 -14.294 0.723 1.00 13.05 354 ALA A O 1
ATOM 2745 N N . ARG A 1 358 ? 27.650 -14.589 2.193 1.00 11.02 355 ARG A N 1
ATOM 2746 C CA . ARG A 1 358 ? 26.652 -14.943 1.174 1.00 11.76 355 ARG A CA 1
ATOM 2747 C C . ARG A 1 358 ? 26.492 -13.861 0.102 1.00 11.77 355 ARG A C 1
ATOM 2748 O O . ARG A 1 358 ? 26.522 -14.155 -1.101 1.00 11.54 355 ARG A O 1
ATOM 2756 N N . ILE A 1 359 ? 26.353 -12.607 0.529 1.00 11.70 356 ILE A N 1
ATOM 2757 C CA . ILE A 1 359 ? 26.153 -11.534 -0.443 1.00 12.55 356 ILE A CA 1
ATOM 2758 C C . ILE A 1 359 ? 27.405 -11.318 -1.279 1.00 13.37 356 ILE A C 1
ATOM 2759 O O . ILE A 1 359 ? 27.315 -10.872 -2.425 1.00 14.65 356 ILE A O 1
ATOM 2764 N N . THR A 1 360 ? 28.568 -11.658 -0.722 1.00 12.91 357 THR A N 1
ATOM 2765 C CA . THR A 1 360 ? 29.820 -11.534 -1.477 1.00 11.57 357 THR A CA 1
ATOM 2766 C C . THR A 1 360 ? 29.886 -12.621 -2.557 1.00 13.57 357 THR A C 1
ATOM 2767 O O . THR A 1 360 ? 30.236 -12.352 -3.709 1.00 13.92 357 THR A O 1
ATOM 2771 N N . VAL A 1 361 ? 29.542 -13.846 -2.182 1.00 12.39 358 VAL A N 1
ATOM 2772 C CA . VAL A 1 361 ? 29.420 -14.935 -3.162 1.00 13.23 358 VAL A CA 1
AT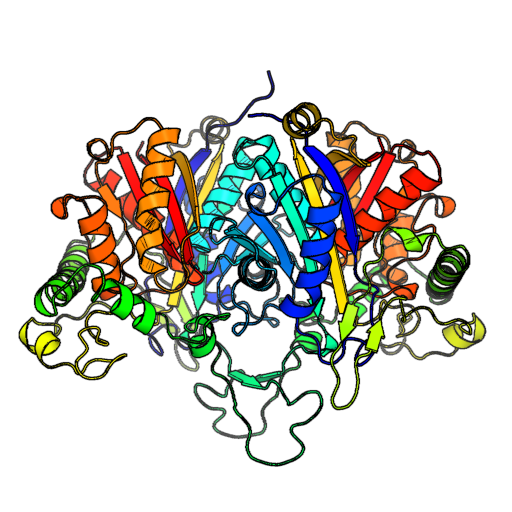OM 2773 C C . VAL A 1 361 ? 28.494 -14.525 -4.306 1.00 13.99 358 VAL A C 1
ATOM 2774 O O . VAL A 1 361 ? 28.836 -14.656 -5.488 1.00 14.47 358 VAL A O 1
ATOM 2778 N N . SER A 1 362 ? 27.307 -14.040 -3.959 1.00 12.68 359 SE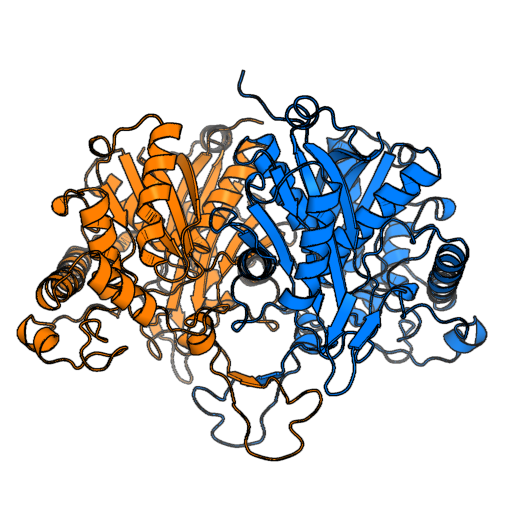R A N 1
ATOM 2779 C CA . SER A 1 362 ? 26.323 -13.667 -4.973 1.00 13.11 359 SER A CA 1
ATOM 2780 C C . SER A 1 362 ? 26.798 -12.528 -5.880 1.00 14.12 359 SER A C 1
ATOM 2781 O O . SER A 1 362 ? 26.611 -12.558 -7.111 1.00 15.33 359 SER A O 1
ATOM 2784 N N . LEU A 1 363 ? 27.415 -11.523 -5.273 1.00 12.58 360 LEU A N 1
ATOM 2785 C CA . LEU A 1 363 ? 27.958 -10.407 -6.030 1.00 12.87 360 LEU A CA 1
ATOM 2786 C C . LEU A 1 363 ? 28.994 -10.866 -7.047 1.00 15.52 360 LEU A C 1
ATOM 2787 O O . LEU A 1 363 ? 28.968 -10.453 -8.205 1.00 15.06 360 LEU A O 1
ATOM 2792 N N . ILE A 1 364 ? 29.918 -11.715 -6.611 1.00 14.10 361 ILE A N 1
ATOM 2793 C CA . ILE A 1 364 ? 30.983 -12.170 -7.500 1.00 14.66 361 ILE A CA 1
ATOM 2794 C C . ILE A 1 364 ? 30.418 -12.842 -8.742 1.00 16.83 361 ILE A C 1
ATOM 2795 O O . ILE A 1 364 ? 30.822 -12.541 -9.868 1.00 15.13 361 ILE A O 1
ATOM 2800 N N . HIS A 1 365 ? 29.452 -13.729 -8.537 1.00 16.87 362 HIS A N 1
ATOM 2801 C CA . HIS A 1 365 ? 28.876 -14.467 -9.646 1.00 14.09 362 HIS A CA 1
ATOM 2802 C C . HIS A 1 365 ? 28.036 -13.596 -10.567 1.00 15.14 362 HIS A C 1
ATOM 2803 O O . HIS A 1 365 ? 28.033 -13.814 -11.778 1.00 16.31 362 HIS A O 1
ATOM 2810 N N . GLU A 1 366 ? 27.334 -12.613 -10.003 1.00 14.73 363 GLU A N 1
ATOM 2811 C CA . GLU A 1 366 ? 26.492 -11.749 -10.835 1.00 15.07 363 GLU A CA 1
ATOM 2812 C C . GLU A 1 366 ? 27.330 -10.751 -11.639 1.00 17.66 363 GLU A C 1
ATOM 2813 O O . GLU A 1 366 ? 27.021 -10.472 -12.793 1.00 17.67 363 GLU A O 1
ATOM 2819 N N . LEU A 1 367 ? 28.389 -10.210 -11.042 1.00 16.55 364 LEU A N 1
ATOM 2820 C CA . LEU A 1 367 ? 29.324 -9.390 -11.814 1.00 18.21 364 LEU A CA 1
ATOM 2821 C C . LEU A 1 367 ? 29.814 -10.185 -13.022 1.00 19.79 364 LEU A C 1
ATOM 2822 O O . LEU A 1 367 ? 29.805 -9.693 -14.153 1.00 19.72 364 LEU A O 1
ATOM 2827 N N . LYS A 1 368 ? 30.229 -11.423 -12.782 1.00 18.18 365 LYS A N 1
ATOM 2828 C CA . LYS A 1 368 ? 30.757 -12.247 -13.872 1.00 21.57 365 LYS A CA 1
ATOM 2829 C C . LYS A 1 368 ? 29.702 -12.545 -14.936 1.00 21.35 365 LYS A C 1
ATOM 2830 O O . LYS A 1 368 ? 29.981 -12.472 -16.138 1.00 22.66 365 LYS A O 1
ATOM 2836 N N . ARG A 1 369 ? 28.489 -12.866 -14.498 1.00 18.61 366 ARG A N 1
ATOM 2837 C CA . ARG A 1 369 ? 27.396 -13.149 -15.424 1.00 17.67 366 ARG A CA 1
ATOM 2838 C C . ARG A 1 369 ? 27.103 -11.956 -16.335 1.00 21.05 366 ARG A C 1
ATOM 2839 O O . ARG A 1 369 ? 26.865 -12.124 -17.540 1.00 21.17 366 ARG A O 1
ATOM 2847 N N . ARG A 1 370 ? 27.129 -10.754 -15.764 1.00 19.74 367 ARG A N 1
ATOM 2848 C CA . ARG A 1 370 ? 26.866 -9.530 -16.529 1.00 22.09 367 ARG A CA 1
ATOM 2849 C C . ARG A 1 370 ? 28.099 -8.988 -17.262 1.00 21.04 367 ARG A C 1
ATOM 2850 O O . ARG A 1 370 ? 27.995 -8.039 -18.051 1.00 24.25 367 ARG A O 1
ATOM 2858 N N . GLY A 1 371 ? 29.262 -9.579 -17.009 1.00 22.63 368 GLY A N 1
ATOM 2859 C CA . GLY A 1 371 ? 30.498 -9.109 -17.620 1.00 23.65 368 GLY A CA 1
ATOM 2860 C C . GLY A 1 371 ? 30.939 -7.748 -17.097 1.00 22.21 368 GLY A C 1
ATOM 2861 O O . GLY A 1 371 ? 31.554 -6.954 -17.822 1.00 24.73 368 GLY A O 1
ATOM 2862 N N . LEU A 1 372 ? 30.624 -7.478 -15.833 1.00 20.52 369 LEU A N 1
ATOM 2863 C CA . LEU A 1 372 ? 30.966 -6.208 -15.200 1.00 22.20 369 LEU A CA 1
ATOM 2864 C C . LEU A 1 372 ? 32.116 -6.391 -14.204 1.00 22.26 369 LEU A C 1
ATOM 2865 O O . LEU A 1 372 ? 32.429 -7.513 -13.814 1.00 23.51 369 LEU A O 1
ATOM 2870 N N . GLU A 1 373 ? 32.733 -5.284 -13.791 1.00 23.26 370 GLU A N 1
ATOM 2871 C CA . GLU A 1 373 ? 33.952 -5.347 -12.975 1.00 19.49 370 GLU A CA 1
ATOM 2872 C C . GLU A 1 373 ? 33.785 -5.007 -11.498 1.00 18.37 370 GLU A C 1
ATOM 2873 O O . GLU A 1 373 ? 34.136 -5.807 -10.625 1.00 18.82 370 GLU A O 1
ATOM 2879 N N . LYS A 1 374 ? 33.281 -3.809 -11.213 1.00 19.00 371 LYS A N 1
ATOM 2880 C CA . LYS A 1 374 ? 33.373 -3.266 -9.853 1.00 16.32 371 LYS A CA 1
ATOM 2881 C C . LYS A 1 374 ? 32.157 -3.537 -8.975 1.00 17.07 371 LYS A C 1
ATOM 2882 O O . LYS A 1 374 ? 31.027 -3.215 -9.348 1.00 18.45 371 LYS A O 1
ATOM 2888 N N . GLY A 1 375 ? 32.401 -4.111 -7.800 1.00 14.84 372 GLY A N 1
ATOM 2889 C CA . GLY A 1 375 ? 31.334 -4.484 -6.881 1.00 15.84 372 GLY A CA 1
ATOM 2890 C C . GLY A 1 375 ? 31.556 -3.950 -5.478 1.00 17.44 372 GLY A C 1
ATOM 2891 O O . GLY A 1 375 ? 32.688 -3.850 -5.011 1.00 16.41 372 GLY A O 1
ATOM 2892 N N . ILE A 1 376 ? 30.461 -3.591 -4.815 1.00 16.13 373 ILE A N 1
ATOM 2893 C CA . ILE A 1 376 ? 30.502 -3.246 -3.397 1.00 14.66 373 ILE A CA 1
ATOM 2894 C C . ILE A 1 376 ? 29.511 -4.133 -2.673 1.00 14.45 373 ILE A C 1
ATOM 2895 O O . ILE A 1 376 ? 28.351 -4.220 -3.079 1.00 14.47 373 ILE A O 1
ATOM 2900 N N . ALA A 1 377 ? 29.962 -4.788 -1.603 1.00 12.40 374 ALA A N 1
ATOM 2901 C CA . ALA A 1 377 ? 29.056 -5.537 -0.743 1.00 13.35 374 ALA A CA 1
ATOM 2902 C C . ALA A 1 377 ? 29.114 -4.908 0.647 1.00 13.40 374 ALA A C 1
ATOM 2903 O O . ALA A 1 377 ? 30.193 -4.659 1.179 1.00 14.43 374 ALA A O 1
ATOM 2905 N N . SER A 1 378 ? 27.957 -4.657 1.243 1.00 13.59 375 SER A N 1
ATOM 2906 C CA . SER A 1 378 ? 27.943 -3.955 2.520 1.00 13.26 375 SER A CA 1
ATOM 2907 C C . SER A 1 378 ? 26.716 -4.313 3.326 1.00 15.79 375 SER A C 1
ATOM 2908 O O . SER A 1 378 ? 25.661 -4.598 2.768 1.00 14.25 375 SER A O 1
ATOM 2911 N N . LEU A 1 379 ? 26.849 -4.293 4.646 1.00 14.10 376 LEU A N 1
ATOM 2912 C CA . LEU A 1 379 ? 25.685 -4.584 5.474 1.00 16.87 376 LEU A CA 1
ATOM 2913 C C . LEU A 1 379 ? 25.755 -3.954 6.845 1.00 20.42 376 LEU A C 1
ATOM 2914 O O . LEU A 1 379 ? 26.840 -3.671 7.336 1.00 17.57 376 LEU A O 1
ATOM 2919 N N . CYS A 1 380 ? 24.581 -3.724 7.438 1.00 20.60 377 CYS A N 1
ATOM 2920 C CA . CYS A 1 380 ? 24.472 -3.169 8.777 1.00 21.07 377 CYS A CA 1
ATOM 2921 C C . CYS A 1 380 ? 24.692 -4.303 9.766 1.00 26.29 377 CYS A C 1
ATOM 2922 O O . CYS A 1 380 ? 24.634 -5.480 9.407 1.00 23.29 377 CYS A O 1
ATOM 2925 N N . VAL A 1 381 ? 24.954 -3.933 11.010 1.00 23.18 378 VAL A N 1
ATOM 2926 C CA . VAL A 1 381 ? 25.335 -4.887 12.044 1.00 24.14 378 VAL A CA 1
ATOM 2927 C C . VAL A 1 381 ? 24.679 -4.486 13.353 1.00 24.33 378 VAL A C 1
ATOM 2928 O O . VAL A 1 381 ? 24.772 -3.328 13.761 1.00 22.93 378 VAL A O 1
ATOM 2932 N N . GLY A 1 382 ? 24.005 -5.425 14.018 1.00 24.39 379 GLY A N 1
ATOM 2933 C CA . GLY A 1 382 ? 23.439 -5.121 15.322 1.00 24.02 379 GLY A CA 1
ATOM 2934 C C . GLY A 1 382 ? 24.548 -4.620 16.230 1.00 25.47 379 GLY A C 1
ATOM 2935 O O . GLY A 1 382 ? 25.678 -5.102 16.154 1.00 24.23 379 GLY A O 1
ATOM 2936 N N . GLY A 1 383 ? 24.238 -3.643 17.077 1.00 23.68 380 GLY A N 1
ATOM 2937 C CA . GLY A 1 383 ? 25.251 -3.031 17.924 1.00 23.56 380 GLY A CA 1
ATOM 2938 C C . GLY A 1 383 ? 25.809 -1.749 17.322 1.00 25.37 380 GLY A C 1
ATOM 2939 O O . GLY A 1 383 ? 26.588 -1.045 17.976 1.00 23.44 380 GLY A O 1
ATOM 2940 N N . GLY A 1 384 ? 25.422 -1.459 16.078 1.00 23.88 381 GLY A N 1
ATOM 2941 C CA . GLY A 1 384 ? 25.773 -0.206 15.416 1.00 22.19 381 GLY A CA 1
ATOM 2942 C C . GLY A 1 384 ? 27.068 -0.208 14.608 1.00 17.72 381 GLY A C 1
ATOM 2943 O O . GLY A 1 384 ? 27.960 0.629 14.832 1.00 21.08 381 GLY A O 1
ATOM 2944 N N . ILE A 1 385 ? 27.191 -1.143 13.676 1.00 15.34 382 ILE A N 1
ATOM 2945 C CA . ILE A 1 385 ? 28.371 -1.186 12.819 1.00 16.10 382 ILE A CA 1
ATOM 2946 C C . ILE A 1 385 ? 27.975 -1.332 11.361 1.00 20.71 382 ILE A C 1
ATOM 2947 O O . ILE A 1 385 ? 26.960 -1.950 11.040 1.00 22.52 382 ILE A O 1
ATOM 2952 N N . GLY A 1 386 ? 28.748 -0.711 10.481 1.00 16.51 383 GLY A N 1
ATOM 2953 C CA . GLY A 1 386 ? 28.609 -0.952 9.056 1.00 14.52 383 GLY A CA 1
ATOM 2954 C C . GLY A 1 386 ? 29.920 -1.512 8.542 1.00 15.43 383 GLY A C 1
ATOM 2955 O O . GLY A 1 386 ? 30.983 -1.106 8.998 1.00 15.82 383 GLY A O 1
ATOM 2956 N N . VAL A 1 387 ? 29.850 -2.440 7.597 1.00 15.18 384 VAL A N 1
ATOM 2957 C CA . VAL A 1 387 ? 31.055 -3.009 7.008 1.00 15.22 384 VAL A CA 1
ATOM 2958 C C . VAL A 1 387 ? 30.872 -3.027 5.500 1.00 14.65 384 VAL A C 1
ATOM 2959 O O . VAL A 1 387 ? 29.771 -3.271 5.022 1.00 14.69 384 VAL A O 1
ATOM 2963 N N . ALA A 1 388 ? 31.937 -2.723 4.757 1.00 14.58 385 ALA A N 1
ATOM 2964 C CA . ALA A 1 388 ? 31.872 -2.747 3.296 1.00 15.95 385 ALA A CA 1
ATOM 2965 C C . ALA A 1 388 ? 33.104 -3.410 2.691 1.00 16.30 385 ALA A C 1
ATOM 2966 O O . ALA A 1 388 ? 34.225 -3.264 3.197 1.00 18.70 385 ALA A O 1
ATOM 2968 N N . LEU A 1 389 ? 32.878 -4.133 1.598 1.00 14.17 386 LEU A N 1
ATOM 2969 C CA . LEU A 1 389 ? 33.920 -4.874 0.911 1.00 14.40 386 LEU A CA 1
ATOM 2970 C C . LEU A 1 389 ? 33.905 -4.466 -0.558 1.00 14.50 386 LEU A C 1
ATOM 2971 O O . LEU A 1 389 ? 32.844 -4.401 -1.180 1.00 15.20 386 LEU A O 1
ATOM 2976 N N . PHE A 1 390 ? 35.082 -4.170 -1.103 1.00 13.76 387 PHE A N 1
ATOM 2977 C CA . PHE A 1 390 ? 35.202 -3.632 -2.460 1.00 14.22 387 PHE A CA 1
ATOM 2978 C C . PHE A 1 390 ? 35.967 -4.634 -3.304 1.00 15.89 387 PHE A C 1
ATOM 2979 O O . PHE A 1 390 ? 37.085 -5.010 -2.956 1.00 16.26 387 PHE A O 1
ATOM 2987 N N . ILE A 1 391 ? 35.349 -5.094 -4.387 1.00 15.04 388 ILE A N 1
ATOM 2988 C CA . ILE A 1 391 ? 35.955 -6.139 -5.203 1.00 15.46 388 ILE A CA 1
ATOM 2989 C C . ILE A 1 391 ? 35.935 -5.800 -6.690 1.00 17.65 388 ILE A C 1
ATOM 2990 O O . ILE A 1 391 ? 35.152 -4.956 -7.144 1.00 17.85 388 ILE A O 1
ATOM 2995 N N . GLU A 1 392 ? 36.825 -6.442 -7.438 1.00 16.37 389 GLU A N 1
ATOM 2996 C CA . GLU A 1 392 ? 36.806 -6.339 -8.899 1.00 16.85 389 GLU A CA 1
ATOM 2997 C C . GLU A 1 392 ? 36.779 -7.744 -9.469 1.00 17.91 389 GLU A C 1
ATOM 2998 O O . GLU A 1 392 ? 37.657 -8.552 -9.174 1.00 17.38 389 GLU A O 1
ATOM 3004 N N . ALA A 1 393 ? 35.772 -8.036 -10.282 1.00 18.78 390 ALA A N 1
ATOM 3005 C CA . ALA A 1 393 ? 35.727 -9.313 -10.980 1.00 16.52 390 ALA A CA 1
ATOM 3006 C C . ALA A 1 393 ? 36.840 -9.345 -12.021 1.00 22.04 390 ALA A C 1
ATOM 3007 O O . ALA A 1 393 ? 37.152 -8.327 -12.653 1.00 22.40 390 ALA A O 1
ATOM 3009 N N . LEU A 1 394 ? 37.441 -10.512 -12.207 1.00 19.77 391 LEU A N 1
ATOM 3010 C CA . LEU A 1 394 ? 38.544 -10.619 -13.154 1.00 26.20 391 LEU A CA 1
ATOM 3011 C C . LEU A 1 394 ? 38.069 -11.171 -14.490 1.00 36.53 391 LEU A C 1
ATOM 3012 O O . LEU A 1 394 ? 37.093 -11.916 -14.555 1.00 39.09 391 LEU A O 1
ATOM 3018 N N . ALA B 1 3 ? 51.220 1.780 5.636 1.00 53.94 0 ALA B N 1
ATOM 3019 C CA . ALA B 1 3 ? 51.214 0.322 5.783 1.00 49.94 0 ALA B CA 1
ATOM 3020 C C . ALA B 1 3 ? 52.599 -0.261 6.088 1.00 44.87 0 ALA B C 1
ATOM 3021 O O . ALA B 1 3 ? 53.617 0.429 5.987 1.00 47.31 0 ALA B O 1
ATOM 3023 N N . MET B 1 4 ? 52.618 -1.539 6.460 1.00 58.48 1 MET B N 1
ATOM 3024 C CA . MET B 1 4 ? 53.823 -2.211 6.953 1.00 44.63 1 MET B CA 1
ATOM 3025 C C . MET B 1 4 ? 54.435 -1.454 8.139 1.00 38.69 1 MET B C 1
ATOM 3026 O O . MET B 1 4 ? 55.546 -0.923 8.076 1.00 43.60 1 MET B O 1
ATOM 3031 N N . HIS B 1 5 ? 53.675 -1.410 9.223 1.00 28.34 2 HIS B N 1
ATOM 3032 C CA . HIS B 1 5 ? 54.105 -0.791 10.470 1.00 28.72 2 HIS B CA 1
ATOM 3033 C C . HIS B 1 5 ? 54.593 -1.840 11.467 1.00 29.71 2 HIS B C 1
ATOM 3034 O O . HIS B 1 5 ? 54.172 -2.995 11.421 1.00 29.78 2 HIS B O 1
ATOM 3041 N N . ASN B 1 6 ? 55.477 -1.436 12.375 1.00 25.53 3 ASN B N 1
ATOM 3042 C CA . ASN B 1 6 ? 55.797 -2.262 13.534 1.00 25.02 3 ASN B CA 1
ATOM 3043 C C . ASN B 1 6 ? 54.756 -2.037 14.615 1.00 24.73 3 ASN B C 1
ATOM 3044 O O . ASN B 1 6 ? 54.154 -0.965 14.688 1.00 27.00 3 ASN B O 1
ATOM 3049 N N . VAL B 1 7 ? 54.537 -3.048 15.445 1.00 21.30 4 VAL B N 1
ATOM 3050 C CA . VAL B 1 7 ? 53.495 -2.984 16.456 1.00 19.18 4 VAL B CA 1
ATOM 3051 C C . VAL B 1 7 ? 54.086 -2.920 17.860 1.00 20.01 4 VAL B C 1
ATOM 3052 O O . VAL B 1 7 ? 54.898 -3.763 18.236 1.00 21.12 4 VAL B O 1
ATOM 3056 N N . VAL B 1 8 ? 53.680 -1.917 18.632 1.00 19.83 5 VAL B N 1
ATOM 3057 C CA . VAL B 1 8 ? 54.149 -1.808 20.005 1.00 18.50 5 VAL B CA 1
ATOM 3058 C C . VAL B 1 8 ? 52.978 -1.857 20.985 1.00 19.99 5 VAL B C 1
ATOM 3059 O O . VAL B 1 8 ? 51.813 -1.693 20.605 1.00 18.99 5 VAL B O 1
ATOM 3063 N N . ILE B 1 9 ? 53.294 -2.095 22.250 1.00 18.75 6 ILE B N 1
ATOM 3064 C CA . ILE B 1 9 ? 52.273 -2.251 23.274 1.00 18.63 6 ILE B CA 1
ATOM 3065 C C . ILE B 1 9 ? 52.517 -1.184 24.334 1.00 21.28 6 ILE B C 1
ATOM 3066 O O . ILE B 1 9 ? 53.607 -1.117 24.894 1.00 20.29 6 ILE B O 1
ATOM 3071 N N . THR B 1 10 ? 51.519 -0.352 24.615 1.00 19.17 7 THR B N 1
ATOM 3072 C CA . THR B 1 10 ? 51.721 0.755 25.559 1.00 20.37 7 THR B CA 1
ATOM 3073 C C . THR B 1 10 ? 51.052 0.553 26.925 1.00 21.86 7 THR B C 1
ATOM 3074 O O . THR B 1 10 ? 51.256 1.358 27.841 1.00 21.71 7 THR B O 1
ATOM 3078 N N . ALA B 1 11 ? 50.253 -0.505 27.051 1.00 19.25 8 ALA B N 1
ATOM 3079 C CA . ALA B 1 11 ? 49.630 -0.873 28.322 1.00 20.29 8 ALA B CA 1
ATOM 3080 C C . ALA B 1 11 ? 49.288 -2.350 28.308 1.00 18.34 8 ALA B C 1
ATOM 3081 O O . ALA B 1 11 ? 48.971 -2.917 27.260 1.00 19.10 8 ALA B O 1
ATOM 3083 N N . ALA B 1 12 ? 49.351 -2.966 29.482 1.00 19.32 9 ALA B N 1
ATOM 3084 C CA . ALA B 1 12 ? 49.085 -4.386 29.614 1.00 17.39 9 ALA B CA 1
ATOM 3085 C C . ALA B 1 12 ? 48.568 -4.617 31.020 1.00 20.61 9 ALA B C 1
ATOM 3086 O O . ALA B 1 12 ? 49.340 -4.580 31.978 1.00 21.98 9 ALA B O 1
ATOM 3088 N N . VAL B 1 13 ? 47.262 -4.817 31.156 1.00 18.15 10 VAL B N 1
ATOM 3089 C CA . VAL B 1 13 ? 46.663 -4.948 32.485 1.00 15.42 10 VAL B CA 1
ATOM 3090 C C . VAL B 1 13 ? 45.678 -6.115 32.530 1.00 16.69 10 VAL B C 1
ATOM 3091 O O . VAL B 1 13 ? 45.290 -6.645 31.496 1.00 16.53 10 VAL B O 1
ATOM 3095 N N . ARG B 1 14 ? 45.295 -6.527 33.733 1.00 17.29 11 ARG B N 1
ATOM 3096 C CA . ARG B 1 14 ? 44.371 -7.653 33.866 1.00 15.84 11 ARG B CA 1
ATOM 3097 C C . ARG B 1 14 ? 43.570 -7.537 35.152 1.00 18.88 11 ARG B C 1
ATOM 3098 O O . ARG B 1 14 ? 43.978 -6.862 36.089 1.00 20.36 11 ARG B O 1
ATOM 3106 N N . SER B 1 15 ? 42.422 -8.202 35.210 1.00 18.26 12 SER B N 1
ATOM 3107 C CA . SER B 1 15 ? 41.759 -8.357 36.505 1.00 16.99 12 SER B CA 1
ATOM 3108 C C . SER B 1 15 ? 42.552 -9.370 37.321 1.00 17.74 12 SER B C 1
ATOM 3109 O O . SER B 1 15 ? 43.359 -10.114 36.761 1.00 17.79 12 SER B O 1
ATOM 3112 N N . PRO B 1 16 ? 42.312 -9.423 38.645 1.00 16.82 13 PRO B N 1
ATOM 3113 C CA . PRO B 1 16 ? 42.769 -10.603 39.378 1.00 16.77 13 PRO B CA 1
ATOM 3114 C C . PRO B 1 16 ? 41.978 -11.792 38.850 1.00 16.87 13 PRO B C 1
ATOM 3115 O O . PRO B 1 16 ? 40.912 -11.592 38.247 1.00 17.69 13 PRO B O 1
ATOM 3119 N N . ILE B 1 17 ? 42.483 -13.006 39.042 1.00 16.14 14 ILE B N 1
ATOM 3120 C CA . ILE B 1 17 ? 41.802 -14.178 38.509 1.00 16.20 14 ILE B CA 1
ATOM 3121 C C . ILE B 1 17 ? 40.971 -14.780 39.632 1.00 17.46 14 ILE B C 1
ATOM 3122 O O . ILE B 1 17 ? 41.514 -15.152 40.673 1.00 16.38 14 ILE B O 1
ATOM 3127 N N . GLY B 1 18 ? 39.656 -14.848 39.430 1.00 15.99 15 GLY B N 1
ATOM 3128 C CA . GLY B 1 18 ? 38.757 -15.433 40.410 1.00 16.85 15 GLY B CA 1
ATOM 3129 C C . GLY B 1 18 ? 38.662 -16.942 40.281 1.00 14.57 15 GLY B C 1
ATOM 3130 O O . GLY B 1 18 ? 38.918 -17.481 39.213 1.00 16.17 15 GLY B O 1
ATOM 3131 N N . THR B 1 19 ? 38.308 -17.630 41.370 1.00 17.07 16 THR B N 1
ATOM 3132 C CA . THR B 1 19 ? 38.062 -19.073 41.297 1.00 17.61 16 THR B CA 1
ATOM 3133 C C . THR B 1 19 ? 36.602 -19.337 40.958 1.00 16.18 16 THR B C 1
ATOM 3134 O O . THR B 1 19 ? 35.754 -18.468 41.139 1.00 18.33 16 THR B O 1
ATOM 3138 N N . PHE B 1 20 ? 36.310 -20.534 40.461 1.00 19.68 17 PHE B N 1
ATOM 3139 C CA . PHE B 1 20 ? 34.939 -20.860 40.068 1.00 18.62 17 PHE B CA 1
ATOM 3140 C C . PHE B 1 20 ? 33.989 -20.731 41.260 1.00 20.41 17 PHE B C 1
ATOM 3141 O O . PHE B 1 20 ? 34.199 -21.351 42.314 1.00 20.78 17 PHE B O 1
ATOM 3149 N N . GLY B 1 21 ? 32.942 -19.924 41.092 1.00 15.93 18 GLY B N 1
ATOM 3150 C CA . GLY B 1 21 ? 31.979 -19.674 42.156 1.00 17.06 18 GLY B CA 1
ATOM 3151 C C . GLY B 1 21 ? 32.517 -18.708 43.195 1.00 19.98 18 GLY B C 1
ATOM 3152 O O . GLY B 1 21 ? 31.917 -18.531 44.260 1.00 20.31 18 GLY B O 1
ATOM 3153 N N . GLY B 1 22 ? 33.647 -18.081 42.878 1.00 18.59 19 GLY B N 1
ATOM 3154 C CA . GLY B 1 22 ? 34.332 -17.187 43.804 1.00 18.27 19 GLY B CA 1
ATOM 3155 C C . GLY B 1 22 ? 33.925 -15.724 43.713 1.00 18.19 19 GLY B C 1
ATOM 3156 O O . GLY B 1 22 ? 32.736 -15.394 43.607 1.00 18.01 19 GLY B O 1
ATOM 3157 N N . ALA B 1 23 ? 34.918 -14.838 43.747 1.00 18.39 20 ALA B N 1
ATOM 3158 C CA . ALA B 1 23 ? 34.660 -13.402 43.868 1.00 21.64 20 ALA B CA 1
ATOM 3159 C C . ALA B 1 23 ? 33.842 -12.859 42.709 1.00 21.08 20 ALA B C 1
ATOM 3160 O O . ALA B 1 23 ? 33.034 -11.946 42.891 1.00 20.84 20 ALA B O 1
ATOM 3162 N N . LEU B 1 24 ? 34.051 -13.434 41.526 1.00 17.49 21 LEU B N 1
ATOM 3163 C CA . LEU B 1 24 ? 33.410 -12.954 40.303 1.00 17.34 21 LEU B CA 1
ATOM 3164 C C . LEU B 1 24 ? 32.217 -13.824 39.900 1.00 16.74 21 LEU B C 1
ATOM 3165 O O . LEU B 1 24 ? 31.771 -13.801 38.754 1.00 16.08 21 LEU B O 1
ATOM 3170 N N . LYS B 1 25 ? 31.690 -14.576 40.860 1.00 17.84 22 LYS B N 1
ATOM 3171 C CA . LYS B 1 25 ? 30.597 -15.508 40.609 1.00 18.44 22 LYS B CA 1
ATOM 3172 C C . LYS B 1 25 ? 29.458 -14.900 39.800 1.00 19.37 22 LYS B C 1
ATOM 3173 O O . LYS B 1 25 ? 28.915 -15.534 38.895 1.00 21.07 22 LYS B O 1
ATOM 3179 N N . ASN B 1 26 ? 29.091 -13.668 40.136 1.00 20.02 23 ASN B N 1
ATOM 3180 C CA . ASN B 1 26 ? 27.921 -13.039 39.545 1.00 22.00 23 ASN B CA 1
ATOM 3181 C C . ASN B 1 26 ? 28.263 -11.930 38.565 1.00 24.99 23 ASN B C 1
ATOM 3182 O O . ASN B 1 26 ? 27.472 -11.017 38.345 1.00 33.71 23 ASN B O 1
ATOM 3187 N N . VAL B 1 27 ? 29.441 -12.011 37.972 1.00 18.07 24 VAL B N 1
ATOM 3188 C CA . VAL B 1 27 ? 29.855 -11.008 37.011 1.00 14.65 24 VAL B CA 1
ATOM 3189 C C . VAL B 1 27 ? 29.820 -11.601 35.599 1.00 17.61 24 VAL B C 1
ATOM 3190 O O . VAL B 1 27 ? 30.302 -12.717 35.385 1.00 18.10 24 VAL B O 1
ATOM 3194 N N . THR B 1 28 ? 29.246 -10.861 34.650 1.00 14.83 25 THR B N 1
ATOM 3195 C CA . THR B 1 28 ? 29.223 -11.314 33.253 1.00 15.11 25 THR B CA 1
ATOM 3196 C C . THR B 1 28 ? 30.509 -10.960 32.514 1.00 14.96 25 THR B C 1
ATOM 3197 O O . THR B 1 28 ? 31.296 -10.151 32.987 1.00 16.02 25 THR B O 1
ATOM 3201 N N . PRO B 1 29 ? 30.724 -11.564 31.338 1.00 15.26 26 PRO B N 1
ATOM 3202 C CA . PRO B 1 29 ? 31.974 -11.252 30.635 1.00 13.31 26 PRO B CA 1
ATOM 3203 C C . PRO B 1 29 ? 32.093 -9.762 30.281 1.00 15.24 26 PRO B C 1
ATOM 3204 O O . PRO B 1 29 ? 33.164 -9.174 30.456 1.00 15.82 26 PRO B O 1
ATOM 3208 N N . VAL B 1 30 ? 31.015 -9.140 29.810 1.00 13.86 27 VAL B N 1
ATOM 3209 C CA . VAL B 1 30 ? 31.101 -7.714 29.521 1.00 14.78 27 VAL B CA 1
ATOM 3210 C C . VAL B 1 30 ? 31.443 -6.936 30.792 1.00 16.89 27 VAL B C 1
ATOM 3211 O O . VAL B 1 30 ? 32.317 -6.074 30.795 1.00 15.77 27 VAL B O 1
ATOM 3215 N N . GLU B 1 31 ? 30.762 -7.255 31.884 1.00 16.44 28 GLU B N 1
ATOM 3216 C CA . GLU B 1 31 ? 31.006 -6.545 33.132 1.00 16.12 28 GLU B CA 1
ATOM 3217 C C . GLU B 1 31 ? 32.450 -6.681 33.618 1.00 17.69 28 GLU B C 1
ATOM 3218 O O . GLU B 1 31 ? 33.016 -5.752 34.227 1.00 17.95 28 GLU B O 1
ATOM 3224 N N . LEU B 1 32 ? 33.046 -7.838 33.355 1.00 15.85 29 LEU B N 1
ATOM 3225 C CA . LEU B 1 32 ? 34.414 -8.100 33.799 1.00 16.30 29 LEU B CA 1
ATOM 3226 C C . LEU B 1 32 ? 35.437 -7.432 32.879 1.00 15.39 29 LEU B C 1
ATOM 3227 O O . LEU B 1 32 ? 36.539 -7.087 33.302 1.00 16.83 29 LEU B O 1
ATOM 3232 N N . ALA B 1 33 ? 35.066 -7.260 31.614 1.00 16.43 30 ALA B N 1
ATOM 3233 C CA . ALA B 1 33 ? 35.953 -6.629 30.642 1.00 16.64 30 ALA B CA 1
ATOM 3234 C C . ALA B 1 33 ? 35.994 -5.116 30.818 1.00 17.49 30 ALA B C 1
ATOM 3235 O O . ALA B 1 33 ? 37.047 -4.489 30.668 1.00 16.83 30 ALA B O 1
ATOM 3237 N N . VAL B 1 34 ? 34.845 -4.530 31.135 1.00 17.31 31 VAL B N 1
ATOM 3238 C CA . VAL B 1 34 ? 34.723 -3.070 31.149 1.00 16.53 31 VAL B CA 1
ATOM 3239 C C . VAL B 1 34 ? 35.794 -2.315 31.964 1.00 17.44 31 VAL B C 1
ATOM 3240 O O . VAL B 1 34 ? 36.471 -1.427 31.441 1.00 17.09 31 VAL B O 1
ATOM 3244 N N . PRO B 1 35 ? 35.955 -2.648 33.254 1.00 19.60 32 PRO B N 1
ATOM 3245 C CA . PRO B 1 35 ? 36.925 -1.854 34.024 1.00 20.79 32 PRO B CA 1
ATOM 3246 C C . PRO B 1 35 ? 38.369 -2.028 33.551 1.00 19.77 32 PRO B C 1
ATOM 3247 O O . PRO B 1 35 ? 39.185 -1.111 33.701 1.00 19.13 32 PRO B O 1
ATOM 3251 N N . VAL B 1 36 ? 38.675 -3.185 32.976 1.00 19.26 33 VAL B N 1
ATOM 3252 C CA . VAL B 1 36 ? 40.016 -3.454 32.487 1.00 19.29 33 VAL B CA 1
ATOM 3253 C C . VAL B 1 36 ? 40.242 -2.727 31.152 1.00 20.22 33 VAL B C 1
ATOM 3254 O O . VAL B 1 36 ? 41.321 -2.187 30.904 1.00 19.84 33 VAL B O 1
ATOM 3258 N N . LEU B 1 37 ? 39.214 -2.689 30.307 1.00 19.32 34 LEU B N 1
ATOM 3259 C CA . LEU B 1 37 ? 39.247 -1.843 29.107 1.00 17.37 34 LEU B CA 1
ATOM 3260 C C . LEU B 1 37 ? 39.504 -0.379 29.454 1.00 19.39 34 LEU B C 1
ATOM 3261 O O . LEU B 1 37 ? 40.364 0.277 28.859 1.00 18.20 34 LEU B O 1
ATOM 3266 N N . GLN B 1 38 ? 38.748 0.135 30.416 1.00 18.51 35 GLN B N 1
ATOM 3267 C CA . GLN B 1 38 ? 38.893 1.530 30.822 1.00 18.27 35 GLN B CA 1
ATOM 3268 C C . GLN B 1 38 ? 40.292 1.829 31.353 1.00 19.44 35 GLN B C 1
ATOM 3269 O O . GLN B 1 38 ? 40.908 2.816 30.963 1.00 21.71 35 GLN B O 1
ATOM 3275 N N . GLU B 1 39 ? 40.799 0.980 32.242 1.00 19.70 36 GLU B N 1
ATOM 3276 C CA . GLU B 1 39 ? 42.122 1.230 32.805 1.00 21.54 36 GLU B CA 1
ATOM 3277 C C . GLU B 1 39 ? 43.222 1.102 31.751 1.00 21.40 36 GLU B C 1
ATOM 3278 O O . GLU B 1 39 ? 44.162 1.889 31.738 1.00 22.32 36 GLU B O 1
ATOM 3284 N N . ALA B 1 40 ? 43.093 0.128 30.851 1.00 18.83 37 ALA B N 1
ATOM 3285 C CA . ALA B 1 40 ? 44.103 -0.058 29.820 1.00 19.95 37 ALA B CA 1
ATOM 3286 C C . ALA B 1 40 ? 44.235 1.192 28.956 1.00 21.43 37 ALA B C 1
ATOM 3287 O O . ALA B 1 40 ? 45.335 1.647 28.669 1.00 20.52 37 ALA B O 1
ATOM 3289 N N . VAL B 1 41 ? 43.103 1.745 28.537 1.00 20.44 38 VAL B N 1
ATOM 3290 C CA . VAL B 1 41 ? 43.107 2.929 27.688 1.00 20.75 38 VAL B CA 1
ATOM 3291 C C . VAL B 1 41 ? 43.679 4.139 28.432 1.00 24.94 38 VAL B C 1
ATOM 3292 O O . VAL B 1 41 ? 44.430 4.943 27.862 1.00 25.43 38 VAL B O 1
ATOM 3296 N N . LYS B 1 42 ? 43.357 4.240 29.717 1.00 23.59 39 LYS B N 1
ATOM 3297 C CA . LYS B 1 42 ? 43.890 5.310 30.557 1.00 28.12 39 LYS B CA 1
ATOM 3298 C C . LYS B 1 42 ? 45.417 5.251 30.616 1.00 29.42 39 LYS B C 1
ATOM 3299 O O . LYS B 1 42 ? 46.100 6.272 30.488 1.00 32.68 39 LYS B O 1
ATOM 3305 N N . ARG B 1 43 ? 45.952 4.048 30.793 1.00 24.65 40 ARG B N 1
ATOM 3306 C CA . ARG B 1 43 ? 47.398 3.855 30.884 1.00 24.70 40 ARG B CA 1
ATOM 3307 C C . ARG B 1 43 ? 48.128 3.890 29.544 1.00 25.89 40 ARG B C 1
ATOM 3308 O O . ARG B 1 43 ? 49.334 4.171 29.494 1.00 26.39 40 ARG B O 1
ATOM 3316 N N . GLY B 1 44 ? 47.398 3.596 28.471 1.00 22.74 41 GLY B N 1
ATOM 3317 C CA . GLY B 1 44 ? 47.977 3.341 27.163 1.00 23.08 41 GLY B CA 1
ATOM 3318 C C . GLY B 1 44 ? 48.282 4.588 26.366 1.00 23.00 41 GLY B C 1
ATOM 3319 O O . GLY B 1 44 ? 48.748 4.511 25.223 1.00 24.82 41 GLY B O 1
ATOM 3320 N N . GLY B 1 45 ? 48.013 5.742 26.966 1.00 25.17 42 GLY B N 1
ATOM 3321 C CA . GLY B 1 45 ? 48.352 7.009 26.350 1.00 25.43 42 GLY B CA 1
ATOM 3322 C C . GLY B 1 45 ? 47.374 7.534 25.317 1.00 27.42 42 GLY B C 1
ATOM 3323 O O . GLY B 1 45 ? 47.713 8.438 24.556 1.00 30.91 42 GLY B O 1
ATOM 3324 N N . VAL B 1 46 ? 46.165 6.980 25.280 1.00 23.26 43 VAL B N 1
ATOM 3325 C CA . VAL B 1 46 ? 45.159 7.436 24.318 1.00 23.99 43 VAL B CA 1
ATOM 3326 C C . VAL B 1 46 ? 43.827 7.778 24.993 1.00 24.71 43 VAL B C 1
ATOM 3327 O O . VAL B 1 46 ? 43.538 7.307 26.094 1.00 25.95 43 VAL B O 1
ATOM 3331 N N . GLU B 1 47 ? 43.030 8.613 24.332 1.00 22.12 44 GLU B N 1
ATOM 3332 C CA . GLU B 1 47 ? 41.652 8.849 24.742 1.00 21.54 44 GLU B CA 1
ATOM 3333 C C . GLU B 1 47 ? 40.785 7.815 24.032 1.00 22.07 44 GLU B C 1
ATOM 3334 O O . GLU B 1 47 ? 41.144 7.339 22.963 1.00 22.26 44 GLU B O 1
ATOM 3340 N N . PRO B 1 48 ? 39.634 7.473 24.619 1.00 19.84 45 PRO B N 1
ATOM 3341 C CA . PRO B 1 48 ? 38.800 6.443 23.985 1.00 21.30 45 PRO B CA 1
ATOM 3342 C C . PRO B 1 48 ? 38.487 6.715 22.507 1.00 20.26 45 PRO B C 1
ATOM 3343 O O . PRO B 1 48 ? 38.483 5.759 21.715 1.00 19.87 45 PRO B O 1
ATOM 3347 N N . HIS B 1 49 ? 38.269 7.973 22.122 1.00 21.78 46 HIS B N 1
ATOM 3348 C CA . HIS B 1 49 ? 37.917 8.256 20.726 1.00 23.79 46 HIS B CA 1
ATOM 3349 C C . HIS B 1 49 ? 39.037 7.910 19.737 1.00 25.18 46 HIS B C 1
ATOM 3350 O O . HIS B 1 49 ? 38.789 7.769 18.535 1.00 26.35 46 HIS B O 1
ATOM 3357 N N . GLU B 1 50 ? 40.259 7.763 20.249 1.00 22.23 47 GLU B N 1
ATOM 3358 C CA . GLU B 1 50 ? 41.414 7.415 19.420 1.00 18.89 47 GLU B CA 1
ATOM 3359 C C . GLU B 1 50 ? 41.530 5.915 19.159 1.00 19.06 47 GLU B C 1
ATOM 3360 O O . GLU B 1 50 ? 42.339 5.493 18.332 1.00 21.53 47 GLU B O 1
ATOM 3366 N N . VAL B 1 51 ? 40.761 5.116 19.890 1.00 20.29 48 VAL B N 1
ATOM 3367 C CA . VAL B 1 51 ? 40.777 3.664 19.704 1.00 20.55 48 VAL B CA 1
ATOM 3368 C C . VAL B 1 51 ? 40.006 3.279 18.446 1.00 20.31 48 VAL B C 1
ATOM 3369 O O . VAL B 1 51 ? 38.841 3.635 18.294 1.00 21.20 48 VAL B O 1
ATOM 3373 N N . ASP B 1 52 ? 40.652 2.549 17.542 1.00 16.02 49 ASP B N 1
ATOM 3374 C CA . ASP B 1 52 ? 40.013 2.201 16.272 1.00 19.23 49 ASP B CA 1
ATOM 3375 C C . ASP B 1 52 ? 39.159 0.940 16.373 1.00 22.25 49 ASP B C 1
ATOM 3376 O O . ASP B 1 52 ? 38.128 0.829 15.712 1.00 26.17 49 ASP B O 1
ATOM 3381 N N . GLU B 1 53 ? 39.576 0.012 17.226 1.00 16.25 50 GLU B N 1
ATOM 3382 C CA . GLU B 1 53 ? 38.922 -1.289 17.322 1.00 16.94 50 GLU B CA 1
ATOM 3383 C C . GLU B 1 53 ? 39.188 -1.865 18.702 1.00 17.68 50 GLU B C 1
ATOM 3384 O O . GLU B 1 53 ? 40.270 -1.662 19.249 1.00 16.68 50 GLU B O 1
ATOM 3390 N N . VAL B 1 54 ? 38.202 -2.571 19.255 1.00 15.18 51 VAL B N 1
ATOM 3391 C CA . VAL B 1 54 ? 38.423 -3.437 20.409 1.00 15.22 51 VAL B CA 1
ATOM 3392 C C . VAL B 1 54 ? 38.256 -4.882 19.947 1.00 13.91 51 VAL B C 1
ATOM 3393 O O . VAL B 1 54 ? 37.239 -5.231 19.343 1.00 13.51 51 VAL B O 1
ATOM 3397 N N . ILE B 1 55 ? 39.261 -5.712 20.193 1.00 13.76 52 ILE B N 1
ATOM 3398 C CA . ILE B 1 55 ? 39.177 -7.115 19.790 1.00 12.52 52 ILE B CA 1
ATOM 3399 C C . ILE B 1 55 ? 39.350 -7.983 21.023 1.00 11.94 52 ILE B C 1
ATOM 3400 O O . ILE B 1 55 ? 40.356 -7.866 21.727 1.00 13.03 52 ILE B O 1
ATOM 3405 N N . LEU B 1 56 ? 38.359 -8.825 21.306 1.00 12.97 53 LEU B N 1
ATOM 3406 C CA . LEU B 1 56 ? 38.427 -9.700 22.480 1.00 13.40 53 LEU B CA 1
ATOM 3407 C C . LEU B 1 56 ? 38.305 -11.176 22.113 1.00 12.28 53 LEU B C 1
ATOM 3408 O O . LEU B 1 56 ? 37.433 -11.549 21.327 1.00 12.35 53 LEU B O 1
ATOM 3413 N N . GLY B 1 57 ? 39.096 -12.006 22.782 1.00 12.53 54 GLY B N 1
ATOM 3414 C CA . GLY B 1 57 ? 39.011 -13.445 22.645 1.00 11.86 54 GLY B CA 1
ATOM 3415 C C . GLY B 1 57 ? 38.015 -13.863 23.724 1.00 13.77 54 GLY B C 1
ATOM 3416 O O . GLY B 1 57 ? 38.084 -13.373 24.845 1.00 14.39 54 GLY B O 1
ATOM 3417 N N . HIS B 1 58 ? 37.058 -14.715 23.378 1.00 12.01 55 HIS B N 1
ATOM 3418 C CA . HIS B 1 58 ? 36.053 -15.160 24.340 1.00 12.41 55 HIS B CA 1
ATOM 3419 C C . HIS B 1 58 ? 35.533 -16.557 23.984 1.00 13.78 55 HIS B C 1
ATOM 3420 O O . HIS B 1 58 ? 34.924 -16.726 22.941 1.00 13.78 55 HIS B O 1
ATOM 3427 N N . CYS B 1 59 ? 35.798 -17.552 24.818 1.00 13.77 56 CYS B N 1
ATOM 3428 C CA . CYS B 1 59 ? 35.335 -18.921 24.557 1.00 11.21 56 CYS B CA 1
ATOM 3429 C C . CYS B 1 59 ? 33.854 -19.257 24.684 1.00 13.05 56 CYS B C 1
ATOM 3430 O O . CYS B 1 59 ? 33.318 -19.985 23.874 1.00 16.15 56 CYS B O 1
ATOM 3433 N N . ILE B 1 60 ? 33.201 -18.723 25.703 1.00 12.10 57 ILE B N 1
ATOM 3434 C CA . ILE B 1 60 ? 31.796 -19.020 25.907 1.00 11.06 57 ILE B CA 1
ATOM 3435 C C . ILE B 1 60 ? 31.002 -17.742 25.757 1.00 12.63 57 ILE B C 1
ATOM 3436 O O . ILE B 1 60 ? 30.561 -17.142 26.714 1.00 13.35 57 ILE B O 1
ATOM 3441 N N . GLN B 1 61 ? 30.825 -17.367 24.499 1.00 13.75 58 GLN B N 1
ATOM 3442 C CA . GLN B 1 61 ? 30.105 -16.164 24.136 1.00 12.73 58 GLN B CA 1
ATOM 3443 C C . GLN B 1 61 ? 28.636 -16.291 24.495 1.00 14.76 58 GLN B C 1
ATOM 3444 O O . GLN B 1 61 ? 28.107 -17.383 24.560 1.00 17.54 58 GLN B O 1
ATOM 3450 N N . ARG B 1 62 ? 28.003 -15.157 24.750 1.00 13.83 59 ARG B N 1
ATOM 3451 C CA . ARG B 1 62 ? 26.598 -15.147 25.172 1.00 13.88 59 ARG B CA 1
ATOM 3452 C C . ARG B 1 62 ? 25.750 -14.325 24.212 1.00 13.81 59 ARG B C 1
ATOM 3453 O O . ARG B 1 62 ? 26.128 -13.213 23.841 1.00 14.77 59 ARG B O 1
ATOM 3461 N N . THR B 1 63 ? 24.605 -14.874 23.814 1.00 13.93 60 THR B N 1
ATOM 3462 C CA . THR B 1 63 ? 23.709 -14.149 22.915 1.00 12.79 60 THR B CA 1
ATOM 3463 C C . THR B 1 63 ? 23.031 -12.955 23.595 1.00 15.01 60 THR B C 1
ATOM 3464 O O . THR B 1 63 ? 22.512 -12.071 22.903 1.00 15.81 60 THR B O 1
ATOM 3468 N N . ASP B 1 64 ? 23.051 -12.896 24.932 1.00 15.02 61 ASP B N 1
ATOM 3469 C CA . ASP B 1 64 ? 22.527 -11.712 25.610 1.00 14.84 61 ASP B CA 1
ATOM 3470 C C . ASP B 1 64 ? 23.564 -10.580 25.713 1.00 15.09 61 ASP B C 1
ATOM 3471 O O . ASP B 1 64 ? 23.264 -9.486 26.208 1.00 17.09 61 ASP B O 1
ATOM 3476 N N . GLU B 1 65 ? 24.775 -10.855 25.223 1.00 14.57 62 GLU B N 1
ATOM 3477 C CA . GLU B 1 65 ? 25.843 -9.859 25.142 1.00 12.80 62 GLU B CA 1
ATOM 3478 C C . GLU B 1 65 ? 26.516 -10.030 23.781 1.00 13.29 62 GLU B C 1
ATOM 3479 O O . GLU B 1 65 ? 27.736 -10.219 23.679 1.00 15.26 62 GLU B O 1
ATOM 3485 N N . ALA B 1 66 ? 25.710 -10.036 22.730 1.00 13.73 63 ALA B N 1
ATOM 3486 C CA . ALA B 1 66 ? 26.211 -10.314 21.402 1.00 13.79 63 ALA B CA 1
ATOM 3487 C C . ALA B 1 66 ? 27.368 -9.460 20.981 1.00 15.14 63 ALA B C 1
ATOM 3488 O O . ALA B 1 66 ? 27.275 -8.296 21.041 1.00 15.81 63 ALA B O 1
ATOM 3490 N N . ASN B 1 67 ? 28.433 -10.116 20.537 1.00 12.28 64 ASN B N 1
ATOM 3491 C CA . ASN B 1 67 ? 29.653 -9.449 20.151 1.00 11.65 64 ASN B CA 1
ATOM 3492 C C . ASN B 1 67 ? 30.211 -8.838 21.442 1.00 13.23 64 ASN B C 1
ATOM 3493 O O . ASN B 1 67 ? 30.042 -7.699 21.723 1.00 14.41 64 ASN B O 1
ATOM 3498 N N . THR B 1 68 ? 30.872 -9.669 22.217 1.00 11.36 65 THR B N 1
ATOM 3499 C CA . THR B 1 68 ? 31.389 -9.223 23.479 1.00 12.76 65 THR B CA 1
ATOM 3500 C C . THR B 1 68 ? 32.249 -7.954 23.415 1.00 14.22 65 THR B C 1
ATOM 3501 O O . THR B 1 68 ? 32.098 -7.107 24.224 1.00 13.07 65 THR B O 1
ATOM 3505 N N . ALA B 1 69 ? 33.109 -7.867 22.422 1.00 13.82 66 ALA B N 1
ATOM 3506 C CA . ALA B 1 69 ? 34.005 -6.734 22.272 1.00 14.22 66 ALA B CA 1
ATOM 3507 C C . ALA B 1 69 ? 33.252 -5.428 22.033 1.00 14.23 66 ALA B C 1
ATOM 3508 O O . ALA B 1 69 ? 33.549 -4.417 22.660 1.00 16.78 66 ALA B O 1
ATOM 3510 N N . ARG B 1 70 ? 32.323 -5.421 21.077 1.00 13.34 67 ARG B N 1
ATOM 3511 C CA . ARG B 1 70 ? 31.573 -4.194 20.802 1.00 13.99 67 ARG B CA 1
ATOM 3512 C C . ARG B 1 70 ? 30.700 -3.808 22.000 1.00 13.97 67 ARG B C 1
ATOM 3513 O O . ARG B 1 70 ? 30.618 -2.636 22.369 1.00 15.27 67 ARG B O 1
ATOM 3521 N N . THR B 1 71 ? 30.052 -4.795 22.609 1.00 13.24 68 THR B N 1
ATOM 3522 C CA . THR B 1 71 ? 29.173 -4.516 23.742 1.00 15.22 68 THR B CA 1
ATOM 3523 C C . THR B 1 71 ? 29.995 -3.967 24.910 1.00 14.30 68 THR B C 1
ATOM 3524 O O . THR B 1 71 ? 29.585 -3.019 25.585 1.00 15.16 68 THR B O 1
ATOM 3528 N N . ALA B 1 72 ? 31.173 -4.541 25.136 1.00 13.64 69 ALA B N 1
ATOM 3529 C CA . ALA B 1 72 ? 32.011 -4.054 26.219 1.00 14.64 69 ALA B CA 1
ATOM 3530 C C . ALA B 1 72 ? 32.535 -2.648 25.924 1.00 18.12 69 ALA B C 1
ATOM 3531 O O . ALA B 1 72 ? 32.602 -1.807 26.826 1.00 16.68 69 ALA B O 1
ATOM 3533 N N . ALA B 1 73 ? 32.903 -2.384 24.668 1.00 15.73 70 ALA B N 1
ATOM 3534 C CA . ALA B 1 73 ? 33.331 -1.038 24.304 1.00 17.10 70 ALA B CA 1
ATOM 3535 C C . ALA B 1 73 ? 32.244 -0.020 24.647 1.00 15.57 70 ALA B C 1
ATOM 3536 O O . ALA B 1 73 ? 32.524 1.010 25.253 1.00 18.35 70 ALA B O 1
ATOM 3538 N N . LEU B 1 74 ? 31.001 -0.316 24.274 1.00 15.13 71 LEU B N 1
ATOM 3539 C CA . LEU B 1 74 ? 29.894 0.600 24.543 1.00 17.63 71 LEU B CA 1
ATOM 3540 C C . LEU B 1 74 ? 29.611 0.714 26.044 1.00 18.81 71 LEU B C 1
ATOM 3541 O O . LEU B 1 74 ? 29.402 1.815 26.569 1.00 20.37 71 LEU B O 1
ATOM 3546 N N . ALA B 1 75 ? 29.612 -0.424 26.727 1.00 18.32 72 ALA B N 1
ATOM 3547 C CA . ALA B 1 75 ? 29.337 -0.435 28.159 1.00 19.51 72 ALA B CA 1
ATOM 3548 C C . ALA B 1 75 ? 30.419 0.323 28.922 1.00 20.97 72 ALA B C 1
ATOM 3549 O O . ALA B 1 75 ? 30.161 0.889 30.000 1.00 21.10 72 ALA B O 1
ATOM 3551 N N . ALA B 1 76 ? 31.625 0.359 28.359 1.00 18.63 73 ALA B N 1
ATOM 3552 C CA . ALA B 1 76 ? 32.736 1.081 28.985 1.00 17.43 73 ALA B CA 1
ATOM 3553 C C . ALA B 1 76 ? 32.653 2.582 28.753 1.00 18.00 73 ALA B C 1
ATOM 3554 O O . ALA B 1 76 ? 33.446 3.346 29.309 1.00 22.41 73 ALA B O 1
ATOM 3556 N N . GLY B 1 77 ? 31.703 3.006 27.924 1.00 19.38 74 GLY B N 1
ATOM 3557 C CA . GLY B 1 77 ? 31.478 4.418 27.673 1.00 22.50 74 GLY B CA 1
ATOM 3558 C C . GLY B 1 77 ? 32.258 4.953 26.485 1.00 21.42 74 GLY B C 1
ATOM 3559 O O . GLY B 1 77 ? 32.302 6.163 26.250 1.00 23.88 74 GLY B O 1
ATOM 3560 N N . PHE B 1 78 ? 32.886 4.051 25.739 1.00 18.86 75 PHE B N 1
ATOM 3561 C CA . PHE B 1 78 ? 33.632 4.441 24.550 1.00 18.09 75 PHE B CA 1
ATOM 3562 C C . PHE B 1 78 ? 32.660 4.955 23.480 1.00 18.37 75 PHE B C 1
ATOM 3563 O O . PHE B 1 78 ? 31.515 4.506 23.394 1.00 21.67 75 PHE B O 1
ATOM 3571 N N . PRO B 1 79 ? 33.109 5.914 22.669 1.00 18.32 76 PRO B N 1
ATOM 3572 C CA . PRO B 1 79 ? 32.256 6.491 21.624 1.00 19.22 76 PRO B CA 1
ATOM 3573 C C . PRO B 1 79 ? 31.743 5.430 20.649 1.00 20.52 76 PRO B C 1
ATOM 3574 O O . PRO B 1 79 ? 32.351 4.366 20.506 1.00 19.10 76 PRO B O 1
ATOM 3578 N N . ASP B 1 80 ? 30.625 5.730 19.993 1.00 20.65 77 ASP B N 1
ATOM 3579 C CA . ASP B 1 80 ? 30.000 4.806 19.041 1.00 20.46 77 ASP B CA 1
ATOM 3580 C C . ASP B 1 80 ? 30.930 4.444 17.896 1.00 20.45 77 ASP B C 1
ATOM 3581 O O . ASP B 1 80 ? 30.734 3.430 17.231 1.00 18.45 77 ASP B O 1
ATOM 3586 N N . THR B 1 81 ? 31.920 5.294 17.645 1.00 21.12 78 THR B N 1
ATOM 3587 C CA . THR B 1 81 ? 32.869 5.071 16.562 1.00 19.56 78 THR B CA 1
ATOM 3588 C C . THR B 1 81 ? 33.837 3.933 16.858 1.00 18.68 78 THR B C 1
ATOM 3589 O O . THR B 1 81 ? 34.506 3.427 15.954 1.00 22.06 78 THR B O 1
ATOM 3593 N N . VAL B 1 82 ? 33.929 3.546 18.127 1.00 18.49 79 VAL B N 1
ATOM 3594 C CA . VAL B 1 82 ? 34.854 2.498 18.518 1.00 18.45 79 VAL B CA 1
ATOM 3595 C C . VAL B 1 82 ? 34.210 1.142 18.294 1.00 19.15 79 V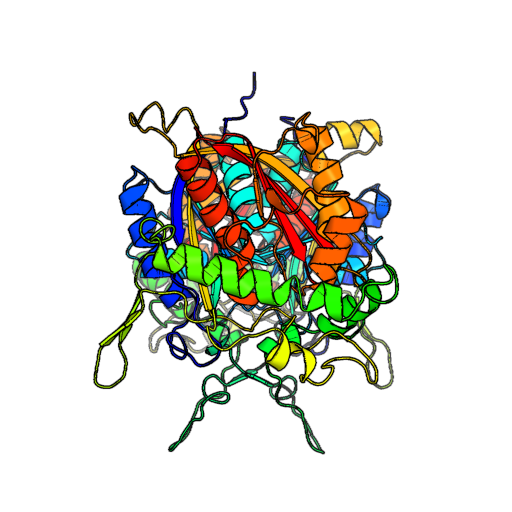AL B C 1
ATOM 3596 O O . VAL B 1 82 ? 33.402 0.690 19.096 1.00 19.44 79 VAL B O 1
ATOM 3600 N N . THR B 1 83 ? 34.568 0.498 17.193 1.00 16.75 80 THR B N 1
ATOM 3601 C CA . THR B 1 83 ? 33.945 -0.761 16.825 1.00 15.36 80 THR B CA 1
ATOM 3602 C C . THR B 1 83 ? 34.666 -1.917 17.516 1.00 14.81 80 THR B C 1
ATOM 3603 O O . THR B 1 83 ? 35.676 -1.721 18.189 1.00 17.54 80 THR B O 1
ATOM 3607 N N . GLY B 1 84 ? 34.133 -3.124 17.373 1.00 15.04 81 GLY B N 1
ATOM 3608 C CA . GLY B 1 84 ? 34.795 -4.265 17.973 1.00 15.14 81 GLY B CA 1
ATOM 3609 C C . GLY B 1 84 ? 34.336 -5.555 17.344 1.00 13.54 81 GLY B C 1
ATOM 3610 O O . GLY B 1 84 ? 33.284 -5.604 16.703 1.00 13.29 81 GLY B O 1
ATOM 3611 N N . TYR B 1 85 ? 35.140 -6.594 17.518 1.00 12.16 82 TYR B N 1
ATOM 3612 C CA . TYR B 1 85 ? 34.723 -7.949 17.199 1.00 11.28 82 TYR B CA 1
ATOM 3613 C C . TYR B 1 85 ? 35.369 -8.959 18.131 1.00 13.70 82 TYR B C 1
ATOM 3614 O O . TYR B 1 85 ? 36.329 -8.640 18.834 1.00 13.24 82 TYR B O 1
ATOM 3623 N N . THR B 1 86 ? 34.813 -10.170 18.135 1.00 12.89 83 THR B N 1
ATOM 3624 C CA . THR B 1 86 ? 35.122 -11.150 19.162 1.00 12.77 83 THR B CA 1
ATOM 3625 C C . THR B 1 86 ? 35.608 -12.416 18.498 1.00 10.61 83 THR B C 1
ATOM 3626 O O . THR B 1 86 ? 35.092 -12.819 17.455 1.00 11.65 83 THR B O 1
ATOM 3630 N N . ILE B 1 87 ? 36.623 -13.023 19.102 1.00 11.68 84 ILE B N 1
ATOM 3631 C CA . ILE B 1 87 ? 37.336 -14.139 18.496 1.00 12.92 84 ILE B CA 1
ATOM 3632 C C . ILE B 1 87 ? 37.245 -15.411 19.334 1.00 12.98 84 ILE B C 1
ATOM 3633 O O . ILE B 1 87 ? 37.388 -15.366 20.558 1.00 13.19 84 ILE B O 1
ATOM 3638 N N . GLN B 1 88 ? 37.008 -16.538 18.666 1.00 11.59 85 GLN B N 1
ATOM 3639 C CA . GLN B 1 88 ? 37.009 -17.847 19.308 1.00 12.35 85 GLN B CA 1
ATOM 3640 C C . GLN B 1 88 ? 38.094 -18.675 18.628 1.00 13.06 85 GLN B C 1
ATOM 3641 O O . GLN B 1 88 ? 37.927 -19.110 17.486 1.00 13.02 85 GLN B O 1
ATOM 3647 N N . ARG B 1 89 ? 39.218 -18.862 19.316 1.00 13.79 86 ARG B N 1
ATOM 3648 C CA . ARG B 1 89 ? 40.186 -19.880 18.941 1.00 13.15 86 ARG B CA 1
ATOM 3649 C C . ARG B 1 89 ? 40.509 -20.665 20.204 1.00 14.03 86 ARG B C 1
ATOM 3650 O O . ARG B 1 89 ? 41.671 -20.848 20.571 1.00 14.30 86 ARG B O 1
ATOM 3658 N N . GLN B 1 90 ? 39.448 -21.046 20.909 1.00 14.94 87 GLN B N 1
ATOM 3659 C CA . GLN B 1 90 ? 39.536 -21.819 22.144 1.00 15.52 87 GLN B CA 1
ATOM 3660 C C . GLN B 1 90 ? 40.516 -21.215 23.148 1.00 15.02 87 GLN B C 1
ATOM 3661 O O . GLN B 1 90 ? 40.474 -20.024 23.419 1.00 16.00 87 GLN B O 1
ATOM 3677 N N . SER B 1 92 ? 43.410 -20.213 23.096 1.00 16.33 89 SER B N 1
ATOM 3678 C CA . SER B 1 92 ? 44.318 -19.189 22.592 1.00 14.41 89 SER B CA 1
ATOM 3679 C C . SER B 1 92 ? 43.570 -17.939 22.144 1.00 13.99 89 SER B C 1
ATOM 3680 O O . SER B 1 92 ? 44.162 -17.032 21.577 1.00 14.71 89 SER B O 1
ATOM 3683 N N . SER B 1 93 ? 42.266 -17.901 22.387 1.00 12.65 90 SER B N 1
ATOM 3684 C CA . SER B 1 93 ? 41.441 -16.779 21.931 1.00 11.34 90 SER B CA 1
ATOM 3685 C C . SER B 1 93 ? 42.017 -15.411 22.286 1.00 12.73 90 SER B C 1
ATOM 3686 O O . SER B 1 93 ? 42.085 -14.520 21.439 1.00 13.99 90 SER B O 1
ATOM 3689 N N . GLY B 1 94 ? 42.424 -15.240 23.533 1.00 13.84 91 GLY B N 1
ATOM 3690 C CA . GLY B 1 94 ? 42.964 -13.961 23.975 1.00 14.89 91 GLY B CA 1
ATOM 3691 C C . GLY B 1 94 ? 44.285 -13.596 23.317 1.00 15.41 91 GLY B C 1
ATOM 3692 O O . GLY B 1 94 ? 44.601 -12.413 23.141 1.00 15.86 91 GLY B O 1
ATOM 3693 N N . MET B 1 95 ? 45.076 -14.606 22.958 1.00 15.05 92 MET B N 1
ATOM 3694 C CA . MET B 1 95 ? 46.315 -14.362 22.239 1.00 17.17 92 MET B CA 1
ATOM 3695 C C . MET B 1 95 ? 46.014 -14.062 20.770 1.00 16.42 92 MET B C 1
ATOM 3696 O O . MET B 1 95 ? 46.629 -13.170 20.176 1.00 14.76 92 MET B O 1
ATOM 3701 N N . GLN B 1 96 ? 45.064 -14.787 20.180 1.00 13.61 93 GLN B N 1
ATOM 3702 C CA . GLN B 1 96 ? 44.669 -14.483 18.805 1.00 13.81 93 GLN B CA 1
ATOM 3703 C C . GLN B 1 96 ? 44.143 -13.055 18.678 1.00 14.12 93 GLN B C 1
ATOM 3704 O O . GLN B 1 96 ? 44.385 -12.390 17.676 1.00 13.29 93 GLN B O 1
ATOM 3710 N N . ALA B 1 97 ? 43.426 -12.571 19.691 1.00 12.21 94 ALA B N 1
ATOM 3711 C CA . ALA B 1 97 ? 42.955 -11.190 19.640 1.00 12.32 94 ALA B CA 1
ATOM 3712 C C . ALA B 1 97 ? 44.122 -10.220 19.518 1.00 13.72 94 ALA B C 1
ATOM 3713 O O . ALA B 1 97 ? 44.056 -9.233 18.775 1.00 15.92 94 ALA B O 1
ATOM 3715 N N . ILE B 1 98 ? 45.190 -10.483 20.263 1.00 13.66 95 ILE B N 1
ATOM 3716 C CA . ILE B 1 98 ? 46.384 -9.644 20.178 1.00 14.79 95 ILE B CA 1
ATOM 3717 C C . ILE B 1 98 ? 47.015 -9.722 18.782 1.00 14.28 95 ILE B C 1
ATOM 3718 O O . ILE B 1 98 ? 47.432 -8.706 18.214 1.00 15.47 95 ILE B O 1
ATOM 3723 N N . MET B 1 99 ? 47.076 -10.929 18.228 1.00 12.20 96 MET B N 1
ATOM 3724 C CA . MET B 1 99 ? 47.627 -11.121 16.891 1.00 14.04 96 MET B CA 1
ATOM 3725 C C . MET B 1 99 ? 46.793 -10.424 15.828 1.00 15.37 96 MET B C 1
ATOM 3726 O O . MET B 1 99 ? 47.336 -9.815 14.909 1.00 16.69 96 MET B O 1
ATOM 3731 N N . SER B 1 100 ? 45.473 -10.523 15.947 1.00 14.95 97 SER B N 1
ATOM 3732 C CA . SER B 1 100 ? 44.589 -9.876 14.986 1.00 15.58 97 SER B CA 1
ATOM 3733 C C . SER B 1 100 ? 44.741 -8.358 15.068 1.00 14.64 97 SER B C 1
ATOM 3734 O O . SER B 1 100 ? 44.751 -7.671 14.041 1.00 15.76 97 SER B O 1
ATOM 3737 N N . ALA B 1 101 ? 44.856 -7.838 16.284 1.00 15.50 98 ALA B N 1
ATOM 3738 C CA . ALA B 1 101 ? 45.162 -6.417 16.456 1.00 14.66 98 ALA B CA 1
ATOM 3739 C C . ALA B 1 101 ? 46.464 -6.048 15.762 1.00 16.56 98 ALA B C 1
ATOM 3740 O O . ALA B 1 101 ? 46.547 -5.041 15.045 1.00 16.74 98 ALA B O 1
ATOM 3742 N N . ALA B 1 102 ? 47.496 -6.857 15.971 1.00 15.49 99 ALA B N 1
ATOM 3743 C CA . ALA B 1 102 ? 48.771 -6.598 15.315 1.00 16.76 99 ALA B CA 1
ATOM 3744 C C . ALA B 1 102 ? 48.618 -6.569 13.787 1.00 16.46 99 ALA B C 1
ATOM 3745 O O . ALA B 1 102 ? 49.174 -5.694 13.119 1.00 16.27 99 ALA B O 1
ATOM 3747 N N . MET B 1 103 ? 47.852 -7.508 13.232 1.00 15.92 100 MET B N 1
ATOM 3748 C CA . MET B 1 103 ? 47.658 -7.545 11.780 1.00 14.72 100 MET B CA 1
ATOM 3749 C C . MET B 1 103 ? 47.026 -6.254 11.280 1.00 15.42 100 MET B C 1
ATOM 3750 O O . MET B 1 103 ? 47.473 -5.694 10.275 1.00 17.04 100 MET B O 1
ATOM 3755 N N . GLN B 1 104 ? 45.986 -5.783 11.971 1.00 15.96 101 GLN B N 1
ATOM 3756 C CA . GLN B 1 104 ? 45.348 -4.524 11.579 1.00 17.04 101 GLN B CA 1
ATOM 3757 C C . GLN B 1 104 ? 46.334 -3.358 11.612 1.00 17.53 101 GLN B C 1
ATOM 3758 O O . GLN B 1 104 ? 46.356 -2.525 10.709 1.00 18.81 101 GLN B O 1
ATOM 3764 N N . ILE B 1 105 ? 47.154 -3.307 12.652 1.00 15.97 102 ILE B N 1
ATOM 3765 C CA . ILE B 1 105 ? 48.124 -2.223 12.794 1.00 15.80 102 ILE B CA 1
ATOM 3766 C C . ILE B 1 105 ? 49.232 -2.313 11.743 1.00 18.47 102 ILE B C 1
ATOM 3767 O O . ILE B 1 105 ? 49.591 -1.313 11.121 1.00 19.28 102 ILE B O 1
ATOM 3772 N N . GLN B 1 106 ? 49.745 -3.515 11.513 1.00 19.36 103 GLN B N 1
ATOM 3773 C CA . GLN B 1 106 ? 50.762 -3.704 10.476 1.00 19.63 103 GLN B CA 1
ATOM 3774 C C . GLN B 1 106 ? 50.305 -3.241 9.095 1.00 21.80 103 GLN B C 1
ATOM 3775 O O . GLN B 1 106 ? 51.099 -2.698 8.321 1.00 23.28 103 GLN B O 1
ATOM 3781 N N . LEU B 1 107 ? 49.033 -3.476 8.781 1.00 18.18 104 LEU B N 1
ATOM 3782 C CA . LEU B 1 107 ? 48.482 -3.126 7.475 1.00 18.49 104 LEU B CA 1
ATOM 3783 C C . LEU B 1 107 ? 47.977 -1.686 7.389 1.00 22.79 104 LEU B C 1
ATOM 3784 O O . LEU B 1 107 ? 47.607 -1.213 6.310 1.00 23.65 104 LEU B O 1
ATOM 3789 N N . GLY B 1 108 ? 47.947 -0.993 8.520 1.00 20.93 105 GLY B N 1
ATOM 3790 C CA . GLY B 1 108 ? 47.413 0.356 8.560 1.00 24.60 105 GLY B CA 1
ATOM 3791 C C . GLY B 1 108 ? 45.896 0.388 8.522 1.00 23.66 105 GLY B C 1
ATOM 3792 O O . GLY B 1 108 ? 45.298 1.430 8.249 1.00 23.50 105 GLY B O 1
ATOM 3793 N N . VAL B 1 109 ? 45.269 -0.760 8.772 1.00 19.32 106 VAL B N 1
ATOM 3794 C CA . VAL B 1 109 ? 43.813 -0.824 8.915 1.00 21.14 106 VAL B CA 1
ATOM 3795 C C . VAL B 1 109 ? 43.389 -0.043 10.151 1.00 23.35 106 VAL B C 1
ATOM 3796 O O . VAL B 1 109 ? 42.374 0.653 10.134 1.00 23.82 106 VAL B O 1
ATOM 3800 N N . SER B 1 110 ? 44.176 -0.174 11.217 1.00 20.70 107 SER B N 1
ATOM 3801 C CA . SER B 1 110 ? 43.957 0.552 12.473 1.00 19.51 107 SER B CA 1
ATOM 3802 C C . SER B 1 110 ? 45.267 1.177 12.933 1.00 19.27 107 SER B C 1
ATOM 3803 O O . SER B 1 110 ? 46.340 0.653 12.637 1.00 22.98 107 SER B O 1
ATOM 3806 N N . GLU B 1 111 ? 45.185 2.292 13.661 1.00 19.18 108 GLU B N 1
ATOM 3807 C CA . GLU B 1 111 ? 46.372 2.879 14.274 1.00 19.17 108 GLU B CA 1
ATOM 3808 C C . GLU B 1 111 ? 46.490 2.464 15.733 1.00 18.00 108 GLU B C 1
ATOM 3809 O O . GLU B 1 111 ? 47.591 2.271 16.241 1.00 20.50 108 GLU B O 1
ATOM 3815 N N . VAL B 1 112 ? 45.343 2.342 16.398 1.00 18.99 109 VAL B N 1
ATOM 3816 C CA . VAL B 1 112 ? 45.289 1.990 17.809 1.00 19.78 109 VAL B CA 1
ATOM 3817 C C . VAL B 1 112 ? 44.233 0.906 18.005 1.00 17.08 109 VAL B C 1
ATOM 3818 O O . VAL B 1 112 ? 43.082 1.061 17.589 1.00 17.69 109 VAL B O 1
ATOM 3822 N N . VAL B 1 113 ? 44.637 -0.197 18.620 1.00 17.66 110 VAL B N 1
ATOM 3823 C CA . VAL B 1 113 ? 43.708 -1.289 18.902 1.00 14.57 110 VAL B CA 1
ATOM 3824 C C . VAL B 1 113 ? 43.835 -1.705 20.358 1.00 17.40 110 VAL B C 1
ATOM 3825 O O . VAL B 1 113 ? 44.944 -1.840 20.885 1.00 19.05 110 VAL B O 1
ATOM 3829 N N . VAL B 1 114 ? 42.698 -1.906 21.014 1.00 16.70 111 VAL B N 1
ATOM 3830 C CA . VAL B 1 114 ? 42.690 -2.456 22.355 1.00 16.90 111 VAL B CA 1
ATOM 3831 C C . VAL B 1 114 ? 42.315 -3.924 22.203 1.00 18.36 111 VAL B C 1
ATOM 3832 O O . VAL B 1 114 ? 41.292 -4.245 21.596 1.00 19.60 111 VAL B O 1
ATOM 3836 N N . ALA B 1 115 ? 43.156 -4.820 22.707 1.00 14.92 112 ALA B N 1
ATOM 3837 C CA . ALA B 1 115 ? 42.940 -6.237 22.436 1.00 14.39 112 ALA B CA 1
ATOM 3838 C C . ALA B 1 115 ? 43.250 -7.084 23.651 1.00 13.40 112 ALA B C 1
ATOM 3839 O O . ALA B 1 115 ? 44.144 -6.768 24.430 1.00 17.46 112 ALA B O 1
ATOM 3841 N N . GLY B 1 116 ? 42.504 -8.167 23.811 1.00 13.49 113 GLY B N 1
ATOM 3842 C CA . GLY B 1 116 ? 42.731 -9.041 24.936 1.00 16.13 113 GLY B CA 1
ATOM 3843 C C . GLY B 1 116 ? 41.721 -10.162 24.960 1.00 14.81 113 GLY B C 1
ATOM 3844 O O . GLY B 1 116 ? 41.278 -10.624 23.919 1.00 14.43 113 GLY B O 1
ATOM 3845 N N . GLY B 1 117 ? 41.351 -10.583 26.157 1.00 14.22 114 GLY B N 1
ATOM 3846 C CA . GLY B 1 117 ? 40.413 -11.685 26.282 1.00 15.99 114 GLY B CA 1
ATOM 3847 C C . GLY B 1 117 ? 39.682 -11.655 27.602 1.00 15.72 114 GLY B C 1
ATOM 3848 O O . GLY B 1 117 ? 40.087 -10.970 28.534 1.00 14.97 114 GLY B O 1
ATOM 3849 N N . VAL B 1 118 ? 38.589 -12.405 27.679 1.00 12.85 115 VAL B N 1
ATOM 3850 C CA . VAL B 1 118 ? 37.798 -12.440 28.897 1.00 13.60 115 VAL B CA 1
ATOM 3851 C C . VAL B 1 118 ? 37.160 -13.815 29.000 1.00 14.37 115 VAL B C 1
ATOM 3852 O O . VAL B 1 118 ? 36.864 -14.451 27.992 1.00 13.91 115 VAL B O 1
ATOM 3856 N N . GLU B 1 119 ? 36.983 -14.293 30.223 1.00 13.27 116 GLU B N 1
ATOM 3857 C CA . GLU B 1 119 ? 36.094 -15.430 30.437 1.00 11.68 116 GLU B CA 1
ATOM 3858 C C . GLU B 1 119 ? 35.448 -15.272 31.797 1.00 13.88 116 GLU B C 1
ATOM 3859 O O . GLU B 1 119 ? 36.136 -15.046 32.788 1.00 15.18 116 GLU B O 1
ATOM 3865 N N . ALA B 1 120 ? 34.129 -15.392 31.829 1.00 13.53 117 ALA B N 1
ATOM 3866 C CA . ALA B 1 120 ? 33.402 -15.452 33.087 1.00 14.78 117 ALA B CA 1
ATOM 3867 C C . ALA B 1 120 ? 32.788 -16.845 33.163 1.00 14.99 117 ALA B C 1
ATOM 3868 O O . ALA B 1 120 ? 31.641 -17.056 32.763 1.00 14.13 117 ALA B O 1
ATOM 3870 N N . MET B 1 121 ? 33.565 -17.806 33.646 1.00 13.17 118 MET B N 1
ATOM 3871 C CA . MET B 1 121 ? 33.086 -19.187 33.656 1.00 12.85 118 MET B CA 1
ATOM 3872 C C . MET B 1 121 ? 31.986 -19.385 34.705 1.00 14.06 118 MET B C 1
ATOM 3873 O O . MET B 1 121 ? 30.994 -20.072 34.442 1.00 14.82 118 MET B O 1
ATOM 3878 N N . SER B 1 122 ? 32.141 -18.752 35.870 1.00 14.21 119 SER B N 1
ATOM 3879 C CA . SER B 1 122 ? 31.182 -18.900 36.974 1.00 15.66 119 SER B CA 1
ATOM 3880 C C . SER B 1 122 ? 29.755 -18.514 36.596 1.00 16.19 119 SER B C 1
ATOM 3881 O O . SER B 1 122 ? 28.799 -19.076 37.132 1.00 17.14 119 SER B O 1
ATOM 3884 N N . SER B 1 123 ? 29.608 -17.540 35.704 1.00 14.07 120 SER B N 1
ATOM 3885 C CA . SER B 1 123 ? 28.270 -17.047 35.343 1.00 14.26 120 SER B CA 1
ATOM 3886 C C . SER B 1 123 ? 27.749 -17.615 34.021 1.00 14.29 120 SER B C 1
ATOM 3887 O O . SER B 1 123 ? 26.679 -17.225 33.550 1.00 16.02 120 SER B O 1
ATOM 3890 N N . SER B 1 124 ? 28.501 -18.537 33.420 1.00 13.44 121 SER B N 1
ATOM 3891 C CA . SER B 1 124 ? 28.095 -19.132 32.152 1.00 12.55 121 SER B CA 1
ATOM 3892 C C . SER B 1 124 ? 26.797 -19.927 32.316 1.00 14.19 121 SER B C 1
ATOM 3893 O O . SER B 1 124 ? 26.544 -20.517 33.373 1.00 14.58 121 SER B O 1
ATOM 3896 N N . PRO B 1 125 ? 25.957 -19.917 31.278 1.00 16.22 122 PRO B N 1
ATOM 3897 C CA . PRO B 1 125 ? 24.632 -20.533 31.379 1.00 15.78 122 PRO B CA 1
ATOM 3898 C C . PRO B 1 125 ? 24.611 -22.041 31.170 1.00 13.69 122 PRO B C 1
ATOM 3899 O O . PRO B 1 125 ? 25.634 -22.679 30.904 1.00 14.19 122 PRO B O 1
ATOM 3903 N N . TYR B 1 126 ? 23.419 -22.602 31.348 1.00 11.92 123 TYR B N 1
ATOM 3904 C CA . TYR B 1 126 ? 23.105 -23.961 30.908 1.00 11.31 123 TYR B CA 1
ATOM 3905 C C . TYR B 1 126 ? 22.267 -23.898 29.633 1.00 15.33 123 TYR B C 1
ATOM 3906 O O . TYR B 1 126 ? 21.569 -22.913 29.384 1.00 15.92 123 TYR B O 1
ATOM 3915 N N . ALA B 1 127 ? 22.366 -24.937 28.812 1.00 13.73 124 ALA B N 1
ATOM 3916 C CA . ALA B 1 127 ? 21.682 -24.965 27.518 1.00 14.64 124 ALA B CA 1
ATOM 3917 C C . ALA B 1 127 ? 20.753 -26.172 27.405 1.00 15.94 124 ALA B C 1
ATOM 3918 O O . ALA B 1 127 ? 21.035 -27.239 27.941 1.00 13.67 124 ALA B O 1
ATOM 3920 N N . LEU B 1 128 ? 19.643 -25.999 26.687 1.00 16.34 125 LEU B N 1
ATOM 3921 C CA . LEU B 1 128 ? 18.767 -27.120 26.343 1.00 14.90 125 LEU B CA 1
ATOM 3922 C C . LEU B 1 128 ? 18.706 -27.218 24.822 1.00 17.00 125 LEU B C 1
ATOM 3923 O O . LEU B 1 128 ? 18.291 -26.271 24.153 1.00 17.73 125 LEU B O 1
ATOM 3928 N N . LYS B 1 129 ? 19.115 -28.358 24.282 1.00 15.15 126 LYS B N 1
ATOM 3929 C CA . LYS B 1 129 ? 19.204 -28.541 22.836 1.00 15.50 126 LYS B CA 1
ATOM 3930 C C . LYS B 1 129 ? 17.917 -29.038 22.194 1.00 15.58 126 LYS B C 1
ATOM 3931 O O . LYS B 1 129 ? 17.769 -28.928 20.969 1.00 17.80 126 LYS B O 1
ATOM 3937 N N . GLN B 1 130 ? 17.005 -29.598 22.991 1.00 14.65 127 GLN B N 1
ATOM 3938 C CA . GLN B 1 130 ? 15.764 -30.161 22.433 1.00 15.41 127 GLN B CA 1
ATOM 3939 C C . GLN B 1 130 ? 14.539 -29.352 22.811 1.00 14.27 127 GLN B C 1
ATOM 3940 O O . GLN B 1 130 ? 13.407 -29.777 22.552 1.00 16.27 127 GLN B O 1
ATOM 3946 N N . HIS B 1 131 ? 14.758 -28.196 23.432 1.00 14.91 128 HIS B N 1
ATOM 3947 C CA . HIS B 1 131 ? 13.635 -27.398 23.890 1.00 13.78 128 HIS B CA 1
ATOM 3948 C C . HIS B 1 131 ? 12.852 -26.773 22.733 1.00 15.28 128 HIS B C 1
ATOM 3949 O O . HIS B 1 131 ? 11.628 -26.630 22.811 1.00 15.58 128 HIS B O 1
ATOM 3956 N N . ARG B 1 132 ? 13.551 -26.408 21.662 1.00 13.86 129 ARG B N 1
ATOM 3957 C CA . ARG B 1 132 ? 12.886 -25.709 20.550 1.00 13.28 129 ARG B CA 1
ATOM 3958 C C . ARG B 1 132 ? 11.873 -26.581 19.820 1.00 13.91 129 ARG B C 1
ATOM 3959 O O . ARG B 1 132 ? 10.739 -26.161 19.597 1.00 14.85 129 ARG B O 1
ATOM 3967 N N . TRP B 1 133 ? 12.271 -27.801 19.464 1.00 14.09 130 TRP B N 1
ATOM 3968 C CA . TRP B 1 133 ? 11.408 -28.673 18.674 1.00 16.29 130 TRP B CA 1
ATOM 3969 C C . TRP B 1 133 ? 10.823 -29.831 19.476 1.00 17.13 130 TRP B C 1
ATOM 3970 O O . TRP B 1 133 ? 9.966 -30.564 18.977 1.00 18.91 130 TRP B O 1
ATOM 3981 N N . GLY B 1 134 ? 11.281 -29.977 20.720 1.00 14.26 131 GLY B N 1
ATOM 3982 C CA . GLY B 1 134 ? 10.693 -30.934 21.645 1.00 17.01 131 GLY B CA 1
ATOM 3983 C C . GLY B 1 134 ? 11.502 -32.189 21.911 1.00 16.42 131 GLY B C 1
ATOM 3984 O O . GLY B 1 134 ? 12.121 -32.755 21.001 1.00 18.54 131 GLY B O 1
ATOM 3985 N N . GLN B 1 135 ? 11.497 -32.610 23.176 1.00 14.75 132 GLN B N 1
ATOM 3986 C CA A GLN B 1 135 ? 12.135 -33.862 23.581 0.50 15.38 132 GLN B CA 1
ATOM 3987 C CA B GLN B 1 135 ? 12.117 -33.855 23.622 0.50 15.47 132 GLN B CA 1
ATOM 3988 C C . GLN B 1 135 ? 11.245 -35.081 23.314 1.00 16.22 132 GLN B C 1
ATOM 3989 O O . GLN B 1 135 ? 11.758 -36.201 23.148 1.00 17.88 132 GLN B O 1
ATOM 4000 N N . ARG B 1 136 ? 9.925 -34.856 23.267 1.00 16.70 133 ARG B N 1
ATOM 4001 C CA A ARG B 1 136 ? 8.924 -35.898 23.002 0.50 17.46 133 ARG B CA 1
ATOM 4002 C CA B ARG B 1 136 ? 8.908 -35.891 23.011 0.50 17.43 133 ARG B CA 1
ATOM 4003 C C . ARG B 1 136 ? 8.713 -36.919 24.130 1.00 18.76 133 ARG B C 1
ATOM 4004 O O . ARG B 1 136 ? 7.610 -37.053 24.664 1.00 18.21 133 ARG B O 1
ATOM 4019 N N . LEU B 1 137 ? 9.767 -37.653 24.478 1.00 17.20 134 LEU B N 1
ATOM 4020 C CA . LEU B 1 137 ? 9.636 -38.719 25.467 1.00 16.96 134 LEU B CA 1
ATOM 4021 C C . LEU B 1 137 ? 11.010 -39.077 26.030 1.00 16.14 134 LEU B C 1
ATOM 4022 O O . LEU B 1 137 ? 12.025 -38.941 25.330 1.00 19.31 134 LEU B O 1
ATOM 4027 N N . GLN B 1 138 ? 11.020 -39.516 27.288 1.00 16.29 135 GLN B N 1
ATOM 4028 C CA . GLN B 1 138 ? 12.223 -39.886 28.039 1.00 17.57 135 GLN B CA 1
ATOM 4029 C C . GLN B 1 138 ? 13.000 -38.665 28.519 1.00 15.56 135 GLN B C 1
ATOM 4030 O O . GLN B 1 138 ? 12.741 -37.536 28.104 1.00 16.39 135 GLN B O 1
ATOM 4036 N N . HIS B 1 139 ? 13.974 -38.904 29.384 1.00 17.35 136 HIS B N 1
ATOM 4037 C CA . HIS B 1 139 ? 14.699 -37.818 30.016 1.00 15.13 136 HIS B CA 1
ATOM 4038 C C . HIS B 1 139 ? 15.671 -37.167 29.055 1.00 16.24 136 HIS B C 1
ATOM 4039 O O . HIS B 1 139 ? 16.172 -37.815 28.132 1.00 19.23 136 HIS B O 1
ATOM 4046 N N . GLY B 1 140 ? 15.911 -35.875 29.247 1.00 15.06 137 GLY B N 1
ATOM 4047 C CA . GLY B 1 140 ? 16.881 -35.162 28.425 1.00 15.88 137 GLY B CA 1
ATOM 4048 C C . GLY B 1 140 ? 18.062 -34.681 29.245 1.00 15.72 137 GLY B C 1
ATOM 4049 O O . GLY B 1 140 ? 18.133 -34.934 30.444 1.00 19.46 137 GLY B O 1
ATOM 4050 N N . GLU B 1 141 ? 18.983 -33.969 28.602 1.00 20.00 138 GLU B N 1
ATOM 4051 C CA . GLU B 1 141 ? 20.136 -33.425 29.305 1.00 23.39 138 GLU B CA 1
ATOM 4052 C C . GLU B 1 141 ? 20.055 -31.912 29.331 1.00 19.20 138 GLU B C 1
ATOM 4053 O O . GLU B 1 141 ? 19.750 -31.285 28.316 1.00 20.73 138 GLU B O 1
ATOM 4059 N N . ILE B 1 142 ? 20.314 -31.321 30.489 1.00 18.46 139 ILE B N 1
ATOM 4060 C CA . ILE B 1 142 ? 20.506 -29.880 30.529 1.00 15.82 139 ILE B CA 1
ATOM 4061 C C . ILE B 1 142 ? 22.014 -29.678 30.591 1.00 15.01 139 ILE B C 1
ATOM 4062 O O . ILE B 1 142 ? 22.679 -30.180 31.488 1.00 18.75 139 ILE B O 1
ATOM 4067 N N . ARG B 1 143 ? 22.555 -28.988 29.594 1.00 13.76 140 ARG B N 1
ATOM 4068 C CA . ARG B 1 143 ? 23.987 -29.039 29.348 1.00 13.08 140 ARG B CA 1
ATOM 4069 C C . ARG B 1 143 ? 24.712 -27.849 29.956 1.00 14.22 140 ARG B C 1
ATOM 4070 O O . ARG B 1 143 ? 24.316 -26.701 29.782 1.00 14.66 140 ARG B O 1
ATOM 4078 N N . ASP B 1 144 ? 25.772 -28.139 30.697 1.00 13.96 141 ASP B N 1
ATOM 4079 C CA . ASP B 1 144 ? 26.626 -27.104 31.261 1.00 12.42 141 ASP B CA 1
ATOM 4080 C C . ASP B 1 144 ? 27.551 -26.584 30.169 1.00 12.75 141 ASP B C 1
ATOM 4081 O O . ASP B 1 144 ? 28.375 -27.335 29.666 1.00 13.61 141 ASP B O 1
ATOM 4086 N N . THR B 1 145 ? 27.423 -25.305 29.803 1.00 12.12 142 THR B N 1
ATOM 4087 C CA . THR B 1 145 ? 28.256 -24.755 28.734 1.00 12.91 142 THR B CA 1
ATOM 4088 C C . THR B 1 145 ? 29.750 -24.824 29.052 1.00 13.02 142 THR B C 1
ATOM 4089 O O . THR B 1 145 ? 30.576 -24.944 28.142 1.00 13.69 142 THR B O 1
ATOM 4093 N N . VAL B 1 146 ? 30.092 -24.750 30.336 1.00 14.02 143 VAL B N 1
ATOM 4094 C CA . VAL B 1 146 ? 31.487 -24.864 30.760 1.00 15.86 143 VAL B CA 1
ATOM 4095 C C . VAL B 1 146 ? 31.988 -26.286 30.515 1.00 15.53 143 VAL B C 1
ATOM 4096 O O . VAL B 1 146 ? 33.057 -26.498 29.937 1.00 15.41 143 VAL B O 1
ATOM 4100 N N . TRP B 1 147 ? 31.204 -27.269 30.948 1.00 14.94 144 TRP B N 1
ATOM 4101 C CA . TRP B 1 147 ? 31.579 -28.660 30.726 1.00 14.43 144 TRP B CA 1
ATOM 4102 C C . TRP B 1 147 ? 31.609 -29.004 29.233 1.00 14.85 144 TRP B C 1
ATOM 4103 O O . TRP B 1 147 ? 32.405 -29.836 28.795 1.00 17.56 144 TRP B O 1
ATOM 4114 N N . GLU B 1 148 ? 30.751 -28.365 28.439 1.00 13.60 145 GLU B N 1
ATOM 4115 C CA . GLU B 1 148 ? 30.763 -28.605 26.993 1.00 16.08 145 GLU B CA 1
ATOM 4116 C C . GLU B 1 148 ? 32.052 -28.116 26.358 1.00 18.06 145 GLU B C 1
ATOM 4117 O O . GLU B 1 148 ? 32.657 -28.803 25.531 1.00 15.33 145 GLU B O 1
ATOM 4123 N N . VAL B 1 149 ? 32.466 -26.919 26.743 1.00 16.29 146 VAL B N 1
ATOM 4124 C CA . VAL B 1 149 ? 33.586 -26.277 26.076 1.00 16.90 146 VAL B CA 1
ATOM 4125 C C . VAL B 1 149 ? 34.887 -27.013 26.417 1.00 19.22 146 VAL B C 1
ATOM 4126 O O . VAL B 1 149 ? 35.878 -26.892 25.695 1.00 23.14 146 VAL B O 1
ATOM 4130 N N . LEU B 1 150 ? 34.867 -27.809 27.490 1.00 17.80 147 LEU B N 1
ATOM 4131 C CA . LEU B 1 150 ? 36.033 -28.603 27.896 1.00 17.26 147 LEU B CA 1
ATOM 4132 C C . LEU B 1 150 ? 36.071 -29.991 27.244 1.00 19.78 147 LEU B C 1
ATOM 4133 O O . LEU B 1 150 ? 36.974 -30.794 27.508 1.00 21.51 147 LEU B O 1
ATOM 4138 N N . GLU B 1 151 ? 35.087 -30.271 26.397 1.00 18.12 148 GLU B N 1
ATOM 4139 C CA . GLU B 1 151 ? 34.974 -31.578 25.764 1.00 17.47 148 GLU B CA 1
ATOM 4140 C C . GLU B 1 151 ? 35.292 -31.421 24.289 1.00 16.22 148 GLU B C 1
ATOM 4141 O O . GLU B 1 151 ? 34.730 -30.559 23.623 1.00 17.07 148 GLU B O 1
ATOM 4147 N N . ASP B 1 152 ? 36.186 -32.250 23.763 1.00 16.93 149 ASP B N 1
ATOM 4148 C CA . ASP B 1 152 ? 36.508 -32.127 22.338 1.00 19.19 149 ASP B CA 1
ATOM 4149 C C . ASP B 1 152 ? 35.267 -32.401 21.489 1.00 17.60 149 ASP B C 1
ATOM 4150 O O . ASP B 1 152 ? 34.592 -33.405 21.703 1.00 18.94 149 ASP B O 1
ATOM 4155 N N . PRO B 1 153 ? 34.961 -31.513 20.518 1.00 17.13 150 PRO B N 1
ATOM 4156 C CA . PRO B 1 153 ? 33.684 -31.635 19.798 1.00 19.59 150 PRO B CA 1
ATOM 4157 C C . PRO B 1 153 ? 33.670 -32.708 18.712 1.00 21.59 150 PRO B C 1
ATOM 4158 O O . PRO B 1 153 ? 32.588 -33.019 18.210 1.00 23.55 150 PRO B O 1
ATOM 4162 N N . ILE B 1 154 ? 34.832 -33.247 18.346 1.00 18.02 151 ILE B N 1
ATOM 4163 C CA . ILE B 1 154 ? 34.904 -34.316 17.349 1.00 21.81 151 ILE B CA 1
ATOM 4164 C C . ILE B 1 154 ? 34.959 -35.677 18.040 1.00 27.92 151 ILE B C 1
ATOM 4165 O O . ILE B 1 154 ? 34.234 -36.605 17.676 1.00 28.09 151 ILE B O 1
ATOM 4170 N N . HIS B 1 155 ? 35.881 -35.810 18.990 1.00 24.77 152 HIS B N 1
ATOM 4171 C CA . HIS B 1 155 ? 36.094 -37.073 19.701 1.00 25.75 152 HIS B CA 1
ATOM 4172 C C . HIS B 1 155 ? 35.312 -37.283 20.997 1.00 23.97 152 HIS B C 1
ATOM 4173 O O . HIS B 1 155 ? 35.223 -38.398 21.501 1.00 28.36 152 HIS B O 1
ATOM 4180 N N . HIS B 1 156 ? 34.739 -36.211 21.523 1.00 20.55 153 HIS B N 1
ATOM 4181 C CA . HIS B 1 156 ? 33.916 -36.281 22.723 1.00 25.19 153 HIS B CA 1
ATOM 4182 C C . HIS B 1 156 ? 34.670 -36.860 23.911 1.00 25.83 153 HIS B C 1
ATOM 4183 O O . HIS B 1 156 ? 34.180 -37.753 24.603 1.00 28.13 153 HIS B O 1
ATOM 4190 N N . ILE B 1 157 ? 35.875 -36.347 24.129 1.00 24.77 154 ILE B N 1
ATOM 4191 C CA . ILE B 1 157 ? 36.656 -36.666 25.319 1.00 25.92 154 ILE B CA 1
ATOM 4192 C C . ILE B 1 157 ? 37.017 -35.351 25.986 1.00 24.02 154 ILE B C 1
ATOM 4193 O O . ILE B 1 157 ? 37.144 -34.338 25.313 1.00 21.35 154 ILE B O 1
ATOM 4198 N N . MET B 1 158 ? 37.164 -35.351 27.309 1.00 23.36 155 MET B N 1
ATOM 4199 C CA . MET B 1 158 ? 37.485 -34.113 28.010 1.00 20.40 155 MET B CA 1
ATOM 4200 C C . MET B 1 158 ? 38.939 -33.715 27.772 1.00 20.46 155 MET B C 1
ATOM 4201 O O . MET B 1 158 ? 39.782 -34.566 27.482 1.00 22.65 155 MET B O 1
ATOM 4206 N N . MET B 1 159 ? 39.241 -32.428 27.907 1.00 21.03 156 MET B N 1
ATOM 4207 C CA . MET B 1 159 ? 40.623 -31.975 27.759 1.00 20.87 156 MET B CA 1
ATOM 4208 C C . MET B 1 159 ? 41.555 -32.769 28.677 1.00 22.54 156 MET B C 1
ATOM 4209 O O . MET B 1 159 ? 42.693 -33.073 28.310 1.00 23.22 156 MET B O 1
ATOM 4214 N N . GLY B 1 160 ? 41.066 -33.107 29.867 1.00 20.30 157 GLY B N 1
ATOM 4215 C CA . GLY B 1 160 ? 41.852 -33.873 30.825 1.00 22.65 157 GLY B CA 1
ATOM 4216 C C . GLY B 1 160 ? 42.257 -35.245 30.317 1.00 25.64 157 GLY B C 1
ATOM 4217 O O . GLY B 1 160 ? 43.327 -35.759 30.657 1.00 25.65 157 GLY B O 1
ATOM 4218 N N . GLU B 1 161 ? 41.389 -35.856 29.521 1.00 24.90 158 GLU B N 1
ATOM 4219 C CA . GLU B 1 161 ? 41.730 -37.106 28.859 1.00 28.82 158 GLU B CA 1
ATOM 4220 C C . GLU B 1 161 ? 42.810 -36.908 27.785 1.00 28.39 158 GLU B C 1
ATOM 4221 O O . GLU B 1 161 ? 43.670 -37.766 27.618 1.00 31.10 158 GLU B O 1
ATOM 4227 N N . THR B 1 162 ? 42.783 -35.788 27.058 1.00 28.76 159 THR B N 1
ATOM 4228 C CA . THR B 1 162 ? 43.855 -35.540 26.089 1.00 28.55 159 THR B CA 1
ATOM 4229 C C . THR B 1 162 ? 45.187 -35.366 26.813 1.00 27.68 159 THR B C 1
ATOM 4230 O O . THR B 1 162 ? 46.245 -35.668 26.269 1.00 27.62 159 THR B O 1
ATOM 4234 N N . ALA B 1 163 ? 45.133 -34.883 28.047 1.00 25.39 160 ALA B N 1
ATOM 4235 C CA . ALA B 1 163 ? 46.344 -34.791 28.848 1.00 25.09 160 ALA B CA 1
ATOM 4236 C C . ALA B 1 163 ? 46.871 -36.189 29.201 1.00 28.05 160 ALA B C 1
ATOM 4237 O O . ALA B 1 163 ? 48.078 -36.437 29.140 1.00 25.97 160 ALA B O 1
ATOM 4239 N N . GLU B 1 164 ? 45.968 -37.106 29.547 1.00 25.82 161 GLU B N 1
ATOM 4240 C CA . GLU B 1 164 ? 46.374 -38.481 29.850 1.00 26.76 161 GLU B CA 1
ATOM 4241 C C . GLU B 1 164 ? 46.984 -39.154 28.626 1.00 29.21 161 GLU B C 1
ATOM 4242 O O . GLU B 1 164 ? 47.817 -40.053 28.755 1.00 30.28 161 GLU B O 1
ATOM 4248 N N . ASN B 1 165 ? 46.567 -38.729 27.436 1.00 28.76 162 ASN B N 1
ATOM 4249 C CA . ASN B 1 165 ? 47.182 -39.245 26.219 1.00 24.98 162 ASN B CA 1
ATOM 4250 C C . ASN B 1 165 ? 48.638 -38.809 26.115 1.00 26.06 162 ASN B C 1
ATOM 4251 O O . ASN B 1 165 ? 49.494 -39.586 25.692 1.00 31.47 162 ASN B O 1
ATOM 4256 N N . LEU B 1 166 ? 48.915 -37.561 26.483 1.00 24.89 163 LEU B N 1
ATOM 4257 C CA . LEU B 1 166 ? 50.294 -37.079 26.518 1.00 26.54 163 LEU B CA 1
ATOM 4258 C C . LEU B 1 166 ? 51.091 -37.780 27.617 1.00 26.68 163 LEU B C 1
ATOM 4259 O O . LEU B 1 166 ? 52.282 -38.052 27.455 1.00 29.19 163 LEU B O 1
ATOM 4264 N N . VAL B 1 167 ? 50.436 -38.064 28.737 1.00 27.68 164 VAL B N 1
ATOM 4265 C CA . VAL B 1 167 ? 51.098 -38.784 29.817 1.00 26.02 164 VAL B CA 1
ATOM 4266 C C . VAL B 1 167 ? 51.647 -40.103 29.299 1.00 30.79 164 VAL B C 1
ATOM 4267 O O . VAL B 1 167 ? 52.806 -40.451 29.536 1.00 31.38 164 VAL B O 1
ATOM 4271 N N . GLU B 1 168 ? 50.805 -40.837 28.585 1.00 32.27 165 GLU B N 1
ATOM 4272 C CA . GLU B 1 168 ? 51.203 -42.128 28.052 1.00 38.76 165 GLU B CA 1
ATOM 4273 C C . GLU B 1 168 ? 52.262 -41.973 26.966 1.00 36.19 165 GLU B C 1
ATOM 4274 O O . GLU B 1 168 ? 53.217 -42.742 26.911 1.00 35.50 165 GLU B O 1
ATOM 4280 N N . GLN B 1 169 ? 52.102 -40.963 26.117 1.00 34.25 166 GLN B N 1
ATOM 4281 C CA . GLN B 1 169 ? 53.028 -40.752 25.008 1.00 34.45 166 GLN B CA 1
ATOM 4282 C C . GLN B 1 169 ? 54.430 -40.351 25.479 1.00 34.14 166 GLN B C 1
ATOM 4283 O O . GLN B 1 169 ? 55.433 -40.870 24.982 1.00 33.71 166 GLN B O 1
ATOM 4289 N N . TYR B 1 170 ? 54.499 -39.441 26.446 1.00 30.66 167 TYR B N 1
ATOM 4290 C CA . TYR B 1 170 ? 55.783 -38.929 26.921 1.00 29.37 167 TYR B CA 1
ATOM 4291 C C . TYR B 1 170 ? 56.246 -39.596 28.219 1.00 31.06 167 TYR B C 1
ATOM 4292 O O . TYR B 1 170 ? 57.245 -39.185 28.809 1.00 33.07 167 TYR B O 1
ATOM 4301 N N . GLU B 1 171 ? 55.518 -40.624 28.652 1.00 32.81 168 GLU B N 1
ATOM 4302 C CA . GLU B 1 171 ? 55.883 -41.385 29.851 1.00 34.97 168 GLU B CA 1
ATOM 4303 C C . GLU B 1 171 ? 56.091 -40.470 31.056 1.00 32.18 168 GLU B C 1
ATOM 4304 O O . GLU B 1 171 ? 57.096 -40.558 31.770 1.00 32.32 168 GLU B O 1
ATOM 4310 N N . ILE B 1 172 ? 55.110 -39.602 31.278 1.00 27.76 169 ILE B N 1
ATOM 4311 C CA . ILE B 1 172 ? 55.172 -38.605 32.337 1.00 24.84 169 ILE B CA 1
ATOM 4312 C C . ILE B 1 172 ? 54.615 -39.170 33.642 1.00 27.25 169 ILE B C 1
ATOM 4313 O O . ILE B 1 172 ? 53.507 -39.694 33.671 1.00 30.80 169 ILE B O 1
ATOM 4318 N N . THR B 1 173 ? 55.381 -39.058 34.720 1.00 27.12 170 THR B N 1
ATOM 4319 C CA . THR B 1 173 ? 54.951 -39.614 36.002 1.00 27.32 170 THR B CA 1
ATOM 4320 C C . THR B 1 173 ? 53.916 -38.737 36.708 1.00 29.42 170 THR B C 1
ATOM 4321 O O . THR B 1 173 ? 53.857 -37.523 36.492 1.00 25.00 170 THR B O 1
ATOM 4325 N N . ARG B 1 174 ? 53.090 -39.368 37.540 1.00 29.67 171 ARG B N 1
ATOM 4326 C CA . ARG B 1 174 ? 52.168 -38.649 38.412 1.00 27.43 171 ARG B CA 1
ATOM 4327 C C . ARG B 1 174 ? 52.984 -37.708 39.277 1.00 24.12 171 ARG B C 1
ATOM 4328 O O . ARG B 1 174 ? 52.596 -36.574 39.541 1.00 23.14 171 ARG B O 1
ATOM 4336 N N . GLU B 1 175 ? 54.125 -38.203 39.732 1.00 26.06 172 GLU B N 1
ATOM 4337 C CA . GLU B 1 175 ? 54.958 -37.448 40.639 1.00 26.54 172 GLU B CA 1
ATOM 4338 C C . GLU B 1 175 ? 55.545 -36.180 40.016 1.00 28.52 172 GLU B C 1
ATOM 4339 O O . GLU B 1 175 ? 55.625 -35.148 40.675 1.00 26.07 172 GLU B O 1
ATOM 4345 N N . GLU B 1 176 ? 55.940 -36.235 38.746 1.00 26.49 173 GLU B N 1
ATOM 4346 C CA . GLU B 1 176 ? 56.464 -35.024 38.114 1.00 26.71 173 GLU B CA 1
ATOM 4347 C C . GLU B 1 176 ? 55.346 -34.017 37.864 1.00 23.59 173 GLU B C 1
ATOM 4348 O O . GLU B 1 176 ? 55.558 -32.810 37.946 1.00 24.49 173 GLU B O 1
ATOM 4354 N N . GLN B 1 177 ? 54.155 -34.519 37.561 1.00 23.42 174 GLN B N 1
ATOM 4355 C CA . GLN B 1 177 ? 52.994 -33.649 37.414 1.00 23.15 174 GLN B CA 1
ATOM 4356 C C . GLN B 1 177 ? 52.744 -32.885 38.705 1.00 23.51 174 GLN B C 1
ATOM 4357 O O . GLN B 1 177 ? 52.519 -31.677 38.689 1.00 20.75 174 GLN B O 1
ATOM 4363 N N . ASP B 1 178 ? 52.776 -33.598 39.828 1.00 22.55 175 ASP B N 1
ATOM 4364 C CA . ASP B 1 178 ? 52.512 -32.971 41.118 1.00 23.19 175 ASP B CA 1
ATOM 4365 C C . ASP B 1 178 ? 53.639 -32.022 41.534 1.00 23.86 175 ASP B C 1
ATOM 4366 O O . ASP B 1 178 ? 53.409 -31.058 42.267 1.00 24.72 175 ASP B O 1
ATOM 4371 N N . GLU B 1 179 ? 54.852 -32.304 41.067 1.00 27.16 176 GLU B N 1
ATOM 4372 C CA A GLU B 1 179 ? 55.998 -31.432 41.300 0.50 26.86 176 GLU B CA 1
ATOM 4373 C CA B GLU B 1 179 ? 55.979 -31.423 41.330 0.50 26.74 176 GLU B CA 1
ATOM 4374 C C . GLU B 1 179 ? 55.766 -30.091 40.612 1.00 25.51 176 GLU B C 1
ATOM 4375 O O . GLU B 1 179 ? 55.995 -29.023 41.184 1.00 23.18 176 GLU B O 1
ATOM 4386 N N . VAL B 1 180 ? 55.307 -30.157 39.368 1.00 22.52 177 VAL B N 1
ATOM 4387 C CA . VAL B 1 180 ? 55.019 -28.956 38.604 1.00 22.22 177 VAL B CA 1
ATOM 4388 C C . VAL B 1 180 ? 53.837 -28.200 39.202 1.00 22.07 177 VAL B C 1
ATOM 4389 O O . VAL B 1 180 ? 53.847 -26.972 39.268 1.00 21.82 177 VAL B O 1
ATOM 4393 N N . ALA B 1 181 ? 52.823 -28.935 39.653 1.00 21.51 178 ALA B N 1
ATOM 4394 C CA . ALA B 1 181 ? 51.672 -28.302 40.285 1.00 22.25 178 ALA B CA 1
ATOM 4395 C C . ALA B 1 181 ? 52.082 -27.555 41.555 1.00 20.55 178 ALA B C 1
ATOM 4396 O O . ALA B 1 181 ? 51.632 -26.430 41.797 1.00 22.27 178 ALA B O 1
ATOM 4398 N N . LEU B 1 182 ? 52.931 -28.180 42.364 1.00 22.55 179 LEU B N 1
ATOM 4399 C CA . LEU B 1 182 ? 53.377 -27.549 43.601 1.00 22.99 179 LEU B CA 1
ATOM 4400 C C . LEU B 1 182 ? 54.162 -26.281 43.282 1.00 22.55 179 LEU B C 1
ATOM 4401 O O . LEU B 1 182 ? 53.994 -25.250 43.934 1.00 23.53 179 LEU B O 1
ATOM 4406 N N . ARG B 1 183 ? 55.018 -26.366 42.271 1.00 23.33 180 ARG B N 1
ATOM 4407 C CA . ARG B 1 183 ? 55.817 -25.227 41.839 1.00 23.28 180 ARG B CA 1
ATOM 4408 C C . ARG B 1 183 ? 54.916 -24.072 41.405 1.00 23.02 180 ARG B C 1
ATOM 4409 O O . ARG B 1 183 ? 55.166 -22.908 41.734 1.00 22.07 180 ARG B O 1
ATOM 4417 N N . SER B 1 184 ? 53.854 -24.402 40.673 1.00 21.40 181 SER B N 1
ATOM 4418 C CA . SER B 1 184 ? 52.956 -23.386 40.142 1.00 19.05 181 SER B CA 1
ATOM 4419 C C . SER B 1 184 ? 52.337 -22.567 41.277 1.00 21.97 181 SER B C 1
ATOM 4420 O O . SER B 1 184 ? 52.341 -21.334 41.242 1.00 21.00 181 SER B O 1
ATOM 4423 N N . HIS B 1 185 ? 51.811 -23.248 42.294 1.00 19.75 182 HIS B N 1
ATOM 4424 C CA . HIS B 1 185 ? 51.293 -22.543 43.466 1.00 21.92 182 HIS B CA 1
ATOM 4425 C C . HIS B 1 185 ? 52.384 -21.794 44.223 1.00 22.36 182 HIS B C 1
ATOM 4426 O O . HIS B 1 185 ? 52.199 -20.642 44.617 1.00 21.08 182 HIS B O 1
ATOM 4433 N N . THR B 1 186 ? 53.509 -22.463 44.443 1.00 22.86 183 THR B N 1
ATOM 4434 C CA . THR B 1 186 ? 54.584 -21.888 45.242 1.00 25.18 183 THR B CA 1
ATOM 4435 C C . THR B 1 186 ? 55.113 -20.591 44.635 1.00 26.16 183 THR B C 1
ATOM 4436 O O . THR B 1 186 ? 55.272 -19.590 45.335 1.00 27.61 183 THR B O 1
ATOM 4440 N N . LEU B 1 187 ? 55.381 -20.606 43.333 1.00 25.30 184 LEU B N 1
ATOM 4441 C CA . LEU B 1 187 ? 55.933 -19.426 42.677 1.00 25.91 184 LEU B CA 1
ATOM 4442 C C . LEU B 1 187 ? 54.893 -18.309 42.585 1.00 25.50 184 LEU B C 1
ATOM 4443 O O . LEU B 1 187 ? 55.228 -17.135 42.716 1.00 26.63 184 LEU B O 1
ATOM 4448 N N . ALA B 1 188 ? 53.631 -18.678 42.374 1.00 22.73 185 ALA B N 1
ATOM 4449 C CA . ALA B 1 188 ? 52.559 -17.695 42.346 1.00 21.49 185 ALA B CA 1
ATOM 4450 C C . ALA B 1 188 ? 52.455 -17.004 43.696 1.00 23.09 185 ALA B C 1
ATOM 4451 O O . ALA B 1 188 ? 52.352 -15.778 43.770 1.00 26.69 185 ALA B O 1
ATOM 4453 N N . LEU B 1 189 ? 52.471 -17.787 44.766 1.00 24.14 186 LEU B N 1
ATOM 4454 C CA . LEU B 1 189 ? 52.344 -17.223 46.103 1.00 24.56 186 LEU B CA 1
ATOM 4455 C C . LEU B 1 189 ? 53.500 -16.277 46.403 1.00 28.29 186 LEU B C 1
ATOM 4456 O O . LEU B 1 189 ? 53.306 -15.213 46.979 1.00 26.68 186 LEU B O 1
ATOM 4461 N N . LYS B 1 190 ? 54.702 -16.666 46.001 1.00 25.07 187 LYS B N 1
ATOM 4462 C CA . LYS B 1 190 ? 55.865 -15.822 46.223 1.00 28.16 187 LYS B CA 1
ATOM 4463 C C . LYS B 1 190 ? 55.730 -14.513 45.449 1.00 28.62 187 LYS B C 1
ATOM 4464 O O . LYS B 1 190 ? 56.034 -13.447 45.968 1.00 29.54 187 LYS B O 1
ATOM 4470 N N . ALA B 1 191 ? 55.260 -14.597 44.207 1.00 25.62 188 ALA B N 1
ATOM 4471 C CA . ALA B 1 191 ? 55.100 -13.411 43.380 1.00 24.60 188 ALA B CA 1
ATOM 4472 C C . ALA B 1 191 ? 54.066 -12.472 43.973 1.00 24.56 188 ALA B C 1
ATOM 4473 O O . ALA B 1 191 ? 54.237 -11.266 43.980 1.00 27.17 188 ALA B O 1
ATOM 4475 N N . ILE B 1 192 ? 52.982 -13.046 44.468 1.00 25.90 189 ILE B N 1
ATOM 4476 C CA . ILE B 1 192 ? 51.927 -12.262 45.090 1.00 28.09 189 ILE B CA 1
ATOM 4477 C C . ILE B 1 192 ? 52.476 -11.548 46.322 1.00 30.78 189 ILE B C 1
ATOM 4478 O O . ILE B 1 192 ? 52.304 -10.339 46.472 1.00 32.78 189 ILE B O 1
ATOM 4483 N N . GLU B 1 193 ? 53.167 -12.298 47.175 1.00 27.16 190 GLU B N 1
ATOM 4484 C CA . GLU B 1 193 ? 53.738 -11.744 48.402 1.00 31.64 190 GLU B CA 1
ATOM 4485 C C . GLU B 1 193 ? 54.746 -10.625 48.120 1.00 32.55 190 GLU B C 1
ATOM 4486 O O . GLU B 1 193 ? 54.829 -9.644 48.871 1.00 33.13 190 GLU B O 1
ATOM 4492 N N . SER B 1 194 ? 55.509 -10.773 47.043 1.00 27.41 191 SER B N 1
ATOM 4493 C CA . SER B 1 194 ? 56.557 -9.806 46.716 1.00 31.21 191 SER B CA 1
ATOM 4494 C C . SER B 1 194 ? 56.022 -8.557 46.013 1.00 32.89 191 SER B C 1
ATOM 4495 O O . SER B 1 194 ? 56.769 -7.603 45.784 1.00 32.63 191 SER B O 1
ATOM 4498 N N . GLY B 1 195 ? 54.737 -8.573 45.664 1.00 31.26 192 GLY B N 1
ATOM 4499 C CA . GLY B 1 195 ? 54.110 -7.454 44.974 1.00 30.65 192 GLY B CA 1
ATOM 4500 C C . GLY B 1 195 ? 54.351 -7.372 43.474 1.00 28.66 192 GLY B C 1
ATOM 4501 O O . GLY B 1 195 ? 54.078 -6.339 42.855 1.00 27.20 192 GLY B O 1
ATOM 4502 N N . TYR B 1 196 ? 54.855 -8.452 42.878 1.00 25.27 193 TYR B N 1
ATOM 4503 C CA . TYR B 1 196 ? 55.173 -8.451 41.447 1.00 24.97 193 TYR B CA 1
ATOM 4504 C C . TYR B 1 196 ? 53.969 -8.092 40.572 1.00 25.44 193 TYR B C 1
ATOM 4505 O O . TYR B 1 196 ? 54.139 -7.532 39.481 1.00 26.84 193 TYR B O 1
ATOM 4514 N N . PHE B 1 197 ? 52.766 -8.444 41.025 1.00 23.15 194 PHE B N 1
ATOM 4515 C CA . PHE B 1 197 ? 51.559 -8.255 40.207 1.00 24.83 194 PHE B CA 1
ATOM 4516 C C . PHE B 1 197 ? 50.843 -6.944 40.509 1.00 23.01 194 PHE B C 1
ATOM 4517 O O . PHE B 1 197 ? 49.831 -6.634 39.891 1.00 22.69 194 PHE B O 1
ATOM 4525 N N . ASP B 1 198 ? 51.354 -6.169 41.462 1.00 24.95 195 ASP B N 1
ATOM 4526 C CA . ASP B 1 198 ? 50.630 -4.979 41.902 1.00 25.89 195 ASP B CA 1
ATOM 4527 C C . ASP B 1 198 ? 50.291 -4.035 40.753 1.00 25.13 195 ASP B C 1
ATOM 4528 O O . ASP B 1 198 ? 49.164 -3.551 40.650 1.00 28.19 195 ASP B O 1
ATOM 4533 N N . ASP B 1 199 ? 51.267 -3.760 39.897 1.00 23.85 196 ASP B N 1
ATOM 4534 C CA . ASP B 1 199 ? 51.069 -2.777 38.843 1.00 26.69 196 ASP B CA 1
ATOM 4535 C C . ASP B 1 199 ? 50.118 -3.261 37.742 1.00 26.88 196 ASP B C 1
ATOM 4536 O O . ASP B 1 199 ? 49.352 -2.470 37.194 1.00 29.84 196 ASP B O 1
ATOM 4541 N N . GLN B 1 200 ? 50.143 -4.555 37.434 1.00 23.97 197 GLN B N 1
ATOM 4542 C CA . GLN B 1 200 ? 49.370 -5.061 36.292 1.00 22.31 197 GLN B CA 1
ATOM 4543 C C . GLN B 1 200 ? 47.904 -5.338 36.623 1.00 18.48 197 GLN B C 1
ATOM 4544 O O . GLN B 1 200 ? 47.058 -5.381 35.720 1.00 20.32 197 GLN B O 1
ATOM 4550 N N . ILE B 1 201 ? 47.598 -5.519 37.907 1.00 19.03 198 ILE B N 1
ATOM 4551 C CA . ILE B 1 201 ? 46.244 -5.871 38.317 1.00 18.27 198 ILE B CA 1
ATOM 4552 C C . ILE B 1 201 ? 45.321 -4.661 38.453 1.00 20.39 198 ILE B C 1
ATOM 4553 O O . ILE B 1 201 ? 45.678 -3.640 39.071 1.00 23.71 198 ILE B O 1
ATOM 4558 N N . VAL B 1 202 ? 44.141 -4.793 37.859 1.00 20.66 199 VAL B N 1
ATOM 4559 C CA . VAL B 1 202 ? 43.068 -3.806 37.952 1.00 19.46 199 VAL B CA 1
ATOM 4560 C C . VAL B 1 202 ? 41.994 -4.340 38.888 1.00 17.33 199 VAL B C 1
ATOM 4561 O O . VAL B 1 202 ? 41.377 -5.363 38.600 1.00 20.93 199 VAL B O 1
ATOM 4565 N N . PRO B 1 203 ? 41.758 -3.655 40.013 1.00 21.75 200 PRO B N 1
ATOM 4566 C CA . PRO B 1 203 ? 40.754 -4.158 40.959 1.00 24.44 200 PRO B CA 1
ATOM 4567 C C . PRO B 1 203 ? 39.352 -4.071 40.376 1.00 25.82 200 PRO B C 1
ATOM 4568 O O . PRO B 1 203 ? 39.060 -3.160 39.597 1.00 26.80 200 PRO B O 1
ATOM 4572 N N . ILE B 1 204 ? 38.502 -5.025 40.747 1.00 22.82 201 ILE B N 1
ATOM 4573 C CA . ILE B 1 204 ? 37.143 -5.094 40.246 1.00 22.42 201 ILE B CA 1
ATOM 4574 C C . ILE B 1 204 ? 36.175 -4.867 41.395 1.00 24.33 201 ILE B C 1
ATOM 4575 O O . ILE B 1 204 ? 36.291 -5.498 42.441 1.00 24.02 201 ILE B O 1
ATOM 4580 N N . THR B 1 205 ? 35.216 -3.975 41.197 1.00 26.42 202 THR B N 1
ATOM 4581 C CA . THR B 1 205 ? 34.216 -3.738 42.227 1.00 29.97 202 THR B CA 1
ATOM 4582 C C . THR B 1 205 ? 32.960 -4.516 41.882 1.00 29.95 202 THR B C 1
ATOM 4583 O O . THR B 1 205 ? 32.414 -4.386 40.786 1.00 32.11 202 THR B O 1
ATOM 4587 N N . ILE B 1 206 ? 32.531 -5.365 42.804 1.00 31.76 203 ILE B N 1
ATOM 4588 C CA . ILE B 1 206 ? 31.314 -6.128 42.610 1.00 32.86 203 ILE B CA 1
ATOM 4589 C C . ILE B 1 206 ? 30.236 -5.626 43.567 1.00 40.87 203 ILE B C 1
ATOM 4590 O O . ILE B 1 206 ? 30.416 -5.642 44.787 1.00 37.00 203 ILE B O 1
ATOM 4595 N N . LYS B 1 207 ? 29.131 -5.159 42.994 1.00 53.69 204 LYS B N 1
ATOM 4596 C CA . LYS B 1 207 ? 27.994 -4.681 43.771 1.00 67.30 204 LYS B CA 1
ATOM 4597 C C . LYS B 1 207 ? 27.087 -5.851 44.114 1.00 74.98 204 LYS B C 1
ATOM 4598 O O . LYS B 1 207 ? 26.427 -6.416 43.244 1.00 73.57 204 LYS B O 1
ATOM 4604 N N . GLU B 1 208 ? 27.174 -6.247 45.364 1.00 85.34 205 GLU B N 1
ATOM 4605 C CA . GLU B 1 208 ? 26.421 -7.333 45.934 1.00 94.15 205 GLU B CA 1
ATOM 4606 C C . GLU B 1 208 ? 25.115 -6.811 46.531 1.00 99.78 205 GLU B C 1
ATOM 4607 O O . GLU B 1 208 ? 24.785 -5.638 46.410 1.00 101.66 205 GLU B O 1
ATOM 4613 N N . ARG B 1 209 ? 24.346 -7.683 47.158 1.00 101.55 206 ARG B N 1
ATOM 4614 C CA . ARG B 1 209 ? 23.047 -7.251 47.630 1.00 102.10 206 ARG B CA 1
ATOM 4615 C C . ARG B 1 209 ? 23.078 -6.106 48.627 1.00 101.36 206 ARG B C 1
ATOM 4616 O O . ARG B 1 209 ? 22.346 -5.133 48.483 1.00 102.02 206 ARG B O 1
ATOM 4618 N N . ARG B 1 210 ? 23.934 -6.208 49.625 1.00 98.98 207 ARG B N 1
ATOM 4619 C CA . ARG B 1 210 ? 23.956 -5.193 50.654 1.00 97.41 207 ARG B CA 1
ATOM 4620 C C . ARG B 1 210 ? 25.280 -4.474 50.730 1.00 94.79 207 ARG B C 1
ATOM 4621 O O . ARG B 1 210 ? 25.524 -3.727 51.650 1.00 96.51 207 ARG B O 1
ATOM 4623 N N . LYS B 1 211 ? 26.174 -4.742 49.796 1.00 89.86 208 LYS B N 1
ATOM 4624 C CA . LYS B 1 211 ? 27.485 -4.151 49.911 1.00 85.76 208 LYS B CA 1
ATOM 4625 C C . LYS B 1 211 ? 28.214 -4.124 48.582 1.00 74.82 208 LYS B C 1
ATOM 4626 O O . LYS B 1 211 ? 27.775 -4.715 47.616 1.00 75.16 208 LYS B O 1
ATOM 4632 N N . GLU B 1 212 ? 29.305 -3.391 48.550 1.00 62.16 209 GLU B N 1
ATOM 4633 C CA A GLU B 1 212 ? 30.232 -3.509 47.438 0.50 55.56 209 GLU B CA 1
ATOM 4634 C CA B GLU B 1 212 ? 30.241 -3.486 47.437 0.50 55.21 209 GLU B CA 1
ATOM 4635 C C . GLU B 1 212 ? 31.496 -4.223 47.891 1.00 52.50 209 GLU B C 1
ATOM 4636 O O . GLU B 1 212 ? 31.974 -4.024 49.008 1.00 54.74 209 GLU B O 1
ATOM 4647 N N . VAL B 1 213 ? 32.018 -5.076 47.024 1.00 43.48 210 VAL B N 1
ATOM 4648 C CA . VAL B 1 213 ? 33.236 -5.804 47.312 1.00 39.41 210 VAL B CA 1
ATOM 4649 C C . VAL B 1 213 ? 34.289 -5.333 46.324 1.00 34.30 210 VAL B C 1
ATOM 4650 O O . VAL B 1 213 ? 33.990 -5.130 45.152 1.00 36.45 210 VAL B O 1
ATOM 4654 N N . VAL B 1 214 ? 35.510 -5.133 46.799 1.00 31.24 211 VAL B N 1
ATOM 4655 C CA . VAL B 1 214 ? 36.618 -4.828 45.900 1.00 28.96 211 VAL B CA 1
ATOM 4656 C C . VAL B 1 214 ? 37.550 -6.035 45.810 1.00 28.40 211 VAL B C 1
ATOM 4657 O O . VAL B 1 214 ? 38.191 -6.418 46.790 1.00 26.92 211 VAL B O 1
ATOM 4661 N N . PHE B 1 215 ? 37.599 -6.633 44.625 1.00 24.43 212 PHE B N 1
ATOM 4662 C CA . PHE B 1 215 ? 38.394 -7.824 44.360 1.00 24.99 212 PHE B CA 1
ATOM 4663 C C . PHE B 1 215 ? 39.712 -7.379 43.727 1.00 22.89 212 PHE B C 1
ATOM 4664 O O . PHE B 1 215 ? 39.715 -6.819 42.631 1.00 21.43 212 PHE B O 1
ATOM 4672 N N . SER B 1 216 ? 40.822 -7.613 44.424 1.00 20.52 213 SER B N 1
ATOM 4673 C CA . SER B 1 216 ? 42.113 -7.050 44.022 1.00 22.22 213 SER B CA 1
ATOM 4674 C C . SER B 1 216 ? 43.253 -8.067 43.962 1.00 22.45 213 SER B C 1
ATOM 4675 O O . SER B 1 216 ? 44.348 -7.749 43.498 1.00 24.37 213 SER B O 1
ATOM 4678 N N . LYS B 1 217 ? 43.005 -9.285 44.424 1.00 20.64 214 LYS B N 1
ATOM 4679 C CA . LYS B 1 217 ? 44.061 -10.286 44.488 1.00 21.69 214 LYS B CA 1
ATOM 4680 C C . LYS B 1 217 ? 43.618 -11.619 43.913 1.00 21.12 214 LYS B C 1
ATOM 4681 O O . LYS B 1 217 ? 42.499 -12.070 44.164 1.00 22.92 214 LYS B O 1
ATOM 4687 N N . ASP B 1 218 ? 44.509 -12.255 43.161 1.00 20.83 215 ASP B N 1
ATOM 4688 C CA . ASP B 1 218 ? 44.252 -13.585 42.608 1.00 19.72 215 ASP B CA 1
ATOM 4689 C C . ASP B 1 218 ? 43.865 -14.558 43.717 1.00 21.85 215 ASP B C 1
ATOM 4690 O O . ASP B 1 218 ? 44.530 -14.617 44.761 1.00 24.11 215 ASP B O 1
ATOM 4695 N N . GLU B 1 219 ? 42.800 -15.330 43.518 1.00 20.16 216 GLU B N 1
ATOM 4696 C CA . GLU B 1 219 ? 42.347 -16.175 44.626 1.00 22.97 216 GLU B CA 1
ATOM 4697 C C . GLU B 1 219 ? 42.551 -17.682 44.439 1.00 20.37 216 GLU B C 1
ATOM 4698 O O . GLU B 1 219 ? 42.231 -18.462 45.336 1.00 22.13 216 GLU B O 1
ATOM 4704 N N . HIS B 1 220 ? 43.124 -18.088 43.310 1.00 19.42 217 HIS B N 1
ATOM 4705 C CA . HIS B 1 220 ? 43.353 -19.511 43.072 1.00 19.04 217 HIS B CA 1
ATOM 4706 C C . HIS B 1 220 ? 44.549 -20.103 43.833 1.00 21.16 217 HIS B C 1
ATOM 4707 O O . HIS B 1 220 ? 44.479 -21.233 44.309 1.00 21.69 217 HIS B O 1
ATOM 4714 N N . PRO B 1 221 ? 45.661 -19.362 43.940 1.00 21.03 218 PRO B N 1
ATOM 4715 C CA . PRO B 1 221 ? 46.792 -19.996 44.640 1.00 18.82 218 PRO B CA 1
ATOM 4716 C C . PRO B 1 221 ? 46.458 -20.432 46.067 1.00 21.23 218 PRO B C 1
ATOM 4717 O O . PRO B 1 221 ? 45.787 -19.705 46.811 1.00 23.42 218 PRO B O 1
ATOM 4721 N N . ARG B 1 222 ? 46.940 -21.613 46.449 1.00 23.29 219 ARG B N 1
ATOM 4722 C CA A ARG B 1 222 ? 46.636 -22.198 47.754 0.50 24.68 219 ARG B CA 1
ATOM 4723 C CA B ARG B 1 222 ? 46.630 -22.153 47.766 0.50 24.08 219 ARG B CA 1
ATOM 4724 C C . ARG B 1 222 ? 47.850 -22.162 48.681 1.00 26.57 219 ARG B C 1
ATOM 4725 O O . ARG B 1 222 ? 48.794 -22.923 48.483 1.00 26.71 219 ARG B O 1
ATOM 4740 N N . ALA B 1 223 ? 47.806 -21.302 49.696 1.00 27.65 220 ALA B N 1
ATOM 4741 C CA . ALA B 1 223 ? 48.941 -21.078 50.571 1.00 33.22 220 ALA B CA 1
ATOM 4742 C C . ALA B 1 223 ? 49.388 -22.345 51.263 1.00 35.37 220 ALA B C 1
ATOM 4743 O O . ALA B 1 223 ? 50.550 -22.475 51.629 1.00 37.23 220 ALA B O 1
ATOM 4745 N N . ASP B 1 224 ? 48.473 -23.286 51.454 1.00 35.78 221 ASP B N 1
ATOM 4746 C CA . ASP B 1 224 ? 48.819 -24.453 52.250 1.00 44.93 221 ASP B CA 1
ATOM 4747 C C . ASP B 1 224 ? 48.883 -25.741 51.436 1.00 43.99 221 ASP B C 1
ATOM 4748 O O . ASP B 1 224 ? 48.856 -26.836 51.993 1.00 45.74 221 ASP B O 1
ATOM 4753 N N . ILE B 1 225 ? 49.001 -25.603 50.119 1.00 39.26 222 ILE B N 1
ATOM 4754 C CA . ILE B 1 225 ? 49.153 -26.762 49.254 1.00 37.36 222 ILE B CA 1
ATOM 4755 C C . ILE B 1 225 ? 50.499 -27.432 49.529 1.00 36.00 222 ILE B C 1
ATOM 4756 O O . ILE B 1 225 ? 51.476 -26.758 49.855 1.00 40.01 222 ILE B O 1
ATOM 4761 N N . THR B 1 226 ? 50.546 -28.758 49.416 1.00 31.70 223 THR B N 1
ATOM 4762 C CA . THR B 1 226 ? 51.770 -29.505 49.708 1.00 30.18 223 THR B CA 1
ATOM 4763 C C . THR B 1 226 ? 51.923 -30.718 48.801 1.00 26.06 223 THR B C 1
ATOM 4764 O O . THR B 1 226 ? 50.960 -31.165 48.172 1.00 27.26 223 THR B O 1
ATOM 4768 N N . ALA B 1 227 ? 53.138 -31.258 48.752 1.00 27.55 224 ALA B N 1
ATOM 4769 C CA . ALA B 1 227 ? 53.397 -32.498 48.032 1.00 29.85 224 ALA B CA 1
ATOM 4770 C C . ALA B 1 227 ? 52.506 -33.629 48.537 1.00 28.97 224 ALA B C 1
ATOM 4771 O O . ALA B 1 227 ? 51.943 -34.383 47.744 1.00 31.24 224 ALA B O 1
ATOM 4773 N N . GLU B 1 228 ? 52.383 -33.746 49.857 1.00 30.21 225 GLU B N 1
ATOM 4774 C CA . GLU B 1 228 ? 51.548 -34.788 50.448 1.00 30.48 225 GLU B CA 1
ATOM 4775 C C . GLU B 1 228 ? 50.096 -34.666 49.999 1.00 24.82 225 GLU B C 1
ATOM 4776 O O . GLU B 1 228 ? 49.464 -35.661 49.632 1.00 26.42 225 GLU B O 1
ATOM 4782 N N . LYS B 1 229 ? 49.561 -33.450 50.015 1.00 24.83 226 LYS B N 1
ATOM 4783 C CA . LYS B 1 229 ? 48.169 -33.260 49.621 1.00 23.80 226 LYS B CA 1
ATOM 4784 C C . LYS B 1 229 ? 47.963 -33.637 48.161 1.00 23.87 226 LYS B C 1
ATOM 4785 O O . LYS B 1 229 ? 46.988 -34.307 47.810 1.00 22.30 226 LYS B O 1
ATOM 4791 N N . LEU B 1 230 ? 48.873 -33.189 47.303 1.00 20.75 227 LEU B N 1
ATOM 4792 C CA . LEU B 1 230 ? 48.743 -33.471 45.881 1.00 20.85 227 LEU B CA 1
ATOM 4793 C C . LEU B 1 230 ? 48.834 -34.971 45.604 1.00 20.65 227 LEU B C 1
ATOM 4794 O O . LEU B 1 230 ? 48.097 -35.502 44.779 1.00 22.04 227 LEU B O 1
ATOM 4799 N N . ALA B 1 231 ? 49.732 -35.652 46.302 1.00 21.76 228 ALA B N 1
ATOM 4800 C CA . ALA B 1 231 ? 49.941 -37.078 46.081 1.00 22.53 228 ALA B CA 1
ATOM 4801 C C . ALA B 1 231 ? 48.740 -37.918 46.516 1.00 26.72 228 ALA B C 1
ATOM 4802 O O . ALA B 1 231 ? 48.559 -39.038 46.046 1.00 27.16 228 ALA B O 1
ATOM 4804 N N . GLY B 1 232 ? 47.920 -37.379 47.411 1.00 24.23 229 GLY B N 1
ATOM 4805 C CA . GLY B 1 232 ? 46.770 -38.112 47.913 1.00 23.39 229 GLY B CA 1
ATOM 4806 C C . GLY B 1 232 ? 45.529 -38.051 47.033 1.00 23.24 229 GLY B C 1
ATOM 4807 O O . GLY B 1 232 ? 44.590 -38.816 47.244 1.00 23.36 229 GLY B O 1
ATOM 4808 N N . LEU B 1 233 ? 45.517 -37.160 46.048 1.00 20.49 230 LEU B N 1
ATOM 4809 C CA . LEU B 1 233 ? 44.306 -36.935 45.247 1.00 21.67 230 LEU B CA 1
ATOM 4810 C C . LEU B 1 233 ? 44.018 -38.091 44.293 1.00 24.87 230 LEU B C 1
ATOM 4811 O O . LEU B 1 233 ? 44.934 -38.784 43.858 1.00 24.74 230 LEU B O 1
ATOM 4816 N N . LYS B 1 234 ? 42.738 -38.285 43.979 1.00 25.92 231 LYS B N 1
ATOM 4817 C CA . LYS B 1 234 ? 42.312 -39.299 43.017 1.00 25.73 231 LYS B CA 1
ATOM 4818 C C . LYS B 1 234 ? 42.441 -38.803 41.582 1.00 22.22 231 LYS B C 1
ATOM 4819 O O . LYS B 1 234 ? 42.294 -37.616 41.314 1.00 21.90 231 LYS B O 1
ATOM 4825 N N . PRO B 1 235 ? 42.719 -39.720 40.647 1.00 21.85 232 PRO B N 1
ATOM 4826 C CA . PRO B 1 235 ? 42.748 -39.341 39.232 1.00 23.77 232 PRO B CA 1
ATOM 4827 C C . PRO B 1 235 ? 41.373 -38.836 38.824 1.00 24.58 232 PRO B C 1
ATOM 4828 O O . PRO B 1 235 ? 40.371 -39.396 39.282 1.00 28.89 232 PRO B O 1
ATOM 4832 N N . ALA B 1 236 ? 41.327 -37.805 37.985 1.00 22.56 233 ALA B N 1
ATOM 4833 C CA . ALA B 1 236 ? 40.066 -37.149 37.637 1.00 25.54 233 ALA B CA 1
ATOM 4834 C C . ALA B 1 236 ? 39.485 -37.577 36.278 1.00 33.07 233 ALA B C 1
ATOM 4835 O O . ALA B 1 236 ? 38.302 -37.344 36.013 1.00 35.92 233 ALA B O 1
ATOM 4837 N N . PHE B 1 237 ? 40.298 -38.195 35.422 1.00 29.86 234 PHE B N 1
ATOM 4838 C CA . PHE B 1 237 ? 39.886 -38.393 34.026 1.00 31.41 234 PHE B CA 1
ATOM 4839 C C . PHE B 1 237 ? 40.001 -39.817 33.509 1.00 40.16 234 PHE B C 1
ATOM 4840 O O . PHE B 1 237 ? 39.449 -40.145 32.458 1.00 43.79 234 PHE B O 1
ATOM 4848 N N . ARG B 1 238 ? 40.778 -40.634 34.212 1.00 43.09 235 ARG B N 1
ATOM 4849 C CA . ARG B 1 238 ? 41.002 -42.029 33.850 1.00 51.04 235 ARG B CA 1
ATOM 4850 C C . ARG B 1 238 ? 41.105 -42.839 35.152 1.00 53.79 235 ARG B C 1
ATOM 4851 O O . ARG B 1 238 ? 41.566 -42.327 36.163 1.00 50.23 235 ARG B O 1
ATOM 4859 N N . LYS B 1 239 ? 40.684 -44.099 35.134 1.00 61.98 236 LYS B N 1
ATOM 4860 C CA . LYS B 1 239 ? 40.666 -44.912 36.357 1.00 66.40 236 LYS B CA 1
ATOM 4861 C C . LYS B 1 239 ? 42.024 -45.174 37.025 1.00 63.81 236 LYS B C 1
ATOM 4862 O O . LYS B 1 239 ? 42.135 -45.143 38.248 1.00 65.03 236 LYS B O 1
ATOM 4864 N N . ASP B 1 240 ? 43.042 -45.444 36.223 1.00 58.42 237 ASP B N 1
ATOM 4865 C CA . ASP B 1 240 ? 44.389 -45.699 36.726 1.00 53.38 237 ASP B CA 1
ATOM 4866 C C . ASP B 1 240 ? 45.282 -44.524 36.370 1.00 46.67 237 ASP B C 1
ATOM 4867 O O . ASP B 1 240 ? 46.500 -44.643 36.318 1.00 46.07 237 ASP B O 1
ATOM 4869 N N . GLY B 1 241 ? 44.642 -43.392 36.102 1.00 41.08 238 GLY B N 1
ATOM 4870 C CA . GLY B 1 241 ? 45.284 -42.174 35.647 1.00 36.17 238 GLY B CA 1
ATOM 4871 C C . GLY B 1 241 ? 46.095 -41.370 36.641 1.00 32.05 238 GLY B C 1
ATOM 4872 O O . GLY B 1 241 ? 46.130 -41.687 37.824 1.00 36.05 238 GLY B O 1
ATOM 4873 N N . SER B 1 242 ? 46.815 -40.378 36.125 1.00 28.86 239 SER B N 1
ATOM 4874 C CA . SER B 1 242 ? 47.634 -39.481 36.933 1.00 28.59 239 SER B CA 1
ATOM 4875 C C . SER B 1 242 ? 47.186 -38.007 36.955 1.00 23.72 239 SER B C 1
ATOM 4876 O O . SER B 1 242 ? 47.603 -37.258 37.824 1.00 23.18 239 SER B O 1
ATOM 4879 N N . VAL B 1 243 ? 46.351 -37.593 36.003 1.00 20.34 240 VAL B N 1
ATOM 4880 C CA . VAL B 1 243 ? 45.857 -36.217 35.993 1.00 20.03 240 VAL B CA 1
ATOM 4881 C C . VAL B 1 243 ? 44.772 -36.069 37.069 1.00 21.17 240 VAL B C 1
ATOM 4882 O O . VAL B 1 243 ? 43.824 -36.851 37.101 1.00 21.60 240 VAL B O 1
ATOM 4886 N N . THR B 1 244 ? 44.924 -35.077 37.945 1.00 18.65 241 THR B N 1
ATOM 4887 C CA . THR B 1 244 ? 44.000 -34.877 39.076 1.00 17.89 241 THR B CA 1
ATOM 4888 C C . THR B 1 244 ? 43.495 -33.441 39.070 1.00 17.29 241 THR B C 1
ATOM 4889 O O . THR B 1 244 ? 43.960 -32.612 38.288 1.00 18.61 241 THR B O 1
ATOM 4893 N N . ALA B 1 245 ? 42.565 -33.133 39.971 1.00 19.38 242 ALA B N 1
ATOM 4894 C CA . ALA B 1 245 ? 42.117 -31.747 40.119 1.00 20.47 242 ALA B CA 1
ATOM 4895 C C . ALA B 1 245 ? 43.262 -30.858 40.602 1.00 20.01 242 ALA B C 1
ATOM 4896 O O . ALA B 1 245 ? 43.303 -29.660 40.304 1.00 23.24 242 ALA B O 1
ATOM 4898 N N . GLY B 1 246 ? 44.193 -31.450 41.343 1.00 19.14 243 GLY B N 1
ATOM 4899 C CA . GLY B 1 246 ? 45.308 -30.709 41.898 1.00 18.17 243 GLY B CA 1
ATOM 4900 C C . GLY B 1 246 ? 46.412 -30.385 40.907 1.00 20.32 243 GLY B C 1
ATOM 4901 O O . GLY B 1 246 ? 47.103 -29.382 41.069 1.00 19.54 243 GLY B O 1
ATOM 4902 N N . ASN B 1 247 ? 46.592 -31.219 39.886 1.00 17.49 244 ASN B N 1
ATOM 4903 C CA . ASN B 1 247 ? 47.628 -30.941 38.888 1.00 17.46 244 ASN B CA 1
ATOM 4904 C C . ASN B 1 247 ? 47.051 -30.483 37.544 1.00 19.79 244 ASN B C 1
ATOM 4905 O O . ASN B 1 247 ? 47.749 -30.433 36.528 1.00 21.69 244 ASN B O 1
ATOM 4910 N N . ALA B 1 248 ? 45.768 -30.129 37.566 1.00 17.27 245 ALA B N 1
ATOM 4911 C CA . ALA B 1 248 ? 45.105 -29.537 36.407 1.00 17.10 245 ALA B CA 1
ATOM 4912 C C . ALA B 1 248 ? 44.846 -28.065 36.686 1.00 19.19 245 ALA B C 1
ATOM 4913 O O . ALA B 1 248 ? 44.757 -27.664 37.841 1.00 21.72 245 ALA B O 1
ATOM 4915 N N . SER B 1 249 ? 44.725 -27.257 35.635 1.00 19.75 246 SER B N 1
ATOM 4916 C CA . SER B 1 249 ? 44.348 -25.869 35.840 1.00 18.34 246 SER B CA 1
ATOM 4917 C C . SER B 1 249 ? 42.928 -25.850 36.383 1.00 20.20 246 SER B C 1
ATOM 4918 O O . SER B 1 249 ? 42.196 -26.829 36.255 1.00 22.04 246 SER B O 1
ATOM 4921 N N . GLY B 1 250 ? 42.541 -24.739 36.990 1.00 21.25 247 GLY B N 1
ATOM 4922 C CA . GLY B 1 250 ? 41.188 -24.611 37.497 1.00 22.61 247 GLY B CA 1
ATOM 4923 C C . GLY B 1 250 ? 40.236 -24.050 36.455 1.00 23.78 247 GLY B C 1
ATOM 4924 O O . GLY B 1 250 ? 40.635 -23.746 35.319 1.00 23.30 247 GLY B O 1
ATOM 4925 N N . LEU B 1 251 ? 38.969 -23.949 36.850 1.00 16.79 248 LEU B N 1
ATOM 4926 C CA . LEU B 1 251 ? 37.962 -23.172 36.150 1.00 16.67 248 LEU B CA 1
ATOM 4927 C C . LEU B 1 251 ? 37.974 -21.806 36.818 1.00 17.62 248 LEU B C 1
ATOM 4928 O O . LEU B 1 251 ? 37.961 -21.712 38.052 1.00 16.40 248 LEU B O 1
ATOM 4933 N N . ASN B 1 252 ? 38.042 -20.750 36.020 1.00 15.23 249 ASN B N 1
ATOM 4934 C CA . ASN B 1 252 ? 38.319 -19.427 36.577 1.00 13.87 249 ASN B CA 1
ATOM 4935 C C . ASN B 1 252 ? 37.703 -18.295 35.785 1.00 14.47 249 ASN B C 1
ATOM 4936 O O . ASN B 1 252 ? 37.252 -18.484 34.657 1.00 16.29 249 ASN B O 1
ATOM 4941 N N . ASP B 1 253 ? 37.712 -17.112 36.392 1.00 14.41 250 ASP B N 1
ATOM 4942 C CA . ASP B 1 253 ? 37.123 -15.924 35.802 1.00 14.84 250 ASP B CA 1
ATOM 4943 C C . ASP B 1 253 ? 38.197 -14.860 35.710 1.00 16.64 250 ASP B C 1
ATOM 4944 O O . ASP B 1 253 ? 38.962 -14.673 36.655 1.00 16.13 250 ASP B O 1
ATOM 4949 N N . GLY B 1 254 ? 38.259 -14.152 34.585 1.00 12.44 251 GLY B N 1
ATOM 4950 C CA . GLY B 1 254 ? 39.218 -13.065 34.482 1.00 12.40 251 GLY B CA 1
ATOM 4951 C C . GLY B 1 254 ? 39.197 -12.370 33.137 1.00 13.47 251 GLY B C 1
ATOM 4952 O O . GLY B 1 254 ? 38.679 -12.918 32.161 1.00 15.15 251 GLY B O 1
ATOM 4953 N N . SER B 1 255 ? 39.754 -11.164 33.098 1.00 15.83 252 SER B N 1
ATOM 4954 C CA . SER B 1 255 ? 39.935 -10.437 31.846 1.00 13.36 252 SER B CA 1
ATOM 4955 C C . SER B 1 255 ? 41.350 -9.862 31.784 1.00 15.40 252 SER B C 1
ATOM 4956 O O . SER B 1 255 ? 42.006 -9.665 32.810 1.00 16.60 252 SER B O 1
ATOM 4959 N N . ALA B 1 256 ? 41.834 -9.624 30.569 1.00 13.67 253 ALA B N 1
ATOM 4960 C CA . ALA B 1 256 ? 43.165 -9.050 30.386 1.00 14.43 253 ALA B CA 1
ATOM 4961 C C . ALA B 1 256 ? 43.174 -8.299 29.065 1.00 14.27 253 ALA B C 1
ATOM 4962 O O . ALA B 1 256 ? 42.620 -8.780 28.078 1.00 15.64 253 ALA B O 1
ATOM 4964 N N . VAL B 1 257 ? 43.819 -7.136 29.051 1.00 16.11 254 VAL B N 1
ATOM 4965 C CA . VAL B 1 257 ? 43.711 -6.193 27.940 1.00 16.32 254 VAL B CA 1
ATOM 4966 C C . VAL B 1 257 ? 45.057 -5.502 27.697 1.00 16.59 254 VAL B C 1
ATOM 4967 O O . VAL B 1 257 ? 45.734 -5.109 28.644 1.00 17.59 254 VAL B O 1
ATOM 4971 N N . LEU B 1 258 ? 45.424 -5.370 26.424 1.00 15.55 255 LEU B N 1
ATOM 4972 C CA . LEU B 1 258 ? 46.590 -4.599 26.006 1.00 16.26 255 LEU B CA 1
ATOM 4973 C C . LEU B 1 258 ? 46.150 -3.447 25.126 1.00 17.28 255 LEU B C 1
ATOM 4974 O O . LEU B 1 258 ? 45.151 -3.554 24.414 1.00 17.28 255 LEU B O 1
ATOM 4979 N N . VAL B 1 259 ? 46.903 -2.351 25.160 1.00 17.32 256 VAL B N 1
ATOM 4980 C CA . VAL B 1 259 ? 46.763 -1.313 24.150 1.00 16.64 256 VAL B CA 1
ATOM 4981 C C . VAL B 1 259 ? 47.920 -1.456 23.173 1.00 18.42 256 VAL B C 1
ATOM 4982 O O . VAL B 1 259 ? 49.086 -1.456 23.576 1.00 18.28 256 VAL B O 1
ATOM 4986 N N . LEU B 1 260 ? 47.584 -1.632 21.899 1.00 18.53 257 LEU B N 1
ATOM 4987 C CA . LEU B 1 260 ? 48.578 -1.718 20.835 1.00 16.98 257 LEU B CA 1
ATOM 4988 C C . LEU B 1 260 ? 48.433 -0.570 19.852 1.00 17.34 257 LEU B C 1
ATOM 4989 O O . LEU B 1 260 ? 47.333 -0.071 19.618 1.00 20.00 257 LEU B O 1
ATOM 4994 N N . MET B 1 261 ? 49.546 -0.167 19.250 1.00 16.40 258 MET B N 1
ATOM 4995 C CA . MET B 1 261 ? 49.510 0.844 18.205 1.00 19.47 258 MET B CA 1
ATOM 4996 C C . MET B 1 261 ? 50.742 0.701 17.336 1.00 21.59 258 MET B C 1
ATOM 4997 O O . MET B 1 261 ? 51.632 -0.086 17.645 1.00 19.61 258 MET B O 1
ATOM 5002 N N . SER B 1 262 ? 50.795 1.444 16.238 1.00 21.89 259 SER B N 1
ATOM 5003 C CA . SER B 1 262 ? 51.991 1.425 15.423 1.00 21.67 259 SER B CA 1
ATOM 5004 C C . SER B 1 262 ? 53.114 2.131 16.164 1.00 26.06 259 SER B C 1
ATOM 5005 O O . SER B 1 262 ? 52.876 3.026 16.991 1.00 25.92 259 SER B O 1
ATOM 5008 N N . GLU B 1 263 ? 54.343 1.718 15.890 1.00 27.19 260 GLU B N 1
ATOM 5009 C CA . GLU B 1 263 ? 55.485 2.393 16.482 1.00 28.94 260 GLU B CA 1
ATOM 5010 C C . GLU B 1 263 ? 55.433 3.871 16.096 1.00 27.95 260 GLU B C 1
ATOM 5011 O O . GLU B 1 263 ? 55.703 4.755 16.914 1.00 28.09 260 GLU B O 1
ATOM 5017 N N . GLU B 1 264 ? 55.067 4.125 14.843 1.00 26.77 261 GLU B N 1
ATOM 5018 C CA . GLU B 1 264 ? 54.880 5.480 14.341 1.00 29.87 261 GLU B CA 1
ATOM 5019 C C . GLU B 1 264 ? 53.913 6.293 15.211 1.00 27.04 261 GLU B C 1
ATOM 5020 O O . GLU B 1 264 ? 54.182 7.454 15.545 1.00 28.93 261 GLU B O 1
ATOM 5026 N N . LYS B 1 265 ? 52.793 5.680 15.578 1.00 25.94 262 LYS B N 1
ATOM 5027 C CA . LYS B 1 265 ? 51.772 6.339 16.381 1.00 26.93 262 LYS B CA 1
ATOM 5028 C C . LYS B 1 265 ? 52.290 6.622 17.793 1.00 26.49 262 LYS B C 1
ATOM 5029 O O . LYS B 1 265 ? 52.073 7.710 18.335 1.00 27.66 262 LYS B O 1
ATOM 5035 N N . ALA B 1 266 ? 52.982 5.646 18.379 1.00 24.72 263 ALA B N 1
ATOM 5036 C CA . ALA B 1 266 ? 53.622 5.833 19.683 1.00 24.73 263 ALA B CA 1
ATOM 5037 C C . ALA B 1 266 ? 54.600 7.001 19.657 1.00 27.74 263 ALA B C 1
ATOM 5038 O O . ALA B 1 266 ? 54.616 7.818 20.577 1.00 27.72 263 ALA B O 1
ATOM 5040 N N . LYS B 1 267 ? 55.423 7.080 18.611 1.00 24.35 264 LYS B N 1
ATOM 5041 C CA . LYS B 1 267 ? 56.382 8.174 18.505 1.00 28.29 264 LYS B CA 1
ATOM 5042 C C . LYS B 1 267 ? 55.672 9.514 18.345 1.00 29.31 264 LYS B C 1
ATOM 5043 O O . LYS B 1 267 ? 56.070 10.519 18.939 1.00 30.32 264 LYS B O 1
ATOM 5049 N N . GLU B 1 268 ? 54.619 9.520 17.538 1.00 26.88 265 GLU B N 1
ATOM 5050 C CA . GLU B 1 268 ? 53.818 10.717 17.311 1.00 31.17 265 GLU B CA 1
ATOM 5051 C C . GLU B 1 268 ? 53.157 11.213 18.605 1.00 33.68 265 GLU B C 1
ATOM 5052 O O . GLU B 1 268 ? 52.930 12.411 18.773 1.00 34.31 265 GLU B O 1
ATOM 5058 N N . LYS B 1 269 ? 52.861 10.284 19.512 1.00 31.72 266 LYS B N 1
ATOM 5059 C CA . LYS B 1 269 ? 52.216 10.608 20.791 1.00 31.06 266 LYS B CA 1
ATOM 5060 C C . LYS B 1 269 ? 53.227 10.762 21.921 1.00 26.13 266 LYS B C 1
ATOM 5061 O O . LYS B 1 269 ? 52.863 11.058 23.069 1.00 30.03 266 LYS B O 1
ATOM 5067 N N . GLY B 1 270 ? 54.497 10.553 21.603 1.00 28.06 267 GLY B N 1
ATOM 5068 C CA . GLY B 1 270 ? 55.553 10.677 22.589 1.00 28.37 267 GLY B CA 1
ATOM 5069 C C . GLY B 1 270 ? 55.483 9.642 23.692 1.00 30.90 267 GLY B C 1
ATOM 5070 O O . GLY B 1 270 ? 55.916 9.888 24.821 1.00 31.88 267 GLY B O 1
ATOM 5071 N N . LEU B 1 271 ? 54.946 8.473 23.361 1.00 28.12 268 LEU B N 1
ATOM 5072 C CA . LEU B 1 271 ? 54.787 7.396 24.331 1.00 29.59 268 LEU B CA 1
ATOM 5073 C C . LEU B 1 271 ? 55.977 6.437 24.306 1.00 34.39 268 LEU B C 1
ATOM 5074 O O . LEU B 1 271 ? 56.496 6.110 23.236 1.00 39.77 268 LEU B O 1
ATOM 5079 N N . GLN B 1 272 ? 56.405 5.993 25.484 1.00 31.43 269 GLN B N 1
ATOM 5080 C CA . GLN B 1 272 ? 57.419 4.946 25.600 1.00 32.03 269 GLN B CA 1
ATOM 5081 C C . GLN B 1 272 ? 56.755 3.583 25.833 1.00 28.31 269 GLN B C 1
ATOM 5082 O O . GLN B 1 272 ? 56.280 3.292 26.928 1.00 29.54 269 GLN B O 1
ATOM 5088 N N . PRO B 1 273 ? 56.715 2.738 24.794 1.00 25.01 270 PRO B N 1
ATOM 5089 C CA . PRO B 1 273 ? 55.979 1.473 24.915 1.00 21.89 270 PRO B CA 1
ATOM 5090 C C . PRO B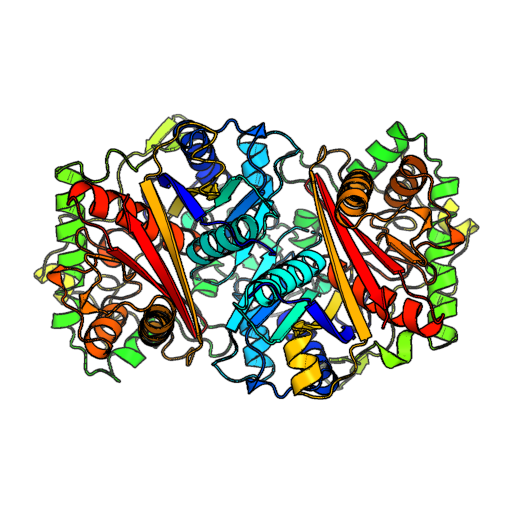 1 273 ? 56.640 0.507 25.884 1.00 21.81 270 PRO B C 1
ATOM 5091 O O . PRO B 1 273 ? 57.841 0.615 26.155 1.00 24.54 270 PRO B O 1
ATOM 5095 N N . LEU B 1 274 ? 55.849 -0.431 26.396 1.00 19.59 271 LEU B N 1
ATOM 5096 C CA . LEU B 1 274 ? 56.360 -1.475 27.273 1.00 23.27 271 LEU B CA 1
ATOM 5097 C C . LEU B 1 274 ? 57.116 -2.529 26.476 1.00 22.98 271 LEU B C 1
ATOM 5098 O O . LEU B 1 274 ? 58.097 -3.093 26.960 1.00 23.93 271 LEU B O 1
ATOM 5103 N N . ALA B 1 275 ? 56.657 -2.781 25.252 1.00 20.33 272 ALA B N 1
ATOM 5104 C CA . ALA B 1 275 ? 57.151 -3.899 24.449 1.00 22.31 272 ALA B CA 1
ATOM 5105 C C . ALA B 1 275 ? 56.790 -3.743 22.980 1.00 23.11 272 ALA B C 1
ATOM 5106 O O . ALA B 1 275 ? 55.907 -2.963 22.629 1.00 23.76 272 ALA B O 1
ATOM 5108 N N . ARG B 1 276 ? 57.476 -4.497 22.128 1.00 22.23 273 ARG B N 1
ATOM 5109 C CA . ARG B 1 276 ? 57.098 -4.605 20.721 1.00 22.40 273 ARG B CA 1
ATOM 5110 C C . ARG B 1 276 ? 56.805 -6.061 20.382 1.00 23.96 273 ARG B C 1
ATOM 5111 O O . ARG B 1 276 ? 57.338 -6.980 21.008 1.00 23.53 273 ARG B O 1
ATOM 5119 N N . ILE B 1 277 ? 55.941 -6.267 19.400 1.00 20.55 274 ILE B N 1
ATOM 5120 C CA . ILE B 1 277 ? 55.684 -7.610 18.906 1.00 22.00 274 ILE B CA 1
ATOM 5121 C C . ILE B 1 277 ? 56.642 -7.913 17.763 1.00 21.04 274 ILE B C 1
ATOM 5122 O O . ILE B 1 277 ? 56.721 -7.157 16.789 1.00 24.25 274 ILE B O 1
ATOM 5127 N N . VAL B 1 278 ? 57.385 -9.012 17.883 1.00 19.77 275 VAL B N 1
ATOM 5128 C CA . VAL B 1 278 ? 58.357 -9.368 16.852 1.00 23.53 275 VAL B CA 1
ATOM 5129 C C . VAL B 1 278 ? 57.831 -10.434 15.883 1.00 22.16 275 VAL B C 1
ATOM 5130 O O . VAL B 1 278 ? 58.245 -10.486 14.728 1.00 22.58 275 VAL B O 1
ATOM 5134 N N . GLY B 1 279 ? 56.909 -11.271 16.352 1.00 21.30 276 GLY B N 1
ATOM 5135 C CA . GLY B 1 279 ? 56.305 -12.274 15.492 1.00 19.50 276 GLY B CA 1
ATOM 5136 C C . GLY B 1 279 ? 55.255 -13.092 16.221 1.00 19.65 276 GLY B C 1
ATOM 5137 O O . GLY B 1 279 ? 55.058 -12.932 17.422 1.00 19.83 276 GLY B O 1
ATOM 5138 N N . TYR B 1 280 ? 54.588 -13.970 15.480 1.00 18.69 277 TYR B N 1
ATOM 5139 C CA . TYR B 1 280 ? 53.574 -14.854 16.045 1.00 17.69 277 TYR B CA 1
ATOM 5140 C C . TYR B 1 280 ? 53.345 -16.024 15.086 1.00 14.95 277 TYR B C 1
ATOM 5141 O O . TYR B 1 280 ? 53.593 -15.920 13.884 1.00 19.70 277 TYR B O 1
ATOM 5150 N N . SER B 1 281 ? 52.869 -17.144 15.615 1.00 17.19 278 SER B N 1
ATOM 5151 C CA . SER B 1 281 ? 52.746 -18.345 14.793 1.00 14.92 278 SER B CA 1
ATOM 5152 C C . SER B 1 281 ? 51.643 -19.249 15.323 1.00 17.00 278 SER B C 1
ATOM 5153 O O . SER B 1 281 ? 51.337 -19.236 16.513 1.00 18.92 278 SER B O 1
ATOM 5156 N N . VAL B 1 282 ? 51.074 -20.043 14.422 1.00 16.64 279 VAL B N 1
ATOM 5157 C CA . VAL B 1 282 ? 49.984 -20.951 14.747 1.00 17.96 279 VAL B CA 1
ATOM 5158 C C . VAL B 1 282 ? 50.274 -22.298 14.087 1.00 20.79 279 VAL B C 1
ATOM 5159 O O . VAL B 1 282 ? 50.668 -22.348 12.915 1.00 21.44 279 VAL B O 1
ATOM 5163 N N . ALA B 1 283 ? 50.078 -23.385 14.827 1.00 16.39 280 ALA B N 1
ATOM 5164 C CA . ALA B 1 283 ? 50.332 -24.720 14.297 1.00 16.25 280 ALA B CA 1
ATOM 5165 C C . ALA B 1 283 ? 49.217 -25.680 14.686 1.00 17.44 280 ALA B C 1
ATOM 5166 O O . ALA B 1 283 ? 48.735 -25.646 15.812 1.00 21.13 280 ALA B O 1
ATOM 5168 N N . GLY B 1 284 ? 48.814 -26.530 13.748 1.00 17.17 281 GLY B N 1
ATOM 5169 C CA . GLY B 1 284 ? 47.768 -27.506 14.006 1.00 18.97 281 GLY B CA 1
ATOM 5170 C C . GLY B 1 284 ? 48.315 -28.902 14.267 1.00 21.52 281 GLY B C 1
ATOM 5171 O O . GLY B 1 284 ? 49.194 -29.385 13.544 1.00 22.21 281 GLY B O 1
ATOM 5172 N N . VAL B 1 285 ? 47.776 -29.554 15.297 1.00 19.22 282 VAL B N 1
ATOM 5173 C CA . VAL B 1 285 ? 48.185 -30.899 15.693 1.00 20.50 282 VAL B CA 1
ATOM 5174 C C . VAL B 1 285 ? 46.966 -31.807 15.914 1.00 21.11 282 VAL B C 1
ATOM 5175 O O . VAL B 1 285 ? 45.827 -31.359 15.807 1.00 22.29 282 VAL B O 1
ATOM 5179 N N . ASP B 1 286 ? 47.212 -33.079 16.217 1.00 22.93 283 ASP B N 1
ATOM 5180 C CA . ASP B 1 286 ? 46.147 -34.033 16.551 1.00 23.73 283 ASP B CA 1
ATOM 5181 C C . ASP B 1 286 ? 45.363 -33.566 17.788 1.00 23.36 283 ASP B C 1
ATOM 5182 O O . ASP B 1 286 ? 45.939 -33.355 18.847 1.00 23.99 283 ASP B O 1
ATOM 5187 N N . PRO B 1 287 ? 44.039 -33.387 17.654 1.00 21.60 284 PRO B N 1
ATOM 5188 C CA . PRO B 1 287 ? 43.254 -32.900 18.798 1.00 22.66 284 PRO B CA 1
ATOM 5189 C C . PRO B 1 287 ? 43.366 -33.822 20.010 1.00 21.96 284 PRO B C 1
ATOM 5190 O O . PRO B 1 287 ? 43.209 -33.371 21.149 1.00 24.64 284 PRO B O 1
ATOM 5194 N N . LYS B 1 288 ? 43.627 -35.099 19.766 1.00 23.42 285 LYS B N 1
ATOM 5195 C CA . LYS B 1 288 ? 43.683 -36.074 20.856 1.00 27.25 285 LYS B CA 1
ATOM 5196 C C . LYS B 1 288 ? 44.889 -35.837 21.754 1.00 27.67 285 LYS B C 1
ATOM 5197 O O . LYS B 1 288 ? 44.943 -36.327 22.886 1.00 24.76 285 LYS B O 1
ATOM 5203 N N . ILE B 1 289 ? 45.855 -35.080 21.248 1.00 26.89 286 ILE B N 1
ATOM 5204 C CA . ILE B 1 289 ? 46.984 -34.649 22.066 1.00 26.57 286 ILE B CA 1
ATOM 5205 C C . ILE B 1 289 ? 47.207 -33.146 21.889 1.00 26.92 286 ILE B C 1
ATOM 5206 O O . ILE B 1 289 ? 48.339 -32.688 21.713 1.00 23.44 286 ILE B O 1
ATOM 5211 N N . MET B 1 290 ? 46.108 -32.390 21.952 1.00 22.70 287 MET B N 1
ATOM 5212 C CA . MET B 1 290 ? 46.122 -30.946 21.738 1.00 23.49 287 MET B CA 1
ATOM 5213 C C . MET B 1 290 ? 47.152 -30.212 22.594 1.00 24.35 287 MET B C 1
ATOM 5214 O O . MET B 1 290 ? 47.644 -29.157 22.200 1.00 22.87 287 MET B O 1
ATOM 5219 N N . GLY B 1 291 ? 47.501 -30.784 23.749 1.00 22.32 288 GLY B N 1
ATOM 5220 C CA . GLY B 1 291 ? 48.429 -30.139 24.663 1.00 20.03 288 GLY B CA 1
ATOM 5221 C C . GLY B 1 291 ? 49.822 -29.873 24.111 1.00 22.76 288 GLY B C 1
ATOM 5222 O O . GLY B 1 291 ? 50.534 -29.014 24.630 1.00 21.03 288 GLY B O 1
ATOM 5223 N N . ILE B 1 292 ? 50.209 -30.598 23.062 1.00 22.79 289 ILE B N 1
ATOM 5224 C CA . ILE B 1 292 ? 51.558 -30.473 22.494 1.00 25.07 289 ILE B CA 1
ATOM 5225 C C . ILE B 1 292 ? 51.683 -29.289 21.533 1.00 26.37 289 ILE B C 1
ATOM 5226 O O . ILE B 1 292 ? 52.785 -28.945 21.099 1.00 25.37 289 ILE B O 1
ATOM 5231 N N . GLY B 1 293 ? 50.554 -28.668 21.204 1.00 24.76 290 GLY B N 1
ATOM 5232 C CA . GLY B 1 293 ? 50.537 -27.573 20.241 1.00 23.73 290 GLY B CA 1
ATOM 5233 C C . GLY B 1 293 ? 51.685 -26.568 20.301 1.00 20.35 290 GLY B C 1
ATOM 5234 O O . GLY B 1 293 ? 52.221 -26.183 19.257 1.00 20.54 290 GLY B O 1
ATOM 5235 N N . PRO B 1 294 ? 52.044 -26.103 21.510 1.00 20.71 291 PRO B N 1
ATOM 5236 C CA . PRO B 1 294 ? 53.112 -25.101 21.613 1.00 19.53 291 PRO B CA 1
ATOM 5237 C C . PRO B 1 294 ? 54.441 -25.544 21.002 1.00 22.23 291 PRO B C 1
ATOM 5238 O O . PRO B 1 294 ? 55.228 -24.687 20.611 1.00 21.81 291 PRO B O 1
ATOM 5242 N N . ALA B 1 295 ? 54.705 -26.845 20.933 1.00 20.67 292 ALA B N 1
ATOM 5243 C CA . ALA B 1 295 ? 55.998 -27.287 20.399 1.00 20.50 292 ALA B CA 1
ATOM 5244 C C . ALA B 1 295 ? 56.194 -26.901 18.927 1.00 22.76 292 ALA B C 1
ATOM 5245 O O . ALA B 1 295 ? 57.160 -26.207 18.589 1.00 23.92 292 ALA B O 1
ATOM 5247 N N . PRO B 1 296 ? 55.292 -27.350 18.038 1.00 22.27 293 PRO B N 1
ATOM 5248 C CA . PRO B 1 296 ? 55.459 -26.919 16.646 1.00 21.11 293 PRO B CA 1
ATOM 5249 C C . PRO B 1 296 ? 55.235 -25.411 16.460 1.00 20.77 293 PRO B C 1
ATOM 5250 O O . PRO B 1 296 ? 55.882 -24.802 15.597 1.00 24.70 293 PRO B O 1
ATOM 5254 N N . ALA B 1 297 ? 54.356 -24.809 17.259 1.00 19.80 294 ALA B N 1
ATOM 5255 C CA . ALA B 1 297 ? 54.102 -23.377 17.127 1.00 19.71 294 ALA B CA 1
ATOM 5256 C C . ALA B 1 297 ? 55.354 -22.566 17.466 1.00 19.11 294 ALA B C 1
ATOM 5257 O O . ALA B 1 297 ? 55.711 -21.617 16.761 1.00 18.89 294 ALA B O 1
ATOM 5259 N N . ILE B 1 298 ? 56.029 -22.950 18.539 1.00 19.75 295 ILE B N 1
ATOM 5260 C CA . ILE B 1 298 ? 57.249 -22.255 18.930 1.00 19.97 295 ILE B CA 1
ATOM 5261 C C . ILE B 1 298 ? 58.357 -22.464 17.910 1.00 22.13 295 ILE B C 1
ATOM 5262 O O . ILE B 1 298 ? 59.045 -21.512 17.522 1.00 23.64 295 ILE B O 1
ATOM 5267 N N . ARG B 1 299 ? 58.519 -23.702 17.448 1.00 19.99 296 ARG B N 1
ATOM 5268 C CA . ARG B 1 299 ? 59.560 -23.984 16.465 1.00 22.72 296 ARG B CA 1
ATOM 5269 C C . ARG B 1 299 ? 59.308 -23.189 15.192 1.00 26.31 296 ARG B C 1
ATOM 5270 O O . ARG B 1 299 ? 60.236 -22.630 14.606 1.00 26.97 296 ARG B O 1
ATOM 5278 N N . LYS B 1 300 ? 58.045 -23.133 14.781 1.00 24.59 297 LYS B N 1
ATOM 5279 C CA . LYS B 1 300 ? 57.655 -22.431 13.560 1.00 28.01 297 LYS B CA 1
ATOM 5280 C C . LYS B 1 300 ? 57.947 -20.934 13.690 1.00 27.37 297 LYS B C 1
ATOM 5281 O O . LYS B 1 300 ? 58.514 -20.314 12.783 1.00 26.46 297 LYS B O 1
ATOM 5287 N N . GLY B 1 301 ? 57.570 -20.364 14.829 1.00 24.12 298 GLY B N 1
ATOM 5288 C CA . GLY B 1 301 ? 57.783 -18.950 15.085 1.00 23.31 298 GLY B CA 1
ATOM 5289 C C . GLY B 1 301 ? 59.250 -18.562 15.209 1.00 24.67 298 GLY B C 1
ATOM 5290 O O . GLY B 1 301 ? 59.652 -17.508 14.722 1.00 27.98 298 GLY B O 1
ATOM 5291 N N . LEU B 1 302 ? 60.046 -19.400 15.872 1.00 26.41 299 LEU B N 1
ATOM 5292 C CA . LEU B 1 302 ? 61.477 -19.132 16.019 1.00 28.22 299 LEU B CA 1
ATOM 5293 C C . LEU B 1 302 ? 62.146 -18.976 14.658 1.00 33.22 299 LEU B C 1
ATOM 5294 O O . LEU B 1 302 ? 63.015 -18.120 14.470 1.00 31.91 299 LEU B O 1
ATOM 5299 N N . GLU B 1 303 ? 61.743 -19.812 13.708 1.00 35.40 300 GLU B N 1
ATOM 5300 C CA . GLU B 1 303 ? 62.278 -19.728 12.355 1.00 38.52 300 GLU B CA 1
ATOM 5301 C C . GLU B 1 303 ? 61.953 -18.379 11.733 1.00 35.99 300 GLU B C 1
ATOM 5302 O O . GLU B 1 303 ? 62.799 -17.757 11.083 1.00 36.81 300 GLU B O 1
ATOM 5308 N N . LYS B 1 304 ? 60.722 -17.928 11.941 1.00 34.80 301 LYS B N 1
ATOM 5309 C CA . LYS B 1 304 ? 60.251 -16.681 11.356 1.00 33.50 301 LYS B CA 1
ATOM 5310 C C . LYS B 1 304 ? 60.958 -15.460 11.937 1.00 34.09 301 LYS B C 1
ATOM 5311 O O . LYS B 1 304 ? 61.292 -14.533 11.208 1.00 38.63 301 LYS B O 1
ATOM 5317 N N . VAL B 1 305 ? 61.194 -15.459 13.246 1.00 29.33 302 VAL B N 1
ATOM 5318 C CA . VAL B 1 305 ? 61.805 -14.301 13.896 1.00 30.98 302 VAL B CA 1
ATOM 5319 C C . VAL B 1 305 ? 63.321 -14.434 13.971 1.00 33.35 302 VAL B C 1
ATOM 5320 O O . VAL B 1 305 ? 64.013 -13.535 14.448 1.00 35.76 302 VAL B O 1
ATOM 5324 N N . ASP B 1 306 ? 63.828 -15.565 13.493 1.00 34.53 303 ASP B N 1
ATOM 5325 C CA . ASP B 1 306 ? 65.262 -15.834 13.499 1.00 39.23 303 ASP B CA 1
ATOM 5326 C C . ASP B 1 306 ? 65.846 -15.741 14.911 1.00 39.91 303 ASP B C 1
ATOM 5327 O O . ASP B 1 306 ? 66.852 -15.064 15.143 1.00 40.65 303 ASP B O 1
ATOM 5332 N N . TRP B 1 307 ? 65.197 -16.418 15.853 1.00 35.40 304 TRP B N 1
ATOM 5333 C CA . TRP B 1 307 ? 65.734 -16.581 17.194 1.00 34.41 304 TRP B CA 1
ATOM 5334 C C . TRP B 1 307 ? 66.079 -18.037 17.377 1.00 38.41 304 TRP B C 1
ATOM 5335 O O . TRP B 1 307 ? 65.484 -18.908 16.737 1.00 37.84 304 TRP B O 1
ATOM 5346 N N . SER B 1 308 ? 67.009 -18.311 18.280 1.00 37.57 305 SER B N 1
ATOM 5347 C CA . SER B 1 308 ? 67.135 -19.659 18.788 1.00 37.44 305 SER B CA 1
ATOM 5348 C C . SER B 1 308 ? 66.283 -19.713 20.045 1.00 34.98 305 SER B C 1
ATOM 5349 O O . SER B 1 308 ? 65.971 -18.680 20.652 1.00 32.54 305 SER B O 1
ATOM 5352 N N . LEU B 1 309 ? 65.889 -20.916 20.429 1.00 35.46 306 LEU B N 1
ATOM 5353 C CA . LEU B 1 309 ? 65.123 -21.095 21.647 1.00 33.33 306 LEU B CA 1
ATOM 5354 C C . LEU B 1 309 ? 65.881 -20.488 22.828 1.00 33.67 306 LEU B C 1
ATOM 5355 O O . LEU B 1 309 ? 65.288 -19.870 23.713 1.00 36.27 306 LEU B O 1
ATOM 5360 N N . GLU B 1 310 ? 67.201 -20.648 22.818 1.00 34.56 307 GLU B N 1
ATOM 5361 C CA . GLU B 1 310 ? 68.054 -20.163 23.903 1.00 38.12 307 GLU B CA 1
ATOM 5362 C C . GLU B 1 310 ? 68.102 -18.637 24.012 1.00 35.62 307 GLU B C 1
ATOM 5363 O O . GLU B 1 310 ? 68.399 -18.097 25.078 1.00 35.43 307 GLU B O 1
ATOM 5369 N N . ASP B 1 311 ? 67.824 -17.945 22.912 1.00 32.35 308 ASP B N 1
ATOM 5370 C CA . ASP B 1 311 ? 67.788 -16.484 22.919 1.00 32.69 308 ASP B CA 1
ATOM 5371 C C . ASP B 1 311 ? 66.677 -15.934 23.822 1.00 31.95 308 ASP B C 1
ATOM 5372 O O . ASP B 1 311 ? 66.776 -14.821 24.337 1.00 32.12 308 ASP B O 1
ATOM 5377 N N . ALA B 1 312 ? 65.610 -16.706 24.000 1.00 28.63 309 ALA B N 1
ATOM 5378 C CA . ALA B 1 312 ? 64.505 -16.262 24.842 1.00 26.91 309 ALA B CA 1
ATOM 5379 C C . ALA B 1 312 ? 64.954 -16.108 26.293 1.00 28.30 309 ALA B C 1
ATOM 5380 O O . ALA B 1 312 ? 65.569 -17.015 26.858 1.00 33.21 309 ALA B O 1
ATOM 5382 N N . ASP B 1 313 ? 64.648 -14.959 26.889 1.00 22.17 310 ASP B N 1
ATOM 5383 C CA . ASP B 1 313 ? 65.010 -14.704 28.282 1.00 24.24 310 ASP B CA 1
ATOM 5384 C C . ASP B 1 313 ? 63.990 -15.315 29.243 1.00 22.70 310 ASP B C 1
ATOM 5385 O O . ASP B 1 313 ? 64.360 -15.872 30.284 1.00 23.07 310 ASP B O 1
ATOM 5390 N N . LEU B 1 314 ? 62.711 -15.208 28.881 1.00 22.61 311 LEU B N 1
ATOM 5391 C CA . LEU B 1 314 ? 61.615 -15.815 29.641 1.00 22.19 311 LEU B CA 1
ATOM 5392 C C . LEU B 1 314 ? 60.558 -16.390 28.715 1.00 20.06 311 LEU B C 1
ATOM 5393 O O . LEU B 1 314 ? 60.321 -15.860 27.631 1.00 22.42 311 LEU B O 1
ATOM 5398 N N . LEU B 1 315 ? 59.904 -17.459 29.167 1.00 19.82 312 LEU B N 1
ATOM 5399 C CA . LEU B 1 315 ? 58.761 -18.025 28.458 1.00 20.15 312 LEU B CA 1
ATOM 5400 C C . LEU B 1 315 ? 57.559 -18.149 29.379 1.00 17.67 312 LEU B C 1
ATOM 5401 O O . LEU B 1 315 ? 57.701 -18.440 30.570 1.00 18.74 312 LEU B O 1
ATOM 5406 N N . GLU B 1 316 ? 56.377 -17.921 28.816 1.00 17.62 313 GLU B N 1
ATOM 5407 C CA . GLU B 1 316 ? 55.126 -18.285 29.468 1.00 18.96 313 GLU B CA 1
ATOM 5408 C C . GLU B 1 316 ? 54.503 -19.365 28.604 1.00 18.10 313 GLU B C 1
ATOM 5409 O O . GLU B 1 316 ? 54.178 -19.115 27.439 1.00 20.60 313 GLU B O 1
ATOM 5415 N N . ILE B 1 317 ? 54.362 -20.565 29.159 1.00 17.18 314 ILE B N 1
ATOM 5416 C CA . ILE B 1 317 ? 53.696 -21.663 28.468 1.00 18.45 314 ILE B CA 1
ATOM 5417 C C . ILE B 1 317 ? 52.536 -22.062 29.352 1.00 18.79 314 ILE B C 1
ATOM 5418 O O . ILE B 1 317 ? 52.744 -22.631 30.425 1.00 18.70 314 ILE B O 1
ATOM 5423 N N . ASN B 1 318 ? 51.310 -21.753 28.947 1.00 17.43 315 ASN B N 1
ATOM 5424 C CA . ASN B 1 318 ? 50.220 -21.969 29.898 1.00 17.04 315 ASN B CA 1
ATOM 5425 C C . ASN B 1 318 ? 50.121 -23.411 30.349 1.00 24.37 315 ASN B C 1
ATOM 5426 O O . ASN B 1 318 ? 50.158 -24.323 29.523 1.00 22.60 315 ASN B O 1
ATOM 5431 N N . GLU B 1 319 ? 50.014 -23.615 31.666 1.00 21.93 316 GLU B N 1
ATOM 5432 C CA . GLU B 1 319 ? 49.739 -24.937 32.216 1.00 20.88 316 GLU B CA 1
ATOM 5433 C C . GLU B 1 319 ? 48.242 -25.243 32.167 1.00 23.01 316 GLU B C 1
ATOM 5434 O O . GLU B 1 319 ? 47.536 -24.993 33.135 1.00 27.73 316 GLU B O 1
ATOM 5440 N N . ALA B 1 320 ? 47.746 -25.776 31.057 1.00 20.08 317 ALA B N 1
ATOM 5441 C CA . ALA B 1 320 ? 46.380 -26.282 31.048 1.00 20.37 317 ALA B CA 1
ATOM 5442 C C . ALA B 1 320 ? 46.288 -27.489 31.995 1.00 23.78 317 ALA B C 1
ATOM 5443 O O . ALA B 1 320 ? 45.321 -27.661 32.749 1.00 22.71 317 ALA B O 1
ATOM 5445 N N . PHE B 1 321 ? 47.310 -28.330 31.933 1.00 21.19 318 PHE B N 1
ATOM 5446 C CA . PHE B 1 321 ? 47.487 -29.429 32.871 1.00 17.76 318 PHE B CA 1
ATOM 5447 C C . PHE B 1 321 ? 48.973 -29.555 33.055 1.00 17.42 318 PHE B C 1
ATOM 5448 O O . PHE B 1 321 ? 49.733 -29.334 32.116 1.00 21.88 318 PHE B O 1
ATOM 5456 N N . ALA B 1 322 ? 49.402 -29.901 34.263 1.00 17.42 319 ALA B N 1
ATOM 5457 C CA . ALA B 1 322 ? 50.820 -30.107 34.485 1.00 17.91 319 ALA B CA 1
ATOM 5458 C C . ALA B 1 322 ? 51.396 -31.095 33.463 1.00 19.54 319 ALA B C 1
ATOM 5459 O O . ALA B 1 322 ? 52.503 -30.900 32.957 1.00 20.17 319 ALA B O 1
ATOM 5461 N N . ALA B 1 323 ? 50.644 -32.153 33.165 1.00 19.64 320 ALA B N 1
ATOM 5462 C CA . ALA B 1 323 ? 51.104 -33.165 32.214 1.00 21.00 320 ALA B CA 1
ATOM 5463 C C . ALA B 1 323 ? 51.342 -32.560 30.837 1.00 20.01 320 ALA B C 1
ATOM 5464 O O . ALA B 1 323 ? 52.301 -32.909 30.156 1.00 19.48 320 ALA B O 1
ATOM 5466 N N . GLN B 1 324 ? 50.464 -31.644 30.439 1.00 19.21 321 GLN B N 1
ATOM 5467 C CA . GLN B 1 324 ? 50.524 -31.038 29.115 1.00 20.23 321 GLN B CA 1
ATOM 5468 C C . GLN B 1 324 ? 51.739 -30.120 29.049 1.00 20.42 321 GLN B C 1
ATOM 5469 O O . GLN B 1 324 ? 52.491 -30.120 28.075 1.00 19.03 321 GLN B O 1
ATOM 5475 N N . TYR B 1 325 ? 51.958 -29.367 30.119 1.00 18.96 322 TYR B N 1
ATOM 5476 C CA . TYR B 1 325 ? 53.139 -28.524 30.173 1.00 17.64 322 TYR B CA 1
ATOM 5477 C C . TYR B 1 325 ? 54.396 -29.393 30.096 1.00 19.51 322 TYR B C 1
ATOM 5478 O O . TYR B 1 325 ? 55.353 -29.075 29.385 1.00 21.31 322 TYR B O 1
ATOM 5487 N N . LEU B 1 326 ? 54.396 -30.493 30.837 1.00 19.64 323 LEU B N 1
ATOM 5488 C CA . LEU B 1 326 ? 55.558 -31.365 30.865 1.00 21.58 323 LEU B CA 1
ATOM 5489 C C . LEU B 1 326 ? 55.884 -31.953 29.489 1.00 22.49 323 LEU B C 1
ATOM 5490 O O . LEU B 1 326 ? 57.053 -32.099 29.136 1.00 22.64 323 LEU B O 1
ATOM 5495 N N . ALA B 1 327 ? 54.856 -32.275 28.709 1.00 19.67 324 ALA B N 1
ATOM 5496 C CA . ALA B 1 327 ? 55.080 -32.782 27.354 1.00 20.11 324 ALA B CA 1
ATOM 5497 C C . ALA B 1 327 ? 55.802 -31.731 26.514 1.00 22.23 324 ALA B C 1
ATOM 5498 O O . ALA B 1 327 ? 56.730 -32.044 25.757 1.00 23.72 324 ALA B O 1
ATOM 5500 N N . VAL B 1 328 ? 55.378 -30.479 26.653 1.00 19.31 325 VAL B N 1
ATOM 5501 C CA . VAL B 1 328 ? 56.005 -29.391 25.911 1.00 19.93 325 VAL B CA 1
ATOM 5502 C C . VAL B 1 328 ? 57.440 -29.200 26.366 1.00 23.35 325 VAL B C 1
ATOM 5503 O O . VAL B 1 328 ? 58.348 -29.080 25.543 1.00 22.94 325 VAL B O 1
ATOM 5507 N N . GLU B 1 329 ? 57.640 -29.168 27.680 1.00 20.56 326 GLU B N 1
ATOM 5508 C CA . GLU B 1 329 ? 58.983 -29.008 28.228 1.00 19.73 326 GLU B CA 1
ATOM 5509 C C . GLU B 1 329 ? 59.936 -30.083 27.692 1.00 23.10 326 GLU B C 1
ATOM 5510 O O . GLU B 1 329 ? 61.065 -29.790 27.292 1.00 27.48 326 GLU B O 1
ATOM 5516 N N . LYS B 1 330 ? 59.469 -31.326 27.679 1.00 22.77 327 LYS B N 1
ATOM 5517 C CA . LYS B 1 330 ? 60.286 -32.443 27.226 1.00 25.04 327 LYS B CA 1
ATOM 5518 C C . LYS B 1 330 ? 60.558 -32.370 25.722 1.00 24.74 327 LYS B C 1
ATOM 5519 O O . LYS B 1 330 ? 61.696 -32.543 25.277 1.00 26.77 327 LYS B O 1
ATOM 5525 N N . GLU B 1 331 ? 59.512 -32.099 24.950 1.00 22.69 328 GLU B N 1
ATOM 5526 C CA . GLU B 1 331 ? 59.613 -32.047 23.490 1.00 23.17 328 GLU B CA 1
ATOM 5527 C C . GLU B 1 331 ? 60.599 -30.969 23.014 1.00 24.98 328 GLU B C 1
ATOM 5528 O O . GLU B 1 331 ? 61.400 -31.199 22.093 1.00 25.35 328 GLU B O 1
ATOM 5534 N N . LEU B 1 332 ? 60.534 -29.794 23.637 1.00 23.20 329 LEU B N 1
ATOM 5535 C CA . LEU B 1 332 ? 61.403 -28.672 23.273 1.00 25.05 329 LEU B CA 1
ATOM 5536 C C . LEU B 1 332 ? 62.695 -28.618 24.086 1.00 25.97 329 LEU B C 1
ATOM 5537 O O . LEU B 1 332 ? 63.588 -27.818 23.784 1.00 25.38 329 LEU B O 1
ATOM 5542 N N . ASP B 1 333 ? 62.790 -29.464 25.111 1.00 25.28 330 ASP B N 1
ATOM 5543 C CA . ASP B 1 333 ? 63.945 -29.467 26.009 1.00 28.77 330 ASP B CA 1
ATOM 5544 C C . ASP B 1 333 ? 64.159 -28.078 26.613 1.00 30.49 330 ASP B C 1
ATOM 5545 O O . ASP B 1 333 ? 65.250 -27.509 26.542 1.00 32.78 330 ASP B O 1
ATOM 5550 N N . LEU B 1 334 ? 63.102 -27.545 27.214 1.00 28.13 331 LEU B N 1
ATOM 5551 C CA . LEU B 1 334 ? 63.131 -26.216 27.800 1.00 27.62 331 LEU B CA 1
ATOM 5552 C C . LEU B 1 334 ? 63.926 -26.198 29.094 1.00 30.59 331 LEU B C 1
ATOM 5553 O O . LEU B 1 334 ? 64.059 -27.220 29.778 1.00 29.44 331 LEU B O 1
ATOM 5558 N N . ASP B 1 335 ? 64.442 -25.018 29.419 1.00 28.70 332 ASP B N 1
ATOM 5559 C CA . ASP B 1 335 ? 65.079 -24.765 30.705 1.00 29.05 332 ASP B CA 1
ATOM 5560 C C . ASP B 1 335 ? 64.012 -24.267 31.669 1.00 26.71 332 ASP B C 1
ATOM 5561 O O . ASP B 1 335 ? 63.625 -23.105 31.615 1.00 26.99 332 ASP B O 1
ATOM 5566 N N . ARG B 1 336 ? 63.544 -25.148 32.547 1.00 26.94 333 ARG B N 1
ATOM 5567 C CA . ARG B 1 336 ? 62.421 -24.843 33.433 1.00 24.82 333 ARG B CA 1
ATOM 5568 C C . ARG B 1 336 ? 62.622 -23.538 34.207 1.00 22.83 333 ARG B C 1
ATOM 5569 O O . ARG B 1 336 ? 61.662 -22.849 34.533 1.00 23.93 333 ARG B O 1
ATOM 5577 N N . GLU B 1 337 ? 63.871 -23.202 34.508 1.00 24.82 334 GLU B N 1
ATOM 5578 C CA . GLU B 1 337 ? 64.140 -22.001 35.294 1.00 29.12 334 GLU B CA 1
ATOM 5579 C C . GLU B 1 337 ? 63.781 -20.695 34.577 1.00 27.01 334 GLU B C 1
ATOM 5580 O O . GLU B 1 337 ? 63.676 -19.645 35.217 1.00 25.63 334 GLU B O 1
ATOM 5586 N N . LYS B 1 338 ? 63.599 -20.760 33.260 1.00 25.01 335 LYS B N 1
ATOM 5587 C CA . LYS B 1 338 ? 63.161 -19.596 32.491 1.00 26.37 335 LYS B CA 1
ATOM 5588 C C . LYS B 1 338 ? 61.673 -19.615 32.136 1.00 24.96 335 LYS B C 1
ATOM 5589 O O . LYS B 1 338 ? 61.191 -18.713 31.450 1.00 26.77 335 LYS B O 1
ATOM 5595 N N . VAL B 1 339 ? 60.953 -20.634 32.600 1.00 20.74 336 VAL B N 1
ATOM 5596 C CA . VAL B 1 339 ? 59.565 -20.851 32.183 1.00 18.91 336 VAL B CA 1
ATOM 5597 C C . VAL B 1 339 ? 58.572 -20.719 33.347 1.00 21.39 336 VAL B C 1
ATOM 5598 O O . VAL B 1 339 ? 58.781 -21.291 34.415 1.00 22.18 336 VAL B O 1
ATOM 5602 N N . ASN B 1 340 ? 57.487 -19.975 33.123 1.00 19.91 337 ASN B N 1
ATOM 5603 C CA . ASN B 1 340 ? 56.441 -19.782 34.130 1.00 19.39 337 ASN B CA 1
ATOM 5604 C C . ASN B 1 340 ? 57.016 -19.430 35.496 1.00 20.71 337 ASN B C 1
ATOM 5605 O O . ASN B 1 340 ? 56.666 -20.028 36.517 1.00 20.97 337 ASN B O 1
ATOM 5610 N N . VAL B 1 341 ? 57.900 -18.438 35.496 1.00 20.38 338 VAL B N 1
ATOM 5611 C CA . VAL B 1 341 ? 58.710 -18.146 36.675 1.00 21.36 338 VAL B CA 1
ATOM 5612 C C . VAL B 1 341 ? 57.911 -17.645 37.882 1.00 24.56 338 VAL B C 1
ATOM 5613 O O . VAL B 1 341 ? 58.415 -17.681 39.005 1.00 23.46 338 VAL B O 1
ATOM 5617 N N . ASN B 1 342 ? 56.682 -17.178 37.651 1.00 23.49 339 ASN B N 1
ATOM 5618 C CA . ASN B 1 342 ? 55.800 -16.751 38.741 1.00 23.07 339 ASN B CA 1
ATOM 5619 C C . ASN B 1 342 ? 54.528 -17.590 38.797 1.00 22.86 339 ASN B C 1
ATOM 5620 O O . ASN B 1 342 ? 53.472 -17.112 39.221 1.00 25.51 339 ASN B O 1
ATOM 5625 N N . GLY B 1 343 ? 54.630 -18.838 38.354 1.00 23.85 340 GLY B N 1
ATOM 5626 C CA . GLY B 1 343 ? 53.481 -19.724 38.331 1.00 22.41 340 GLY B CA 1
ATOM 5627 C C . GLY B 1 343 ? 52.757 -19.704 36.995 1.00 22.56 340 GLY B C 1
ATOM 5628 O O . GLY B 1 343 ? 53.082 -18.920 36.102 1.00 24.20 340 GLY B O 1
ATOM 5629 N N . SER B 1 344 ? 51.773 -20.581 36.855 1.00 19.19 341 SER B N 1
ATOM 5630 C CA . SER B 1 344 ? 50.958 -20.606 35.643 1.00 20.00 341 SER B CA 1
ATOM 5631 C C . SER B 1 344 ? 49.563 -21.130 35.945 1.00 21.12 341 SER B C 1
ATOM 5632 O O . SER B 1 344 ? 49.083 -20.994 37.061 1.00 19.94 341 SER B O 1
ATOM 5635 N N . GLY B 1 345 ? 48.908 -21.724 34.954 1.00 19.12 342 GLY B N 1
ATOM 5636 C CA . GLY B 1 345 ? 47.506 -22.086 35.095 1.00 19.30 342 GLY B CA 1
ATOM 5637 C C . GLY B 1 345 ? 47.117 -22.935 36.291 1.00 19.41 342 GLY B C 1
ATOM 5638 O O . GLY B 1 345 ? 46.026 -22.772 36.833 1.00 18.98 342 GLY B O 1
ATOM 5639 N N . VAL B 1 346 ? 47.984 -23.855 36.704 1.00 18.97 343 VAL B N 1
ATOM 5640 C CA . VAL B 1 346 ? 47.638 -24.718 37.829 1.00 18.20 343 VAL B CA 1
ATOM 5641 C C . VAL B 1 346 ? 47.521 -23.891 39.107 1.00 19.76 343 VAL B C 1
ATOM 5642 O O . VAL B 1 346 ? 46.559 -24.027 39.850 1.00 19.54 343 VAL B O 1
ATOM 5646 N N . GLY B 1 347 ? 48.494 -23.017 39.345 1.00 19.71 344 GLY B N 1
ATOM 5647 C CA . GLY B 1 347 ? 48.488 -22.189 40.540 1.00 18.36 344 GLY B CA 1
ATOM 5648 C C . GLY B 1 347 ? 47.592 -20.964 40.431 1.00 17.35 344 GLY B C 1
ATOM 5649 O O . GLY B 1 347 ? 46.902 -20.612 41.388 1.00 21.40 344 GLY B O 1
ATOM 5650 N N . LEU B 1 348 ? 47.622 -20.290 39.285 1.00 17.62 345 LEU B N 1
ATOM 5651 C CA . LEU B 1 348 ? 46.860 -19.058 39.097 1.00 16.58 345 LEU B CA 1
ATOM 5652 C C . LEU B 1 348 ? 45.450 -19.159 38.526 1.00 18.75 345 LEU B C 1
ATOM 5653 O O . LEU B 1 348 ? 44.668 -18.245 38.671 1.00 18.32 345 LEU B O 1
ATOM 5658 N N . GLY B 1 349 ? 45.136 -20.269 37.884 1.00 19.00 346 GLY B N 1
ATOM 5659 C CA . GLY B 1 349 ? 43.844 -20.413 37.249 1.00 15.46 346 GLY B CA 1
ATOM 5660 C C . GLY B 1 349 ? 43.898 -20.236 35.740 1.00 17.90 346 GLY B C 1
ATOM 5661 O O . GLY B 1 349 ? 44.869 -19.742 35.190 1.00 17.78 346 GLY B O 1
ATOM 5662 N N . HIS B 1 350 ? 42.844 -20.698 35.078 1.00 16.11 347 HIS B N 1
ATOM 5663 C CA . HIS B 1 350 ? 42.747 -20.679 33.631 1.00 16.55 347 HIS B CA 1
ATOM 5664 C C . HIS B 1 350 ? 41.391 -20.191 33.098 1.00 16.21 347 HIS B C 1
ATOM 5665 O O . HIS B 1 350 ? 40.605 -20.990 32.656 1.00 16.78 347 HIS B O 1
ATOM 5672 N N . PRO B 1 351 ? 41.131 -18.890 33.113 1.00 15.52 348 PRO B N 1
ATOM 5673 C CA . PRO B 1 351 ? 39.875 -18.397 32.537 1.00 16.66 348 PRO B CA 1
ATOM 5674 C C . PRO B 1 351 ? 40.186 -18.387 31.060 1.00 16.24 348 PRO B C 1
ATOM 5675 O O . PRO B 1 351 ? 40.848 -17.497 30.559 1.00 17.14 348 PRO B O 1
ATOM 5679 N N . ILE B 1 352 ? 39.651 -19.369 30.357 1.00 15.41 349 ILE B N 1
ATOM 5680 C CA A ILE B 1 352 ? 40.157 -19.753 29.065 0.50 15.50 349 ILE B CA 1
ATOM 5681 C CA B ILE B 1 352 ? 40.157 -19.723 29.068 0.50 15.42 349 ILE B CA 1
ATOM 5682 C C . ILE B 1 352 ? 40.240 -18.685 27.981 1.00 15.14 349 ILE B C 1
ATOM 5683 O O . ILE B 1 352 ? 41.279 -18.558 27.361 1.00 16.48 349 ILE B O 1
ATOM 5692 N N . GLY B 1 353 ? 39.200 -17.890 27.794 1.00 13.20 350 GLY B N 1
ATOM 5693 C CA . GLY B 1 353 ? 39.210 -16.844 26.787 1.00 14.39 350 GLY B CA 1
ATOM 5694 C C . GLY B 1 353 ? 40.257 -15.780 27.060 1.00 15.48 350 GLY B C 1
ATOM 5695 O O . GLY B 1 353 ? 40.803 -15.153 26.163 1.00 15.91 350 GLY B O 1
ATOM 5696 N N . CYS B 1 354 ? 40.411 -15.510 28.343 1.00 13.70 351 CYS B N 1
ATOM 5697 C CA . CYS B 1 354 ? 41.369 -14.570 28.898 1.00 13.10 351 CYS B CA 1
ATOM 5698 C C . CYS B 1 354 ? 42.853 -14.951 28.867 1.00 14.10 351 CYS B C 1
ATOM 5699 O O . CYS B 1 354 ? 43.703 -14.115 28.650 1.00 15.47 351 CYS B O 1
ATOM 5702 N N . THR B 1 355 ? 43.152 -16.223 29.076 1.00 12.27 352 THR B N 1
ATOM 5703 C CA . THR B 1 355 ? 44.518 -16.655 29.348 1.00 12.86 352 THR B CA 1
ATOM 5704 C C . THR B 1 355 ? 45.584 -16.304 28.315 1.00 13.74 352 THR B C 1
ATOM 5705 O O . THR B 1 355 ? 46.679 -15.935 28.683 1.00 15.41 352 THR B O 1
ATOM 5709 N N . GLY B 1 356 ? 45.275 -16.409 27.040 1.00 13.96 353 GLY B N 1
ATOM 5710 C CA . GLY B 1 356 ? 46.268 -16.074 26.024 1.00 15.04 353 GLY B CA 1
ATOM 5711 C C . GLY B 1 356 ? 46.739 -14.635 26.131 1.00 15.48 353 GLY B C 1
ATOM 5712 O O . GLY B 1 356 ? 47.889 -14.317 25.820 1.00 14.69 353 GLY B O 1
ATOM 5713 N N . ALA B 1 357 ? 45.838 -13.753 26.553 1.00 13.75 354 ALA B N 1
ATOM 5714 C CA . ALA B 1 357 ? 46.206 -12.366 26.819 1.00 15.66 354 ALA B CA 1
ATOM 5715 C C . ALA B 1 357 ? 46.836 -12.199 28.211 1.00 14.33 354 ALA B C 1
ATOM 5716 O O . ALA B 1 357 ? 47.806 -11.447 28.380 1.00 16.78 354 ALA B O 1
ATOM 5718 N N . ARG B 1 358 ? 46.301 -12.919 29.190 1.00 12.75 355 ARG B N 1
ATOM 5719 C CA . ARG B 1 358 ? 46.787 -12.840 30.560 1.00 15.17 355 ARG B CA 1
ATOM 5720 C C . ARG B 1 358 ? 48.276 -13.193 30.643 1.00 16.89 355 ARG B C 1
ATOM 5721 O O . ARG B 1 358 ? 49.066 -12.471 31.267 1.00 16.11 355 ARG B O 1
ATOM 5729 N N . ILE B 1 359 ? 48.679 -14.299 30.019 1.00 15.12 356 ILE B N 1
ATOM 5730 C CA . ILE B 1 359 ? 50.095 -14.680 30.117 1.00 14.30 356 ILE B CA 1
ATOM 5731 C C . ILE B 1 359 ? 50.982 -13.673 29.403 1.00 17.13 356 ILE B C 1
ATOM 5732 O O . ILE B 1 359 ? 52.140 -13.517 29.759 1.00 17.88 356 ILE B O 1
ATOM 5737 N N . THR B 1 360 ? 50.432 -12.981 28.406 1.00 15.58 357 THR B N 1
ATOM 5738 C CA . THR B 1 360 ? 51.210 -11.972 27.691 1.00 15.88 357 THR B CA 1
ATOM 5739 C C . THR B 1 360 ? 51.419 -10.747 28.588 1.00 16.94 357 THR B C 1
ATOM 5740 O O . THR B 1 360 ? 52.537 -10.228 28.705 1.00 17.57 357 THR B O 1
ATOM 5744 N N . VAL B 1 361 ? 50.349 -10.305 29.240 1.00 16.31 358 VAL B N 1
ATOM 5745 C CA . VAL B 1 361 ? 50.447 -9.254 30.256 1.00 16.69 358 VAL B CA 1
ATOM 5746 C C . VAL B 1 361 ? 51.527 -9.594 31.288 1.00 19.51 358 VAL B C 1
ATOM 5747 O O . VAL B 1 361 ? 52.421 -8.785 31.589 1.00 19.18 358 VAL B O 1
ATOM 5751 N N . SER B 1 362 ? 51.447 -10.798 31.841 1.00 17.44 359 SER B N 1
ATOM 5752 C CA . SER B 1 362 ? 52.388 -11.204 32.885 1.00 17.93 359 SER B CA 1
ATOM 5753 C C . SER B 1 362 ? 53.839 -11.228 32.394 1.00 18.70 359 SER B C 1
ATOM 5754 O O . SER B 1 362 ? 54.753 -10.769 33.086 1.00 20.71 359 SER B O 1
ATOM 5757 N N . LEU B 1 363 ? 54.036 -11.759 31.197 1.00 16.77 360 LEU B N 1
ATOM 5758 C CA . LEU B 1 363 ? 55.364 -11.860 30.612 1.00 17.26 360 LEU B CA 1
ATOM 5759 C C . LEU B 1 363 ? 55.969 -10.472 30.409 1.00 19.40 360 LEU B C 1
ATOM 5760 O O . LEU B 1 363 ? 57.131 -10.234 30.732 1.00 19.40 360 LEU B O 1
ATOM 5765 N N . ILE B 1 364 ? 55.175 -9.553 29.867 1.00 18.79 361 ILE B N 1
ATOM 5766 C CA . ILE B 1 364 ? 55.653 -8.187 29.647 1.00 20.51 361 ILE B CA 1
ATOM 5767 C C . ILE B 1 364 ? 56.173 -7.572 30.947 1.00 23.08 361 ILE B C 1
ATOM 5768 O O . ILE B 1 364 ? 57.286 -7.039 31.001 1.00 24.44 361 ILE B O 1
ATOM 5773 N N . HIS B 1 365 ? 55.370 -7.653 32.001 1.00 21.37 362 HIS B N 1
ATOM 5774 C CA . HIS B 1 365 ? 55.772 -7.051 33.270 1.00 22.64 362 HIS B CA 1
ATOM 5775 C C . HIS B 1 365 ? 56.959 -7.749 33.943 1.00 23.52 362 HIS B C 1
ATOM 5776 O O . HIS B 1 365 ? 57.765 -7.099 34.602 1.00 23.26 362 HIS B O 1
ATOM 5783 N N . GLU B 1 366 ? 57.079 -9.061 33.776 1.00 22.00 363 GLU B N 1
ATOM 5784 C CA . GLU B 1 366 ? 58.195 -9.777 34.389 1.00 21.38 363 GLU B CA 1
ATOM 5785 C C . GLU B 1 366 ? 59.498 -9.542 33.617 1.00 23.56 363 GLU B C 1
ATOM 5786 O O . GLU B 1 366 ? 60.567 -9.423 34.222 1.00 24.12 363 GLU B O 1
ATOM 5792 N N . LEU B 1 367 ? 59.423 -9.470 32.290 1.00 20.96 364 LEU B N 1
ATOM 5793 C CA . LEU B 1 367 ? 60.606 -9.082 31.513 1.00 22.68 364 LEU B CA 1
ATOM 5794 C C . LEU B 1 367 ? 61.130 -7.740 32.007 1.00 25.02 364 LEU B C 1
ATOM 5795 O O . LEU B 1 367 ? 62.322 -7.585 32.254 1.00 26.31 364 LEU B O 1
ATOM 5800 N N . LYS B 1 368 ? 60.228 -6.775 32.153 1.00 26.43 365 LYS B N 1
ATOM 5801 C CA . LYS B 1 368 ? 60.600 -5.443 32.633 1.00 29.63 365 LYS B CA 1
ATOM 5802 C C . LYS B 1 368 ? 61.181 -5.481 34.040 1.00 28.27 365 LYS B C 1
ATOM 5803 O O . LYS B 1 368 ? 62.195 -4.834 34.319 1.00 28.37 365 LYS B O 1
ATOM 5809 N N . ARG B 1 369 ? 60.537 -6.229 34.928 1.00 25.17 366 ARG B N 1
ATOM 5810 C CA . ARG B 1 369 ? 61.008 -6.334 36.304 1.00 26.98 366 ARG B CA 1
ATOM 5811 C C . ARG B 1 369 ? 62.436 -6.865 36.347 1.00 26.72 366 ARG B C 1
ATOM 5812 O O . ARG B 1 369 ? 63.274 -6.376 37.112 1.00 27.65 366 ARG B O 1
ATOM 5820 N N . ARG B 1 370 ? 62.722 -7.865 35.520 1.00 28.24 367 ARG B N 1
ATOM 5821 C CA . ARG B 1 370 ? 64.053 -8.469 35.510 1.00 27.86 367 ARG B CA 1
ATOM 5822 C C . ARG B 1 370 ? 65.047 -7.713 34.629 1.00 29.79 367 ARG B C 1
ATOM 5823 O O . ARG B 1 370 ? 66.238 -8.022 34.633 1.00 31.15 367 ARG B O 1
ATOM 5831 N N . GLY B 1 371 ? 64.562 -6.730 33.878 1.00 28.83 368 GLY B N 1
ATOM 5832 C CA . GLY B 1 371 ? 65.405 -5.996 32.951 1.00 29.72 368 GLY B CA 1
ATOM 5833 C C . GLY B 1 371 ? 65.883 -6.858 31.793 1.00 31.45 368 GLY B C 1
ATOM 5834 O O . GLY B 1 371 ? 67.023 -6.722 31.326 1.00 31.57 368 GLY B O 1
ATOM 5835 N N . LEU B 1 372 ? 65.006 -7.747 31.333 1.00 27.36 369 LEU B N 1
ATOM 5836 C CA . LEU B 1 372 ? 65.314 -8.687 30.259 1.00 27.27 369 LEU B CA 1
ATOM 5837 C C . LEU B 1 372 ? 64.533 -8.301 29.015 1.00 25.41 369 LEU B C 1
ATOM 5838 O O . LEU B 1 372 ? 63.548 -7.578 29.104 1.00 25.86 369 LEU B O 1
ATOM 5843 N N . GLU B 1 373 ? 64.972 -8.787 27.858 1.00 26.40 370 GLU B N 1
ATOM 5844 C CA . GLU B 1 373 ? 64.393 -8.337 26.595 1.00 26.33 370 GLU B CA 1
ATOM 5845 C C . GLU B 1 373 ? 63.423 -9.305 25.936 1.00 26.16 370 GLU B C 1
ATOM 5846 O O . GLU B 1 373 ? 62.275 -8.952 25.670 1.00 24.11 370 GLU B O 1
ATOM 5852 N N . LYS B 1 374 ? 63.890 -10.515 25.653 1.00 24.38 371 LYS B N 1
ATOM 5853 C CA . LYS B 1 374 ? 63.154 -11.408 24.758 1.00 21.78 371 LYS B CA 1
ATOM 5854 C C . LYS B 1 374 ? 62.206 -12.371 25.474 1.00 22.95 371 LYS B C 1
ATOM 5855 O O . LYS B 1 374 ? 62.606 -13.082 26.390 1.00 23.46 371 LYS B O 1
ATOM 5861 N N . GLY B 1 375 ? 60.951 -12.393 25.036 1.00 22.05 372 GLY B N 1
ATOM 5862 C CA . GLY B 1 375 ? 59.963 -13.269 25.633 1.00 21.31 372 GLY B CA 1
ATOM 5863 C C . GLY B 1 375 ? 59.176 -14.069 24.613 1.00 21.31 372 GLY B C 1
ATOM 5864 O O . GLY B 1 375 ? 58.952 -13.625 23.487 1.00 20.02 372 GLY B O 1
ATOM 5865 N N . ILE B 1 376 ? 58.766 -15.267 25.014 1.00 21.77 373 ILE B N 1
ATOM 5866 C CA . ILE B 1 376 ? 57.846 -16.063 24.226 1.00 18.18 373 ILE B CA 1
ATOM 5867 C C . ILE B 1 376 ? 56.651 -16.421 25.099 1.00 18.84 373 ILE B C 1
ATOM 5868 O O . ILE B 1 376 ? 56.809 -16.874 26.231 1.00 18.85 373 ILE B O 1
ATOM 5873 N N . ALA B 1 377 ? 55.455 -16.181 24.585 1.00 16.52 374 ALA B N 1
ATOM 5874 C CA . ALA B 1 377 ? 54.238 -16.644 25.247 1.00 16.93 374 ALA B CA 1
ATOM 5875 C C . ALA B 1 377 ? 53.560 -17.643 24.332 1.00 17.74 374 ALA B C 1
ATOM 5876 O O . ALA B 1 377 ? 53.417 -17.397 23.139 1.00 17.31 374 ALA B O 1
ATOM 5878 N N . SER B 1 378 ? 53.125 -18.776 24.874 1.00 17.00 375 SER B N 1
ATOM 5879 C CA . SER B 1 378 ? 52.554 -19.801 24.005 1.00 15.97 375 SER B CA 1
ATOM 5880 C C . SER B 1 378 ? 51.590 -20.681 24.777 1.00 16.81 375 SER B C 1
ATOM 5881 O O . SER B 1 378 ? 51.747 -20.881 25.983 1.00 17.43 375 SER B O 1
ATOM 5884 N N . LEU B 1 379 ? 50.577 -21.195 24.094 1.00 16.18 376 LEU B N 1
ATOM 5885 C CA . LEU B 1 379 ? 49.645 -22.093 24.775 1.00 16.59 376 LEU B CA 1
ATOM 5886 C C . LEU B 1 379 ? 48.965 -23.071 23.849 1.00 20.67 376 LEU B C 1
ATOM 5887 O O . LEU B 1 379 ? 48.860 -22.825 22.647 1.00 21.04 376 LEU B O 1
ATOM 5892 N N . CYS B 1 380 ? 48.528 -24.189 24.431 1.00 22.18 377 CYS B N 1
ATOM 5893 C CA . CYS B 1 380 ? 47.809 -25.214 23.698 1.00 19.75 377 CYS B CA 1
ATOM 5894 C C . CYS B 1 380 ? 46.349 -24.792 23.598 1.00 25.47 377 CYS B C 1
ATOM 5895 O O . CYS B 1 380 ? 45.902 -23.878 24.287 1.00 24.30 377 CYS B O 1
ATOM 5898 N N . VAL B 1 381 ? 45.619 -25.455 22.715 1.00 22.41 378 VAL B N 1
ATOM 5899 C CA . VAL B 1 381 ? 44.265 -25.041 22.387 1.00 21.95 378 VAL B CA 1
ATOM 5900 C C . VAL B 1 381 ? 43.419 -26.274 22.146 1.00 24.35 378 VAL B C 1
ATOM 5901 O O . VAL B 1 381 ? 43.766 -27.120 21.314 1.00 21.09 378 VAL B O 1
ATOM 5905 N N . GLY B 1 382 ? 42.307 -26.390 22.865 1.00 22.22 379 GLY B N 1
ATOM 5906 C CA . GLY B 1 382 ? 41.407 -27.490 22.607 1.00 19.48 379 GLY B CA 1
ATOM 5907 C C . GLY B 1 382 ? 41.108 -27.488 21.119 1.00 23.59 379 GLY B C 1
ATOM 5908 O O . GLY B 1 382 ? 40.969 -26.424 20.513 1.00 22.80 379 GLY B O 1
ATOM 5909 N N . GLY B 1 383 ? 41.020 -28.672 20.524 1.00 22.47 380 GLY B N 1
ATOM 5910 C CA . GLY B 1 383 ? 40.826 -28.772 19.088 1.00 23.15 380 GLY B CA 1
ATOM 5911 C C . GLY B 1 383 ? 42.112 -29.071 18.332 1.00 23.84 380 GLY B C 1
ATOM 5912 O O . GLY B 1 383 ? 42.067 -29.356 17.133 1.00 24.32 380 GLY B O 1
ATOM 5913 N N . GLY B 1 384 ? 43.246 -29.012 19.032 1.00 21.31 381 GLY B N 1
ATOM 5914 C CA . GLY B 1 384 ? 44.548 -29.326 18.451 1.00 21.43 381 GLY B CA 1
ATOM 5915 C C . GLY B 1 384 ? 45.296 -28.159 17.813 1.00 20.63 381 GLY B C 1
ATOM 5916 O O . GLY B 1 384 ? 45.737 -28.242 16.661 1.00 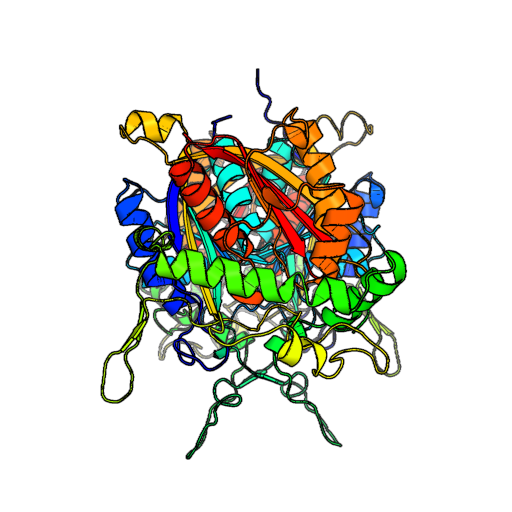21.68 381 GLY B O 1
ATOM 5917 N N . ILE B 1 385 ? 45.442 -27.062 18.546 1.00 16.85 382 ILE B N 1
ATOM 5918 C CA . ILE B 1 385 ? 46.154 -25.911 18.005 1.00 15.37 382 ILE B CA 1
ATOM 5919 C C . ILE B 1 385 ? 47.185 -25.441 19.013 1.00 20.26 382 ILE B C 1
ATOM 5920 O O . ILE B 1 385 ? 46.998 -25.577 20.226 1.00 23.23 382 ILE B O 1
ATOM 5925 N N . GLY B 1 386 ? 48.303 -24.945 18.504 1.00 15.70 383 GLY B N 1
ATOM 5926 C CA . GLY B 1 386 ? 49.267 -24.250 19.337 1.00 17.75 383 GLY B CA 1
ATOM 5927 C C . GLY B 1 386 ? 49.451 -22.850 18.793 1.00 17.58 383 GLY B C 1
ATOM 5928 O O . GLY B 1 386 ? 49.448 -22.641 17.582 1.00 17.40 383 GLY B O 1
ATOM 5929 N N . VAL B 1 387 ? 49.604 -21.880 19.684 1.00 15.44 384 VAL B N 1
ATOM 5930 C CA . VAL B 1 387 ? 49.837 -20.513 19.241 1.00 16.67 384 VAL B CA 1
ATOM 5931 C C . VAL B 1 387 ? 51.016 -19.955 20.026 1.00 17.12 384 VAL B C 1
ATOM 5932 O O . VAL B 1 387 ? 51.175 -20.274 21.201 1.00 17.09 384 VAL B O 1
ATOM 5936 N N . ALA B 1 388 ? 51.843 -19.141 19.379 1.00 16.82 385 ALA B N 1
ATOM 5937 C CA . ALA B 1 388 ? 52.992 -18.540 20.053 1.00 18.20 385 ALA B CA 1
ATOM 5938 C C . ALA B 1 388 ? 53.167 -17.084 19.642 1.00 17.15 385 ALA B C 1
ATOM 5939 O O . ALA B 1 388 ? 52.967 -16.739 18.485 1.00 18.90 385 ALA B O 1
ATOM 5941 N N . LEU B 1 389 ? 53.552 -16.249 20.603 1.00 17.61 386 LEU B N 1
ATOM 5942 C CA . LEU B 1 389 ? 53.740 -14.820 20.398 1.00 17.21 386 LEU B CA 1
ATOM 5943 C C . LEU B 1 389 ? 55.150 -14.467 20.861 1.00 17.76 386 LEU B C 1
ATOM 5944 O O . LEU B 1 389 ? 55.568 -14.883 21.932 1.00 18.84 386 LEU B O 1
ATOM 5949 N N . PHE B 1 390 ? 55.878 -13.709 20.049 1.00 18.05 387 PHE B N 1
ATOM 5950 C CA . PHE B 1 390 ? 57.263 -13.373 20.353 1.00 19.40 387 PHE B CA 1
ATOM 5951 C C . PHE B 1 390 ? 57.374 -11.871 20.574 1.00 20.48 387 PHE B C 1
ATOM 5952 O O . PHE B 1 390 ? 56.965 -11.087 19.717 1.00 21.82 387 PHE B O 1
ATOM 5960 N N . ILE B 1 391 ? 57.901 -11.472 21.728 1.00 21.10 388 ILE B N 1
ATOM 5961 C CA . ILE B 1 391 ? 57.957 -10.057 22.076 1.00 21.25 388 ILE B CA 1
ATOM 5962 C C . ILE B 1 391 ? 59.330 -9.625 22.567 1.00 23.27 388 ILE B C 1
ATOM 5963 O O . ILE B 1 391 ? 60.146 -10.448 22.990 1.00 22.47 388 ILE B O 1
ATOM 5968 N N . GLU B 1 392 ? 59.580 -8.324 22.489 1.00 21.38 389 GLU B N 1
ATOM 5969 C CA . GLU B 1 392 ? 60.806 -7.740 23.026 1.00 23.95 389 GLU B CA 1
ATOM 5970 C C . GLU B 1 392 ? 60.407 -6.589 23.936 1.00 24.07 389 GLU B C 1
ATOM 5971 O O . GLU B 1 392 ? 59.722 -5.659 23.503 1.00 24.33 389 GLU B O 1
ATOM 5977 N N . ALA B 1 393 ? 60.812 -6.667 25.198 1.00 23.75 390 ALA B N 1
ATOM 5978 C CA . ALA B 1 393 ? 60.538 -5.601 26.147 1.00 24.34 390 ALA B CA 1
ATOM 5979 C C . ALA B 1 393 ? 61.393 -4.398 25.777 1.00 29.92 390 ALA B C 1
ATOM 5980 O O . ALA B 1 393 ? 62.540 -4.553 25.341 1.00 29.21 390 ALA B O 1
ATOM 5982 N N . LEU B 1 394 ? 60.838 -3.202 25.948 1.00 30.36 391 LEU B N 1
ATOM 5983 C CA . LEU B 1 394 ? 61.538 -1.983 25.553 1.00 33.55 391 LEU B CA 1
ATOM 5984 C C . LEU B 1 394 ? 62.028 -1.204 26.764 1.00 42.04 391 LEU B C 1
ATOM 5985 O O . LEU B 1 394 ? 61.520 -1.373 27.874 1.00 46.16 391 LEU B O 1
#

Nearest PDB structures (foldseek):
  3ss6-assembly1_A  TM=1.002E+00  e=4.013E-90  Bacillus anthracis str. 'Ames Ancestor'
  1m4s-assembly1_A  TM=9.840E-01  e=5.623E-55  Zoogloea ramigera
  1m3k-asse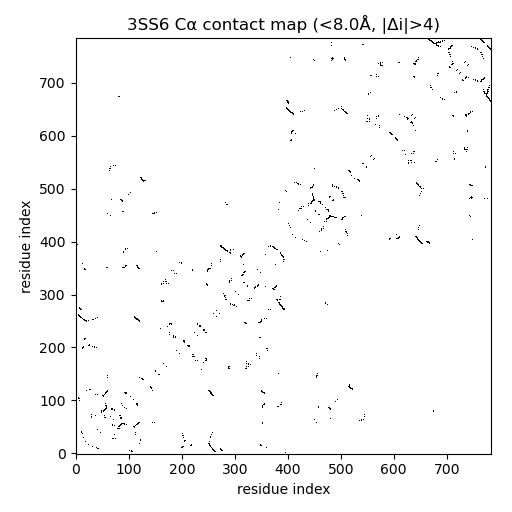mbly1_A  TM=9.840E-01  e=6.776E-55  Zoogloea ramigera
  2wl5-assembly1_A  TM=9.851E-01  e=1.186E-54  Zoogloea ramigera
  1m1t-assembly1_B  TM=9.847E-01  e=2.209E-54  Zoogloea ramigera